Protein AF-0000000079344392 (afdb_homodimer)

Solvent-accessible surface area (backbone atoms only — not comparable to full-atom values): 46913 Å² total; per-residue (Å²): 131,81,75,83,75,80,76,86,77,78,83,78,81,82,78,83,78,79,80,79,72,83,71,87,80,81,81,75,86,80,88,81,86,77,76,72,81,76,76,80,76,77,76,74,78,70,80,73,76,74,74,73,73,76,71,75,73,69,70,82,69,83,73,71,72,69,65,94,43,51,68,56,44,50,48,50,37,51,50,38,54,69,66,48,62,63,42,48,48,87,80,44,79,72,71,72,67,35,36,38,38,30,45,34,65,87,54,42,70,40,32,42,50,24,52,50,30,49,69,64,19,76,74,43,49,34,28,36,40,33,43,39,24,50,49,95,46,50,68,47,48,52,54,58,69,65,58,71,68,29,27,36,34,62,38,51,49,80,72,20,45,76,62,21,66,61,29,78,68,13,51,38,72,68,42,58,91,46,75,77,50,59,83,83,46,93,30,59,46,75,70,21,34,16,90,81,62,42,59,74,43,42,75,53,37,45,54,29,48,44,51,54,41,51,53,38,37,52,68,72,58,36,73,91,35,69,85,59,68,56,46,37,35,38,41,49,32,36,31,39,46,41,56,40,37,67,60,50,51,53,51,49,52,54,50,28,63,74,73,33,76,49,51,56,37,36,21,29,11,60,98,67,76,81,46,40,87,82,21,41,38,30,25,36,43,28,60,62,62,50,75,34,37,25,28,38,29,48,72,50,46,60,60,52,57,73,40,40,64,52,38,36,60,36,41,28,30,48,52,53,56,18,48,38,53,33,63,70,65,54,85,59,82,72,64,62,27,17,40,25,29,46,25,54,29,34,41,72,34,52,68,36,55,95,80,46,86,50,82,69,28,67,52,57,59,61,53,49,52,49,63,74,33,55,84,44,53,70,55,93,59,77,44,78,46,81,46,92,52,84,66,78,88,76,71,84,19,49,34,35,34,60,41,59,28,26,24,44,48,18,38,58,79,108,132,79,73,81,76,80,77,87,75,77,81,78,81,81,78,82,80,80,81,79,76,82,74,79,72,85,80,76,86,72,87,75,85,71,83,71,81,76,75,81,73,79,72,76,76,71,81,72,78,72,74,71,74,76,69,76,72,69,70,81,70,84,71,70,72,71,65,93,43,51,67,56,43,50,49,52,38,50,50,38,55,69,66,50,63,62,42,47,49,88,79,45,78,71,73,72,68,35,37,38,39,31,44,35,66,87,54,42,70,40,32,44,50,23,50,50,29,49,68,64,18,77,74,43,50,32,27,37,40,34,42,39,24,50,47,92,45,49,68,47,48,52,55,58,68,64,58,71,68,30,28,36,34,60,39,51,50,78,73,20,44,74,61,22,65,60,29,78,70,12,51,37,73,68,42,60,91,46,77,76,51,57,83,83,47,93,30,60,45,75,72,22,34,16,89,82,62,43,58,75,46,43,76,55,38,46,53,30,49,42,52,53,39,51,53,40,37,50,69,72,59,35,74,92,36,70,86,56,66,55,46,36,33,37,42,47,31,35,31,39,48,40,55,40,38,67,59,50,51,53,51,49,53,54,50,27,64,74,74,33,76,50,50,54,37,36,21,29,11,60,100,64,76,82,46,40,86,81,22,41,39,29,25,34,42,29,62,61,63,48,77,34,39,24,28,40,28,48,72,50,46,59,59,52,58,73,40,39,64,52,39,35,59,36,42,28,32,48,51,54,57,18,49,38,53,33,62,70,65,54,84,58,82,73,66,60,25,18,41,26,29,48,25,54,27,34,42,73,33,52,68,35,54,96,81,46,87,50,84,69,28,69,56,57,60,62,52,49,52,50,64,72,34,56,85,43,53,70,55,93,58,76,43,78,45,79,46,92,50,83,67,78,88,74,71,83,17,48,34,36,34,60,42,59,28,27,25,42,49,18,40,59,78,105

Structure (mmCIF, N/CA/C/O backbone):
data_AF-0000000079344392-model_v1
#
loop_
_entity.id
_entity.type
_entity.pdbx_description
1 polymer 'Alpha-1,6-mannosyl-glycoprotein 2-beta-N-acetylglucosaminyltransferase'
#
loop_
_atom_site.group_PDB
_atom_site.id
_atom_site.type_symbol
_atom_site.label_atom_id
_atom_site.label_alt_id
_atom_site.label_comp_id
_atom_site.label_asym_id
_atom_site.label_entity_id
_atom_site.label_seq_id
_atom_site.pdbx_PDB_ins_code
_atom_site.Cartn_x
_atom_site.Cartn_y
_atom_site.Cartn_z
_atom_site.occupancy
_atom_site.B_iso_or_equiv
_atom_site.auth_seq_id
_atom_site.auth_comp_id
_atom_site.auth_asym_id
_atom_site.auth_atom_id
_atom_site.pdbx_PDB_model_num
ATOM 1 N N . MET A 1 1 ? -4.973 26.328 -4.492 1 20.55 1 MET A N 1
ATOM 2 C CA . MET A 1 1 ? -6.055 26.219 -5.465 1 20.55 1 MET A CA 1
ATOM 3 C C . MET A 1 1 ? -7.41 26.156 -4.77 1 20.55 1 MET A C 1
ATOM 5 O O . MET A 1 1 ? -7.676 25.25 -3.986 1 20.55 1 MET A O 1
ATOM 9 N N . LEU A 1 2 ? -7.906 27.391 -4.473 1 22.88 2 LEU A N 1
ATOM 10 C CA . LEU A 1 2 ? -9.102 27.766 -3.732 1 22.88 2 LEU A CA 1
ATOM 11 C C . LEU A 1 2 ? -10.336 27.078 -4.305 1 22.88 2 LEU A C 1
ATOM 13 O O . LEU A 1 2 ? -10.711 27.328 -5.453 1 22.88 2 LEU A O 1
ATOM 17 N N . CYS A 1 3 ? -10.328 25.672 -4.059 1 27.47 3 CYS A N 1
ATOM 18 C CA . CYS A 1 3 ? -11.672 25.172 -4.344 1 27.47 3 CYS A CA 1
ATOM 19 C C . CYS A 1 3 ? -12.727 26.094 -3.76 1 27.47 3 CYS A C 1
ATOM 21 O O . CYS A 1 3 ? -12.672 26.438 -2.576 1 27.47 3 CYS A O 1
ATOM 23 N N . SER A 1 4 ? -13.406 27 -4.516 1 21.83 4 SER A N 1
ATOM 24 C CA . SER A 1 4 ? -14.367 28.047 -4.16 1 21.83 4 SER A CA 1
ATOM 25 C C . SER A 1 4 ? -15.414 27.516 -3.18 1 21.83 4 SER A C 1
ATOM 27 O O . SER A 1 4 ? -16.078 26.516 -3.445 1 21.83 4 SER A O 1
ATOM 29 N N . LYS A 1 5 ? -15.312 27.844 -1.809 1 26.02 5 LYS A N 1
ATOM 30 C CA . LYS A 1 5 ? -16.109 27.672 -0.596 1 26.02 5 LYS A CA 1
ATOM 31 C C . LYS A 1 5 ? -17.516 28.203 -0.781 1 26.02 5 LYS A C 1
ATOM 33 O O . LYS A 1 5 ? -17.703 29.375 -1.095 1 26.02 5 LYS A O 1
ATOM 38 N N . TYR A 1 6 ? -18.484 27.453 -1.282 1 21.44 6 TYR A N 1
ATOM 39 C CA . TYR A 1 6 ? -19.859 27.891 -1.093 1 21.44 6 TYR A CA 1
ATOM 40 C C . TYR A 1 6 ? -20.109 28.297 0.355 1 21.44 6 TYR A C 1
ATOM 42 O O . TYR A 1 6 ? -19.562 27.688 1.278 1 21.44 6 TYR A O 1
ATOM 50 N N . LYS A 1 7 ? -20.625 29.547 0.744 1 22.86 7 LYS A N 1
ATOM 51 C CA . LYS A 1 7 ? -20.844 30.5 1.836 1 22.86 7 LYS A CA 1
ATOM 52 C C . LYS A 1 7 ? -21.828 29.938 2.861 1 22.86 7 LYS A C 1
ATOM 54 O O . LYS A 1 7 ? -22.453 30.688 3.611 1 22.86 7 LYS A O 1
ATOM 59 N N . ILE A 1 8 ? -22.172 28.625 3.119 1 21.25 8 ILE A N 1
ATOM 60 C CA . ILE A 1 8 ? -23.344 28.547 3.979 1 21.25 8 ILE A CA 1
ATOM 61 C C . ILE A 1 8 ? -23 29.062 5.375 1 21.25 8 ILE A C 1
ATOM 63 O O . ILE A 1 8 ? -22.031 28.609 5.98 1 21.25 8 ILE A O 1
ATOM 67 N N . PHE A 1 9 ? -23.438 30.297 5.867 1 21.14 9 PHE A N 1
ATOM 68 C CA . PHE A 1 9 ? -23.438 31.125 7.07 1 21.14 9 PHE A CA 1
ATOM 69 C C . PHE A 1 9 ? -24.094 30.391 8.234 1 21.14 9 PHE A C 1
ATOM 71 O O . PHE A 1 9 ? -25.328 30.359 8.328 1 21.14 9 PHE A O 1
ATOM 78 N N . ALA A 1 10 ? -23.844 29.141 8.625 1 20.73 10 ALA A N 1
ATOM 79 C CA . ALA A 1 10 ? -24.594 28.672 9.781 1 20.73 10 ALA A CA 1
ATOM 80 C C . ALA A 1 10 ? -24.266 29.516 11.023 1 20.73 10 ALA A C 1
ATOM 82 O O . ALA A 1 10 ? -23.094 29.797 11.289 1 20.73 10 ALA A O 1
ATOM 83 N N . ALA A 1 11 ? -25.219 30.359 11.617 1 21.14 11 ALA A N 1
ATOM 84 C CA . ALA A 1 11 ? -25.422 31.234 12.773 1 21.14 11 ALA A CA 1
ATOM 85 C C . ALA A 1 11 ? -25.156 30.484 14.078 1 21.14 11 ALA A C 1
ATOM 87 O O . ALA A 1 11 ? -25.938 29.625 14.477 1 21.14 11 ALA A O 1
ATOM 88 N N . LEU A 1 12 ? -23.984 30.016 14.367 1 20.7 12 LEU A N 1
ATOM 89 C CA . LEU A 1 12 ? -23.672 29.359 15.633 1 20.7 12 LEU A CA 1
ATOM 90 C C . LEU A 1 12 ? -23.938 30.297 16.812 1 20.7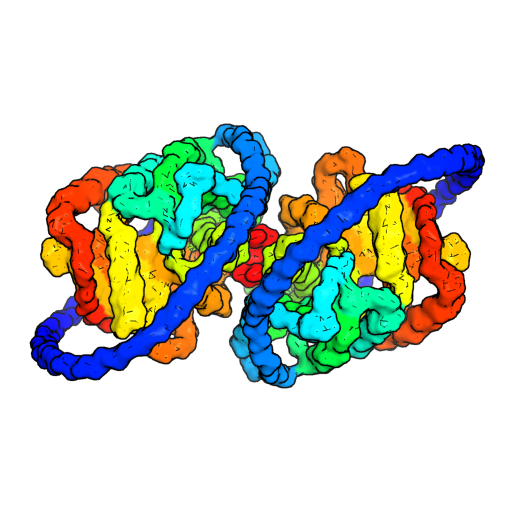 12 LEU A C 1
ATOM 92 O O . LEU A 1 12 ? -23.438 31.422 16.828 1 20.7 12 LEU A O 1
ATOM 96 N N . SER A 1 13 ? -25.094 30.094 17.609 1 19.72 13 SER A N 1
ATOM 97 C CA . SER A 1 13 ? -25.516 30.703 18.859 1 19.72 13 SER A CA 1
ATOM 98 C C . SER A 1 13 ? -24.438 30.594 19.922 1 19.72 13 SER A C 1
ATOM 100 O O . SER A 1 13 ? -23.734 29.594 20 1 19.72 13 SER A O 1
ATOM 102 N N . LEU A 1 14 ? -24 31.672 20.562 1 19.78 14 LEU A N 1
ATOM 103 C CA . LEU A 1 14 ? -23.031 32.156 21.531 1 19.78 14 LEU A CA 1
ATOM 104 C C . LEU A 1 14 ? -23.297 31.578 22.906 1 19.78 14 LEU A C 1
ATOM 106 O O . LEU A 1 14 ? -24.234 32 23.594 1 19.78 14 LEU A O 1
ATOM 110 N N . TYR A 1 15 ? -23.562 30.234 23.109 1 19.88 15 TYR A N 1
ATOM 111 C CA . TYR A 1 15 ? -23.859 29.953 24.516 1 19.88 15 TYR A CA 1
ATOM 112 C C . TYR A 1 15 ? -22.672 30.297 25.391 1 19.88 15 TYR A C 1
ATOM 114 O O . TYR A 1 15 ? -21.516 30.047 25.031 1 19.88 15 TYR A O 1
ATOM 122 N N . ILE A 1 16 ? -22.797 31.219 26.406 1 19.77 16 ILE A N 1
ATOM 123 C CA . ILE A 1 16 ? -22.047 31.906 27.453 1 19.77 16 ILE A CA 1
ATOM 124 C C . ILE A 1 16 ? -21.5 30.891 28.453 1 19.77 16 ILE A C 1
ATOM 126 O O . ILE A 1 16 ? -22.266 30.188 29.125 1 19.77 16 ILE A O 1
ATOM 130 N N . CYS A 1 17 ? -20.359 30.172 28.109 1 19 17 CYS A N 1
ATOM 131 C CA . CYS A 1 17 ? -19.641 29.234 28.953 1 19 17 CYS A CA 1
ATOM 132 C C . CYS A 1 17 ? -19.203 29.906 30.25 1 19 17 CYS A C 1
ATOM 134 O O . CYS A 1 17 ? -18.438 30.875 30.234 1 19 17 CYS A O 1
ATOM 136 N N . ALA A 1 18 ? -20 29.922 31.328 1 19.95 18 ALA A N 1
ATOM 137 C CA . ALA A 1 18 ? -19.719 30.359 32.688 1 19.95 18 ALA A CA 1
ATOM 138 C C . ALA A 1 18 ? -18.516 29.609 33.281 1 19.95 18 ALA A C 1
ATOM 140 O O . ALA A 1 18 ? -18.484 28.375 33.25 1 19.95 18 ALA A O 1
ATOM 141 N N . VAL A 1 19 ? -17.297 30.109 33.312 1 19.14 19 VAL A N 1
ATOM 142 C CA . VAL A 1 19 ? -15.938 29.812 33.719 1 19.14 19 VAL A CA 1
ATOM 143 C C . VAL A 1 19 ? -15.906 29.5 35.219 1 19.14 19 VAL A C 1
ATOM 145 O O . VAL A 1 19 ? -15.977 30.422 36.031 1 19.14 19 VAL A O 1
ATOM 148 N N . THR A 1 20 ? -16.719 28.547 35.844 1 18.36 20 THR A N 1
ATOM 149 C CA . THR A 1 20 ? -16.547 28.469 37.281 1 18.36 20 THR A CA 1
ATOM 150 C C . THR A 1 20 ? -15.164 27.938 37.625 1 18.36 20 THR A C 1
ATOM 152 O O . THR A 1 20 ? -14.734 26.906 37.125 1 18.36 20 THR A O 1
ATOM 155 N N . VAL A 1 21 ? -14.156 28.703 38.094 1 18.62 21 VAL A N 1
ATOM 156 C CA . VAL A 1 21 ? -12.766 28.719 38.531 1 18.62 21 VAL A CA 1
ATOM 157 C C . VAL A 1 21 ? -12.625 27.844 39.781 1 18.62 21 VAL A C 1
ATOM 159 O O . VAL A 1 21 ? -11.539 27.75 40.344 1 18.62 21 VAL A O 1
ATOM 162 N N . LEU A 1 22 ? -13.195 26.594 39.906 1 18.45 22 LEU A N 1
ATOM 163 C CA . LEU A 1 22 ? -13.039 26.078 41.281 1 18.45 22 LEU A CA 1
ATOM 164 C C . LEU A 1 22 ? -11.578 25.781 41.562 1 18.45 22 LEU A C 1
ATOM 166 O O . LEU A 1 22 ? -10.906 25.094 40.812 1 18.45 22 LEU A O 1
ATOM 170 N N . LEU A 1 23 ? -10.836 26.406 42.531 1 18.36 23 LEU A N 1
ATOM 171 C CA . LEU A 1 23 ? -9.555 26.641 43.188 1 18.36 23 LEU A CA 1
ATOM 172 C C . LEU A 1 23 ? -9.086 25.391 43.906 1 18.36 23 LEU A C 1
ATOM 174 O O . LEU A 1 23 ? -8.094 25.438 44.625 1 18.36 23 LEU A O 1
ATOM 178 N N . LEU A 1 24 ? -9.391 24.156 43.438 1 18.67 24 LEU A N 1
ATOM 179 C CA . LEU A 1 24 ? -9.094 23.234 44.531 1 18.67 24 LEU A CA 1
ATOM 180 C C . LEU A 1 24 ? -7.602 23.219 44.844 1 18.67 24 LEU A C 1
ATOM 182 O O . LEU A 1 24 ? -6.773 23.25 43.938 1 18.67 24 LEU A O 1
ATOM 186 N N . LYS A 1 25 ? -7.109 23.406 46.125 1 18.17 25 LYS A N 1
ATOM 187 C CA . LYS A 1 25 ? -5.977 23.562 47.031 1 18.17 25 LYS A CA 1
ATOM 188 C C . LYS A 1 25 ? -5.133 22.297 47.094 1 18.17 25 LYS A C 1
ATOM 190 O O . LYS A 1 25 ? -5.668 21.188 47.219 1 18.17 25 LYS A O 1
ATOM 195 N N . PHE A 1 26 ? -3.836 22.297 46.656 1 18.72 26 PHE A N 1
ATOM 196 C CA . PHE A 1 26 ? -2.664 21.469 46.406 1 18.72 26 PHE A CA 1
ATOM 197 C C . PHE A 1 26 ? -2.115 20.922 47.719 1 18.72 26 PHE A C 1
ATOM 199 O O . PHE A 1 26 ? -1.241 21.547 48.344 1 18.72 26 PHE A O 1
ATOM 206 N N . SER A 1 27 ? -2.881 20.328 48.656 1 17.14 27 SER A N 1
ATOM 207 C CA . SER A 1 27 ? -2.094 20.094 49.844 1 17.14 27 SER A CA 1
ATOM 208 C C . SER A 1 27 ? -0.915 19.172 49.562 1 17.14 27 SER A C 1
ATOM 210 O O . SER A 1 27 ? -1.03 18.234 48.75 1 17.14 27 SER A O 1
ATOM 212 N N . ARG A 1 28 ? 0.387 19.391 50.062 1 18.2 28 ARG A N 1
ATOM 213 C CA . ARG A 1 28 ? 1.833 19.188 50.031 1 18.2 28 ARG A CA 1
ATOM 214 C C . ARG A 1 28 ? 2.219 17.844 50.625 1 18.2 28 ARG A C 1
ATOM 216 O O . ARG A 1 28 ? 3.402 17.5 50.688 1 18.2 28 ARG A O 1
ATOM 223 N N . MET A 1 29 ? 1.342 16.828 50.938 1 17.22 29 MET A N 1
ATOM 224 C CA . MET A 1 29 ? 1.975 16.125 52.062 1 17.22 29 MET A CA 1
ATOM 225 C C . MET A 1 29 ? 3.268 15.445 51.594 1 17.22 29 MET A C 1
ATOM 227 O O . MET A 1 29 ? 3.438 15.156 50.406 1 17.22 29 MET A O 1
ATOM 231 N N . GLU A 1 30 ? 4.211 14.883 52.594 1 16.89 30 GLU A N 1
ATOM 232 C CA . GLU A 1 30 ? 5.562 14.789 53.125 1 16.89 30 GLU A CA 1
ATOM 233 C C . GLU A 1 30 ? 6.281 13.547 52.625 1 16.89 30 GLU A C 1
ATOM 235 O O . GLU A 1 30 ? 7.473 13.594 52.281 1 16.89 30 GLU A O 1
ATOM 240 N N . ASN A 1 31 ? 5.664 12.289 52.5 1 17.27 31 ASN A N 1
ATOM 241 C CA . ASN A 1 31 ? 6.375 11.305 53.312 1 17.27 31 ASN A CA 1
ATOM 242 C C . ASN A 1 31 ? 7.668 10.852 52.625 1 17.27 31 ASN A C 1
ATOM 244 O O . ASN A 1 31 ? 7.836 11.023 51.438 1 17.27 31 ASN A O 1
ATOM 248 N N . THR A 1 32 ? 8.391 9.727 53.25 1 17.28 32 THR A N 1
ATOM 249 C CA . THR A 1 32 ? 9.648 9.344 53.875 1 17.28 32 THR A CA 1
ATOM 250 C C . THR A 1 32 ? 10.539 8.594 52.875 1 17.28 32 THR A C 1
ATOM 252 O O . THR A 1 32 ? 11.727 8.898 52.75 1 17.28 32 THR A O 1
ATOM 255 N N . THR A 1 33 ? 10.289 7.223 52.625 1 19.17 33 THR A N 1
ATOM 256 C CA . THR A 1 33 ? 11.289 6.25 53.031 1 19.17 33 THR A CA 1
ATOM 257 C C . THR A 1 33 ? 12.266 5.949 51.906 1 19.17 33 THR A C 1
ATOM 259 O O . THR A 1 33 ? 11.844 5.648 50.781 1 19.17 33 THR A O 1
ATOM 262 N N . ARG A 1 34 ? 13.453 6.387 52 1 18.75 34 ARG A N 1
ATOM 263 C CA . ARG A 1 34 ? 14.648 6.422 51.156 1 18.75 34 ARG A CA 1
ATOM 264 C C . ARG A 1 34 ? 15.18 5.016 50.906 1 18.75 34 ARG A C 1
ATOM 266 O O . ARG A 1 34 ? 15.859 4.438 51.75 1 18.75 34 ARG A O 1
ATOM 273 N N . ASN A 1 35 ? 14.312 4.023 50.406 1 18.47 35 ASN A N 1
ATOM 274 C CA . ASN A 1 35 ? 14.992 2.732 50.438 1 18.47 35 ASN A CA 1
ATOM 275 C C . ASN A 1 35 ? 16.203 2.721 49.531 1 18.47 35 ASN A C 1
ATOM 277 O O . ASN A 1 35 ? 16.203 3.361 48.469 1 18.47 35 ASN A O 1
ATOM 281 N N . GLU A 1 36 ? 17.344 2.25 50.031 1 19.39 36 GLU A N 1
ATOM 282 C CA . GLU A 1 36 ? 18.781 2.17 49.75 1 19.39 36 GLU A CA 1
ATOM 283 C C . GLU A 1 36 ? 19.062 1.263 48.562 1 19.39 36 GLU A C 1
ATOM 285 O O . GLU A 1 36 ? 20.234 1.09 48.188 1 19.39 36 GLU A O 1
ATOM 290 N N . VAL A 1 37 ? 18.203 1.133 47.594 1 19.25 37 VAL A N 1
ATOM 291 C CA . VAL A 1 37 ? 18.562 -0.073 46.844 1 19.25 37 VAL A CA 1
ATOM 292 C C . VAL A 1 37 ? 19.875 0.14 46.094 1 19.25 37 VAL A C 1
ATOM 294 O O . VAL A 1 37 ? 20.047 1.146 45.406 1 19.25 37 VAL A O 1
ATOM 297 N N . THR A 1 38 ? 20.922 -0.526 46.5 1 18.81 38 THR A N 1
ATOM 298 C CA . THR A 1 38 ? 22.344 -0.574 46.156 1 18.81 38 THR A CA 1
ATOM 299 C C . THR A 1 38 ? 22.547 -1.173 44.781 1 18.81 38 THR A C 1
ATOM 301 O O . THR A 1 38 ? 22.578 -2.395 44.625 1 18.81 38 THR A O 1
ATOM 304 N N . THR A 1 39 ? 21.828 -0.782 43.75 1 18.84 39 THR A N 1
ATOM 305 C CA . THR A 1 39 ? 22 -1.639 42.562 1 18.84 39 THR A CA 1
ATOM 306 C C . THR A 1 39 ? 23.406 -1.495 42 1 18.84 39 THR A C 1
ATOM 308 O O . THR A 1 39 ? 23.906 -0.38 41.844 1 18.84 39 THR A O 1
ATOM 311 N N . VAL A 1 40 ? 24.203 -2.568 42.094 1 19.5 40 VAL A N 1
ATOM 312 C CA . VAL A 1 40 ? 25.578 -2.812 41.688 1 19.5 40 VAL A CA 1
ATOM 313 C C . VAL A 1 40 ? 25.688 -2.637 40.188 1 19.5 40 VAL A C 1
ATOM 315 O O . VAL A 1 40 ? 24.922 -3.225 39.406 1 19.5 40 VAL A O 1
ATOM 318 N N . GLN A 1 41 ? 26.234 -1.556 39.656 1 18.42 41 GLN A N 1
ATOM 319 C CA . GLN A 1 41 ? 26.438 -1.038 38.312 1 18.42 41 GLN A CA 1
ATOM 320 C C . GLN A 1 41 ? 27.484 -1.861 37.562 1 18.42 41 GLN A C 1
ATOM 322 O O . GLN A 1 41 ? 28.672 -1.778 37.875 1 18.42 41 GLN A O 1
ATOM 327 N N . GLY A 1 42 ? 27.391 -3.223 37.562 1 19.34 42 GLY A N 1
ATOM 328 C CA . GLY A 1 42 ? 28.531 -3.791 36.844 1 19.34 42 GLY A CA 1
ATOM 329 C C . GLY A 1 42 ? 28.672 -3.258 35.438 1 19.34 42 GLY A C 1
ATOM 330 O O . GLY A 1 42 ? 27.688 -3.166 34.688 1 19.34 42 GLY A O 1
ATOM 331 N N . GLN A 1 43 ? 29.562 -2.381 35.25 1 18.67 43 GLN A N 1
ATOM 332 C CA . GLN A 1 43 ? 29.984 -1.624 34.062 1 18.67 43 GLN A CA 1
ATOM 333 C C . GLN A 1 43 ? 30.516 -2.551 32.969 1 18.67 43 GLN A C 1
ATOM 335 O O . GLN A 1 43 ? 31.562 -3.168 33.125 1 18.67 43 GLN A O 1
ATOM 340 N N . VAL A 1 44 ? 29.797 -3.582 32.594 1 20.36 44 VAL A N 1
ATOM 341 C CA . VAL A 1 44 ? 30.484 -4.352 31.547 1 20.36 44 VAL A CA 1
ATOM 342 C C . VAL A 1 44 ? 30.734 -3.465 30.328 1 20.36 44 VAL A C 1
ATOM 344 O O . VAL A 1 44 ? 29.828 -2.828 29.812 1 20.36 44 VAL A O 1
ATOM 347 N N . TYR A 1 45 ? 31.891 -3.002 30.219 1 18.64 45 TYR A N 1
ATOM 348 C CA . TYR A 1 45 ? 32.406 -2.215 29.109 1 18.64 45 TYR A CA 1
ATOM 349 C C . TYR A 1 45 ? 32.375 -3.006 27.797 1 18.64 45 TYR A C 1
ATOM 351 O O . TYR A 1 45 ? 33.031 -4.043 27.672 1 18.64 45 TYR A O 1
ATOM 359 N N . VAL A 1 46 ? 31.219 -3.41 27.391 1 20.44 46 VAL A N 1
ATOM 360 C CA . VAL A 1 46 ? 31.234 -4.105 26.109 1 20.44 46 VAL A CA 1
ATOM 361 C C . VAL A 1 46 ? 31.828 -3.195 25.031 1 20.44 46 VAL A C 1
ATOM 363 O O . VAL A 1 46 ? 31.406 -2.045 24.891 1 20.44 46 VAL A O 1
ATOM 366 N N . GLN A 1 47 ? 33 -3.443 24.688 1 19.44 47 GLN A N 1
ATOM 367 C CA . GLN A 1 47 ? 33.688 -2.803 23.562 1 19.44 47 GLN A CA 1
ATOM 368 C C . GLN A 1 47 ? 32.906 -2.961 22.266 1 19.44 47 GLN A C 1
ATOM 370 O O . GLN A 1 47 ? 32.625 -4.082 21.844 1 19.44 47 GLN A O 1
ATOM 375 N N . ASN A 1 48 ? 31.906 -2.131 22.078 1 21.22 48 ASN A N 1
ATOM 376 C CA . ASN A 1 48 ? 31.062 -1.954 20.906 1 21.22 48 ASN A CA 1
ATOM 377 C C . ASN A 1 48 ? 31.906 -1.813 19.641 1 21.22 48 ASN A C 1
ATOM 379 O O . ASN A 1 48 ? 32.656 -0.836 19.484 1 21.22 48 ASN A O 1
ATOM 383 N N . THR A 1 49 ? 32.594 -2.865 19.25 1 23.64 49 THR A N 1
ATOM 384 C CA . THR A 1 49 ? 33.219 -2.699 17.953 1 23.64 49 THR A CA 1
ATOM 385 C C . THR A 1 49 ? 32.219 -2.252 16.906 1 23.64 49 THR A C 1
ATOM 387 O O . THR A 1 49 ? 31.219 -2.934 16.672 1 23.64 49 THR A O 1
ATOM 390 N N . THR A 1 50 ? 32.031 -0.985 16.719 1 24.7 50 THR A N 1
ATOM 391 C CA . THR A 1 50 ? 31.266 -0.211 15.742 1 24.7 50 THR A CA 1
ATOM 392 C C . THR A 1 50 ? 31.562 -0.693 14.328 1 24.7 50 THR A C 1
ATOM 394 O O . THR A 1 50 ? 32.625 -0.415 13.781 1 24.7 50 THR A O 1
ATOM 397 N N . GLU A 1 51 ? 31.453 -1.96 14.047 1 26.69 51 GLU A N 1
ATOM 398 C CA . GLU A 1 51 ? 31.562 -2.168 12.602 1 26.69 51 GLU A CA 1
ATOM 399 C C . GLU A 1 51 ? 30.656 -1.193 11.836 1 26.69 51 GLU A C 1
ATOM 401 O O . GLU A 1 51 ? 29.453 -1.134 12.078 1 26.69 51 GLU A O 1
ATOM 406 N N . GLN A 1 52 ? 31.203 -0.136 11.367 1 25.78 52 GLN A N 1
ATOM 407 C CA . GLN A 1 52 ? 30.672 0.904 10.484 1 25.78 52 GLN A CA 1
ATOM 408 C C . GLN A 1 52 ? 29.938 0.298 9.305 1 25.78 52 GLN A C 1
ATOM 410 O O . GLN A 1 52 ? 30.531 -0.405 8.484 1 25.78 52 GLN A O 1
ATOM 415 N N . GLU A 1 53 ? 28.75 -0.201 9.453 1 30 53 GLU A N 1
ATOM 416 C CA . GLU A 1 53 ? 27.891 -0.488 8.305 1 30 53 GLU A CA 1
ATOM 417 C C . GLU A 1 53 ? 28.078 0.563 7.215 1 30 53 GLU A C 1
ATOM 419 O O . GLU A 1 53 ? 27.906 1.758 7.461 1 30 53 GLU A O 1
ATOM 424 N N . GLN A 1 54 ? 29 0.328 6.301 1 28.17 54 GLN A N 1
ATOM 425 C CA . GLN A 1 54 ? 29.188 1.146 5.105 1 28.17 54 GLN A CA 1
ATOM 426 C C . GLN A 1 54 ? 27.844 1.49 4.465 1 28.17 54 GLN A C 1
ATOM 428 O O . GLN A 1 54 ? 27.156 0.61 3.945 1 28.17 54 GLN A O 1
ATOM 433 N N . HIS A 1 55 ? 27.078 2.332 5.066 1 32.16 55 HIS A N 1
ATOM 434 C CA . HIS A 1 55 ? 26 2.967 4.324 1 32.16 55 HIS A CA 1
ATOM 435 C C . HIS A 1 55 ? 26.469 3.428 2.947 1 32.16 55 HIS A C 1
ATOM 437 O O . HIS A 1 55 ? 27.406 4.227 2.844 1 32.16 55 HIS A O 1
ATOM 443 N N . THR A 1 56 ? 26.562 2.561 1.948 1 31.55 56 THR A N 1
ATOM 444 C CA . THR A 1 56 ? 26.859 3 0.587 1 31.55 56 THR A CA 1
ATOM 445 C C . THR A 1 56 ? 26.203 4.344 0.302 1 31.55 56 THR A C 1
ATOM 447 O O . THR A 1 56 ? 24.984 4.492 0.456 1 31.55 56 THR A O 1
ATOM 450 N N . GLU A 1 57 ? 26.906 5.367 0.418 1 34.66 57 GLU A N 1
ATOM 451 C CA . GLU A 1 57 ? 26.547 6.691 -0.087 1 34.66 57 GLU A CA 1
ATOM 452 C C . GLU A 1 57 ? 26 6.605 -1.51 1 34.66 57 GLU A C 1
ATOM 454 O O . GLU A 1 57 ? 26.688 6.152 -2.422 1 34.66 57 GLU A O 1
ATOM 459 N N . TYR A 1 58 ? 24.828 6.293 -1.725 1 35.75 58 TYR A N 1
ATOM 460 C CA . TYR A 1 58 ? 24.312 6.426 -3.082 1 35.75 58 TYR A CA 1
ATOM 461 C C . TYR A 1 58 ? 24.734 7.746 -3.705 1 35.75 58 TYR A C 1
ATOM 463 O O . TYR A 1 58 ? 24.703 8.789 -3.047 1 35.75 58 TYR A O 1
ATOM 471 N N . PRO A 1 59 ? 25.5 7.715 -4.684 1 40.25 59 PRO A N 1
ATOM 472 C CA . PRO A 1 59 ? 25.922 8.969 -5.316 1 40.25 59 PRO A CA 1
ATOM 473 C C . PRO A 1 59 ? 24.781 9.953 -5.5 1 40.25 59 PRO A C 1
ATOM 475 O O . PRO A 1 59 ? 23.625 9.547 -5.633 1 40.25 59 PRO A O 1
ATOM 478 N N . ALA A 1 60 ? 24.969 11.148 -5.066 1 42.88 60 ALA A N 1
ATOM 479 C CA . ALA A 1 60 ? 24.078 12.258 -5.375 1 42.88 60 ALA A CA 1
ATOM 480 C C . ALA A 1 60 ? 23.547 12.148 -6.801 1 42.88 60 ALA A C 1
ATOM 482 O O . ALA A 1 60 ? 24.312 12.258 -7.766 1 42.88 60 ALA A O 1
ATOM 483 N N . ILE A 1 61 ? 22.578 11.352 -7.098 1 48.06 61 ILE A N 1
ATOM 484 C CA . ILE A 1 61 ? 21.969 11.344 -8.422 1 48.06 61 ILE A CA 1
ATOM 485 C C . ILE A 1 61 ? 21.75 12.781 -8.891 1 48.06 61 ILE A C 1
ATOM 487 O O . ILE A 1 61 ? 21.094 13.578 -8.203 1 48.06 61 ILE A O 1
ATOM 491 N N . SER A 1 62 ? 22.547 13.297 -9.742 1 61.25 62 SER A N 1
ATOM 492 C CA . SER A 1 62 ? 22.266 14.578 -10.375 1 61.25 62 SER A CA 1
ATOM 493 C C . SER A 1 62 ? 20.828 14.633 -10.898 1 61.25 62 SER A C 1
ATOM 495 O O . SER A 1 62 ? 20.453 13.867 -11.789 1 61.25 62 SER A O 1
ATOM 497 N N . VAL A 1 63 ? 19.922 15.164 -10.117 1 73.81 63 VAL A N 1
ATOM 498 C CA . VAL A 1 63 ? 18.516 15.281 -10.492 1 73.81 63 VAL A CA 1
ATOM 499 C C . VAL A 1 63 ? 18.344 16.391 -11.531 1 73.81 63 VAL A C 1
ATOM 501 O O . VAL A 1 63 ? 18.797 17.516 -11.32 1 73.81 63 VAL A O 1
ATOM 504 N N . PRO A 1 64 ? 17.891 16.016 -12.641 1 79.25 64 PRO A N 1
ATOM 505 C CA . PRO A 1 64 ? 17.641 17.047 -13.656 1 79.25 64 PRO A CA 1
ATOM 506 C C . PRO A 1 64 ? 16.609 18.078 -13.203 1 79.25 64 PRO A C 1
ATOM 508 O O . PRO A 1 64 ? 15.883 17.859 -12.234 1 79.25 64 PRO A O 1
ATOM 511 N N . ASP A 1 65 ? 16.625 19.188 -13.953 1 79.69 65 ASP A N 1
ATOM 512 C CA . ASP A 1 65 ? 15.672 20.25 -13.656 1 79.69 65 ASP A CA 1
ATOM 513 C C . ASP A 1 65 ? 14.266 19.859 -14.102 1 79.69 65 ASP A C 1
ATOM 515 O O . ASP A 1 65 ? 13.273 20.328 -13.539 1 79.69 65 ASP A O 1
ATOM 519 N N . PHE A 1 66 ? 14.281 19.094 -15.172 1 82.25 66 PHE A N 1
ATOM 520 C CA . PHE A 1 66 ? 12.992 18.641 -15.664 1 82.25 66 PHE A CA 1
ATOM 521 C C . PHE A 1 66 ? 13.141 17.297 -16.359 1 82.25 66 PHE A C 1
ATOM 523 O O . PHE A 1 66 ? 14.242 16.906 -16.766 1 82.25 66 PHE A O 1
ATOM 530 N N . PHE A 1 67 ? 11.953 16.656 -16.391 1 89.88 67 PHE A N 1
ATOM 531 C CA . PHE A 1 67 ? 11.914 15.398 -17.141 1 89.88 67 PHE A CA 1
ATOM 532 C C . PHE A 1 67 ? 11.148 15.57 -18.438 1 89.88 67 PHE A C 1
ATOM 534 O O . PHE A 1 67 ? 10.125 16.25 -18.484 1 89.88 67 PHE A O 1
ATOM 541 N N . GLU A 1 68 ? 11.609 14.984 -19.453 1 87.81 68 GLU A N 1
ATOM 542 C CA . GLU A 1 68 ? 11.016 15.148 -20.781 1 87.81 68 GLU A CA 1
ATOM 543 C C . GLU A 1 68 ? 9.727 14.328 -20.906 1 87.81 68 GLU A C 1
ATOM 545 O O . GLU A 1 68 ? 8.812 14.719 -21.625 1 87.81 68 GLU A O 1
ATOM 550 N N . THR A 1 69 ? 9.719 13.219 -20.234 1 90.81 69 THR A N 1
ATOM 551 C CA . THR A 1 69 ? 8.547 12.359 -20.344 1 90.81 69 THR A CA 1
ATOM 552 C C . THR A 1 69 ? 8.016 11.984 -18.953 1 90.81 69 THR A C 1
ATOM 554 O O . THR A 1 69 ? 8.766 12.016 -17.984 1 90.81 69 THR A O 1
ATOM 557 N N . VAL A 1 70 ? 6.781 11.633 -18.953 1 91.56 70 VAL A N 1
ATOM 558 C CA . VAL A 1 70 ? 6.137 11.188 -17.734 1 91.56 70 VAL A CA 1
ATOM 559 C C . VAL A 1 70 ? 6.793 9.891 -17.25 1 91.56 70 VAL A C 1
ATOM 561 O O . VAL A 1 70 ? 6.934 9.68 -16.031 1 91.56 70 VAL A O 1
ATOM 564 N N . GLU A 1 71 ? 7.184 9.062 -18.219 1 87.25 71 GLU A N 1
ATOM 565 C CA . GLU A 1 71 ? 7.809 7.789 -17.875 1 87.25 71 GLU A CA 1
ATOM 566 C C . GLU A 1 71 ? 9.117 7.996 -17.125 1 87.25 71 GLU A C 1
ATOM 568 O O . GLU A 1 71 ? 9.383 7.32 -16.125 1 87.25 71 GLU A O 1
ATOM 573 N N . GLU A 1 72 ? 9.859 8.93 -17.594 1 89.75 72 GLU A N 1
ATOM 574 C CA . GLU A 1 72 ? 11.125 9.242 -16.922 1 89.75 72 GLU A CA 1
ATOM 575 C C . GLU A 1 72 ? 10.883 9.789 -15.523 1 89.75 72 GLU A C 1
ATOM 577 O O . GLU A 1 72 ? 11.594 9.422 -14.578 1 89.75 72 GLU A O 1
ATOM 582 N N . LEU A 1 73 ? 9.945 10.672 -15.422 1 93.69 73 LEU A N 1
ATOM 583 C CA . LEU A 1 73 ? 9.594 11.227 -14.117 1 93.69 73 LEU A CA 1
ATOM 584 C C . LEU A 1 73 ? 9.125 10.133 -13.164 1 93.69 73 LEU A C 1
ATOM 586 O O . LEU A 1 73 ? 9.555 10.094 -12.008 1 93.69 73 LEU A O 1
ATOM 590 N N . SER A 1 74 ? 8.281 9.25 -13.688 1 91.81 74 SER A N 1
ATOM 591 C CA . SER A 1 74 ? 7.75 8.156 -12.875 1 91.81 74 SER A CA 1
ATOM 592 C C . SER A 1 74 ? 8.859 7.23 -12.398 1 91.81 74 SER A C 1
ATOM 594 O O . SER A 1 74 ? 8.828 6.738 -11.273 1 91.81 74 SER A O 1
ATOM 596 N N . GLU A 1 75 ? 9.844 7.008 -13.25 1 87.69 75 GLU A N 1
ATOM 597 C CA . GLU A 1 75 ? 10.992 6.188 -12.875 1 87.69 75 GLU A CA 1
ATOM 598 C C . GLU A 1 75 ? 11.805 6.859 -11.773 1 87.69 75 GLU A C 1
ATOM 600 O O . GLU A 1 75 ? 12.234 6.199 -10.82 1 87.69 75 GLU A O 1
ATOM 605 N N . PHE A 1 76 ? 12.023 8.125 -11.938 1 92.81 76 PHE A N 1
ATOM 606 C CA . PHE A 1 76 ? 12.75 8.875 -10.922 1 92.81 76 PHE A CA 1
ATOM 607 C C . PHE A 1 76 ? 12.039 8.789 -9.57 1 92.81 76 PHE A C 1
ATOM 609 O O . PHE A 1 76 ? 12.672 8.555 -8.547 1 92.81 76 PHE A O 1
ATOM 616 N N . ILE A 1 77 ? 10.727 8.969 -9.594 1 94.06 77 ILE A N 1
ATOM 617 C CA . ILE A 1 77 ? 9.914 8.938 -8.383 1 94.06 77 ILE A CA 1
ATOM 618 C C . ILE A 1 77 ? 10.008 7.559 -7.73 1 94.06 77 ILE A C 1
ATOM 620 O O . ILE A 1 77 ? 10.234 7.449 -6.523 1 94.06 77 ILE A O 1
ATOM 624 N N . TYR A 1 78 ? 9.906 6.574 -8.562 1 89.44 78 TYR A N 1
ATOM 625 C CA . TYR A 1 78 ? 9.992 5.211 -8.047 1 89.44 78 TYR A CA 1
ATOM 626 C C . TYR A 1 78 ? 11.336 4.961 -7.379 1 89.44 78 TYR A C 1
ATOM 628 O O . TYR A 1 78 ? 11.391 4.465 -6.254 1 89.44 78 TYR A O 1
ATOM 636 N N . LEU A 1 79 ? 12.359 5.273 -8.031 1 88.88 79 LEU A N 1
ATOM 637 C CA . LEU A 1 79 ? 13.703 5.027 -7.52 1 88.88 79 LEU A CA 1
ATOM 638 C C . LEU A 1 79 ? 13.961 5.828 -6.25 1 88.88 79 LEU A C 1
ATOM 640 O O . LEU A 1 79 ? 14.516 5.305 -5.281 1 88.88 79 LEU A O 1
ATOM 644 N N . THR A 1 80 ? 13.531 7.051 -6.262 1 93.62 80 THR A N 1
ATOM 645 C CA . THR A 1 80 ? 13.734 7.91 -5.105 1 93.62 80 THR A CA 1
ATOM 646 C C . THR A 1 80 ? 12.969 7.383 -3.895 1 93.62 80 THR A C 1
ATOM 648 O O . THR A 1 80 ? 13.516 7.312 -2.791 1 93.62 80 THR A O 1
ATOM 651 N N . ASN A 1 81 ? 11.742 6.996 -4.105 1 93.06 81 ASN A N 1
ATOM 652 C CA . ASN A 1 81 ? 10.914 6.477 -3.021 1 93.06 81 ASN A CA 1
ATOM 653 C C . ASN A 1 81 ? 11.43 5.137 -2.512 1 93.06 81 ASN A C 1
ATOM 655 O O . ASN A 1 81 ? 11.266 4.809 -1.335 1 93.06 81 ASN A O 1
ATOM 659 N N . THR A 1 82 ? 12.023 4.391 -3.385 1 87.25 82 THR A N 1
ATOM 660 C CA . THR A 1 82 ? 12.547 3.084 -3.004 1 87.25 82 THR A CA 1
ATOM 661 C C . THR A 1 82 ? 13.867 3.229 -2.256 1 87.25 82 THR A C 1
ATOM 663 O O . THR A 1 82 ? 14.07 2.594 -1.22 1 87.25 82 THR A O 1
ATOM 666 N N . GLN A 1 83 ? 14.727 4.047 -2.758 1 88.81 83 GLN A N 1
ATOM 667 C CA . GLN A 1 83 ? 16.062 4.195 -2.186 1 88.81 83 GLN A CA 1
ATOM 668 C C . GLN A 1 83 ? 16.031 5.066 -0.932 1 88.81 83 GLN A C 1
ATOM 670 O O . GLN A 1 83 ? 16.797 4.836 0.01 1 88.81 83 GLN A O 1
ATOM 675 N N . GLN A 1 84 ? 15.227 6.059 -0.931 1 93.81 84 GLN A N 1
ATOM 676 C CA . GLN A 1 84 ? 15.023 6.977 0.185 1 93.81 84 GLN A CA 1
ATOM 677 C C . GLN A 1 84 ? 16.344 7.566 0.66 1 93.81 84 GLN A C 1
ATOM 679 O O . GLN A 1 84 ? 16.688 7.484 1.844 1 93.81 84 GLN A O 1
ATOM 684 N N . PRO A 1 85 ? 17.062 8.227 -0.245 1 94.81 85 PRO A N 1
ATOM 685 C CA . PRO A 1 85 ? 18.328 8.82 0.176 1 94.81 85 PRO A CA 1
ATOM 686 C C . PRO A 1 85 ? 18.156 9.852 1.287 1 94.81 85 PRO A C 1
ATOM 688 O O . PRO A 1 85 ? 17.219 10.648 1.257 1 94.81 85 PRO A O 1
ATOM 691 N N . VAL A 1 86 ? 19.078 9.828 2.26 1 95.56 86 VAL A N 1
ATOM 692 C CA . VAL A 1 86 ? 19.047 10.758 3.387 1 95.56 86 VAL A CA 1
ATOM 693 C C . VAL A 1 86 ? 20.156 11.797 3.229 1 95.56 86 VAL A C 1
ATOM 695 O O . VAL A 1 86 ? 21.344 11.469 3.234 1 95.56 86 VAL A O 1
ATOM 698 N N . LEU A 1 87 ? 19.703 13.016 3.096 1 95.31 87 LEU A N 1
ATOM 699 C CA . LEU A 1 87 ? 20.672 14.117 3.01 1 95.31 87 LEU A CA 1
ATOM 700 C C . LEU A 1 87 ? 21.188 14.484 4.391 1 95.31 87 LEU A C 1
ATOM 702 O O . LEU A 1 87 ? 20.453 14.406 5.383 1 95.31 87 LEU A O 1
ATOM 706 N N . ASN A 1 88 ? 22.469 14.852 4.52 1 94.69 88 ASN A N 1
ATOM 707 C CA . ASN A 1 88 ? 23.125 15.375 5.715 1 94.69 88 ASN A CA 1
ATOM 708 C C . ASN A 1 88 ? 23.281 14.289 6.777 1 94.69 88 ASN A C 1
ATOM 710 O O . ASN A 1 88 ? 23.406 14.594 7.965 1 94.69 88 ASN A O 1
ATOM 714 N N . GLN A 1 89 ? 23.234 13.078 6.383 1 90.5 89 GLN A N 1
ATOM 715 C CA . GLN A 1 89 ? 23.328 11.961 7.324 1 90.5 89 GLN A CA 1
ATOM 716 C C . GLN A 1 89 ? 24.688 11.938 8.008 1 90.5 89 GLN A C 1
ATOM 718 O O . GLN A 1 89 ? 24.781 11.586 9.188 1 90.5 89 GLN A O 1
ATOM 723 N N . LYS A 1 90 ? 25.688 12.312 7.367 1 89.62 90 LYS A N 1
ATOM 724 C CA . LYS A 1 90 ? 27.047 12.328 7.926 1 89.62 90 LYS A CA 1
ATOM 725 C C . LYS A 1 90 ? 27.219 13.484 8.906 1 89.62 90 LYS A C 1
ATOM 727 O O . LYS A 1 90 ? 28 13.383 9.859 1 89.62 90 LYS A O 1
ATOM 732 N N . LEU A 1 91 ? 26.5 14.5 8.695 1 90.75 91 LEU A N 1
ATOM 733 C CA . LEU A 1 91 ? 26.625 15.703 9.5 1 90.75 91 LEU A CA 1
ATOM 734 C C . LEU A 1 91 ? 25.844 15.57 10.805 1 90.75 91 LEU A C 1
ATOM 736 O O . LEU A 1 91 ? 26.234 16.156 11.82 1 90.75 91 LEU A O 1
ATOM 740 N N . HIS A 1 92 ? 24.781 14.82 10.695 1 91 92 HIS A N 1
ATOM 741 C CA . HIS A 1 92 ? 23.906 14.695 11.852 1 91 92 HIS A CA 1
ATOM 742 C C . HIS A 1 92 ? 23.703 13.234 12.234 1 91 92 HIS A C 1
ATOM 744 O O . HIS A 1 92 ? 22.953 12.516 11.57 1 91 92 HIS A O 1
ATOM 750 N N . LYS A 1 93 ? 24.25 12.68 13.32 1 85.94 93 LYS A N 1
ATOM 751 C CA . LYS A 1 93 ? 24.25 11.266 13.664 1 85.94 93 LYS A CA 1
ATOM 752 C C . LYS A 1 93 ? 23.438 11 14.922 1 85.94 93 LYS A C 1
ATOM 754 O O . LYS A 1 93 ? 23.219 9.844 15.305 1 85.94 93 LYS A O 1
ATOM 759 N N . GLY A 1 94 ? 22.922 11.922 15.5 1 87.56 94 GLY A N 1
ATOM 760 C CA . GLY A 1 94 ? 22.219 11.719 16.766 1 87.56 94 GLY A CA 1
ATOM 761 C C . GLY A 1 94 ? 20.844 11.102 16.594 1 87.56 94 GLY A C 1
ATOM 762 O O . GLY A 1 94 ? 20.391 10.883 15.469 1 87.56 94 GLY A O 1
ATOM 763 N N . ALA A 1 95 ? 20.25 10.633 17.703 1 92.44 95 ALA A N 1
ATOM 764 C CA . ALA A 1 95 ? 18.906 10.039 17.703 1 92.44 95 ALA A CA 1
ATOM 765 C C . ALA A 1 95 ? 17.875 11.031 17.188 1 92.44 95 ALA A C 1
ATOM 767 O O . ALA A 1 95 ? 18.016 12.242 17.375 1 92.44 95 ALA A O 1
ATOM 768 N N . ILE A 1 96 ? 16.922 10.555 16.531 1 95.75 96 ILE A N 1
ATOM 769 C CA . ILE A 1 96 ? 15.812 11.375 16.031 1 95.75 96 ILE A CA 1
ATOM 770 C C . ILE A 1 96 ? 14.789 11.578 17.141 1 95.75 96 ILE A C 1
ATOM 772 O O . ILE A 1 96 ? 14.219 10.609 17.656 1 95.75 96 ILE A O 1
ATOM 776 N N . GLU A 1 97 ? 14.57 12.789 17.484 1 96.38 97 GLU A N 1
ATOM 777 C CA . GLU A 1 97 ? 13.625 13.094 18.547 1 96.38 97 GLU A CA 1
ATOM 778 C C . GLU A 1 97 ? 12.234 13.391 17.984 1 96.38 97 GLU A C 1
ATOM 780 O O . GLU A 1 97 ? 11.234 13.211 18.672 1 96.38 97 GLU A O 1
ATOM 785 N N . LEU A 1 98 ? 12.258 13.875 16.844 1 98.38 98 LEU A N 1
ATOM 786 C CA . LEU A 1 98 ? 11.008 14.211 16.172 1 98.38 98 LEU A CA 1
ATOM 787 C C . LEU A 1 98 ? 11.141 14.047 14.656 1 98.38 98 LEU A C 1
ATOM 789 O O . LEU A 1 98 ? 12.172 14.406 14.078 1 98.38 98 LEU A O 1
ATOM 793 N N . VAL A 1 99 ? 10.148 13.469 14.07 1 98.75 99 VAL A N 1
ATOM 794 C CA . VAL A 1 99 ? 10.047 13.438 12.617 1 98.75 99 VAL A CA 1
ATOM 795 C C . VAL A 1 99 ? 9.062 14.508 12.141 1 98.75 99 VAL A C 1
ATOM 797 O O . VAL A 1 99 ? 7.965 14.625 12.68 1 98.75 99 VAL A O 1
ATOM 800 N N . ILE A 1 100 ? 9.477 15.336 11.234 1 98.88 100 ILE A N 1
ATOM 801 C CA . ILE A 1 100 ? 8.633 16.359 10.656 1 98.88 100 ILE A CA 1
ATOM 802 C C . ILE A 1 100 ? 8.359 16.047 9.188 1 98.88 100 ILE A C 1
ATOM 804 O O . ILE A 1 100 ? 9.289 15.875 8.398 1 98.88 100 ILE A O 1
ATOM 808 N N . VAL A 1 101 ? 7.113 15.93 8.836 1 98.88 101 VAL A N 1
ATOM 809 C CA . VAL A 1 101 ? 6.707 15.656 7.461 1 98.88 101 VAL A CA 1
ATOM 810 C C . VAL A 1 101 ? 6.008 16.875 6.871 1 98.88 101 VAL A C 1
ATOM 812 O O . VAL A 1 101 ? 4.988 17.328 7.395 1 98.88 101 VAL A O 1
ATOM 815 N N . VAL A 1 102 ? 6.539 17.375 5.789 1 98.75 102 VAL A N 1
ATOM 816 C CA . VAL A 1 102 ? 5.984 18.562 5.156 1 98.75 102 VAL A CA 1
ATOM 817 C C . VAL A 1 102 ? 5.332 18.188 3.828 1 98.75 102 VAL A C 1
ATOM 819 O O . VAL A 1 102 ? 5.977 17.609 2.959 1 98.75 102 VAL A O 1
ATOM 822 N N . GLN A 1 103 ? 4.09 18.438 3.701 1 98.44 103 GLN A N 1
ATOM 823 C CA . GLN A 1 103 ? 3.426 18.281 2.41 1 98.44 103 GLN A CA 1
ATOM 824 C C . GLN A 1 103 ? 3.744 19.453 1.485 1 98.44 103 GLN A C 1
ATOM 826 O O . GLN A 1 103 ? 3.457 20.609 1.814 1 98.44 103 GLN A O 1
ATOM 831 N N . VAL A 1 104 ? 4.301 19.125 0.318 1 97.88 104 VAL A N 1
ATOM 832 C CA . VAL A 1 104 ? 4.801 20.156 -0.577 1 97.88 104 VAL A CA 1
ATOM 833 C C . VAL A 1 104 ? 4.035 20.125 -1.897 1 97.88 104 VAL A C 1
ATOM 835 O O . VAL A 1 104 ? 3.904 19.062 -2.514 1 97.88 104 VAL A O 1
ATOM 838 N N . HIS A 1 105 ? 3.551 21.234 -2.275 1 94.88 105 HIS A N 1
ATOM 839 C CA . HIS A 1 105 ? 2.891 21.406 -3.564 1 94.88 105 HIS A CA 1
ATOM 840 C C . HIS A 1 105 ? 3.738 22.25 -4.508 1 94.88 105 HIS A C 1
ATOM 842 O O . HIS A 1 105 ? 4.848 21.859 -4.875 1 94.88 105 HIS A O 1
ATOM 848 N N . ASN A 1 106 ? 3.365 23.438 -4.848 1 91.62 106 ASN A N 1
ATOM 849 C CA . ASN A 1 106 ? 4.121 24.219 -5.82 1 91.62 106 ASN A CA 1
ATOM 850 C C . ASN A 1 106 ? 4.391 25.641 -5.309 1 91.62 106 ASN A C 1
ATOM 852 O O . ASN A 1 106 ? 4.57 26.562 -6.102 1 91.62 106 ASN A O 1
ATOM 856 N N . ARG A 1 107 ? 4.449 25.828 -4.031 1 91.19 107 ARG A N 1
ATOM 857 C CA . ARG A 1 107 ? 4.652 27.172 -3.492 1 91.19 107 ARG A CA 1
ATOM 858 C C . ARG A 1 107 ? 6.027 27.297 -2.842 1 91.19 107 ARG A C 1
ATOM 860 O O . ARG A 1 107 ? 6.137 27.328 -1.614 1 91.19 107 ARG A O 1
ATOM 867 N N . SER A 1 108 ? 6.988 27.5 -3.645 1 93.44 108 SER A N 1
ATOM 868 C CA . SER A 1 108 ? 8.383 27.422 -3.223 1 93.44 108 SER A CA 1
ATOM 869 C C . SER A 1 108 ? 8.734 28.562 -2.27 1 93.44 108 SER A C 1
ATOM 871 O O . SER A 1 108 ? 9.547 28.391 -1.358 1 93.44 108 SER A O 1
ATOM 873 N N . LEU A 1 109 ? 8.125 29.75 -2.424 1 91.12 109 LEU A N 1
ATOM 874 C CA . LEU A 1 109 ? 8.422 30.891 -1.56 1 91.12 109 LEU A CA 1
ATOM 875 C C . LEU A 1 109 ? 7.945 30.625 -0.135 1 91.12 109 LEU A C 1
ATOM 877 O O . LEU A 1 109 ? 8.648 30.938 0.828 1 91.12 109 LEU A O 1
ATOM 881 N N . TYR A 1 110 ? 6.746 30.078 -0.05 1 91.81 110 TYR A N 1
ATOM 882 C CA . TYR A 1 110 ? 6.23 29.719 1.268 1 91.81 110 TYR A CA 1
ATOM 883 C C . TYR A 1 110 ? 7.062 28.609 1.898 1 91.81 110 TYR A C 1
ATOM 885 O O . TYR A 1 110 ? 7.336 28.641 3.102 1 91.81 110 TYR A O 1
ATOM 893 N N . LEU A 1 111 ? 7.449 27.688 1.08 1 95.75 111 LEU A N 1
ATOM 894 C CA . LEU A 1 111 ? 8.289 26.594 1.569 1 95.75 111 LEU A CA 1
ATOM 895 C C . LEU A 1 111 ? 9.594 27.141 2.143 1 95.75 111 LEU A C 1
ATOM 897 O O . LEU A 1 111 ? 10.062 26.672 3.182 1 95.75 111 LEU A O 1
ATOM 901 N N . GLN A 1 112 ? 10.133 28.109 1.477 1 95.62 112 GLN A N 1
ATOM 902 C CA . GLN A 1 112 ? 11.367 28.734 1.956 1 95.62 112 GLN A CA 1
ATOM 903 C C . GLN A 1 112 ? 11.164 29.375 3.326 1 95.62 112 GLN A C 1
ATOM 905 O O . GLN A 1 112 ? 12.031 29.266 4.199 1 95.62 112 GLN A O 1
ATOM 910 N N . GLU A 1 113 ? 10.055 30.031 3.482 1 93.38 113 GLU A N 1
ATOM 911 C CA . GLU A 1 113 ? 9.766 30.656 4.77 1 93.38 113 GLU A CA 1
ATOM 912 C C . GLU A 1 113 ? 9.609 29.609 5.871 1 93.38 113 GLU A C 1
ATOM 914 O O . GLU A 1 113 ? 10.039 29.828 7.004 1 93.38 113 GLU A O 1
ATOM 919 N N . LEU A 1 114 ? 8.945 28.531 5.531 1 96.25 114 LEU A N 1
ATOM 920 C CA . LEU A 1 114 ? 8.844 27.453 6.5 1 96.25 114 LEU A CA 1
ATOM 921 C C . LEU A 1 114 ? 10.227 26.922 6.871 1 96.25 114 LEU A C 1
ATOM 923 O O . LEU A 1 114 ? 10.539 26.766 8.055 1 96.25 114 LEU A O 1
ATOM 927 N N . VAL A 1 115 ? 11.062 26.688 5.895 1 97.75 115 VAL A N 1
ATOM 928 C CA . VAL A 1 115 ? 12.406 26.172 6.113 1 97.75 115 VAL A CA 1
ATOM 929 C C . VAL A 1 115 ? 13.195 27.141 6.988 1 97.75 115 VAL A C 1
ATOM 931 O O . VAL A 1 115 ? 13.898 26.734 7.91 1 97.75 115 VAL A O 1
ATOM 934 N N . ASN A 1 116 ? 13.016 28.438 6.734 1 95.38 116 ASN A N 1
ATOM 935 C CA . ASN A 1 116 ? 13.68 29.453 7.555 1 95.38 116 ASN A CA 1
ATOM 936 C C . ASN A 1 116 ? 13.219 29.375 9.008 1 95.38 116 ASN A C 1
ATOM 938 O O . ASN A 1 116 ? 14.031 29.484 9.93 1 95.38 116 ASN A O 1
ATOM 942 N N . SER A 1 117 ? 11.945 29.281 9.188 1 95.5 117 SER A N 1
ATOM 943 C CA . SER A 1 117 ? 11.414 29.219 10.547 1 95.5 117 SER A CA 1
ATOM 944 C C . SER A 1 117 ? 11.891 27.969 11.273 1 95.5 117 SER A C 1
ATOM 946 O O . SER A 1 117 ? 12.172 28.016 12.477 1 95.5 117 SER A O 1
ATOM 948 N N . LEU A 1 118 ? 12 26.844 10.57 1 98.06 118 LEU A N 1
ATOM 949 C CA . LEU A 1 118 ? 12.523 25.625 11.164 1 98.06 118 LEU A CA 1
ATOM 950 C C . LEU A 1 118 ? 13.992 25.797 11.555 1 98.06 118 LEU A C 1
ATOM 952 O O . LEU A 1 118 ? 14.398 25.391 12.641 1 98.06 118 LEU A O 1
ATOM 956 N N . ALA A 1 119 ? 14.727 26.391 10.703 1 97.56 119 ALA A N 1
ATOM 957 C CA . ALA A 1 119 ? 16.156 26.594 10.93 1 97.56 119 ALA A CA 1
ATOM 958 C C . ALA A 1 119 ? 16.406 27.422 12.188 1 97.56 119 ALA A C 1
ATOM 960 O O . ALA A 1 119 ? 17.438 27.25 12.852 1 97.56 119 ALA A O 1
ATOM 961 N N . ALA A 1 120 ? 15.5 28.234 12.508 1 94.12 120 ALA A N 1
ATOM 962 C CA . ALA A 1 120 ? 15.648 29.141 13.648 1 94.12 120 ALA A CA 1
ATOM 963 C C . ALA A 1 120 ? 15.258 28.438 14.945 1 94.12 120 ALA A C 1
ATOM 965 O O . ALA A 1 120 ? 15.398 29 16.031 1 94.12 120 ALA A O 1
ATOM 966 N N . THR A 1 121 ? 14.844 27.234 14.891 1 96.19 121 THR A N 1
ATOM 967 C CA . THR A 1 121 ? 14.359 26.5 16.047 1 96.19 121 THR A CA 1
ATOM 968 C C . THR A 1 121 ? 15.516 25.828 16.781 1 96.19 121 THR A C 1
ATOM 970 O O . THR A 1 121 ? 16.266 25.047 16.188 1 96.19 121 THR A O 1
ATOM 973 N N . PRO A 1 122 ? 15.633 26.109 18.094 1 96.31 122 PRO A N 1
ATOM 974 C CA . PRO A 1 122 ? 16.656 25.391 18.859 1 96.31 122 PRO A CA 1
ATOM 975 C C . PRO A 1 122 ? 16.5 23.875 18.812 1 96.31 122 PRO A C 1
ATOM 977 O O . PRO A 1 122 ? 15.367 23.375 18.859 1 96.31 122 PRO A O 1
ATOM 980 N N . SER A 1 123 ? 17.609 23.078 18.609 1 95.88 123 SER A N 1
ATOM 981 C CA . SER A 1 123 ? 17.672 21.625 18.641 1 95.88 123 SER A CA 1
ATOM 982 C C . SER A 1 123 ? 17.016 21.016 17.391 1 95.88 123 SER A C 1
ATOM 984 O O . SER A 1 123 ? 16.609 19.859 17.406 1 95.88 123 SER A O 1
ATOM 986 N N . ILE A 1 124 ? 16.875 21.859 16.359 1 97.69 124 ILE A N 1
ATOM 987 C CA . ILE A 1 124 ? 16.25 21.391 15.133 1 97.69 124 ILE A CA 1
ATOM 988 C C . ILE A 1 124 ? 17.078 20.266 14.523 1 97.69 124 ILE A C 1
ATOM 990 O O . ILE A 1 124 ? 16.562 19.438 13.758 1 97.69 124 ILE A O 1
ATOM 994 N N . ASN A 1 125 ? 18.344 20.156 14.898 1 96.62 125 ASN A N 1
ATOM 995 C CA . ASN A 1 125 ? 19.25 19.156 14.344 1 96.62 125 ASN A CA 1
ATOM 996 C C . ASN A 1 125 ? 18.922 17.766 14.852 1 96.62 125 ASN A C 1
ATOM 998 O O . ASN A 1 125 ? 19.438 16.766 14.32 1 96.62 125 ASN A O 1
ATOM 1002 N N . THR A 1 126 ? 18.031 17.672 15.789 1 96.62 126 THR A N 1
ATOM 1003 C CA . THR A 1 126 ? 17.641 16.359 16.328 1 96.62 126 THR A CA 1
ATOM 1004 C C . THR A 1 126 ? 16.422 15.82 15.594 1 96.62 126 THR A C 1
ATOM 1006 O O . THR A 1 126 ? 15.859 14.797 15.984 1 96.62 126 THR A O 1
ATOM 1009 N N . THR A 1 127 ? 16.031 16.469 14.57 1 98 127 THR A N 1
ATOM 1010 C CA . THR A 1 127 ? 14.836 16.062 13.844 1 98 127 THR A CA 1
ATOM 1011 C C . THR A 1 127 ? 15.211 15.414 12.508 1 98 127 THR A C 1
ATOM 1013 O O . THR A 1 127 ? 16.359 15.484 12.086 1 98 127 THR A O 1
ATOM 1016 N N . LEU A 1 128 ? 14.281 14.68 11.961 1 98.38 128 LEU A N 1
ATOM 1017 C CA . LEU A 1 128 ? 14.289 14.258 10.562 1 98.38 128 LEU A CA 1
ATOM 1018 C C . LEU A 1 128 ? 13.219 14.992 9.766 1 98.38 128 LEU A C 1
ATOM 1020 O O . LEU A 1 128 ? 12.039 14.969 10.133 1 98.38 128 LEU A O 1
ATOM 1024 N N . LEU A 1 129 ? 13.695 15.672 8.797 1 98.56 129 LEU A N 1
ATOM 1025 C CA . LEU A 1 129 ? 12.773 16.438 7.961 1 98.56 129 LEU A CA 1
ATOM 1026 C C . LEU A 1 129 ? 12.469 15.672 6.672 1 98.56 129 LEU A C 1
ATOM 1028 O O . LEU A 1 129 ? 13.375 15.359 5.902 1 98.56 129 LEU A O 1
ATOM 1032 N N . ILE A 1 130 ? 11.188 15.344 6.469 1 98.75 130 ILE A N 1
ATOM 1033 C CA . ILE A 1 130 ? 10.734 14.656 5.262 1 98.75 130 ILE A CA 1
ATOM 1034 C C . ILE A 1 130 ? 9.875 15.602 4.426 1 98.75 130 ILE A C 1
ATOM 1036 O O . ILE A 1 130 ? 8.836 16.078 4.891 1 98.75 130 ILE A O 1
ATOM 1040 N N . PHE A 1 131 ? 10.32 15.867 3.23 1 98.75 131 PHE A N 1
ATOM 1041 C CA . PHE A 1 131 ? 9.508 16.625 2.287 1 98.75 131 PHE A CA 1
ATOM 1042 C C . PHE A 1 131 ? 8.766 15.703 1.338 1 98.75 131 PHE A C 1
ATOM 1044 O O . PHE A 1 131 ? 9.383 14.953 0.579 1 98.75 131 PHE A O 1
ATOM 1051 N N . SER A 1 132 ? 7.453 15.68 1.399 1 98.5 132 SER A N 1
ATOM 1052 C CA . SER A 1 132 ? 6.613 14.883 0.511 1 98.5 132 SER A CA 1
ATOM 1053 C C . SER A 1 132 ? 6.02 15.742 -0.603 1 98.5 132 SER A C 1
ATOM 1055 O O . SER A 1 132 ? 5.191 16.609 -0.345 1 98.5 132 SER A O 1
ATOM 1057 N N . HIS A 1 133 ? 6.418 15.453 -1.826 1 98.06 133 HIS A N 1
ATOM 1058 C CA . HIS A 1 133 ? 6.043 16.281 -2.969 1 98.06 133 HIS A CA 1
ATOM 1059 C C . HIS A 1 133 ? 4.953 15.609 -3.799 1 98.06 133 HIS A C 1
ATOM 1061 O O . HIS A 1 133 ? 4.98 14.398 -4 1 98.06 133 HIS A O 1
ATOM 1067 N N . ASP A 1 134 ? 4.004 16.438 -4.246 1 97.56 134 ASP A N 1
ATOM 1068 C CA . ASP A 1 134 ? 3.08 15.906 -5.246 1 97.56 134 ASP A CA 1
ATOM 1069 C C . ASP A 1 134 ? 3.309 16.562 -6.605 1 97.56 134 ASP A C 1
ATOM 1071 O O . ASP A 1 134 ? 2.477 16.438 -7.508 1 97.56 134 ASP A O 1
ATOM 1075 N N . LEU A 1 135 ? 4.355 17.328 -6.703 1 96.12 135 LEU A N 1
ATOM 1076 C CA . LEU A 1 135 ? 4.844 17.953 -7.93 1 96.12 135 LEU A CA 1
ATOM 1077 C C . LEU A 1 135 ? 6.367 18.047 -7.93 1 96.12 135 LEU A C 1
ATOM 1079 O O . LEU A 1 135 ? 6.965 18.531 -6.973 1 96.12 135 LEU A O 1
ATOM 1083 N N . PHE A 1 136 ? 6.934 17.5 -8.945 1 95.62 136 PHE A N 1
ATOM 1084 C CA . PHE A 1 136 ? 8.367 17.719 -9.125 1 95.62 136 PHE A CA 1
ATOM 1085 C C . PHE A 1 136 ? 8.641 19.062 -9.789 1 95.62 136 PHE A C 1
ATOM 1087 O O . PHE A 1 136 ? 8.211 19.297 -10.922 1 95.62 136 PHE A O 1
ATOM 1094 N N . GLU A 1 137 ? 9.273 19.844 -9.062 1 93.5 137 GLU A N 1
ATOM 1095 C CA . GLU A 1 137 ? 9.609 21.172 -9.555 1 93.5 137 GLU A CA 1
ATOM 1096 C C . GLU A 1 137 ? 11 21.594 -9.086 1 93.5 137 GLU A C 1
ATOM 1098 O O . GLU A 1 137 ? 11.352 21.406 -7.922 1 93.5 137 GLU A O 1
ATOM 1103 N N . ALA A 1 138 ? 11.719 22.219 -9.992 1 92.06 138 ALA A N 1
ATOM 1104 C CA . ALA A 1 138 ? 13.102 22.609 -9.719 1 92.06 138 ALA A CA 1
ATOM 1105 C C . ALA A 1 138 ? 13.172 23.609 -8.578 1 92.06 138 ALA A C 1
ATOM 1107 O O . ALA A 1 138 ? 14.07 23.547 -7.734 1 92.06 138 ALA A O 1
ATOM 1108 N N . THR A 1 139 ? 12.289 24.531 -8.508 1 92.94 139 THR A N 1
ATOM 1109 C CA . THR A 1 139 ? 12.328 25.594 -7.523 1 92.94 139 THR A CA 1
ATOM 1110 C C . THR A 1 139 ? 12.156 25.047 -6.109 1 92.94 139 THR A C 1
ATOM 1112 O O . THR A 1 139 ? 12.859 25.453 -5.184 1 92.94 139 THR A O 1
ATOM 1115 N N . THR A 1 140 ? 11.234 24.109 -5.949 1 94.75 140 THR A N 1
ATOM 1116 C CA . THR A 1 140 ? 11.039 23.5 -4.637 1 94.75 140 THR A CA 1
ATOM 1117 C C . THR A 1 140 ? 12.219 22.594 -4.273 1 94.75 140 THR A C 1
ATOM 1119 O O . THR A 1 140 ? 12.633 22.547 -3.113 1 94.75 140 THR A O 1
ATOM 1122 N N . ASN A 1 141 ? 12.75 21.984 -5.273 1 93.56 141 ASN A N 1
ATOM 1123 C CA . ASN A 1 141 ? 13.883 21.109 -5.039 1 93.56 141 ASN A CA 1
ATOM 1124 C C . ASN A 1 141 ? 15.094 21.875 -4.523 1 93.56 141 ASN A C 1
ATOM 1126 O O . ASN A 1 141 ? 15.836 21.391 -3.668 1 93.56 141 ASN A O 1
ATOM 1130 N N . VAL A 1 142 ? 15.281 23.031 -5.074 1 93.69 142 VAL A N 1
ATOM 1131 C CA . VAL A 1 142 ? 16.406 23.859 -4.66 1 93.69 142 VAL A CA 1
ATOM 1132 C C . VAL A 1 142 ? 16.266 24.234 -3.189 1 93.69 142 VAL A C 1
ATOM 1134 O O . VAL A 1 142 ? 17.234 24.203 -2.434 1 93.69 142 VAL A O 1
ATOM 1137 N N . VAL A 1 143 ? 15.039 24.578 -2.771 1 96.5 143 VAL A N 1
ATOM 1138 C CA . VAL A 1 143 ? 14.789 24.938 -1.379 1 96.5 143 VAL A CA 1
ATOM 1139 C C . VAL A 1 143 ? 15.156 23.766 -0.474 1 96.5 143 VAL A C 1
ATOM 1141 O O . VAL A 1 143 ? 15.836 23.938 0.541 1 96.5 143 VAL A O 1
ATOM 1144 N N . VAL A 1 144 ? 14.781 22.562 -0.848 1 96.25 144 VAL A N 1
ATOM 1145 C CA . VAL A 1 144 ? 14.984 21.359 -0.045 1 96.25 144 VAL A CA 1
ATOM 1146 C C . VAL A 1 144 ? 16.469 21.031 0.001 1 96.25 144 VAL A C 1
ATOM 1148 O O . VAL A 1 144 ? 17.016 20.703 1.063 1 96.25 144 VAL A O 1
ATOM 1151 N N . ARG A 1 145 ? 17.156 21.156 -1.071 1 92.44 145 ARG A N 1
ATOM 1152 C CA . ARG A 1 145 ? 18.547 20.766 -1.166 1 92.44 145 ARG A CA 1
ATOM 1153 C C . ARG A 1 145 ? 19.438 21.719 -0.375 1 92.44 145 ARG A C 1
ATOM 1155 O O . ARG A 1 145 ? 20.562 21.375 0.003 1 92.44 145 ARG A O 1
ATOM 1162 N N . ASN A 1 146 ? 18.938 22.828 -0.112 1 94.88 146 ASN A N 1
ATOM 1163 C CA . ASN A 1 146 ? 19.719 23.828 0.614 1 94.88 146 ASN A CA 1
ATOM 1164 C C . ASN A 1 146 ? 19.578 23.656 2.123 1 94.88 146 ASN A C 1
ATOM 1166 O O . ASN A 1 146 ? 20.234 24.359 2.895 1 94.88 146 ASN A O 1
ATOM 1170 N N . VAL A 1 147 ? 18.719 22.828 2.502 1 97.56 147 VAL A N 1
ATOM 1171 C CA . VAL A 1 147 ? 18.578 22.562 3.93 1 97.56 147 VAL A CA 1
ATOM 1172 C C . VAL A 1 147 ? 19.797 21.797 4.438 1 97.56 147 VAL A C 1
ATOM 1174 O O . VAL A 1 147 ? 20.125 20.719 3.92 1 97.56 147 VAL A O 1
ATOM 1177 N N . SER A 1 148 ? 20.5 22.297 5.512 1 96.56 148 SER A N 1
ATOM 1178 C CA . SER A 1 148 ? 21.688 21.641 6.035 1 96.56 148 SER A CA 1
ATOM 1179 C C . SER A 1 148 ? 21.609 21.484 7.551 1 96.56 148 SER A C 1
ATOM 1181 O O . SER A 1 148 ? 22.484 20.859 8.156 1 96.56 148 SER A O 1
ATOM 1183 N N . PHE A 1 149 ? 20.609 22 8.148 1 97.62 149 PHE A N 1
ATOM 1184 C CA . PHE A 1 149 ? 20.578 22.109 9.602 1 97.62 149 PHE A CA 1
ATOM 1185 C C . PHE A 1 149 ? 20.094 20.812 10.227 1 97.62 149 PHE A C 1
ATOM 1187 O O . PHE A 1 149 ? 20.109 20.656 11.445 1 97.62 149 PHE A O 1
ATOM 1194 N N . THR A 1 150 ? 19.625 19.859 9.43 1 98 150 THR A N 1
ATOM 1195 C CA . THR A 1 150 ? 19.188 18.547 9.906 1 98 150 THR A CA 1
ATOM 1196 C C . THR A 1 150 ? 19.172 17.531 8.773 1 98 150 THR A C 1
ATOM 1198 O O . THR A 1 150 ? 19.516 17.859 7.633 1 98 150 THR A O 1
ATOM 1201 N N . ARG A 1 151 ? 18.844 16.266 9.094 1 97.75 151 ARG A N 1
ATOM 1202 C CA . ARG A 1 151 ? 18.672 15.242 8.07 1 97.75 151 ARG A CA 1
ATOM 1203 C C . ARG A 1 151 ? 17.406 15.477 7.262 1 97.75 151 ARG A C 1
ATOM 1205 O O . ARG A 1 151 ? 16.375 15.859 7.812 1 97.75 151 ARG A O 1
ATOM 1212 N N . VAL A 1 152 ? 17.578 15.188 5.957 1 98.12 152 VAL A N 1
ATOM 1213 C CA . VAL A 1 152 ? 16.469 15.477 5.047 1 98.12 152 VAL A CA 1
ATOM 1214 C C . VAL A 1 152 ? 16.219 14.281 4.141 1 98.12 152 VAL A C 1
ATOM 1216 O O . VAL A 1 152 ? 17.156 13.641 3.668 1 98.12 152 VAL A O 1
ATOM 1219 N N . VAL A 1 153 ? 14.938 13.945 3.963 1 98 153 VAL A N 1
ATOM 1220 C CA . VAL A 1 153 ? 14.516 12.961 2.973 1 98 153 VAL A CA 1
ATOM 1221 C C . VAL A 1 153 ? 13.422 13.555 2.086 1 98 153 VAL A C 1
ATOM 1223 O O . VAL A 1 153 ? 12.531 14.258 2.57 1 98 153 VAL A O 1
ATOM 1226 N N . GLN A 1 154 ? 13.523 13.312 0.8 1 97.44 154 GLN A N 1
ATOM 1227 C CA . GLN A 1 154 ? 12.469 13.68 -0.135 1 97.44 154 GLN A CA 1
ATOM 1228 C C . GLN A 1 154 ? 11.719 12.445 -0.637 1 97.44 154 GLN A C 1
ATOM 1230 O O . GLN A 1 154 ? 12.336 11.438 -0.981 1 97.44 154 GLN A O 1
ATOM 1235 N N . ILE A 1 155 ? 10.469 12.516 -0.553 1 97.12 155 ILE A N 1
ATOM 1236 C CA . ILE A 1 155 ? 9.609 11.508 -1.165 1 97.12 155 ILE A CA 1
ATOM 1237 C C . ILE A 1 155 ? 8.617 12.172 -2.111 1 97.12 155 ILE A C 1
ATOM 1239 O O . ILE A 1 155 ? 8.328 13.367 -1.982 1 97.12 155 ILE A O 1
ATOM 1243 N N . PHE A 1 156 ? 8.164 11.391 -3.123 1 96.94 156 PHE A N 1
ATOM 1244 C CA . PHE A 1 156 ? 7.309 11.938 -4.168 1 96.94 156 PHE A CA 1
ATOM 1245 C C . PHE A 1 156 ? 6.047 11.102 -4.332 1 96.94 156 PHE A C 1
ATOM 1247 O O . PHE A 1 156 ? 6.121 9.875 -4.484 1 96.94 156 PHE A O 1
ATOM 1254 N N . TYR A 1 157 ? 4.875 11.758 -4.191 1 96.94 157 TYR A N 1
ATOM 1255 C CA . TYR A 1 157 ? 3.598 11.094 -4.426 1 96.94 157 TYR A CA 1
ATOM 1256 C C . TYR A 1 157 ? 3.502 10.578 -5.859 1 96.94 157 TYR A C 1
ATOM 1258 O O . TYR A 1 157 ? 3.553 11.367 -6.809 1 96.94 157 TYR A O 1
ATOM 1266 N N . PRO A 1 158 ? 3.297 9.305 -6.082 1 94.62 158 PRO A N 1
ATOM 1267 C CA . PRO A 1 158 ? 3.467 8.734 -7.414 1 94.62 158 PRO A CA 1
ATOM 1268 C C . PRO A 1 158 ? 2.219 8.875 -8.281 1 94.62 158 PRO A C 1
ATOM 1270 O O . PRO A 1 158 ? 2.268 8.617 -9.492 1 94.62 158 PRO A O 1
ATOM 1273 N N . PHE A 1 159 ? 1.08 9.25 -7.703 1 95.12 159 PHE A N 1
ATOM 1274 C CA . PHE A 1 159 ? -0.172 9.305 -8.445 1 95.12 159 PHE A CA 1
ATOM 1275 C C . PHE A 1 159 ? -0.645 10.742 -8.609 1 95.12 159 PHE A C 1
ATOM 1277 O O . PHE A 1 159 ? -1.833 11.031 -8.453 1 95.12 159 PHE A O 1
ATOM 1284 N N . SER A 1 160 ? 0.32 11.594 -8.883 1 96.06 160 SER A N 1
ATOM 1285 C CA . SER A 1 160 ? 0.011 13.016 -9.008 1 96.06 160 SER A CA 1
ATOM 1286 C C . SER A 1 160 ? -0.537 13.344 -10.391 1 96.06 160 SER A C 1
ATOM 1288 O O . SER A 1 160 ? -0.462 12.516 -11.305 1 96.06 160 SER A O 1
ATOM 1290 N N . ILE A 1 161 ? -1.088 14.477 -10.5 1 96.69 161 ILE A N 1
ATOM 1291 C CA . ILE A 1 161 ? -1.548 14.992 -11.781 1 96.69 161 ILE A CA 1
ATOM 1292 C C . ILE A 1 161 ? -0.375 15.07 -12.758 1 96.69 161 ILE A C 1
ATOM 1294 O O . ILE A 1 161 ? -0.538 14.82 -13.953 1 96.69 161 ILE A O 1
ATOM 1298 N N . GLN A 1 162 ? 0.8 15.414 -12.258 1 95.75 162 GLN A N 1
ATOM 1299 C CA . GLN A 1 162 ? 1.987 15.516 -13.102 1 95.75 162 GLN A CA 1
ATOM 1300 C C . GLN A 1 162 ? 2.334 14.172 -13.727 1 95.75 162 GLN A C 1
ATOM 1302 O O . GLN A 1 162 ? 2.775 14.109 -14.875 1 95.75 162 GLN A O 1
ATOM 1307 N N . THR A 1 163 ? 2.139 13.07 -13.023 1 95 163 THR A N 1
ATOM 1308 C CA . THR A 1 163 ? 2.461 11.742 -13.523 1 95 163 THR A CA 1
ATOM 1309 C C . THR A 1 163 ? 1.29 11.164 -14.312 1 95 163 THR A C 1
ATOM 1311 O O . THR A 1 163 ? 1.452 10.188 -15.047 1 95 163 THR A O 1
ATOM 1314 N N . HIS A 1 164 ? 0.083 11.711 -14.148 1 95.81 164 HIS A N 1
ATOM 1315 C CA . HIS A 1 164 ? -1.125 11.289 -14.844 1 95.81 164 HIS A CA 1
ATOM 1316 C C . HIS A 1 164 ? -1.887 12.484 -15.406 1 95.81 164 HIS A C 1
ATOM 1318 O O . HIS A 1 164 ? -3.039 12.719 -15.031 1 95.81 164 HIS A O 1
ATOM 1324 N N . PRO A 1 165 ? -1.337 13.148 -16.375 1 94.5 165 PRO A N 1
ATOM 1325 C CA . PRO A 1 165 ? -1.906 14.43 -16.797 1 94.5 165 PRO A CA 1
ATOM 1326 C C . PRO A 1 165 ? -3.207 14.266 -17.594 1 94.5 165 PRO A C 1
ATOM 1328 O O . PRO A 1 165 ? -3.996 15.211 -17.688 1 94.5 165 PRO A O 1
ATOM 1331 N N . ARG A 1 166 ? -3.479 13.062 -18.125 1 93.62 166 ARG A N 1
ATOM 1332 C CA . ARG A 1 166 ? -4.629 12.938 -19.016 1 93.62 166 ARG A CA 1
ATOM 1333 C C . ARG A 1 166 ? -5.453 11.703 -18.656 1 93.62 166 ARG A C 1
ATOM 1335 O O . ARG A 1 166 ? -6.223 11.211 -19.484 1 93.62 166 ARG A O 1
ATOM 1342 N N . GLU A 1 167 ? -5.223 11.195 -17.516 1 93.56 167 GLU A N 1
ATOM 1343 C CA . GLU A 1 167 ? -5.941 10.008 -17.062 1 93.56 167 GLU A CA 1
ATOM 1344 C C . GLU A 1 167 ? -6.074 9.984 -15.539 1 93.56 167 GLU A C 1
ATOM 1346 O O . GLU A 1 167 ? -5.383 10.734 -14.844 1 93.56 167 GLU A O 1
ATOM 1351 N N . PHE A 1 168 ? -7.023 9.188 -15.07 1 92.69 168 PHE A N 1
ATOM 1352 C CA . PHE A 1 168 ? -7.137 9 -13.625 1 92.69 168 PHE A CA 1
ATOM 1353 C C . PHE A 1 168 ? -5.836 8.453 -13.047 1 92.69 168 PHE A C 1
ATOM 1355 O O . PHE A 1 168 ? -5.23 7.539 -13.617 1 92.69 168 PHE A O 1
ATOM 1362 N N . PRO A 1 169 ? -5.344 9.062 -12.016 1 95 169 PRO A N 1
ATOM 1363 C CA . PRO A 1 169 ? -6.055 9.898 -11.039 1 95 169 PRO A CA 1
ATOM 1364 C C . PRO A 1 169 ? -5.996 11.383 -11.383 1 95 169 PRO A C 1
ATOM 1366 O O . PRO A 1 169 ? -6.551 12.211 -10.656 1 95 169 PRO A O 1
ATOM 1369 N N . GLY A 1 170 ? -5.254 11.773 -12.422 1 95.38 170 GLY A N 1
ATOM 1370 C CA . GLY A 1 170 ? -5.355 13.133 -12.922 1 95.38 170 GLY A CA 1
ATOM 1371 C C . GLY A 1 170 ? -6.637 13.391 -13.688 1 95.38 170 GLY A C 1
ATOM 1372 O O . GLY A 1 170 ? -7.594 12.617 -13.594 1 95.38 170 GLY A O 1
ATOM 1373 N N . PRO A 1 171 ? -6.695 14.562 -14.281 1 93 171 PRO A N 1
ATOM 1374 C CA . PRO A 1 171 ? -7.848 14.781 -15.164 1 93 171 PRO A CA 1
ATOM 1375 C C . PRO A 1 171 ? -7.957 13.734 -16.266 1 93 171 PRO A C 1
ATOM 1377 O O . PRO A 1 171 ? -7 13.523 -17.016 1 93 171 PRO A O 1
ATOM 1380 N N . ASP A 1 172 ? -9.141 13.047 -16.281 1 90.62 172 ASP A N 1
ATOM 1381 C CA . ASP A 1 172 ? -9.359 11.977 -17.25 1 90.62 172 ASP A CA 1
ATOM 1382 C C . ASP A 1 172 ? -10.047 12.5 -18.5 1 90.62 172 ASP A C 1
ATOM 1384 O O . ASP A 1 172 ? -11.109 13.117 -18.422 1 90.62 172 ASP A O 1
ATOM 1388 N N . LEU A 1 173 ? -9.508 12.172 -19.625 1 87.5 173 LEU A N 1
ATOM 1389 C CA . LEU A 1 173 ? -10.039 12.641 -20.891 1 87.5 173 LEU A CA 1
ATOM 1390 C C . LEU A 1 173 ? -11.422 12.047 -21.172 1 87.5 173 LEU A C 1
ATOM 1392 O O . LEU A 1 173 ? -12.219 12.633 -21.906 1 87.5 173 LEU A O 1
ATOM 1396 N N . ASN A 1 174 ? -11.719 10.945 -20.562 1 83.69 174 ASN A N 1
ATOM 1397 C CA . ASN A 1 174 ? -13.008 10.305 -20.766 1 83.69 174 ASN A CA 1
ATOM 1398 C C . ASN A 1 174 ? -14.094 10.914 -19.891 1 83.69 174 ASN A C 1
ATOM 1400 O O . ASN A 1 174 ? -15.281 10.664 -20.094 1 83.69 174 ASN A O 1
ATOM 1404 N N . ASP A 1 175 ? -13.711 11.711 -18.953 1 87.06 175 ASP A N 1
ATOM 1405 C CA . ASP A 1 175 ? -14.656 12.344 -18.031 1 87.06 175 ASP A CA 1
ATOM 1406 C C . ASP A 1 175 ? -15.227 13.625 -18.625 1 87.06 175 ASP A C 1
ATOM 1408 O O . ASP A 1 175 ? -14.562 14.297 -19.422 1 87.06 175 ASP A O 1
ATOM 1412 N N . CYS A 1 176 ? -16.438 13.852 -18.234 1 84.38 176 CYS A N 1
ATOM 1413 C CA . CYS A 1 176 ? -17 15.164 -18.531 1 84.38 176 CYS A CA 1
ATOM 1414 C C . CYS A 1 176 ? -16.531 16.203 -17.516 1 84.38 176 CYS A C 1
ATOM 1416 O O . CYS A 1 176 ? -16.391 15.883 -16.328 1 84.38 176 CYS A O 1
ATOM 1418 N N . GLN A 1 177 ? -16.188 17.344 -18.031 1 76.31 177 GLN A N 1
ATOM 1419 C CA . GLN A 1 177 ? -15.734 18.406 -17.156 1 76.31 177 GLN A CA 1
ATOM 1420 C C . GLN A 1 177 ? -16.922 19.172 -16.562 1 76.31 177 GLN A C 1
ATOM 1422 O O . GLN A 1 177 ? -16.828 19.719 -15.453 1 76.31 177 GLN A O 1
ATOM 1427 N N . ASP A 1 178 ? -17.891 19.234 -17.391 1 76.75 178 ASP A N 1
ATOM 1428 C CA . ASP A 1 178 ? -19.109 19.922 -16.984 1 76.75 178 ASP A CA 1
ATOM 1429 C C . ASP A 1 178 ? -20.328 19.031 -17.203 1 76.75 178 ASP A C 1
ATOM 1431 O O . ASP A 1 178 ? -20.344 18.203 -18.125 1 76.75 178 ASP A O 1
ATOM 1435 N N . ARG A 1 179 ? -21.359 19.203 -16.375 1 73.5 179 ARG A N 1
ATOM 1436 C CA . ARG A 1 179 ? -22.578 18.406 -16.453 1 73.5 179 ARG A CA 1
ATOM 1437 C C . ARG A 1 179 ? -23.297 18.641 -17.766 1 73.5 179 ARG A C 1
ATOM 1439 O O . ARG A 1 179 ? -23.984 17.75 -18.266 1 73.5 179 ARG A O 1
ATOM 1446 N N . ASP A 1 180 ? -23.016 19.781 -18.203 1 71.25 180 ASP A N 1
ATOM 1447 C CA . ASP A 1 180 ? -23.75 20.172 -19.406 1 71.25 180 ASP A CA 1
ATOM 1448 C C . ASP A 1 180 ? -23.188 19.469 -20.641 1 71.25 180 ASP A C 1
ATOM 1450 O O . ASP A 1 180 ? -23.797 19.516 -21.703 1 71.25 180 ASP A O 1
ATOM 1454 N N . GLU A 1 181 ? -22.078 18.875 -20.391 1 68.06 181 GLU A N 1
ATOM 1455 C CA . GLU A 1 181 ? -21.516 18.125 -21.5 1 68.06 181 GLU A CA 1
ATOM 1456 C C . GLU A 1 181 ? -22.328 16.875 -21.812 1 68.06 181 GLU A C 1
ATOM 1458 O O . GLU A 1 181 ? -22.203 16.297 -22.891 1 68.06 181 GLU A O 1
ATOM 1463 N N . HIS A 1 182 ? -23.234 16.609 -20.734 1 62.97 182 HIS A N 1
ATOM 1464 C CA . HIS A 1 182 ? -24.156 15.469 -20.844 1 62.97 182 HIS A CA 1
ATOM 1465 C C . HIS A 1 182 ? -25.281 15.773 -21.828 1 62.97 182 HIS A C 1
ATOM 1467 O O . HIS A 1 182 ? -25.734 16.906 -21.938 1 62.97 182 HIS A O 1
ATOM 1473 N N . PRO A 1 183 ? -25.641 14.922 -22.703 1 63.19 183 PRO A N 1
ATOM 1474 C CA . PRO A 1 183 ? -26.266 14.188 -23.797 1 63.19 183 PRO A CA 1
ATOM 1475 C C . PRO A 1 183 ? -25.344 14 -25 1 63.19 183 PRO A C 1
ATOM 1477 O O . PRO A 1 183 ? -25.484 13.016 -25.734 1 63.19 183 PRO A O 1
ATOM 1480 N N . ALA A 1 184 ? -24.438 14.828 -25.125 1 58.88 184 ALA A N 1
ATOM 1481 C CA . ALA A 1 184 ? -23.656 14.688 -26.344 1 58.88 184 ALA A CA 1
ATOM 1482 C C . ALA A 1 184 ? -22.641 13.555 -26.234 1 58.88 184 ALA A C 1
ATOM 1484 O O . ALA A 1 184 ? -22.312 12.914 -27.234 1 58.88 184 ALA A O 1
ATOM 1485 N N . ARG A 1 185 ? -22.094 13.375 -24.906 1 66.75 185 ARG A N 1
ATOM 1486 C CA . ARG A 1 185 ? -21.094 12.328 -24.75 1 66.75 185 ARG A CA 1
ATOM 1487 C C . ARG A 1 185 ? -21.297 11.57 -23.438 1 66.75 185 ARG A C 1
ATOM 1489 O O . ARG A 1 185 ? -21.484 12.188 -22.375 1 66.75 185 ARG A O 1
ATOM 1496 N N . PRO A 1 186 ? -21.453 10.242 -23.516 1 70.69 186 PRO A N 1
ATOM 1497 C CA . PRO A 1 186 ? -21.531 9.492 -22.266 1 70.69 186 PRO A CA 1
ATOM 1498 C C . PRO A 1 186 ? -20.219 9.531 -21.469 1 70.69 186 PRO A C 1
ATOM 1500 O O . PRO A 1 186 ? -19.156 9.25 -22.031 1 70.69 186 PRO A O 1
ATOM 1503 N N . CYS A 1 187 ? -20.281 10.219 -20.281 1 77.75 187 CYS A N 1
ATOM 1504 C CA . CYS A 1 187 ? -19.109 10.289 -19.438 1 77.75 187 CYS A CA 1
ATOM 1505 C C . CYS A 1 187 ? -19.312 9.484 -18.156 1 77.75 187 CYS A C 1
ATOM 1507 O O . CYS A 1 187 ? -20.281 9.695 -17.438 1 77.75 187 CYS A O 1
ATOM 1509 N N . PRO A 1 188 ? -18.438 8.586 -17.875 1 73.38 188 PRO A N 1
ATOM 1510 C CA . PRO A 1 188 ? -18.578 7.707 -16.719 1 73.38 188 PRO A CA 1
ATOM 1511 C C . PRO A 1 188 ? -18.703 8.477 -15.406 1 73.38 188 PRO A C 1
ATOM 1513 O O . PRO A 1 188 ? -19.422 8.055 -14.492 1 73.38 188 PRO A O 1
ATOM 1516 N N . ASN A 1 189 ? -18.172 9.727 -15.359 1 80.5 189 ASN A N 1
ATOM 1517 C CA . ASN A 1 189 ? -18.047 10.43 -14.086 1 80.5 189 ASN A CA 1
ATOM 1518 C C . ASN A 1 189 ? -19.359 11.133 -13.719 1 80.5 189 ASN A C 1
ATOM 1520 O O . ASN A 1 189 ? -19.516 11.617 -12.594 1 80.5 189 ASN A O 1
ATOM 1524 N N . LEU A 1 190 ? -20.234 11.156 -14.656 1 79.62 190 LEU A N 1
ATOM 1525 C CA . LEU A 1 190 ? -21.516 11.789 -14.367 1 79.62 190 LEU A CA 1
ATOM 1526 C C . LEU A 1 190 ? -22.281 11 -13.305 1 79.62 190 LEU A C 1
ATOM 1528 O O . LEU A 1 190 ? -23.141 11.555 -12.625 1 79.62 190 LEU A O 1
ATOM 1532 N N . HIS A 1 191 ? -21.891 9.758 -13.148 1 77.88 191 HIS A N 1
ATOM 1533 C CA . HIS A 1 191 ? -22.562 8.906 -12.164 1 77.88 191 HIS A CA 1
ATOM 1534 C C . HIS A 1 191 ? -21.812 8.93 -10.836 1 77.88 191 HIS A C 1
ATOM 1536 O O . HIS A 1 191 ? -22.266 8.32 -9.859 1 77.88 191 HIS A O 1
ATOM 1542 N N . PHE A 1 192 ? -20.75 9.742 -10.75 1 84 192 PHE A N 1
ATOM 1543 C CA . PHE A 1 192 ? -19.875 9.711 -9.578 1 84 192 PHE A CA 1
ATOM 1544 C C . PHE A 1 192 ? -19.859 11.062 -8.875 1 84 192 PHE A C 1
ATOM 1546 O O . PHE A 1 192 ? -18.812 11.523 -8.43 1 84 192 PHE A O 1
ATOM 1553 N N . THR A 1 193 ? -21 11.672 -8.828 1 86.06 193 THR A N 1
ATOM 1554 C CA . THR A 1 193 ? -21.062 12.984 -8.203 1 86.06 193 THR A CA 1
ATOM 1555 C C . THR A 1 193 ? -20.984 12.859 -6.68 1 86.06 193 THR A C 1
ATOM 1557 O O . THR A 1 193 ? -21.312 11.812 -6.125 1 86.06 193 THR A O 1
ATOM 1560 N N . ASP A 1 194 ? -20.531 13.883 -6.082 1 89.81 194 ASP A N 1
ATOM 1561 C CA . ASP A 1 194 ? -20.5 13.891 -4.621 1 89.81 194 ASP A CA 1
ATOM 1562 C C . ASP A 1 194 ? -21.891 14.172 -4.043 1 89.81 194 ASP A C 1
ATOM 1564 O O . ASP A 1 194 ? -22.891 14.156 -4.77 1 89.81 194 ASP A O 1
ATOM 1568 N N . THR A 1 195 ? -21.953 14.312 -2.746 1 89.12 195 THR A N 1
ATOM 1569 C CA . THR A 1 195 ? -23.203 14.484 -2.027 1 89.12 195 THR A CA 1
ATOM 1570 C C . THR A 1 195 ? -23.938 15.727 -2.512 1 89.12 195 THR A C 1
ATOM 1572 O O . THR A 1 195 ? -25.172 15.789 -2.467 1 89.12 195 THR A O 1
ATOM 1575 N N . PHE A 1 196 ? -23.234 16.688 -3.025 1 88.5 196 PHE A N 1
ATOM 1576 C CA . PHE A 1 196 ? -23.844 17.953 -3.449 1 88.5 196 PHE A CA 1
ATOM 1577 C C . PHE A 1 196 ? -23.969 18 -4.969 1 88.5 196 PHE A C 1
ATOM 1579 O O . PHE A 1 196 ? -24.281 19.047 -5.531 1 88.5 196 PHE A O 1
ATOM 1586 N N . GLY A 1 197 ? -23.578 16.891 -5.621 1 86.56 197 GLY A N 1
ATOM 1587 C CA . GLY A 1 197 ? -23.766 16.797 -7.059 1 86.56 197 GLY A CA 1
ATOM 1588 C C . GLY A 1 197 ? -22.562 17.266 -7.852 1 86.56 197 GLY A C 1
ATOM 1589 O O . GLY A 1 197 ? -22.625 17.344 -9.078 1 86.56 197 GLY A O 1
ATOM 15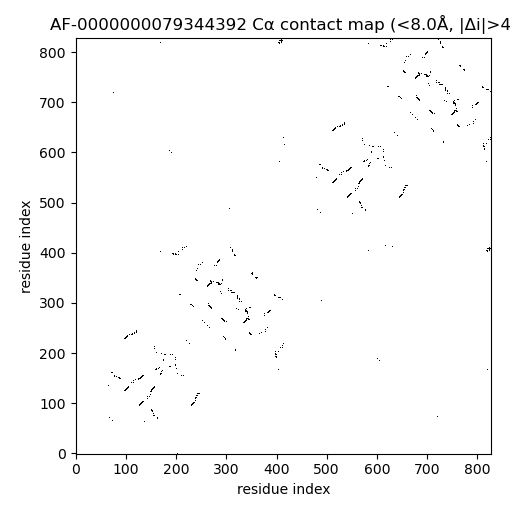90 N N . ASN A 1 198 ? -21.531 17.594 -7.141 1 87.88 198 ASN A N 1
ATOM 1591 C CA . ASN A 1 198 ? -20.328 18.078 -7.828 1 87.88 198 ASN A CA 1
ATOM 1592 C C . ASN A 1 198 ? -19.531 16.922 -8.43 1 87.88 198 ASN A C 1
ATOM 1594 O O . ASN A 1 198 ? -19.469 15.836 -7.852 1 87.88 198 ASN A O 1
ATOM 1598 N N . LEU A 1 199 ? -18.922 17.266 -9.609 1 89.12 199 LEU A N 1
ATOM 1599 C CA . LEU A 1 199 ? -18.031 16.312 -10.242 1 89.12 199 LEU A CA 1
ATOM 1600 C C . LEU A 1 199 ? -16.641 16.359 -9.602 1 89.12 199 LEU A C 1
ATOM 1602 O O . LEU A 1 199 ? -16.297 17.328 -8.922 1 89.12 199 LEU A O 1
ATOM 1606 N N . ARG A 1 200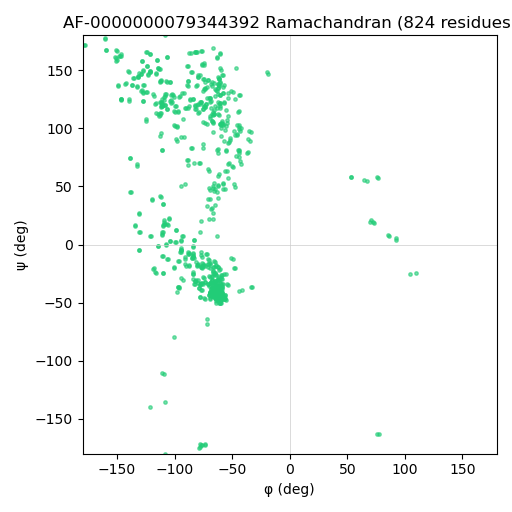 ? -15.93 15.367 -9.906 1 91.5 200 ARG A N 1
ATOM 1607 C CA . ARG A 1 200 ? -14.586 15.219 -9.367 1 91.5 200 ARG A CA 1
ATOM 1608 C C . ARG A 1 200 ? -13.672 16.344 -9.859 1 91.5 200 ARG A C 1
ATOM 1610 O O . ARG A 1 200 ? -13.734 16.734 -11.023 1 91.5 200 ARG A O 1
ATOM 1617 N N . ASN A 1 201 ? -12.922 16.938 -8.922 1 92.31 201 ASN A N 1
ATOM 1618 C CA . ASN A 1 201 ? -11.844 17.859 -9.234 1 92.31 201 ASN A CA 1
ATOM 1619 C C . ASN A 1 201 ? -10.477 17.281 -8.883 1 92.31 201 ASN A C 1
ATOM 1621 O O . ASN A 1 201 ? -10.133 17.156 -7.703 1 92.31 201 ASN A O 1
ATOM 1625 N N . ALA A 1 202 ? -9.664 17.016 -9.906 1 94.06 202 ALA A N 1
ATOM 1626 C CA . ALA A 1 202 ? -8.414 16.281 -9.734 1 94.06 202 ALA A CA 1
ATOM 1627 C C . ALA A 1 202 ? -7.465 17.031 -8.805 1 94.06 202 ALA A C 1
ATOM 1629 O O . ALA A 1 202 ? -6.762 16.406 -8 1 94.06 202 ALA A O 1
ATOM 1630 N N . SER A 1 203 ? -7.418 18.328 -8.836 1 92.75 203 SER A N 1
ATOM 1631 C CA . SER A 1 203 ? -6.512 19.125 -8.008 1 92.75 203 SER A CA 1
ATOM 1632 C C . SER A 1 203 ? -6.887 19.031 -6.535 1 92.75 203 SER A C 1
ATOM 1634 O O . SER A 1 203 ? -6.012 18.984 -5.668 1 92.75 203 SER A O 1
ATOM 1636 N N . CYS A 1 204 ? -8.148 19 -6.266 1 92.75 204 CYS A N 1
ATOM 1637 C CA . CYS A 1 204 ? -8.625 18.938 -4.891 1 92.75 204 CYS A CA 1
ATOM 1638 C C . CYS A 1 204 ? -8.414 17.547 -4.301 1 92.75 204 CYS A C 1
ATOM 1640 O O . CYS A 1 204 ? -7.898 17.406 -3.189 1 92.75 204 CYS A O 1
ATOM 1642 N N . VAL A 1 205 ? -8.781 16.516 -5.082 1 95.81 205 VAL A N 1
ATOM 1643 C CA . VAL A 1 205 ? -8.727 15.164 -4.551 1 95.81 205 VAL A CA 1
ATOM 1644 C C . VAL A 1 205 ? -7.27 14.734 -4.371 1 95.81 205 VAL A C 1
ATOM 1646 O O . VAL A 1 205 ? -6.957 13.945 -3.482 1 95.81 205 VAL A O 1
ATOM 1649 N N . GLN A 1 206 ? -6.367 15.297 -5.172 1 97.31 206 GLN A N 1
ATOM 1650 C CA . GLN A 1 206 ? -4.953 14.953 -5.062 1 97.31 206 GLN A CA 1
ATOM 1651 C C . GLN A 1 206 ? -4.406 15.305 -3.68 1 97.31 206 GLN A C 1
ATOM 1653 O O . GLN A 1 206 ? -3.547 14.594 -3.15 1 97.31 206 GLN A O 1
ATOM 1658 N N . ILE A 1 207 ? -4.895 16.344 -3.066 1 96.5 207 ILE A N 1
ATOM 1659 C CA . ILE A 1 207 ? -4.406 16.781 -1.766 1 96.5 207 ILE A CA 1
ATOM 1660 C C . ILE A 1 207 ? -4.691 15.711 -0.714 1 96.5 207 ILE A C 1
ATOM 1662 O O . ILE A 1 207 ? -3.807 15.344 0.061 1 96.5 207 ILE A O 1
ATOM 1666 N N . LYS A 1 208 ? -5.895 15.25 -0.696 1 96.81 208 LYS A N 1
ATOM 1667 C CA . LYS A 1 208 ? -6.289 14.211 0.245 1 96.81 208 LYS A CA 1
ATOM 1668 C C . LYS A 1 208 ? -5.559 12.898 -0.05 1 96.81 208 LYS A C 1
ATOM 1670 O O . LYS A 1 208 ? -5.078 12.234 0.867 1 96.81 208 LYS A O 1
ATOM 1675 N N . HIS A 1 209 ? -5.477 12.508 -1.338 1 97.38 209 HIS A N 1
ATOM 1676 C CA . HIS A 1 209 ? -4.707 11.328 -1.722 1 97.38 209 HIS A CA 1
ATOM 1677 C C . HIS A 1 209 ? -3.264 11.438 -1.238 1 97.38 209 HIS A C 1
ATOM 1679 O O . HIS A 1 209 ? -2.729 10.484 -0.662 1 97.38 209 HIS A O 1
ATOM 1685 N N . HIS A 1 210 ? -2.711 12.562 -1.489 1 97.56 210 HIS A N 1
ATOM 1686 C CA . HIS A 1 210 ? -1.319 12.797 -1.119 1 97.56 210 HIS A CA 1
ATOM 1687 C C . HIS A 1 210 ? -1.124 12.672 0.389 1 97.56 210 HIS A C 1
ATOM 1689 O O . HIS A 1 210 ? -0.175 12.031 0.848 1 97.56 210 HIS A O 1
ATOM 1695 N N . TRP A 1 211 ? -1.967 13.281 1.111 1 97.88 211 TRP A N 1
ATOM 1696 C CA . TRP A 1 211 ? -1.84 13.227 2.564 1 97.88 211 TRP A CA 1
ATOM 1697 C C . TRP A 1 211 ? -1.909 11.789 3.066 1 97.88 211 TRP A C 1
ATOM 1699 O O . TRP A 1 211 ? -1.084 11.375 3.881 1 97.88 211 TRP A O 1
ATOM 1709 N N . TRP A 1 212 ? -2.877 11.055 2.604 1 97.19 212 TRP A N 1
ATOM 1710 C CA . TRP A 1 212 ? -3.074 9.68 3.041 1 97.19 212 TRP A CA 1
ATOM 1711 C C . TRP A 1 212 ? -1.89 8.805 2.639 1 97.19 212 TRP A C 1
ATOM 1713 O O . TRP A 1 212 ? -1.395 8.016 3.443 1 97.19 212 TRP A O 1
ATOM 1723 N N . TRP A 1 213 ? -1.449 8.992 1.423 1 96.5 213 TRP A N 1
ATOM 1724 C CA . TRP A 1 213 ? -0.301 8.234 0.937 1 96.5 213 TRP A CA 1
ATOM 1725 C C . TRP A 1 213 ? 0.936 8.516 1.783 1 96.5 213 TRP A C 1
ATOM 1727 O O . TRP A 1 213 ? 1.63 7.594 2.209 1 96.5 213 TRP A O 1
ATOM 1737 N N . LYS A 1 214 ? 1.246 9.781 2.004 1 97.31 214 LYS A N 1
ATOM 1738 C CA . LYS A 1 214 ? 2.469 10.133 2.719 1 97.31 214 LYS A CA 1
ATOM 1739 C C . LYS A 1 214 ? 2.439 9.609 4.152 1 97.31 214 LYS A C 1
ATOM 1741 O O . LYS A 1 214 ? 3.465 9.172 4.68 1 97.31 214 LYS A O 1
ATOM 1746 N N . ALA A 1 215 ? 1.248 9.68 4.789 1 96.81 215 ALA A N 1
ATOM 1747 C CA . ALA A 1 215 ? 1.159 9.141 6.145 1 96.81 215 ALA A CA 1
ATOM 1748 C C . ALA A 1 215 ? 1.447 7.641 6.152 1 96.81 215 ALA A C 1
ATOM 1750 O O . ALA A 1 215 ? 2.242 7.16 6.965 1 96.81 215 ALA A O 1
ATOM 1751 N N . ASN A 1 216 ? 0.836 6.934 5.223 1 93.81 216 ASN A N 1
ATOM 1752 C CA . ASN A 1 216 ? 1.096 5.504 5.117 1 93.81 216 ASN A CA 1
ATOM 1753 C C . ASN A 1 216 ? 2.562 5.223 4.809 1 93.81 216 ASN A C 1
ATOM 1755 O O . ASN A 1 216 ? 3.162 4.316 5.391 1 93.81 216 ASN A O 1
ATOM 1759 N N . PHE A 1 217 ? 3.127 5.965 3.914 1 94.88 217 PHE A N 1
ATOM 1760 C CA . PHE A 1 217 ? 4.516 5.766 3.51 1 94.88 217 PHE A CA 1
ATOM 1761 C C . PHE A 1 217 ? 5.457 5.969 4.688 1 94.88 217 PHE A C 1
ATOM 1763 O O . PHE A 1 217 ? 6.344 5.148 4.934 1 94.88 217 PHE A O 1
ATOM 1770 N N . VAL A 1 218 ? 5.227 6.996 5.445 1 96.25 218 VAL A N 1
ATOM 1771 C CA . VAL A 1 218 ? 6.117 7.379 6.535 1 96.25 218 VAL A CA 1
ATOM 1772 C C . VAL A 1 218 ? 6.039 6.344 7.656 1 96.25 218 VAL A C 1
ATOM 1774 O O . VAL A 1 218 ? 7.066 5.914 8.188 1 96.25 218 VAL A O 1
ATOM 1777 N N . PHE A 1 219 ? 4.914 5.887 7.961 1 93.75 219 PHE A N 1
ATOM 1778 C CA . PHE A 1 219 ? 4.762 5 9.109 1 93.75 219 PHE A CA 1
ATOM 1779 C C . PHE A 1 219 ? 5.074 3.559 8.727 1 93.75 219 PHE A C 1
ATOM 1781 O O . PHE A 1 219 ? 5.551 2.779 9.547 1 93.75 219 PHE A O 1
ATOM 1788 N N . GLU A 1 220 ? 4.902 3.248 7.445 1 87.56 220 GLU A N 1
ATOM 1789 C CA . GLU A 1 220 ? 4.938 1.823 7.129 1 87.56 220 GLU A CA 1
ATOM 1790 C C . GLU A 1 220 ? 6.113 1.488 6.215 1 87.56 220 GLU A C 1
ATOM 1792 O O . GLU A 1 220 ? 6.594 0.353 6.199 1 87.56 220 GLU A O 1
ATOM 1797 N N . LYS A 1 221 ? 6.566 2.459 5.477 1 87.88 221 LYS A N 1
ATOM 1798 C CA . LYS A 1 221 ? 7.477 2.078 4.402 1 87.88 221 LYS A CA 1
ATOM 1799 C C . LYS A 1 221 ? 8.852 2.709 4.594 1 87.88 221 LYS A C 1
ATOM 1801 O O . LYS A 1 221 ? 9.836 2.271 3.99 1 87.88 221 LYS A O 1
ATOM 1806 N N . MET A 1 222 ? 8.906 3.705 5.328 1 92.44 222 MET A N 1
ATOM 1807 C CA . MET A 1 222 ? 10.188 4.395 5.449 1 92.44 222 MET A CA 1
ATOM 1808 C C . MET A 1 222 ? 11.195 3.541 6.215 1 92.44 222 MET A C 1
ATOM 1810 O O . MET A 1 222 ? 10.945 3.158 7.359 1 92.44 222 MET A O 1
ATOM 1814 N N . LYS A 1 223 ? 12.281 3.342 5.652 1 87.69 223 LYS A N 1
ATOM 1815 C CA . LYS A 1 223 ? 13.312 2.465 6.199 1 87.69 223 LYS A CA 1
ATOM 1816 C C . LYS A 1 223 ? 13.922 3.051 7.473 1 87.69 223 LYS A C 1
ATOM 1818 O O . LYS A 1 223 ? 14.086 2.348 8.469 1 87.69 223 LYS A O 1
ATOM 1823 N N . MET A 1 224 ? 14.133 4.301 7.445 1 92.06 224 MET A N 1
ATOM 1824 C CA . MET A 1 224 ? 14.797 4.961 8.562 1 92.06 224 MET A CA 1
ATOM 1825 C C . MET A 1 224 ? 13.891 5.012 9.789 1 92.06 224 MET A C 1
ATOM 1827 O O . MET A 1 224 ? 14.359 5.246 10.906 1 92.06 224 MET A O 1
ATOM 1831 N N . LEU A 1 225 ? 12.625 4.797 9.523 1 94.38 225 LEU A N 1
ATOM 1832 C CA . LEU A 1 225 ? 11.672 4.965 10.617 1 94.38 225 LEU A CA 1
ATOM 1833 C C . LEU A 1 225 ? 11.102 3.621 11.055 1 94.38 225 LEU A C 1
ATOM 1835 O O . LEU A 1 225 ? 10.094 3.568 11.766 1 94.38 225 LEU A O 1
ATOM 1839 N N . ARG A 1 226 ? 11.688 2.58 10.711 1 86.38 226 ARG A N 1
ATOM 1840 C CA . ARG A 1 226 ? 11.188 1.235 10.992 1 86.38 226 ARG A CA 1
ATOM 1841 C C . ARG A 1 226 ? 11.039 1.009 12.492 1 86.38 226 ARG A C 1
ATOM 1843 O O . ARG A 1 226 ? 10.078 0.376 12.938 1 86.38 226 ARG A O 1
ATOM 1850 N N . GLU A 1 227 ? 11.938 1.523 13.258 1 89.25 227 GLU A N 1
ATOM 1851 C CA . GLU A 1 227 ? 11.906 1.302 14.703 1 89.25 227 GLU A CA 1
ATOM 1852 C C . GLU A 1 227 ? 11.555 2.586 15.445 1 89.25 227 GLU A C 1
ATOM 1854 O O . GLU A 1 227 ? 11.75 2.674 16.656 1 89.25 227 GLU A O 1
ATOM 1859 N N . TYR A 1 228 ? 11.141 3.57 14.711 1 95.5 228 TYR A N 1
ATOM 1860 C CA . TYR A 1 228 ? 10.812 4.852 15.32 1 95.5 228 TYR A CA 1
ATOM 1861 C C . TYR A 1 228 ? 9.391 4.844 15.867 1 95.5 228 TYR A C 1
ATOM 1863 O O . TYR A 1 228 ? 8.43 4.598 15.125 1 95.5 228 TYR A O 1
ATOM 1871 N N . ASN A 1 229 ? 9.25 5.16 17.125 1 95.12 229 ASN A N 1
ATOM 1872 C CA . ASN A 1 229 ? 7.926 5.16 17.734 1 95.12 229 ASN A CA 1
ATOM 1873 C C . ASN A 1 229 ? 7.57 6.531 18.297 1 95.12 229 ASN A C 1
ATOM 1875 O O . ASN A 1 229 ? 6.555 6.684 18.984 1 95.12 229 ASN A O 1
ATOM 1879 N N . GLY A 1 230 ? 8.398 7.535 18.031 1 97.12 230 GLY A N 1
ATOM 1880 C CA . GLY A 1 230 ? 8.133 8.891 18.484 1 97.12 230 GLY A CA 1
ATOM 1881 C C . GLY A 1 230 ? 7.074 9.602 17.656 1 97.12 230 GLY A C 1
ATOM 1882 O O . GLY A 1 230 ? 6.434 8.984 16.797 1 97.12 230 GLY A O 1
ATOM 1883 N N . LEU A 1 231 ? 6.926 10.898 17.953 1 98.31 231 LEU A N 1
ATOM 1884 C CA . LEU A 1 231 ? 5.91 11.695 17.281 1 98.31 231 LEU A CA 1
ATOM 1885 C C . LEU A 1 231 ? 6.34 12.023 15.859 1 98.31 231 LEU A C 1
ATOM 1887 O O . LEU A 1 231 ? 7.523 12.242 15.594 1 98.31 231 LEU A O 1
ATOM 1891 N N . VAL A 1 232 ? 5.391 12.008 15.023 1 98.75 232 VAL A N 1
ATOM 1892 C CA . VAL A 1 232 ? 5.512 12.547 13.672 1 98.75 232 VAL A CA 1
ATOM 1893 C C . VAL A 1 232 ? 4.645 13.797 13.531 1 98.75 232 VAL A C 1
ATOM 1895 O O . VAL A 1 232 ? 3.438 13.75 13.781 1 98.75 232 VAL A O 1
ATOM 1898 N N . LEU A 1 233 ? 5.281 14.875 13.25 1 98.88 233 LEU A N 1
ATOM 1899 C CA . LEU A 1 233 ? 4.605 16.156 13.07 1 98.88 233 LEU A CA 1
ATOM 1900 C C . LEU A 1 233 ? 4.328 16.422 11.594 1 98.88 233 LEU A C 1
ATOM 1902 O O . LEU A 1 233 ? 5.238 16.375 10.766 1 98.88 233 LEU A O 1
ATOM 1906 N N . PHE A 1 234 ? 3.092 16.734 11.25 1 98.75 234 PHE A N 1
ATOM 1907 C CA . PHE A 1 234 ? 2.689 17 9.883 1 98.75 234 PH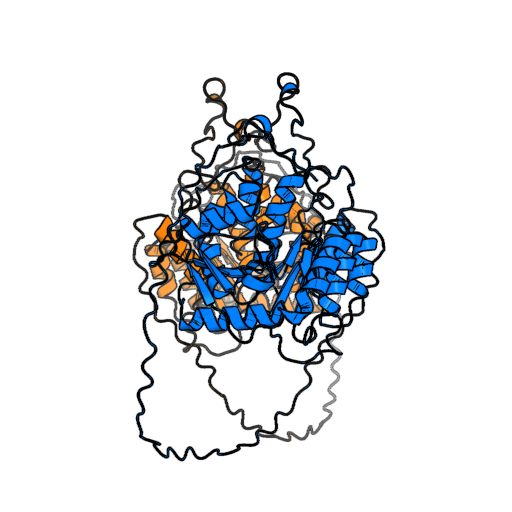E A CA 1
ATOM 1908 C C . PHE A 1 234 ? 2.518 18.5 9.656 1 98.75 234 PHE A C 1
ATOM 1910 O O . PHE A 1 234 ? 1.72 19.156 10.336 1 98.75 234 PHE A O 1
ATOM 1917 N N . LEU A 1 235 ? 3.262 19 8.703 1 98.31 235 LEU A N 1
ATOM 1918 C CA . LEU A 1 235 ? 3.184 20.406 8.312 1 98.31 235 LEU A CA 1
ATOM 1919 C C . LEU A 1 235 ? 2.873 20.547 6.828 1 98.31 235 LEU A C 1
ATOM 1921 O O . LEU A 1 235 ? 2.902 19.562 6.09 1 98.31 235 LEU A O 1
ATOM 1925 N N . GLU A 1 236 ? 2.488 21.766 6.418 1 96.69 236 GLU A N 1
ATOM 1926 C CA . GLU A 1 236 ? 2.291 22.125 5.02 1 96.69 236 GLU A CA 1
ATOM 1927 C C . GLU A 1 236 ? 3.297 23.188 4.578 1 96.69 236 GLU A C 1
ATOM 1929 O O . GLU A 1 236 ? 3.885 23.875 5.414 1 96.69 236 GLU A O 1
ATOM 1934 N N . GLU A 1 237 ? 3.482 23.25 3.334 1 96.12 237 GLU A N 1
ATOM 1935 C CA . GLU A 1 237 ? 4.523 24.125 2.787 1 96.12 237 GLU A CA 1
ATOM 1936 C C . GLU A 1 237 ? 4.27 25.578 3.15 1 96.12 237 GLU A C 1
ATOM 1938 O O . GLU A 1 237 ? 5.199 26.391 3.166 1 96.12 237 GLU A O 1
ATOM 1943 N N . ASP A 1 238 ? 2.998 25.922 3.492 1 92.62 238 ASP A N 1
ATOM 1944 C CA . ASP A 1 238 ? 2.703 27.312 3.785 1 92.62 238 ASP A CA 1
ATOM 1945 C C . ASP A 1 238 ? 2.537 27.547 5.289 1 92.62 238 ASP A C 1
ATOM 1947 O O . ASP A 1 238 ? 1.875 28.484 5.711 1 92.62 238 ASP A O 1
ATOM 1951 N N . HIS A 1 239 ? 3.078 26.688 6.035 1 93.19 239 HIS A N 1
ATOM 1952 C CA . HIS A 1 239 ? 3.121 26.891 7.48 1 93.19 239 HIS A CA 1
ATOM 1953 C C . HIS A 1 239 ? 4.359 27.672 7.891 1 93.19 239 HIS A C 1
ATOM 1955 O O . HIS A 1 239 ? 5.355 27.703 7.164 1 93.19 239 HIS A O 1
ATOM 1961 N N . TYR A 1 240 ? 4.277 28.344 8.961 1 92.75 240 TYR A N 1
ATOM 1962 C CA . TYR A 1 240 ? 5.359 29 9.695 1 92.75 240 TYR A CA 1
ATOM 1963 C C . TYR A 1 240 ? 5.344 28.594 11.164 1 92.75 240 TYR A C 1
ATOM 1965 O O . TYR A 1 240 ? 4.297 28.641 11.812 1 92.75 240 TYR A O 1
ATOM 1973 N N . VAL A 1 241 ? 6.484 28.25 11.695 1 94.88 241 VAL A N 1
ATOM 1974 C CA . VAL A 1 241 ? 6.469 27.703 13.047 1 94.88 241 VAL A CA 1
ATOM 1975 C C . VAL A 1 241 ? 7.191 28.656 14 1 94.88 241 VAL A C 1
ATOM 1977 O O . VAL A 1 241 ? 8.086 29.391 13.586 1 94.88 241 VAL A O 1
ATOM 1980 N N . ALA A 1 242 ? 6.777 28.625 15.266 1 93.44 242 ALA A N 1
ATOM 1981 C CA . ALA A 1 242 ? 7.43 29.391 16.328 1 93.44 242 ALA A CA 1
ATOM 1982 C C . ALA A 1 242 ? 8.734 28.734 16.75 1 93.44 242 ALA A C 1
ATOM 1984 O O . ALA A 1 242 ? 8.891 27.516 16.625 1 93.44 242 ALA A O 1
ATOM 1985 N N . PRO A 1 243 ? 9.664 29.484 17.297 1 94.56 243 PRO A N 1
ATOM 1986 C CA . PRO A 1 243 ? 10.961 28.922 17.688 1 94.56 243 PRO A CA 1
ATOM 1987 C C . PRO A 1 243 ? 10.844 27.875 18.797 1 94.56 243 PRO A C 1
ATOM 1989 O O . PRO A 1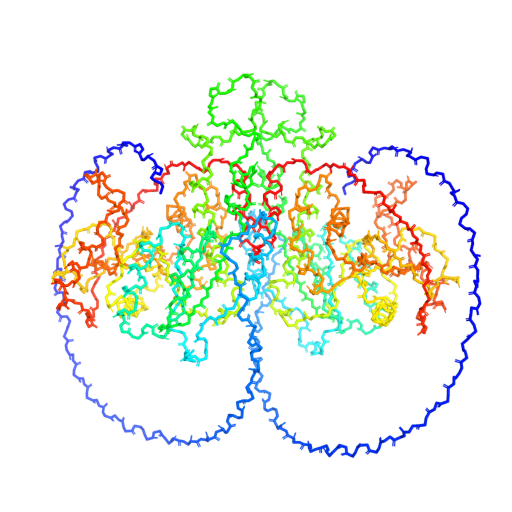 243 ? 11.766 27.094 19 1 94.56 243 PRO A O 1
ATOM 1992 N N . ASP A 1 244 ? 9.727 27.891 19.5 1 96.19 244 ASP A N 1
ATOM 1993 C CA . ASP A 1 244 ? 9.648 26.953 20.625 1 96.19 244 ASP A CA 1
ATOM 1994 C C . ASP A 1 244 ? 8.672 25.812 20.312 1 96.19 244 ASP A C 1
ATOM 1996 O O . ASP A 1 244 ? 8.148 25.188 21.234 1 96.19 244 ASP A O 1
ATOM 2000 N N . PHE A 1 245 ? 8.328 25.594 19.031 1 97.19 245 PHE A N 1
ATOM 2001 C CA . PHE A 1 245 ? 7.336 24.578 18.734 1 97.19 245 PHE A CA 1
ATOM 2002 C C . PHE A 1 245 ? 7.809 23.203 19.203 1 97.19 245 PHE A C 1
ATOM 2004 O O . PHE A 1 245 ? 7.012 22.391 19.688 1 97.19 245 PHE A O 1
ATOM 2011 N N . LEU A 1 246 ? 9.133 22.922 19.062 1 97.94 246 LEU A N 1
ATOM 2012 C CA . LEU A 1 246 ? 9.672 21.641 19.531 1 97.94 246 LEU A CA 1
ATOM 2013 C C . LEU A 1 246 ? 9.523 21.5 21.031 1 97.94 246 LEU A C 1
ATOM 2015 O O . LEU A 1 246 ? 9.117 20.438 21.531 1 97.94 246 LEU A O 1
ATOM 2019 N N . HIS A 1 247 ? 9.898 22.531 21.703 1 97.44 247 HIS A N 1
ATOM 2020 C CA . HIS A 1 247 ? 9.758 22.578 23.156 1 97.44 247 HIS A CA 1
ATOM 2021 C C . HIS A 1 247 ? 8.312 22.359 23.594 1 97.44 247 HIS A C 1
ATOM 2023 O O . HIS A 1 247 ? 8.039 21.562 24.484 1 97.44 247 HIS A O 1
ATOM 2029 N N . SER A 1 248 ? 7.445 23.062 22.938 1 97.06 248 SER A N 1
ATOM 2030 C CA . SER A 1 248 ? 6.023 22.984 23.266 1 97.06 248 SER A CA 1
ATOM 2031 C C . SER A 1 248 ? 5.48 21.578 23.016 1 97.06 248 SER A C 1
ATOM 2033 O O . SER A 1 248 ? 4.707 21.062 23.828 1 97.06 248 SER A O 1
ATOM 2035 N N . LEU A 1 249 ? 5.867 20.984 21.938 1 98.12 249 LEU A N 1
ATOM 2036 C CA . LEU A 1 249 ? 5.406 19.641 21.609 1 98.12 249 LEU A CA 1
ATOM 2037 C C . LEU A 1 249 ? 5.883 18.625 22.656 1 98.12 249 LEU A C 1
ATOM 2039 O O . LEU A 1 249 ? 5.133 17.734 23.047 1 98.12 249 LEU A O 1
ATOM 2043 N N . LYS A 1 250 ? 7.098 18.781 23.094 1 97.19 250 LYS A N 1
ATOM 2044 C CA . LYS A 1 250 ? 7.629 17.906 24.141 1 97.19 250 LYS A CA 1
ATOM 2045 C C . LYS A 1 250 ? 6.844 18.062 25.438 1 97.19 250 LYS A C 1
ATOM 2047 O O . LYS A 1 250 ? 6.535 17.078 26.109 1 97.19 250 LYS A O 1
ATOM 2052 N N . LEU A 1 251 ? 6.574 19.297 25.766 1 97.62 251 LEU A N 1
ATOM 2053 C CA . LEU A 1 251 ? 5.793 19.562 26.969 1 97.62 251 LEU A CA 1
ATOM 2054 C C . LEU A 1 251 ? 4.395 18.953 26.859 1 97.62 251 LEU A C 1
ATOM 2056 O O . LEU A 1 251 ? 3.873 18.406 27.828 1 97.62 251 LEU A O 1
ATOM 2060 N N . MET A 1 252 ? 3.779 19.109 25.672 1 98.12 252 MET A N 1
ATOM 2061 C CA . MET A 1 252 ? 2.449 18.547 25.453 1 98.12 252 MET A CA 1
ATOM 2062 C C . MET A 1 252 ? 2.461 17.031 25.641 1 98.12 252 MET A C 1
ATOM 2064 O O . MET A 1 252 ? 1.571 16.469 26.281 1 98.12 252 MET A O 1
ATOM 2068 N N . GLN A 1 253 ? 3.393 16.391 25.078 1 97.06 253 GLN A N 1
ATOM 2069 C CA . GLN A 1 253 ? 3.498 14.945 25.172 1 97.06 253 GLN A CA 1
ATOM 2070 C C . GLN A 1 253 ? 3.615 14.5 26.625 1 97.06 253 GLN A C 1
ATOM 2072 O O . GLN A 1 253 ? 2.961 13.547 27.047 1 97.06 253 GLN A O 1
ATOM 2077 N N . ARG A 1 254 ? 4.449 15.188 27.375 1 96.06 254 ARG A N 1
ATOM 2078 C CA . ARG A 1 254 ? 4.625 14.867 28.797 1 96.06 254 ARG A CA 1
ATOM 2079 C C . ARG A 1 254 ? 3.338 15.117 29.578 1 96.06 254 ARG A C 1
ATOM 2081 O O . ARG A 1 254 ? 2.943 14.305 30.406 1 96.06 254 ARG A O 1
ATOM 2088 N N . PHE A 1 255 ? 2.791 16.25 29.281 1 96.94 255 PHE A N 1
ATOM 2089 C CA . PHE A 1 255 ? 1.554 16.625 29.953 1 96.94 255 PHE A CA 1
ATOM 2090 C C . PHE A 1 255 ? 0.458 15.609 29.688 1 96.94 255 PHE A C 1
ATOM 2092 O O . PHE A 1 255 ? -0.275 15.219 30.594 1 96.94 255 PHE A O 1
ATOM 2099 N N . ALA A 1 256 ? 0.347 15.156 28.469 1 96.69 256 ALA A N 1
ATOM 2100 C CA . ALA A 1 256 ? -0.669 14.18 28.062 1 96.69 256 ALA A CA 1
ATOM 2101 C C . ALA A 1 256 ? -0.421 12.828 28.734 1 96.69 256 ALA A C 1
ATOM 2103 O O . ALA A 1 256 ? -1.363 12.156 29.156 1 96.69 256 ALA A O 1
ATOM 2104 N N . LYS A 1 257 ? 0.765 12.398 28.75 1 93.94 257 LYS A N 1
ATOM 2105 C CA . LYS A 1 257 ? 1.125 11.109 29.328 1 93.94 257 LYS A CA 1
ATOM 2106 C C . LYS A 1 257 ? 0.636 10.984 30.766 1 93.94 257 LYS A C 1
ATOM 2108 O O . LYS A 1 257 ? 0.151 9.93 31.172 1 93.94 257 LYS A O 1
ATOM 2113 N N . TYR A 1 258 ? 0.634 12.031 31.453 1 92.19 258 TYR A N 1
ATOM 2114 C CA . TYR A 1 258 ? 0.33 12.008 32.875 1 92.19 258 TYR A CA 1
ATOM 2115 C C . TYR A 1 258 ? -1.136 12.344 33.125 1 92.19 258 TYR A C 1
ATOM 2117 O O . TYR A 1 258 ? -1.776 11.734 34 1 92.19 258 TYR A O 1
ATOM 2125 N N . SER A 1 259 ? -1.635 13.219 32.375 1 92.75 259 SER A N 1
ATOM 2126 C CA . SER A 1 259 ? -2.936 13.781 32.719 1 92.75 259 SER A CA 1
ATOM 2127 C C . SER A 1 259 ? -4.016 13.312 31.734 1 92.75 259 SER A C 1
ATOM 2129 O O . SER A 1 259 ? -5.203 13.32 32.062 1 92.75 259 SER A O 1
ATOM 2131 N N . TYR A 1 260 ? -3.582 12.961 30.547 1 93.94 260 TYR A N 1
ATOM 2132 C CA . TYR A 1 260 ? -4.555 12.602 29.516 1 93.94 260 TYR A CA 1
ATOM 2133 C C . TYR A 1 260 ? -4.09 11.391 28.719 1 93.94 260 TYR A C 1
ATOM 2135 O O . TYR A 1 260 ? -3.828 11.484 27.516 1 93.94 260 TYR A O 1
ATOM 2143 N N . PRO A 1 261 ? -4.168 10.234 29.281 1 91.5 261 PRO A N 1
ATOM 2144 C CA . PRO A 1 261 ? -3.654 9.031 28.625 1 91.5 261 PRO A CA 1
ATOM 2145 C C . PRO A 1 261 ? -4.426 8.68 27.344 1 91.5 261 PRO A C 1
ATOM 2147 O O . PRO A 1 261 ? -3.939 7.902 26.531 1 91.5 261 PRO A O 1
ATOM 2150 N N . HIS A 1 262 ? -5.586 9.273 27.156 1 92.81 262 HIS A N 1
ATOM 2151 C CA . HIS A 1 262 ? -6.375 8.984 25.969 1 92.81 262 HIS A CA 1
ATOM 2152 C C . HIS A 1 262 ? -6.176 10.062 24.906 1 92.81 262 HIS A C 1
ATOM 2154 O O . HIS A 1 262 ? -6.957 10.148 23.953 1 92.81 262 HIS A O 1
ATOM 2160 N N . CYS A 1 263 ? -5.16 10.891 25.125 1 95.88 263 CYS A N 1
ATOM 2161 C CA . CYS A 1 263 ? -4.805 11.875 24.109 1 95.88 263 CYS A CA 1
ATOM 2162 C C . CYS A 1 263 ? -4.07 11.219 22.953 1 95.88 263 CYS A C 1
ATOM 2164 O O . CYS A 1 263 ? -2.967 10.703 23.125 1 95.88 263 CYS A O 1
ATOM 2166 N N . TRP A 1 264 ? -4.719 11.289 21.734 1 96.38 264 TRP A N 1
ATOM 2167 C CA . TRP A 1 264 ? -4.152 10.648 20.547 1 96.38 264 TRP A CA 1
ATOM 2168 C C . TRP A 1 264 ? -3.373 11.641 19.703 1 96.38 264 TRP A C 1
ATOM 2170 O O . TRP A 1 264 ? -2.326 11.312 19.141 1 96.38 264 TRP A O 1
ATOM 2180 N N . LEU A 1 265 ? -3.928 12.844 19.688 1 97.75 265 LEU A N 1
ATOM 2181 C CA . LEU A 1 265 ? -3.434 13.797 18.703 1 97.75 265 LEU A CA 1
ATOM 2182 C C . LEU A 1 265 ? -2.945 15.078 19.375 1 97.75 265 LEU A C 1
ATOM 2184 O O . LEU A 1 265 ? -3.502 15.5 20.391 1 97.75 265 LEU A O 1
ATOM 2188 N N . PHE A 1 266 ? -1.929 15.664 18.797 1 98.19 266 PHE A N 1
ATOM 2189 C CA . PHE A 1 266 ? -1.434 16.969 19.203 1 98.19 266 PHE A CA 1
ATOM 2190 C C . PHE A 1 266 ? -1.489 17.953 18.031 1 98.19 266 PHE A C 1
ATOM 2192 O O . PHE A 1 266 ? -1.369 17.547 16.875 1 98.19 266 PHE A O 1
ATOM 2199 N N . ALA A 1 267 ? -1.689 19.188 18.312 1 97.31 267 ALA A N 1
ATOM 2200 C CA . ALA A 1 267 ? -1.617 20.25 17.312 1 97.31 267 ALA A CA 1
ATOM 2201 C C . ALA A 1 267 ? -0.933 21.5 17.859 1 97.31 267 ALA A C 1
ATOM 2203 O O . ALA A 1 267 ? -1.069 21.812 19.047 1 97.31 267 ALA A O 1
ATOM 2204 N N . LEU A 1 268 ? -0.289 22.188 17.031 1 96.5 268 LEU A N 1
ATOM 2205 C CA . LEU A 1 268 ? 0.5 23.344 17.438 1 96.5 268 LEU A CA 1
ATOM 2206 C C . LEU A 1 268 ? -0.353 24.609 17.453 1 96.5 268 LEU A C 1
ATOM 2208 O O . LEU A 1 268 ? 0.112 25.672 17.875 1 96.5 268 LEU A O 1
ATOM 2212 N N . GLY A 1 269 ? -1.534 24.484 16.969 1 92 269 GLY A N 1
ATOM 2213 C CA . GLY A 1 269 ? -2.357 25.672 16.984 1 92 269 GLY A CA 1
ATOM 2214 C C . GLY A 1 269 ? -3.754 25.453 16.453 1 92 269 GLY A C 1
ATOM 2215 O O . GLY A 1 269 ? -4.059 24.375 15.922 1 92 269 GLY A O 1
ATOM 2216 N N . ILE A 1 270 ? -4.543 26.484 16.625 1 84.31 270 ILE A N 1
ATOM 2217 C CA . ILE A 1 270 ? -5.887 26.578 16.062 1 84.31 270 ILE A CA 1
ATOM 2218 C C . ILE A 1 270 ? -6.07 27.922 15.375 1 84.31 270 ILE A C 1
ATOM 2220 O O . ILE A 1 270 ? -5.395 28.891 15.711 1 84.31 270 ILE A O 1
ATOM 2224 N N . HIS A 1 271 ? -6.832 28.109 14.219 1 73.12 271 HIS A N 1
ATOM 2225 C CA . HIS A 1 271 ? -6.957 29.266 13.352 1 73.12 271 HIS A CA 1
ATOM 2226 C C . HIS A 1 271 ? -7.562 30.453 14.102 1 73.12 271 HIS A C 1
ATOM 2228 O O . HIS A 1 271 ? -7.32 31.609 13.75 1 73.12 271 HIS A O 1
ATOM 2234 N N . ASN A 1 272 ? -7.789 30.469 15.43 1 58.66 272 ASN A N 1
ATOM 2235 C CA . ASN A 1 272 ? -8.531 31.578 15.992 1 58.66 272 ASN A CA 1
ATOM 2236 C C . ASN A 1 272 ? -7.617 32.5 16.797 1 58.66 272 ASN A C 1
ATOM 2238 O O . ASN A 1 272 ? -6.395 32.438 16.672 1 58.66 272 ASN A O 1
ATOM 2242 N N . ARG A 1 273 ? -8.008 33 18.062 1 56.22 273 ARG A N 1
ATOM 2243 C CA . ARG A 1 273 ? -7.711 34.156 18.906 1 56.22 273 ARG A CA 1
ATOM 2244 C C . ARG A 1 273 ? -6.293 34.094 19.453 1 56.22 273 ARG A C 1
ATOM 2246 O O . ARG A 1 273 ? -5.898 33.062 20.047 1 56.22 273 ARG A O 1
ATOM 2253 N N . ILE A 1 274 ? -5.352 34.969 18.969 1 64.75 274 ILE A N 1
ATOM 2254 C CA . ILE A 1 274 ? -3.912 35.094 19.156 1 64.75 274 ILE A CA 1
ATOM 2255 C C . ILE A 1 274 ? -3.623 35.969 20.375 1 64.75 274 ILE A C 1
ATOM 2257 O O . ILE A 1 274 ? -3.611 37.188 20.281 1 64.75 274 ILE A O 1
ATOM 2261 N N . ASN A 1 275 ? -3.936 35.469 21.562 1 74 275 ASN A N 1
ATOM 2262 C CA . ASN A 1 275 ? -3.387 36.219 22.688 1 74 275 ASN A CA 1
ATOM 2263 C C . ASN A 1 275 ? -2.314 35.406 23.422 1 74 275 ASN A C 1
ATOM 2265 O O . ASN A 1 275 ? -2.615 34.719 24.391 1 74 275 ASN A O 1
ATOM 2269 N N . TYR A 1 276 ? -1.017 35.625 23.078 1 80.44 276 TYR A N 1
ATOM 2270 C CA . TYR A 1 276 ? 0.107 34.875 23.625 1 80.44 276 TYR A CA 1
ATOM 2271 C C . TYR A 1 276 ? 0.304 35.219 25.109 1 80.44 276 TYR A C 1
ATOM 2273 O O . TYR A 1 276 ? 0.605 34.312 25.906 1 80.44 276 TYR A O 1
ATOM 2281 N N . HIS A 1 277 ? 0.018 36.406 25.438 1 81.69 277 HIS A N 1
ATOM 2282 C CA . HIS A 1 277 ? 0.267 36.844 26.812 1 81.69 277 HIS A CA 1
ATOM 2283 C C . HIS A 1 277 ? -0.618 36.062 27.781 1 81.69 277 HIS A C 1
ATOM 2285 O O . HIS A 1 277 ? -0.183 35.75 28.891 1 81.69 277 HIS A O 1
ATOM 2291 N N . MET A 1 278 ? -1.694 35.75 27.375 1 85.25 278 MET A N 1
ATOM 2292 C CA . MET A 1 278 ? -2.648 35.125 28.281 1 85.25 278 MET A CA 1
ATOM 2293 C C . MET A 1 278 ? -2.678 33.625 28.078 1 85.25 278 MET A C 1
ATOM 2295 O O . MET A 1 278 ? -2.979 32.875 29 1 85.25 278 MET A O 1
ATOM 2299 N N . LEU A 1 279 ? -2.199 33.125 26.906 1 90.06 279 LEU A N 1
ATOM 2300 C CA . LEU A 1 279 ? -2.555 31.75 26.578 1 90.06 279 LEU A CA 1
ATOM 2301 C C . LEU A 1 279 ? -1.321 30.953 26.172 1 90.06 279 LEU A C 1
ATOM 2303 O O . LEU A 1 279 ? -1.431 29.781 25.797 1 90.06 279 LEU A O 1
ATOM 2307 N N . ALA A 1 280 ? -0.114 31.453 26.359 1 90.62 280 ALA A N 1
ATOM 2308 C CA . ALA A 1 280 ? 1.102 30.828 25.844 1 90.62 280 ALA A CA 1
ATOM 2309 C C . ALA A 1 280 ? 1.368 29.5 26.547 1 90.62 280 ALA A C 1
ATOM 2311 O O . ALA A 1 280 ? 1.999 28.609 25.969 1 90.62 280 ALA A O 1
ATOM 2312 N N . ASP A 1 281 ? 0.902 29.359 27.797 1 94 281 ASP A N 1
ATOM 2313 C CA . ASP A 1 281 ? 1.163 28.141 28.531 1 94 281 ASP A CA 1
ATOM 2314 C C . ASP A 1 281 ? -0.106 27.312 28.688 1 94 281 ASP A C 1
ATOM 2316 O O . ASP A 1 281 ? -0.201 26.469 29.578 1 94 281 ASP A O 1
ATOM 2320 N N . TYR A 1 282 ? -1.048 27.594 27.812 1 93.81 282 TYR A N 1
ATOM 2321 C CA . TYR A 1 282 ? -2.301 26.844 27.906 1 93.81 282 TYR A CA 1
ATOM 2322 C C . TYR A 1 282 ? -2.488 25.969 26.672 1 93.81 282 TYR A C 1
ATOM 2324 O O . TYR A 1 282 ? -1.984 26.266 25.594 1 93.81 282 TYR A O 1
ATOM 2332 N N . VAL A 1 283 ? -3.223 24.844 26.891 1 95.06 283 VAL A N 1
ATOM 2333 C CA . VAL A 1 283 ? -3.633 23.953 25.812 1 95.06 283 VAL A CA 1
ATOM 2334 C C . VAL A 1 283 ? -5.133 23.688 25.906 1 95.06 283 VAL A C 1
ATOM 2336 O O . VAL A 1 283 ? -5.707 23.688 27 1 95.06 283 VAL A O 1
ATOM 2339 N N . TYR A 1 284 ? -5.703 23.531 24.766 1 93.19 284 TYR A N 1
ATOM 2340 C CA . TYR A 1 284 ? -7.059 22.984 24.719 1 93.19 284 TYR A CA 1
ATOM 2341 C C . TYR A 1 284 ? -7.039 21.469 24.641 1 93.19 284 TYR A C 1
ATOM 2343 O O . TYR A 1 284 ? -6.195 20.875 23.969 1 93.19 284 TYR A O 1
ATOM 2351 N N . VAL A 1 285 ? -7.871 20.828 25.375 1 93.56 285 VAL A N 1
ATOM 2352 C CA . VAL A 1 285 ? -8.102 19.406 25.25 1 93.56 285 VAL A CA 1
ATOM 2353 C C . VAL A 1 285 ? -9.523 19.141 24.734 1 93.56 285 VAL A C 1
ATOM 2355 O O . VAL A 1 285 ? -10.5 19.438 25.438 1 93.56 285 VAL A O 1
ATOM 2358 N N . GLN A 1 286 ? -9.562 18.656 23.516 1 90.12 286 GLN A N 1
ATOM 2359 C CA . GLN A 1 286 ? -10.883 18.531 22.906 1 90.12 286 GLN A CA 1
ATOM 2360 C C . GLN A 1 286 ? -10.922 17.391 21.906 1 90.12 286 GLN A C 1
ATOM 2362 O O . GLN A 1 286 ? -9.883 16.828 21.547 1 90.12 286 GLN A O 1
ATOM 2367 N N . ASN A 1 287 ? -12.164 17.047 21.516 1 86.5 287 ASN A N 1
ATOM 2368 C CA . ASN A 1 287 ? -12.391 16.016 20.5 1 86.5 287 ASN A CA 1
ATOM 2369 C C . ASN A 1 287 ? -12.406 16.609 19.094 1 86.5 287 ASN A C 1
ATOM 2371 O O . ASN A 1 287 ? -13.469 16.75 18.484 1 86.5 287 ASN A O 1
ATOM 2375 N N . SER A 1 288 ? -11.219 16.984 18.625 1 86.25 288 SER A N 1
ATOM 2376 C CA . SER A 1 288 ? -11.102 17.578 17.297 1 86.25 288 SER A CA 1
ATOM 2377 C C . SER A 1 288 ? -9.789 17.203 16.641 1 86.25 288 SER A C 1
ATOM 2379 O O . SER A 1 288 ? -8.914 16.609 17.266 1 86.25 288 SER A O 1
ATOM 2381 N N . VAL A 1 289 ? -9.805 17.422 15.359 1 88.31 289 VAL A N 1
ATOM 2382 C CA . VAL A 1 289 ? -8.57 17.297 14.586 1 88.31 289 VAL A CA 1
ATOM 2383 C C . VAL A 1 289 ? -8.203 18.641 13.977 1 88.31 289 VAL A C 1
ATOM 2385 O O . VAL A 1 289 ? -9 19.25 13.25 1 88.31 289 VAL A O 1
ATOM 2388 N N . GLU A 1 290 ? -7.008 19.094 14.352 1 90.25 290 GLU A N 1
ATOM 2389 C CA . GLU A 1 290 ? -6.52 20.359 13.812 1 90.25 290 GLU A CA 1
ATOM 2390 C C . GLU A 1 290 ? -5.336 20.141 12.875 1 90.25 290 GLU A C 1
ATOM 2392 O O . GLU A 1 290 ? -4.469 19.312 13.141 1 90.25 290 GLU A O 1
ATOM 2397 N N . ASN A 1 291 ? -5.312 20.922 11.805 1 92 291 ASN A N 1
ATOM 2398 C CA . ASN A 1 291 ? -4.324 20.656 10.758 1 92 291 ASN A CA 1
ATOM 2399 C C . ASN A 1 291 ? -3.129 21.594 10.875 1 92 291 ASN A C 1
ATOM 2401 O O . ASN A 1 291 ? -2.24 21.594 10.023 1 92 291 ASN A O 1
ATOM 2405 N N . LEU A 1 292 ? -3.086 22.5 11.898 1 93.38 292 LEU A N 1
ATOM 2406 C CA . LEU A 1 292 ? -1.926 23.359 12.125 1 93.38 292 LEU A CA 1
ATOM 2407 C C . LEU A 1 292 ? -0.878 22.641 12.969 1 93.38 292 LEU A C 1
ATOM 2409 O O . LEU A 1 292 ? -0.787 22.859 14.18 1 93.38 292 LEU A O 1
ATOM 2413 N N . GLY A 1 293 ? -0.115 21.875 12.297 1 97.06 293 GLY A N 1
ATOM 2414 C CA . GLY A 1 293 ? 0.896 21.109 13.016 1 97.06 293 GLY A CA 1
ATOM 2415 C C . GLY A 1 293 ? 0.332 19.922 13.75 1 97.06 293 GLY A C 1
ATOM 2416 O O . GLY A 1 293 ? 0.499 19.797 14.969 1 97.06 293 GLY A O 1
ATOM 2417 N N . LEU A 1 294 ? -0.313 19.031 13 1 98.12 294 LEU A N 1
ATOM 2418 C CA . LEU A 1 294 ? -0.85 17.797 13.562 1 98.12 294 LEU A CA 1
ATOM 2419 C C . LEU A 1 294 ? 0.269 16.797 13.859 1 98.12 294 LEU A C 1
ATOM 2421 O O . LEU A 1 294 ? 1.173 16.609 13.047 1 98.12 294 LEU A O 1
ATOM 2425 N N . ALA A 1 295 ? 0.21 16.188 15.086 1 98.69 295 ALA A N 1
ATOM 2426 C CA . ALA A 1 295 ? 1.253 15.234 15.445 1 98.69 295 ALA A CA 1
ATOM 2427 C C . ALA A 1 295 ? 0.661 14.008 16.125 1 98.69 295 ALA A C 1
ATOM 2429 O O . ALA A 1 295 ? -0.256 14.125 16.938 1 98.69 295 ALA A O 1
ATOM 2430 N N . PHE A 1 296 ? 1.102 12.867 15.805 1 98.31 296 PHE A N 1
ATOM 2431 C CA . PHE A 1 296 ? 0.782 11.602 16.453 1 98.31 296 PHE A CA 1
ATOM 2432 C C . PHE A 1 296 ? 1.832 10.547 16.141 1 98.31 296 PHE A C 1
ATOM 2434 O O . PHE A 1 296 ? 2.703 10.766 15.297 1 98.31 296 PHE A O 1
ATOM 2441 N N . ASN A 1 297 ? 1.81 9.461 16.844 1 97.69 297 ASN A N 1
ATOM 2442 C CA . ASN A 1 297 ? 2.855 8.461 16.672 1 97.69 297 ASN A CA 1
ATOM 2443 C C . ASN A 1 297 ? 2.326 7.215 15.969 1 97.69 297 ASN A C 1
ATOM 2445 O O . ASN A 1 297 ? 1.163 7.176 15.562 1 97.69 297 ASN A O 1
ATOM 2449 N N . ARG A 1 298 ? 3.168 6.285 15.773 1 95.69 298 ARG A N 1
ATOM 2450 C CA . ARG A 1 298 ? 2.895 5.059 15.031 1 95.69 298 ARG A CA 1
ATOM 2451 C C . ARG A 1 298 ? 1.756 4.273 15.672 1 95.69 298 ARG A C 1
ATOM 2453 O O . ARG A 1 298 ? 0.932 3.682 14.969 1 95.69 298 ARG A O 1
ATOM 2460 N N . THR A 1 299 ? 1.744 4.207 16.953 1 94 299 THR A N 1
ATOM 2461 C CA . THR A 1 299 ? 0.699 3.482 17.656 1 94 299 THR A CA 1
ATOM 2462 C C . THR A 1 299 ? -0.681 4.023 17.297 1 94 299 THR A C 1
ATOM 2464 O O . THR A 1 299 ? -1.601 3.252 17.016 1 94 299 THR A O 1
ATOM 2467 N N . ILE A 1 300 ? -0.742 5.293 17.281 1 95.62 300 ILE A N 1
ATOM 2468 C CA . ILE A 1 300 ? -2.012 5.93 16.953 1 95.62 300 ILE A CA 1
ATOM 2469 C C . ILE A 1 300 ? -2.336 5.691 15.484 1 95.62 300 ILE A C 1
ATOM 2471 O O . ILE A 1 300 ? -3.482 5.402 15.133 1 95.62 300 ILE A O 1
ATOM 2475 N N . TRP A 1 301 ? -1.357 5.797 14.602 1 95.31 301 TRP A N 1
ATOM 2476 C CA . TRP A 1 301 ? -1.594 5.57 13.18 1 95.31 301 TRP A CA 1
ATOM 2477 C C . TRP A 1 301 ? -2.143 4.168 12.93 1 95.31 301 TRP A C 1
ATOM 2479 O O . TRP A 1 301 ? -3.059 3.984 12.125 1 95.31 301 TRP A O 1
ATOM 2489 N N . GLN A 1 302 ? -1.617 3.207 13.586 1 90.06 302 GLN A N 1
ATOM 2490 C CA . GLN A 1 302 ? -2.064 1.827 13.422 1 90.06 302 GLN A CA 1
ATOM 2491 C C . GLN A 1 302 ? -3.527 1.673 13.836 1 90.06 302 GLN A C 1
ATOM 2493 O O . GLN A 1 302 ? -4.258 0.874 13.242 1 90.06 302 GLN A O 1
ATOM 2498 N N . ARG A 1 303 ? -3.904 2.482 14.75 1 90 303 ARG A N 1
ATOM 2499 C CA . ARG A 1 303 ? -5.301 2.453 15.172 1 90 303 ARG A CA 1
ATOM 2500 C C . ARG A 1 303 ? -6.195 3.162 14.156 1 90 303 ARG A C 1
ATOM 2502 O O . ARG A 1 303 ? -7.297 2.695 13.859 1 90 303 ARG A O 1
ATOM 2509 N N . VAL A 1 304 ? -5.66 4.23 13.656 1 91.81 304 VAL A N 1
ATOM 2510 C CA . VAL A 1 304 ? -6.402 5.031 12.688 1 91.81 304 VAL A CA 1
ATOM 2511 C C . VAL A 1 304 ? -6.52 4.273 11.375 1 91.81 304 VAL A C 1
ATOM 2513 O O . VAL A 1 304 ? -7.594 4.23 10.766 1 91.81 304 VAL A O 1
ATOM 2516 N N . SER A 1 305 ? -5.461 3.664 10.953 1 89.56 305 SER A N 1
ATOM 2517 C CA . SER A 1 305 ? -5.391 3.02 9.641 1 89.56 305 SER A CA 1
ATOM 2518 C C . SER A 1 305 ? -6.281 1.784 9.586 1 89.56 305 SER A C 1
ATOM 2520 O O . SER A 1 305 ? -6.637 1.319 8.5 1 89.56 305 SER A O 1
ATOM 2522 N N . ARG A 1 306 ? -6.711 1.277 10.758 1 85.81 306 ARG A N 1
ATOM 2523 C CA . ARG A 1 306 ? -7.68 0.189 10.812 1 85.81 306 ARG A CA 1
ATOM 2524 C C . ARG A 1 306 ? -9.023 0.621 10.242 1 85.81 306 ARG A C 1
ATOM 2526 O O . ARG A 1 306 ? -9.789 -0.207 9.734 1 85.81 306 ARG A O 1
ATOM 2533 N N . PHE A 1 307 ? -9.227 1.857 10.289 1 90.12 307 PHE A N 1
ATOM 2534 C CA . PHE A 1 307 ? -10.5 2.41 9.844 1 90.12 307 PHE A CA 1
ATOM 2535 C C . PHE A 1 307 ? -10.328 3.191 8.547 1 90.12 307 PHE A C 1
ATOM 2537 O O . PHE A 1 307 ? -11.016 4.188 8.312 1 90.12 307 PHE A O 1
ATOM 2544 N N . SER A 1 308 ? -9.398 2.693 7.691 1 91.69 308 SER A N 1
ATOM 2545 C CA . SER A 1 308 ? -9.062 3.375 6.449 1 91.69 308 SER A CA 1
ATOM 2546 C C . SER A 1 308 ? -10.281 3.535 5.551 1 91.69 308 SER A C 1
ATOM 2548 O O . SER A 1 308 ? -10.391 4.512 4.809 1 91.69 308 SER A O 1
ATOM 2550 N N . GLU A 1 309 ? -11.242 2.623 5.617 1 91.62 309 GLU A N 1
ATOM 2551 C CA . GLU A 1 309 ? -12.43 2.709 4.773 1 91.62 309 GLU A CA 1
ATOM 2552 C C . GLU A 1 309 ? -13.25 3.953 5.105 1 91.62 309 GLU A C 1
ATOM 2554 O O . GLU A 1 309 ? -13.82 4.582 4.211 1 91.62 309 GLU A O 1
ATOM 2559 N N . HIS A 1 310 ? -13.32 4.238 6.391 1 92.5 310 HIS A N 1
ATOM 2560 C CA . HIS A 1 310 ? -14.047 5.434 6.805 1 92.5 310 HIS A CA 1
ATOM 2561 C C . HIS A 1 310 ? -13.367 6.699 6.281 1 92.5 310 HIS A C 1
ATOM 2563 O O . HIS A 1 310 ? -14.047 7.672 5.945 1 92.5 310 HIS A O 1
ATOM 2569 N N . PHE A 1 311 ? -12.086 6.711 6.262 1 95.88 311 PHE A N 1
ATOM 2570 C CA . PHE A 1 311 ? -11.352 7.844 5.703 1 95.88 311 PHE A CA 1
ATOM 2571 C C . PHE A 1 311 ? -11.555 7.93 4.195 1 95.88 311 PHE A C 1
ATOM 2573 O O . PHE A 1 311 ? -11.852 9.008 3.666 1 95.88 311 PHE A O 1
ATOM 2580 N N . CYS A 1 312 ? -11.477 6.777 3.465 1 96.25 312 CYS A N 1
ATOM 2581 C CA . CYS A 1 312 ? -11.414 6.73 2.008 1 96.25 312 CYS A CA 1
ATOM 2582 C C . CYS A 1 312 ? -12.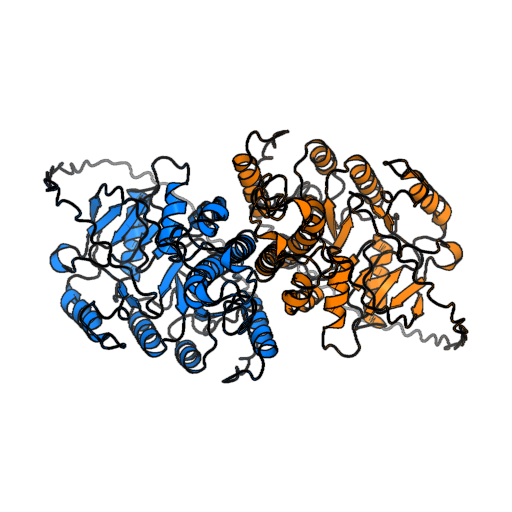797 6.906 1.396 1 96.25 312 CYS A C 1
ATOM 2584 O O . CYS A 1 312 ? -12.922 7.301 0.236 1 96.25 312 CYS A O 1
ATOM 2586 N N . LYS A 1 313 ? -13.82 6.734 2.146 1 94.38 313 LYS A N 1
ATOM 2587 C CA . LYS A 1 313 ? -15.164 6.801 1.565 1 94.38 313 LYS A CA 1
ATOM 2588 C C . LYS A 1 313 ? -15.914 8.039 2.053 1 94.38 313 LYS A C 1
ATOM 2590 O O . LYS A 1 313 ? -16.969 8.383 1.515 1 94.38 313 LYS A O 1
ATOM 2595 N N . PHE A 1 314 ? -15.344 8.75 3.064 1 95.31 314 PHE A N 1
ATOM 2596 C CA . PHE A 1 314 ? -16 9.938 3.58 1 95.31 314 PHE A CA 1
ATOM 2597 C C . PHE A 1 314 ? -15.977 11.062 2.549 1 95.31 314 PHE A C 1
ATOM 2599 O O . PHE A 1 314 ? -14.906 11.484 2.109 1 95.31 314 PHE A O 1
ATOM 2606 N N . ASP A 1 315 ? -17.156 11.516 2.223 1 94.69 315 ASP A N 1
ATOM 2607 C CA . ASP A 1 315 ? -17.281 12.445 1.104 1 94.69 315 ASP A CA 1
ATOM 2608 C C . ASP A 1 315 ? -16.859 13.852 1.52 1 94.69 315 ASP A C 1
ATOM 2610 O O . ASP A 1 315 ? -17.688 14.766 1.561 1 94.69 315 ASP A O 1
ATOM 2614 N N . ASP A 1 316 ? -15.602 14.008 1.733 1 94.69 316 ASP A N 1
ATOM 2615 C CA . ASP A 1 316 ? -14.945 15.281 1.986 1 94.69 316 ASP A CA 1
ATOM 2616 C C . ASP A 1 316 ? -13.523 15.297 1.412 1 94.69 316 ASP A C 1
ATOM 2618 O O . ASP A 1 316 ? -12.719 14.422 1.731 1 94.69 316 ASP A O 1
ATOM 2622 N N . TYR A 1 317 ? -13.258 16.266 0.597 1 92.5 317 TYR A N 1
ATOM 2623 C CA . TYR A 1 317 ? -11.945 16.312 -0.037 1 92.5 317 TYR A CA 1
ATOM 2624 C C . TYR A 1 317 ? -10.883 16.781 0.944 1 92.5 317 TYR A C 1
ATOM 2626 O O . TYR A 1 317 ? -9.68 16.641 0.688 1 92.5 317 TYR A O 1
ATOM 2634 N N . ASN A 1 318 ? -11.266 17.391 2.074 1 92.94 318 ASN A N 1
ATOM 2635 C CA . ASN A 1 318 ? -10.328 17.781 3.119 1 92.94 318 ASN A CA 1
ATOM 2636 C C . ASN A 1 318 ? -9.906 16.594 3.969 1 92.94 318 ASN A C 1
ATOM 2638 O O . ASN A 1 318 ? -10.742 15.961 4.621 1 92.94 318 ASN A O 1
ATOM 2642 N N . TRP A 1 319 ? -8.648 16.359 3.988 1 95.75 319 TRP A N 1
ATOM 2643 C CA . TRP A 1 319 ? -8.148 15.188 4.703 1 95.75 319 TRP A CA 1
ATOM 2644 C C . TRP A 1 319 ? -8.414 15.312 6.199 1 95.75 319 TRP A C 1
ATOM 2646 O O . TRP A 1 319 ? -8.625 14.312 6.883 1 95.75 319 TRP A O 1
ATOM 2656 N N . ASP A 1 320 ? -8.367 16.547 6.801 1 93.12 320 ASP A N 1
ATOM 2657 C CA . ASP A 1 320 ? -8.516 16.734 8.242 1 93.12 320 ASP A CA 1
ATOM 2658 C C . ASP A 1 320 ? -9.945 16.438 8.695 1 93.12 320 ASP A C 1
ATOM 2660 O O . ASP A 1 320 ? -10.148 15.828 9.75 1 93.12 320 ASP A O 1
ATOM 2664 N N . TRP A 1 321 ? -10.922 16.781 7.832 1 92.69 321 TRP A N 1
ATOM 2665 C CA . TRP A 1 321 ? -12.305 16.422 8.141 1 92.69 321 TRP A CA 1
ATOM 2666 C C . TRP A 1 321 ? -12.5 14.906 8.062 1 92.69 321 TRP A C 1
ATOM 2668 O O . TRP A 1 321 ? -13.227 14.328 8.875 1 92.69 321 TRP A O 1
ATOM 2678 N N . SER A 1 322 ? -11.875 14.305 7.121 1 94.81 322 SER A N 1
ATOM 2679 C CA . SER A 1 322 ? -11.953 12.852 7 1 94.81 322 SER A CA 1
ATOM 2680 C C . SER A 1 322 ? -11.281 12.164 8.188 1 94.81 322 SER A C 1
ATOM 2682 O O . SER A 1 322 ? -11.805 11.172 8.711 1 94.81 322 SER A O 1
ATOM 2684 N N . LEU A 1 323 ? -10.156 12.688 8.586 1 94.88 323 LEU A N 1
ATOM 2685 C CA . LEU A 1 323 ? -9.477 12.117 9.742 1 94.88 323 LEU A CA 1
ATOM 2686 C C . LEU A 1 323 ? -10.32 12.281 11.008 1 94.88 323 LEU A C 1
ATOM 2688 O O . LEU A 1 323 ? -10.391 11.359 11.828 1 94.88 323 LEU A O 1
ATOM 2692 N N . ARG A 1 324 ? -10.938 13.422 11.164 1 92.31 324 ARG A N 1
ATOM 2693 C CA . ARG A 1 324 ? -11.852 13.641 12.281 1 92.31 324 ARG A CA 1
ATOM 2694 C C . ARG A 1 324 ? -12.969 12.602 12.289 1 92.31 324 ARG A C 1
ATOM 2696 O O . ARG A 1 324 ? -13.312 12.062 13.344 1 92.31 324 ARG A O 1
ATOM 2703 N N . HIS A 1 325 ? -13.523 12.391 11.117 1 92.44 325 HIS A N 1
ATOM 2704 C CA . HIS A 1 325 ? -14.562 11.383 10.977 1 92.44 325 HIS A CA 1
ATOM 2705 C C . HIS A 1 325 ? -14.07 10.016 11.445 1 92.44 325 HIS A C 1
ATOM 2707 O O . HIS A 1 325 ? -14.789 9.305 12.148 1 92.44 325 HIS A O 1
ATOM 2713 N N . VAL A 1 326 ? -12.875 9.641 11.094 1 93.06 326 VAL A N 1
ATOM 2714 C CA . VAL A 1 326 ? -12.297 8.359 11.484 1 93.06 326 VAL A CA 1
ATOM 2715 C C . VAL A 1 326 ? -12.188 8.281 13 1 93.06 326 VAL A C 1
ATOM 2717 O O . VAL A 1 326 ? -12.594 7.285 13.609 1 93.06 326 VAL A O 1
ATOM 2720 N N . ILE A 1 327 ? -11.688 9.312 13.602 1 91.69 327 ILE A N 1
ATOM 2721 C CA . ILE A 1 327 ? -11.461 9.336 15.047 1 91.69 327 ILE A CA 1
ATOM 2722 C C . ILE A 1 327 ? -12.797 9.203 15.773 1 91.69 327 ILE A C 1
ATOM 2724 O O . ILE A 1 327 ? -12.875 8.562 16.828 1 91.69 327 ILE A O 1
ATOM 2728 N N . MET A 1 328 ? -13.805 9.656 15.219 1 87.94 328 MET A N 1
ATOM 2729 C CA . MET A 1 328 ? -15.133 9.594 15.82 1 87.94 328 MET A CA 1
ATOM 2730 C C . MET A 1 328 ? -15.703 8.18 15.719 1 87.94 328 MET A C 1
ATOM 2732 O O . MET A 1 328 ? -16.672 7.852 16.406 1 87.94 328 MET A O 1
ATOM 2736 N N . GLN A 1 329 ? -15.141 7.363 14.82 1 86.69 329 GLN A N 1
ATOM 2737 C CA . GLN A 1 329 ? -15.664 6.02 14.609 1 86.69 329 GLN A CA 1
ATOM 2738 C C . GLN A 1 329 ? -14.984 5.008 15.531 1 86.69 329 GLN A C 1
ATOM 2740 O O . GLN A 1 329 ? -15.477 3.893 15.703 1 86.69 329 GLN A O 1
ATOM 2745 N N . VAL A 1 330 ? -13.844 5.387 16.062 1 87.38 330 VAL A N 1
ATOM 2746 C CA . VAL A 1 330 ? -13.086 4.422 16.859 1 87.38 330 VAL A CA 1
ATOM 2747 C C . VAL A 1 330 ? -13.859 4.062 18.125 1 87.38 330 VAL A C 1
ATOM 2749 O O . VAL A 1 330 ? -14.445 4.934 18.766 1 87.38 330 VAL A O 1
ATOM 2752 N N . PRO A 1 331 ? -13.875 2.771 18.531 1 85.44 331 PRO A N 1
ATOM 2753 C CA . PRO A 1 331 ? -14.695 2.324 19.656 1 85.44 331 PRO A CA 1
ATOM 2754 C C . PRO A 1 331 ? -14.023 2.572 21.016 1 85.44 331 PRO A C 1
ATOM 2756 O O . PRO A 1 331 ? -14.609 2.279 22.062 1 85.44 331 PRO A O 1
ATOM 2759 N N . ASP A 1 332 ? -12.938 3.16 21.047 1 84.62 332 ASP A N 1
ATOM 2760 C CA . ASP A 1 332 ? -12.18 3.359 22.281 1 84.62 332 ASP A CA 1
ATOM 2761 C C . ASP A 1 332 ? -12.961 4.207 23.281 1 84.62 332 ASP A C 1
ATOM 2763 O O . ASP A 1 332 ? -13.633 5.168 22.891 1 84.62 332 ASP A O 1
ATOM 2767 N N . GLU A 1 333 ? -12.969 3.754 24.578 1 86.56 333 GLU A N 1
ATOM 2768 C CA . GLU A 1 333 ? -13.523 4.5 25.703 1 86.56 333 GLU A CA 1
ATOM 2769 C C . GLU A 1 333 ? -12.484 4.691 26.812 1 86.56 333 GLU A C 1
ATOM 2771 O O . GLU A 1 333 ? -11.812 3.736 27.203 1 86.56 333 GLU A O 1
ATOM 2776 N N . PRO A 1 334 ? -12.297 5.98 27.359 1 88.5 334 PRO A N 1
ATOM 2777 C CA . PRO A 1 334 ? -12.914 7.219 26.875 1 88.5 334 PRO A CA 1
ATOM 2778 C C . PRO A 1 334 ? -12.492 7.578 25.453 1 88.5 334 PRO A C 1
ATOM 2780 O O . PRO A 1 334 ? -11.445 7.113 24.984 1 88.5 334 PRO A O 1
ATOM 2783 N N . ARG A 1 335 ? -13.258 8.422 24.812 1 88.5 335 ARG A N 1
ATOM 2784 C CA . ARG A 1 335 ? -12.984 8.844 23.438 1 88.5 335 ARG A CA 1
ATOM 2785 C C . ARG A 1 335 ? -11.641 9.562 23.359 1 88.5 335 ARG A C 1
ATOM 2787 O O . ARG A 1 335 ? -11.297 10.359 24.234 1 88.5 335 ARG A O 1
ATOM 2794 N N . PRO A 1 336 ? -11 9.266 22.266 1 93 336 PRO A N 1
ATOM 2795 C CA . PRO A 1 336 ? -9.719 9.961 22.094 1 93 336 PRO A CA 1
ATOM 2796 C C . PRO A 1 336 ? -9.867 11.477 22.016 1 93 336 PRO A C 1
ATOM 2798 O O . PRO A 1 336 ? -10.852 11.969 21.469 1 93 336 PRO A O 1
ATOM 2801 N N . VAL A 1 337 ? -8.875 12.18 22.609 1 92.56 337 VAL A N 1
ATOM 2802 C CA . VAL A 1 337 ? -8.883 13.641 22.562 1 92.56 337 VAL A CA 1
ATOM 2803 C C . VAL A 1 337 ? -7.613 14.148 21.891 1 92.56 337 VAL A C 1
ATOM 2805 O O . VAL A 1 337 ? -6.66 13.391 21.703 1 92.56 337 VAL A O 1
ATOM 2808 N N . SER A 1 338 ? -7.699 15.422 21.516 1 94.69 338 SER A N 1
ATOM 2809 C CA . SER A 1 338 ? -6.547 16.156 21 1 94.69 338 SER A CA 1
ATOM 2810 C C . SER A 1 338 ? -6.098 17.25 21.969 1 94.69 338 SER A C 1
ATOM 2812 O O . SER A 1 338 ? -6.926 17.859 22.641 1 94.69 338 SER A O 1
ATOM 2814 N N . MET A 1 339 ? -4.875 17.391 22.078 1 96.31 339 MET A N 1
ATOM 2815 C CA . MET A 1 339 ? -4.293 18.516 22.797 1 96.31 339 MET A CA 1
ATOM 2816 C C . MET A 1 339 ? -3.748 19.562 21.844 1 96.31 339 MET A C 1
ATOM 2818 O O . MET A 1 339 ? -2.916 19.25 20.984 1 96.31 339 MET A O 1
ATOM 2822 N N . ILE A 1 340 ? -4.227 20.812 21.984 1 95.31 340 ILE A N 1
ATOM 2823 C CA . ILE A 1 340 ? -3.92 21.859 21.016 1 95.31 340 ILE A CA 1
ATOM 2824 C C . ILE A 1 340 ? -3.363 23.078 21.75 1 95.31 340 ILE A C 1
ATOM 2826 O O . ILE A 1 340 ? -3.967 23.562 22.719 1 95.31 340 ILE A O 1
ATOM 2830 N N . MET A 1 341 ? -2.266 23.578 21.266 1 95.06 341 MET A N 1
ATOM 2831 C CA . MET A 1 341 ? -1.769 24.812 21.859 1 95.06 341 MET A CA 1
ATOM 2832 C C . MET A 1 341 ? -2.789 25.938 21.703 1 95.06 341 MET A C 1
ATOM 2834 O O . MET A 1 341 ? -3.277 26.188 20.594 1 95.06 341 MET A O 1
ATOM 2838 N N . ALA A 1 342 ? -3.066 26.562 22.812 1 92.12 342 ALA A N 1
ATOM 2839 C CA . ALA A 1 342 ? -4.035 27.656 22.766 1 92.12 342 ALA A CA 1
ATOM 2840 C C . ALA A 1 342 ? -3.475 28.859 22.016 1 92.12 342 ALA A C 1
ATOM 2842 O O . ALA A 1 342 ? -4.195 29.516 21.25 1 92.12 342 ALA A O 1
ATOM 2843 N N . ALA A 1 343 ? -2.254 29.172 22.375 1 91.12 343 ALA A N 1
ATOM 2844 C CA . ALA A 1 343 ? -1.517 30.125 21.562 1 91.12 343 ALA A CA 1
ATOM 2845 C C . ALA A 1 343 ? -0.709 29.422 20.484 1 91.12 343 ALA A C 1
ATOM 2847 O O . ALA A 1 343 ? 0.236 28.688 20.781 1 91.12 343 ALA A O 1
ATOM 2848 N N . PRO A 1 344 ? -0.996 29.672 19.234 1 91.38 344 PRO A N 1
ATOM 2849 C CA . PRO A 1 344 ? -0.44 28.859 18.141 1 91.38 344 PRO A CA 1
ATOM 2850 C C . PRO A 1 344 ? 1.083 28.938 18.062 1 91.38 344 PRO A C 1
ATOM 2852 O O . PRO A 1 344 ? 1.664 30 18.312 1 91.38 344 PRO A O 1
ATOM 2855 N N . ARG A 1 345 ? 1.648 27.797 17.828 1 93.94 345 ARG A N 1
ATOM 2856 C CA . ARG A 1 345 ? 3.076 27.703 17.547 1 93.94 345 ARG A CA 1
ATOM 2857 C C . ARG A 1 345 ? 3.32 27.391 16.062 1 93.94 345 ARG A C 1
ATOM 2859 O O . ARG A 1 345 ? 4.465 27.219 15.648 1 93.94 345 ARG A O 1
ATOM 2866 N N . ALA A 1 346 ? 2.256 27.25 15.281 1 92.19 346 ALA A N 1
ATOM 2867 C CA . ALA A 1 346 ? 2.279 27.172 13.828 1 92.19 346 ALA A CA 1
ATOM 2868 C C . ALA A 1 346 ? 1.193 28.047 13.203 1 92.19 346 ALA A C 1
ATOM 2870 O O . ALA A 1 346 ? 0.092 28.156 13.75 1 92.19 346 ALA A O 1
ATOM 2871 N N . PHE A 1 347 ? 1.557 28.672 12.023 1 87.19 347 PHE A N 1
ATOM 2872 C CA . PHE A 1 347 ? 0.621 29.562 11.336 1 87.19 347 PHE A CA 1
ATOM 2873 C C . PHE A 1 347 ? 0.552 29.219 9.852 1 87.19 347 PHE A C 1
ATOM 2875 O O . PHE A 1 347 ? 1.556 28.828 9.25 1 87.19 347 PHE A O 1
ATOM 2882 N N . HIS A 1 348 ? -0.665 29.375 9.359 1 86.75 348 HIS A N 1
ATOM 2883 C CA . HIS A 1 348 ? -0.812 29.391 7.906 1 86.75 348 HIS A CA 1
ATOM 2884 C C . HIS A 1 348 ? -0.46 30.75 7.332 1 86.75 348 HIS A C 1
ATOM 2886 O O . HIS A 1 348 ? -1.09 31.75 7.672 1 86.75 348 HIS A O 1
ATOM 2892 N N . ILE A 1 349 ? 0.45 30.797 6.527 1 81.69 349 ILE A N 1
ATOM 2893 C CA . ILE A 1 349 ? 0.837 32.094 5.984 1 81.69 349 ILE A CA 1
ATOM 2894 C C . ILE A 1 349 ? 0.357 32.219 4.543 1 81.69 349 ILE A C 1
ATOM 2896 O O . ILE A 1 349 ? 0.472 33.281 3.93 1 81.69 349 ILE A O 1
ATOM 2900 N N . GLY A 1 350 ? -0.078 31.078 3.975 1 69 350 GLY A N 1
ATOM 2901 C CA . GLY A 1 350 ? -0.562 31.078 2.604 1 69 350 GLY A CA 1
ATOM 2902 C C . GLY A 1 350 ? -1.984 31.594 2.475 1 69 350 GLY A C 1
ATOM 2903 O O . GLY A 1 350 ? -2.441 31.906 1.373 1 69 350 GLY A O 1
ATOM 2904 N N . SER A 1 351 ? -2.9 31.375 3.486 1 60.03 351 SER A N 1
ATOM 2905 C CA . SER A 1 351 ? -4.297 31.781 3.385 1 60.03 351 SER A CA 1
ATOM 2906 C C . SER A 1 351 ? -4.445 33.281 3.578 1 60.03 351 SER A C 1
ATOM 2908 O O . SER A 1 351 ? -4.074 33.812 4.625 1 60.03 351 SER A O 1
ATOM 2910 N N . CYS A 1 352 ? -4.246 34.031 2.574 1 49.44 352 CYS A N 1
ATOM 2911 C CA . CYS A 1 352 ? -4.492 35.469 2.736 1 49.44 352 CYS A CA 1
ATOM 2912 C C . CYS A 1 352 ? -5.934 35.719 3.148 1 49.44 352 CYS A C 1
ATOM 2914 O O . CYS A 1 352 ? -6.848 35.031 2.695 1 49.44 352 CYS A O 1
ATOM 2916 N N . GLY A 1 353 ? -6.141 36.062 4.395 1 41 353 GLY A N 1
ATOM 2917 C CA . GLY A 1 353 ? -7.445 36.469 4.891 1 41 353 GLY A CA 1
ATOM 2918 C C . GLY A 1 353 ? -8.398 36.906 3.787 1 41 353 GLY A C 1
ATOM 2919 O O . GLY A 1 353 ? -7.969 37.188 2.668 1 41 353 GLY A O 1
ATOM 2920 N N . ALA A 1 354 ? -9.766 36.656 4.008 1 38.59 354 ALA A N 1
ATOM 2921 C CA . ALA A 1 354 ? -10.867 37.031 3.121 1 38.59 354 ALA A CA 1
ATOM 2922 C C . ALA A 1 354 ? -10.57 38.344 2.406 1 38.59 354 ALA A C 1
ATOM 2924 O O . ALA A 1 354 ? -11.164 38.625 1.367 1 38.59 354 ALA A O 1
ATOM 2925 N N . HIS A 1 355 ? -9.969 39.188 3.066 1 37 355 HIS A N 1
ATOM 2926 C CA . HIS A 1 355 ? -9.883 40.531 2.537 1 37 355 HIS A CA 1
ATOM 2927 C C . HIS A 1 355 ? -8.625 40.719 1.688 1 37 355 HIS A C 1
ATOM 2929 O O . HIS A 1 355 ? -8.391 41.812 1.145 1 37 355 HIS A O 1
ATOM 2935 N N . SER A 1 356 ? -7.719 39.812 1.753 1 38.72 356 SER A N 1
ATOM 2936 C CA . SER A 1 356 ? -6.559 40.156 0.941 1 38.72 356 SER A CA 1
ATOM 2937 C C . SER A 1 356 ? -6.59 39.438 -0.407 1 38.72 356 SER A C 1
ATOM 2939 O O . SER A 1 356 ? -6.816 38.25 -0.472 1 38.72 356 SER A O 1
ATOM 2941 N N . THR A 1 357 ? -6.934 40.062 -1.388 1 41.41 357 THR A N 1
ATOM 2942 C CA . THR A 1 357 ? -6.883 39.75 -2.812 1 41.41 357 THR A CA 1
ATOM 2943 C C . THR A 1 357 ? -5.516 39.219 -3.199 1 41.41 357 THR A C 1
ATOM 2945 O O . THR A 1 357 ? -5.305 38.812 -4.34 1 41.41 357 THR A O 1
ATOM 2948 N N . ASP A 1 358 ? -4.453 39.406 -2.494 1 43.03 358 ASP A N 1
ATOM 2949 C CA . ASP A 1 358 ? -3.104 39.125 -2.965 1 43.03 358 ASP A CA 1
ATOM 2950 C C . ASP A 1 358 ? -2.719 37.688 -2.67 1 43.03 358 ASP A C 1
ATOM 2952 O O . ASP A 1 358 ? -3.049 37.156 -1.607 1 43.03 358 ASP A O 1
ATOM 2956 N N . ASP A 1 359 ? -2.459 36.875 -3.668 1 47.03 359 ASP A N 1
ATOM 2957 C CA . ASP A 1 359 ? -2.045 35.5 -3.75 1 47.03 359 ASP A CA 1
ATOM 2958 C C . ASP A 1 359 ? -0.975 35.156 -2.709 1 47.03 359 ASP A C 1
ATOM 2960 O O . ASP A 1 359 ? -0.739 34 -2.389 1 47.03 359 ASP A O 1
ATOM 2964 N N . TYR A 1 360 ? -0.064 36.125 -2.512 1 50.78 360 TYR A N 1
ATOM 2965 C CA . TYR A 1 360 ? 1.018 35.906 -1.551 1 50.78 360 TYR A CA 1
ATOM 2966 C C . TYR A 1 360 ? 0.683 36.562 -0.216 1 50.78 360 TYR A C 1
ATOM 2968 O O . TYR A 1 360 ? 0.49 37.781 -0.146 1 50.78 360 TYR A O 1
ATOM 2976 N N . CYS A 1 361 ? 0.067 35.938 0.724 1 57.69 361 CYS A N 1
ATOM 2977 C CA . CYS A 1 361 ? -0.084 36.5 2.061 1 57.69 361 CYS A CA 1
ATOM 2978 C C . CYS A 1 361 ? 1.271 36.688 2.734 1 57.69 361 CYS A C 1
ATOM 2980 O O . CYS A 1 361 ? 2.158 35.844 2.588 1 57.69 361 CYS A O 1
ATOM 2982 N N . ASP A 1 362 ? 1.63 37.938 3.043 1 60.81 362 ASP A N 1
ATOM 2983 C CA . ASP A 1 362 ? 2.91 38.344 3.609 1 60.81 362 ASP A CA 1
ATOM 2984 C C . ASP A 1 362 ? 3.225 37.562 4.883 1 60.81 362 ASP A C 1
ATOM 2986 O O . ASP A 1 362 ? 2.514 37.688 5.883 1 60.81 362 ASP A O 1
ATOM 2990 N N . PRO A 1 363 ? 4.176 36.625 4.801 1 68.81 363 PRO A N 1
ATOM 2991 C CA . PRO A 1 363 ? 4.641 35.906 5.984 1 68.81 363 PRO A CA 1
ATOM 2992 C C . PRO A 1 363 ? 5.039 36.812 7.129 1 68.81 363 PRO A C 1
ATOM 2994 O O . PRO A 1 363 ? 5.125 36.406 8.281 1 68.81 363 PRO A O 1
ATOM 2997 N N . ASN A 1 364 ? 5.141 38.062 6.824 1 71.06 364 ASN A N 1
ATOM 2998 C CA . ASN A 1 364 ? 5.664 39.031 7.805 1 71.06 364 ASN A CA 1
ATOM 2999 C C . ASN A 1 364 ? 4.734 39.156 9.008 1 71.06 364 ASN A C 1
ATOM 3001 O O . ASN A 1 364 ? 5.191 39.375 10.125 1 71.06 364 ASN A O 1
ATOM 3005 N N . GLU A 1 365 ? 3.484 38.969 8.711 1 72 365 GLU A N 1
ATOM 3006 C CA . GLU A 1 365 ? 2.561 39.094 9.836 1 72 365 GLU A CA 1
ATOM 3007 C C . GLU A 1 365 ? 2.82 38 10.867 1 72 365 GLU A C 1
ATOM 3009 O O . GLU A 1 365 ? 2.818 38.25 12.07 1 72 365 GLU A O 1
ATOM 3014 N N . ALA A 1 366 ? 3.07 36.844 10.406 1 71.56 366 ALA A N 1
ATOM 3015 C CA . ALA A 1 366 ? 3.367 35.719 11.312 1 71.56 366 ALA A CA 1
ATOM 3016 C C . ALA A 1 366 ? 4.68 35.969 12.047 1 71.56 366 ALA A C 1
ATOM 3018 O O . ALA A 1 366 ? 4.777 35.719 13.25 1 71.56 366 ALA A O 1
ATOM 3019 N N . ILE A 1 367 ? 5.609 36.5 11.391 1 74.81 367 ILE A N 1
ATOM 3020 C CA . ILE A 1 367 ? 6.918 36.781 11.969 1 74.81 367 ILE A CA 1
ATOM 3021 C C . ILE A 1 367 ? 6.789 37.844 13.062 1 74.81 367 ILE A C 1
ATOM 3023 O O . ILE A 1 367 ? 7.355 37.688 14.148 1 74.81 367 ILE A O 1
ATOM 3027 N N . LEU A 1 368 ? 6.004 38.781 12.703 1 75 368 LEU A N 1
ATOM 3028 C CA . LEU A 1 368 ? 5.812 39.875 13.656 1 75 368 LEU A CA 1
ATOM 3029 C C . LEU A 1 368 ? 5.074 39.375 14.898 1 75 368 LEU A C 1
ATOM 3031 O O . LEU A 1 368 ? 5.383 39.812 16.016 1 75 368 LEU A O 1
ATOM 3035 N N . LYS A 1 369 ? 4.219 38.531 14.688 1 74.38 369 LYS A N 1
ATOM 3036 C CA . LYS A 1 369 ? 3.473 37.969 15.812 1 74.38 369 LYS A CA 1
ATOM 3037 C C . LYS A 1 369 ? 4.395 37.219 16.766 1 74.38 369 LYS A C 1
ATOM 3039 O O . LYS A 1 369 ? 4.297 37.375 17.984 1 74.38 369 LYS A O 1
ATOM 3044 N N . PHE A 1 370 ? 5.316 36.5 16.312 1 78.06 370 PHE A N 1
ATOM 3045 C CA . PHE A 1 370 ? 6.223 35.75 17.156 1 78.06 370 PHE A CA 1
ATOM 3046 C C . PHE A 1 370 ? 7.262 36.656 17.797 1 78.06 370 PHE A C 1
ATOM 3048 O O . PHE A 1 370 ? 7.656 36.469 18.953 1 78.06 370 PHE A O 1
ATOM 3055 N N . LYS A 1 371 ? 7.617 37.656 17.031 1 76.69 371 LYS A N 1
ATOM 3056 C CA . LYS A 1 371 ? 8.578 38.594 17.594 1 76.69 371 LYS A CA 1
ATOM 3057 C C . LYS A 1 371 ? 7.98 39.344 18.781 1 76.69 371 LYS A C 1
ATOM 3059 O O . LYS A 1 371 ? 8.664 39.562 19.781 1 76.69 371 LYS A O 1
ATOM 3064 N N . ASN A 1 372 ? 6.754 39.594 18.688 1 79.81 372 ASN A N 1
ATOM 3065 C CA . ASN A 1 372 ? 6.074 40.312 19.75 1 79.81 372 ASN A CA 1
ATOM 3066 C C . ASN A 1 372 ? 5.785 39.438 20.953 1 79.81 372 ASN A C 1
ATOM 3068 O O . ASN A 1 372 ? 5.594 39.906 22.062 1 79.81 372 ASN A O 1
ATOM 3072 N N . ALA A 1 373 ? 5.828 38.156 20.688 1 80.81 373 ALA A N 1
ATOM 3073 C CA . ALA A 1 373 ? 5.477 37.219 21.75 1 80.81 373 ALA A CA 1
ATOM 3074 C C . ALA A 1 373 ? 6.719 36.5 22.297 1 80.81 373 ALA A C 1
ATOM 3076 O O . ALA A 1 373 ? 6.609 35.5 22.984 1 80.81 373 ALA A O 1
ATOM 3077 N N . GLN A 1 374 ? 7.797 37 22.047 1 83.19 374 GLN A N 1
ATOM 3078 C CA . GLN A 1 374 ? 9.055 36.344 22.344 1 83.19 374 GLN A CA 1
ATOM 3079 C C . GLN A 1 374 ? 9.188 36.031 23.844 1 83.19 374 GLN A C 1
ATOM 3081 O O . GLN A 1 374 ? 9.695 35 24.234 1 83.19 374 GLN A O 1
ATOM 3086 N N . MET A 1 375 ? 8.641 36.906 24.625 1 85.19 375 MET A N 1
ATOM 3087 C CA . MET A 1 375 ? 8.797 36.75 26.062 1 85.19 375 MET A CA 1
ATOM 3088 C C . MET A 1 375 ? 7.812 35.719 26.609 1 85.19 375 MET A C 1
ATOM 3090 O O . MET A 1 375 ? 8 35.188 27.703 1 85.19 375 MET A O 1
ATOM 3094 N N . ASP A 1 376 ? 6.84 35.438 25.875 1 90.44 376 ASP A N 1
ATOM 3095 C CA . ASP A 1 376 ? 5.789 34.531 26.312 1 90.44 376 ASP A CA 1
ATOM 3096 C C . ASP A 1 376 ? 6.062 33.094 25.844 1 90.44 376 ASP A C 1
ATOM 3098 O O . ASP A 1 376 ? 5.398 32.156 26.281 1 90.44 376 ASP A O 1
ATOM 3102 N N . LEU A 1 377 ? 7.074 32.875 25.078 1 92.75 377 LEU A N 1
ATOM 3103 C CA . LEU A 1 377 ? 7.367 31.562 24.5 1 92.75 377 LEU A CA 1
ATOM 3104 C C . LEU A 1 377 ? 8.18 30.719 25.469 1 92.75 377 LEU A C 1
ATOM 3106 O O . LEU A 1 377 ? 8.578 31.188 26.531 1 92.75 377 LEU A O 1
ATOM 3110 N N . PHE A 1 378 ? 8.266 29.484 25.25 1 95.69 378 PHE A N 1
ATOM 3111 C CA . PHE A 1 378 ? 9.008 28.516 26.031 1 95.69 378 PHE A CA 1
ATOM 3112 C C . PHE A 1 378 ? 8.422 28.391 27.438 1 95.69 378 PHE A C 1
ATOM 3114 O O . PHE A 1 378 ? 9.133 28.516 28.438 1 95.69 378 PHE A O 1
ATOM 3121 N N . PRO A 1 379 ? 7.199 28.109 27.516 1 95.44 379 PRO A N 1
ATOM 3122 C CA . PRO A 1 379 ? 6.617 27.906 28.844 1 95.44 379 PRO A CA 1
ATOM 3123 C C . PRO A 1 379 ? 7.277 26.766 29.609 1 95.44 379 PRO A C 1
ATOM 3125 O O . PRO A 1 379 ? 7.746 25.797 29 1 95.44 379 PRO A O 1
ATOM 3128 N N . LYS A 1 380 ? 7.289 26.875 30.906 1 95.38 380 LYS A N 1
ATOM 3129 C CA . LYS A 1 380 ? 7.875 25.844 31.75 1 95.38 380 LYS A CA 1
ATOM 3130 C C . LYS A 1 380 ? 6.902 24.688 31.969 1 95.38 380 LYS A C 1
ATOM 3132 O O . LYS A 1 380 ? 7.32 23.531 32.156 1 95.38 380 LYS A O 1
ATOM 3137 N N . SER A 1 381 ? 5.652 25.062 31.953 1 95.12 381 SER A N 1
ATOM 3138 C CA . SER A 1 381 ? 4.59 24.078 32.156 1 95.12 381 SER A CA 1
ATOM 3139 C C . SER A 1 381 ? 3.342 24.453 31.359 1 95.12 381 SER A C 1
ATOM 3141 O O . SER A 1 381 ? 3.229 25.578 30.859 1 95.12 381 SER A O 1
ATOM 3143 N N . LEU A 1 382 ? 2.518 23.438 31.203 1 96.38 382 LEU A N 1
ATOM 3144 C CA . LEU A 1 382 ? 1.285 23.672 30.453 1 96.38 382 LEU A CA 1
ATOM 3145 C C . LEU A 1 382 ? 0.065 23.469 31.344 1 96.38 382 LEU A C 1
ATOM 3147 O O . LEU A 1 382 ? 0.107 22.672 32.281 1 96.38 382 LEU A O 1
ATOM 3151 N N . TYR A 1 383 ? -0.986 24.219 31.078 1 95.06 383 TYR A N 1
ATOM 3152 C CA . TYR A 1 383 ? -2.281 24.094 31.734 1 95.06 383 TYR A CA 1
ATOM 3153 C C . TYR A 1 383 ? -3.385 23.812 30.734 1 95.06 383 TYR A C 1
ATOM 3155 O O . TYR A 1 383 ? -3.336 24.297 29.594 1 95.06 383 TYR A O 1
ATOM 3163 N N . ALA A 1 384 ? -4.375 23.109 31.156 1 94.44 384 ALA A N 1
ATOM 3164 C CA . ALA A 1 384 ? -5.406 22.672 30.219 1 94.44 384 ALA A CA 1
ATOM 3165 C C . ALA A 1 384 ? -6.672 23.516 30.359 1 94.44 384 ALA A C 1
ATOM 3167 O O . ALA A 1 384 ? -7.086 23.828 31.469 1 94.44 384 ALA A O 1
ATOM 3168 N N . LEU A 1 385 ? -7.09 23.984 29.25 1 88.62 385 LEU A N 1
ATOM 3169 C CA . LEU A 1 385 ? -8.445 24.5 29.125 1 88.62 385 LEU A CA 1
ATOM 3170 C C . LEU A 1 385 ? -9.383 23.453 28.516 1 88.62 385 LEU A C 1
ATOM 3172 O O . LEU A 1 385 ? -9.172 23.016 27.391 1 88.62 385 LEU A O 1
ATOM 3176 N N . GLU A 1 386 ? -10.18 22.812 29.312 1 77.25 386 GLU A N 1
ATOM 3177 C CA . GLU A 1 386 ? -11.062 21.766 28.812 1 77.25 386 GLU A CA 1
ATOM 3178 C C . GLU A 1 386 ? -12.305 22.359 28.156 1 77.25 386 GLU A C 1
ATOM 3180 O O . GLU A 1 386 ? -12.969 23.219 28.734 1 77.25 386 GLU A O 1
ATOM 3185 N N . GLN A 1 387 ? -12.383 22.172 26.953 1 69.94 387 GLN A N 1
ATOM 3186 C CA . GLN A 1 387 ? -13.562 22.625 26.219 1 69.94 387 GLN A CA 1
ATOM 3187 C C . GLN A 1 387 ? -14.344 21.438 25.656 1 69.94 387 GLN A C 1
ATOM 3189 O O . GLN A 1 387 ? -13.758 20.547 25.016 1 69.94 387 GLN A O 1
ATOM 3194 N N . ASP A 1 388 ? -15.633 21.094 26.125 1 59.44 388 ASP A N 1
ATOM 3195 C CA . ASP A 1 388 ? -16.484 20.047 25.562 1 59.44 388 ASP A CA 1
ATOM 3196 C C . ASP A 1 388 ? -17.016 20.422 24.188 1 59.44 388 ASP A C 1
ATOM 3198 O O . ASP A 1 388 ? -17.953 21.219 24.078 1 59.44 388 ASP A O 1
ATOM 3202 N N . THR A 1 389 ? -16.266 20.609 23.203 1 55.81 389 THR A N 1
ATOM 3203 C CA . THR A 1 389 ? -16.875 20.984 21.938 1 55.81 389 THR A CA 1
ATOM 3204 C C . THR A 1 389 ? -17.188 19.75 21.094 1 55.81 389 THR A C 1
ATOM 3206 O O . THR A 1 389 ? -16.297 18.938 20.812 1 55.81 389 THR A O 1
ATOM 3209 N N . LEU A 1 390 ? -18.469 19.25 21.266 1 53.53 390 LEU A N 1
ATOM 3210 C CA . LEU A 1 390 ? -18.875 18.25 20.281 1 53.53 390 LEU A CA 1
ATOM 3211 C C . LEU A 1 390 ? -18.891 18.844 18.875 1 53.53 390 LEU A C 1
ATOM 3213 O O . LEU A 1 390 ? -19.719 19.703 18.578 1 53.53 390 LEU A O 1
ATOM 3217 N N . LEU A 1 391 ? -17.828 18.938 18.219 1 57.09 391 LEU A N 1
ATOM 3218 C CA . LEU A 1 391 ? -17.938 19.531 16.891 1 57.09 391 LEU A CA 1
ATOM 3219 C C . LEU A 1 391 ? -18.578 18.562 15.906 1 57.09 391 LEU A C 1
ATOM 3221 O O . LEU A 1 391 ? -18.297 17.359 15.93 1 57.09 391 LEU A O 1
ATOM 3225 N N . ALA A 1 392 ? -19.766 19.047 15.375 1 57 392 ALA A N 1
ATOM 3226 C CA . ALA A 1 392 ? -20.516 18.359 14.32 1 57 392 ALA A CA 1
ATOM 3227 C C . ALA A 1 392 ? -19.609 18.016 13.148 1 57 392 ALA A C 1
ATOM 3229 O O . ALA A 1 392 ? -18.641 18.734 12.859 1 57 392 ALA A O 1
ATOM 3230 N N . THR A 1 393 ? -19.766 16.703 12.734 1 64.44 393 THR A N 1
ATOM 3231 C CA . THR A 1 393 ? -19.062 16.312 11.516 1 64.44 393 THR A CA 1
ATOM 3232 C C . THR A 1 393 ? -19.75 16.922 10.289 1 64.44 393 THR A C 1
ATOM 3234 O O . THR A 1 393 ? -20.969 16.812 10.133 1 64.44 393 THR A O 1
ATOM 3237 N N . SER A 1 394 ? -19.141 17.984 9.703 1 69.69 394 SER A N 1
ATOM 3238 C CA . SER A 1 394 ? -19.578 18.516 8.422 1 69.69 394 SER A CA 1
ATOM 3239 C C . SER A 1 394 ? -18.875 17.812 7.262 1 69.69 394 SER A C 1
ATOM 3241 O O . SER A 1 394 ? -17.844 17.156 7.457 1 69.69 394 SER A O 1
ATOM 3243 N N . TYR A 1 395 ? -19.641 17.547 6.176 1 80.81 395 TYR A N 1
ATOM 3244 C CA . TYR A 1 395 ? -19.047 17.062 4.938 1 80.81 395 TYR A CA 1
ATOM 3245 C C . TYR A 1 395 ? -19.078 18.125 3.854 1 80.81 395 TYR A C 1
ATOM 3247 O O . TYR A 1 395 ? -20.109 18.781 3.652 1 80.81 395 TYR A O 1
ATOM 3255 N N . ASN A 1 396 ? -17.969 18.453 3.236 1 85 396 ASN A N 1
ATOM 3256 C CA . ASN A 1 396 ? -17.844 19.484 2.211 1 85 396 ASN A CA 1
ATOM 3257 C C . ASN A 1 396 ? -17.969 18.891 0.808 1 85 396 ASN A C 1
ATOM 3259 O O . ASN A 1 396 ? -18.062 19.641 -0.172 1 85 396 ASN A O 1
ATOM 3263 N N . GLY A 1 397 ? -18.031 17.562 0.718 1 91.12 397 GLY A N 1
ATOM 3264 C CA . GLY A 1 397 ? -18.125 16.938 -0.591 1 91.12 397 GLY A CA 1
ATOM 3265 C C . GLY A 1 397 ? -16.797 16.906 -1.329 1 91.12 397 GLY A C 1
ATOM 3266 O O . GLY A 1 397 ? -15.734 16.984 -0.708 1 91.12 397 GLY A O 1
ATOM 3267 N N . GLY A 1 398 ? -16.844 16.672 -2.674 1 91.62 398 GLY A N 1
ATOM 3268 C CA . GLY A 1 398 ? -15.672 16.688 -3.545 1 91.62 398 GLY A CA 1
ATOM 3269 C C . GLY A 1 398 ? -14.961 15.344 -3.584 1 91.62 398 GLY A C 1
ATOM 3270 O O . GLY A 1 398 ? -13.898 15.227 -4.203 1 91.62 398 GLY A O 1
ATOM 3271 N N . TRP A 1 399 ? -15.602 14.398 -2.971 1 95.5 399 TRP A N 1
ATOM 3272 C CA . TRP A 1 399 ? -14.969 13.086 -2.834 1 95.5 399 TRP A CA 1
ATOM 3273 C C . TRP A 1 399 ? -15.969 11.969 -3.092 1 95.5 399 TRP A C 1
ATOM 3275 O O . TRP A 1 399 ? -16.016 10.984 -2.35 1 95.5 399 TRP A O 1
ATOM 3285 N N . GLY A 1 400 ? -16.703 12.156 -4.133 1 92.25 400 GLY A N 1
ATOM 3286 C CA . GLY A 1 400 ? -17.766 11.195 -4.43 1 92.25 400 GLY A CA 1
ATOM 3287 C C . GLY A 1 400 ? -17.344 10.148 -5.445 1 92.25 400 GLY A C 1
ATOM 3288 O O . GLY A 1 400 ? -18 9.117 -5.594 1 92.25 400 GLY A O 1
ATOM 3289 N N . ASP A 1 401 ? -16.234 10.297 -6.184 1 92.88 401 ASP A N 1
ATOM 3290 C CA . ASP A 1 401 ? -15.797 9.398 -7.25 1 92.88 401 ASP A CA 1
ATOM 3291 C C . ASP A 1 401 ? -15.273 8.078 -6.684 1 92.88 401 ASP A C 1
ATOM 3293 O O . ASP A 1 401 ? -14.305 8.07 -5.922 1 92.88 401 ASP A O 1
ATOM 3297 N N . PRO A 1 402 ? -15.883 6.918 -7.078 1 92.31 402 PRO A N 1
ATOM 3298 C CA . PRO A 1 402 ? -15.469 5.629 -6.512 1 92.31 402 PRO A CA 1
ATOM 3299 C C . PRO A 1 402 ? -14.047 5.242 -6.906 1 92.31 402 PRO A C 1
ATOM 3301 O O . PRO A 1 402 ? -13.406 4.441 -6.219 1 92.31 402 PRO A O 1
ATOM 3304 N N . ARG A 1 403 ? -13.516 5.742 -8.039 1 94 403 ARG A N 1
ATOM 3305 C CA . ARG A 1 403 ? -12.125 5.488 -8.391 1 94 403 ARG A CA 1
ATOM 3306 C C . ARG A 1 403 ? -11.18 6.07 -7.352 1 94 403 ARG A C 1
ATOM 3308 O O . ARG A 1 403 ? -10.164 5.453 -7.012 1 94 403 ARG A O 1
ATOM 3315 N N . ASP A 1 404 ? -11.523 7.262 -6.82 1 96.31 404 ASP A N 1
ATOM 3316 C CA . ASP A 1 404 ? -10.727 7.879 -5.766 1 96.31 404 ASP A CA 1
ATOM 3317 C C . ASP A 1 404 ? -10.781 7.051 -4.48 1 96.31 404 ASP A C 1
ATOM 3319 O O . ASP A 1 404 ? -9.766 6.891 -3.797 1 96.31 404 ASP A O 1
ATOM 3323 N N . HIS A 1 405 ? -11.984 6.555 -4.176 1 95.94 405 HIS A N 1
ATOM 3324 C CA . HIS A 1 405 ? -12.117 5.688 -3.01 1 95.94 405 HIS A CA 1
ATOM 3325 C C . HIS A 1 405 ? -11.234 4.453 -3.139 1 95.94 405 HIS A C 1
ATOM 3327 O O . HIS A 1 405 ? -10.539 4.082 -2.189 1 95.94 405 HIS A O 1
ATOM 3333 N N . ALA A 1 406 ? -11.227 3.832 -4.309 1 94.25 406 ALA A N 1
ATOM 3334 C CA . ALA A 1 406 ? -10.469 2.609 -4.562 1 94.25 406 ALA A CA 1
ATOM 3335 C C . ALA A 1 406 ? -8.969 2.863 -4.449 1 94.25 406 ALA A C 1
ATOM 3337 O O . ALA A 1 406 ? -8.242 2.074 -3.84 1 94.25 406 ALA A O 1
ATOM 3338 N N . LEU A 1 407 ? -8.5 3.957 -5.07 1 95.81 407 LEU A N 1
ATOM 3339 C CA . LEU A 1 407 ? -7.086 4.309 -4.996 1 95.81 407 LEU A CA 1
ATOM 3340 C C . LEU A 1 407 ? -6.66 4.539 -3.551 1 95.81 407 LEU A C 1
ATOM 3342 O O . LEU A 1 407 ? -5.617 4.039 -3.119 1 95.81 407 LEU A O 1
ATOM 3346 N N . CYS A 1 408 ? -7.477 5.309 -2.826 1 96.25 408 CYS A N 1
ATOM 3347 C CA . CYS A 1 408 ? -7.23 5.582 -1.415 1 96.25 408 CYS A CA 1
ATOM 3348 C C . CYS A 1 408 ? -7.129 4.289 -0.616 1 96.25 408 CYS A C 1
ATOM 3350 O O . CYS A 1 408 ? -6.199 4.109 0.171 1 96.25 408 CYS A O 1
ATOM 3352 N N . MET A 1 409 ? -8.055 3.377 -0.853 1 93.62 409 MET A N 1
ATOM 3353 C CA . MET A 1 409 ? -8.055 2.088 -0.166 1 93.62 409 MET A CA 1
ATOM 3354 C C . MET A 1 409 ? -6.809 1.283 -0.516 1 93.62 409 MET A C 1
ATOM 3356 O O . MET A 1 409 ? -6.191 0.678 0.361 1 93.62 409 MET A O 1
ATOM 3360 N N . GLY A 1 410 ? -6.48 1.293 -1.731 1 91.44 410 GLY A N 1
ATOM 3361 C CA . GLY A 1 410 ? -5.297 0.574 -2.166 1 91.44 410 GLY A CA 1
ATOM 3362 C C . GLY A 1 410 ? -4.023 1.062 -1.496 1 91.44 410 GLY A C 1
ATOM 3363 O O . GLY A 1 410 ? -3.135 0.266 -1.185 1 91.44 410 GLY A O 1
ATOM 3364 N N . MET A 1 411 ? -3.936 2.352 -1.226 1 91.38 411 MET A N 1
ATOM 3365 C CA . MET A 1 411 ? -2.75 2.951 -0.622 1 91.38 411 MET A CA 1
ATOM 3366 C C . MET A 1 411 ? -2.686 2.646 0.871 1 91.38 411 MET A C 1
ATOM 3368 O O . MET A 1 411 ? -1.665 2.896 1.516 1 91.38 411 MET A O 1
ATOM 3372 N N . SER A 1 412 ? -3.791 2.277 1.511 1 81.69 412 SER A N 1
ATO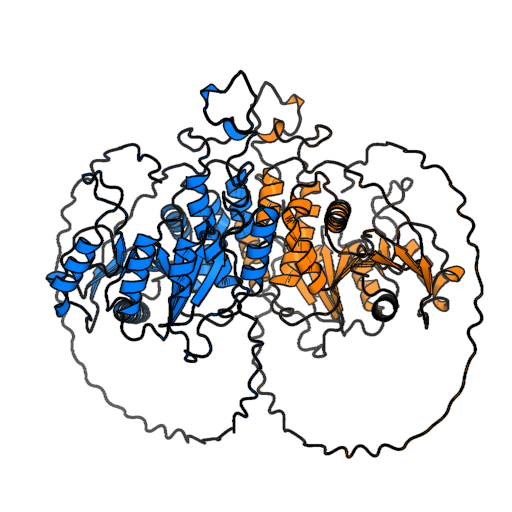M 3373 C CA . SER A 1 412 ? -3.877 2.109 2.957 1 81.69 412 SER A CA 1
ATOM 3374 C C . SER A 1 412 ? -3.129 0.861 3.414 1 81.69 412 SER A C 1
ATOM 3376 O O . SER A 1 412 ? -2.504 0.86 4.477 1 81.69 412 SER A O 1
ATOM 3378 N N . ARG A 1 413 ? -3.729 -0.347 3 1 61.38 413 ARG A N 1
ATOM 3379 C CA . ARG A 1 413 ? -3.422 -1.614 3.656 1 61.38 413 ARG A CA 1
ATOM 3380 C C . ARG A 1 413 ? -2.262 -2.322 2.967 1 61.38 413 ARG A C 1
ATOM 3382 O O . ARG A 1 413 ? -2.469 -3.248 2.182 1 61.38 413 ARG A O 1
ATOM 3389 N N . LEU A 1 414 ? -1.229 -1.461 2.871 1 50.16 414 LEU A N 1
ATOM 3390 C CA . LEU A 1 414 ? -0.086 -2.297 2.523 1 50.16 414 LEU A CA 1
ATOM 3391 C C . LEU A 1 414 ? 0.521 -2.934 3.77 1 50.16 414 LEU A C 1
ATOM 3393 O O . LEU A 1 414 ? 0.492 -2.34 4.852 1 50.16 414 LEU A O 1
ATOM 3397 N N . MET B 1 1 ? -13.172 -21.453 -9.617 1 20.7 1 MET B N 1
ATOM 3398 C CA . MET B 1 1 ? -14.359 -20.797 -10.156 1 20.7 1 MET B CA 1
ATOM 3399 C C . MET B 1 1 ? -14.156 -20.422 -11.625 1 20.7 1 MET B C 1
ATOM 3401 O O . MET B 1 1 ? -13.258 -19.641 -11.953 1 20.7 1 MET B O 1
ATOM 3405 N N . LEU B 1 2 ? -14.414 -21.422 -12.477 1 23.39 2 LEU B N 1
ATOM 3406 C CA . LEU B 1 2 ? -14.25 -21.5 -13.922 1 23.39 2 LEU B CA 1
ATOM 3407 C C . LEU B 1 2 ? -14.938 -20.328 -14.617 1 23.39 2 LEU B C 1
ATOM 3409 O O . LEU B 1 2 ? -16.156 -20.188 -14.539 1 23.39 2 LEU B O 1
ATOM 3413 N N . CYS B 1 3 ? -14.258 -19.078 -14.367 1 27.45 3 CYS B N 1
ATOM 3414 C CA . CYS B 1 3 ? -14.766 -18.109 -15.336 1 27.45 3 CYS B CA 1
ATOM 3415 C C . CYS B 1 3 ? -14.875 -18.719 -16.719 1 27.45 3 CYS B C 1
ATOM 3417 O O . CYS B 1 3 ? -13.906 -19.297 -17.234 1 27.45 3 CYS B O 1
ATOM 3419 N N . SER B 1 4 ? -16.031 -19.203 -17.203 1 21.55 4 SER B N 1
ATOM 3420 C CA . SER B 1 4 ? -16.344 -19.906 -18.438 1 21.55 4 SER B CA 1
ATOM 3421 C C . SER B 1 4 ? -15.656 -19.25 -19.641 1 21.55 4 SER B C 1
ATOM 3423 O O . SER B 1 4 ? -15.828 -18.062 -19.891 1 21.55 4 SER B O 1
ATOM 3425 N N . LYS B 1 5 ? -14.445 -19.828 -20.141 1 26.44 5 LYS B N 1
ATOM 3426 C CA . LYS B 1 5 ? -13.625 -19.609 -21.328 1 26.44 5 LYS B CA 1
ATOM 3427 C C . LYS B 1 5 ? -14.469 -19.672 -22.594 1 26.44 5 LYS B C 1
ATOM 3429 O O . LYS B 1 5 ? -15.156 -20.656 -22.844 1 26.44 5 LYS B O 1
ATOM 3434 N N . TYR B 1 6 ? -14.984 -18.578 -23.078 1 20.83 6 TYR B N 1
ATOM 3435 C CA . TYR B 1 6 ? -15.43 -18.609 -24.469 1 20.83 6 TYR B CA 1
ATOM 3436 C C . TYR B 1 6 ? -14.383 -19.234 -25.375 1 20.83 6 TYR B C 1
ATOM 3438 O O . TYR B 1 6 ? -13.195 -19.266 -25.031 1 20.83 6 TYR B O 1
ATOM 3446 N N . LYS B 1 7 ? -14.719 -19.953 -26.641 1 22.56 7 LYS B N 1
ATOM 3447 C CA . LYS B 1 7 ? -14.352 -21 -27.578 1 22.56 7 LYS B CA 1
ATOM 3448 C C . LYS B 1 7 ? -13.195 -20.547 -28.469 1 22.56 7 LYS B C 1
ATOM 3450 O O . LYS B 1 7 ? -12.68 -21.344 -29.266 1 22.56 7 LYS B O 1
ATOM 3455 N N . ILE B 1 8 ? -12.547 -19.297 -28.594 1 21.19 8 ILE B N 1
ATOM 3456 C CA . ILE B 1 8 ? -12.07 -19.141 -29.969 1 21.19 8 ILE B CA 1
ATOM 3457 C C . ILE B 1 8 ? -10.836 -20.016 -30.172 1 21.19 8 ILE B C 1
ATOM 3459 O O . ILE B 1 8 ? -9.867 -19.938 -29.422 1 21.19 8 ILE B O 1
ATOM 3463 N N . PHE B 1 9 ? -10.891 -21.203 -30.906 1 20.92 9 PHE B N 1
ATOM 3464 C CA . PHE B 1 9 ? -10 -22.219 -31.438 1 20.92 9 PHE B CA 1
ATOM 3465 C C . PHE B 1 9 ? -8.945 -21.609 -32.344 1 20.92 9 PHE B C 1
ATOM 3467 O O . PHE B 1 9 ? -9.227 -21.312 -33.5 1 20.92 9 PHE B O 1
ATOM 3474 N N . ALA B 1 10 ? -8.188 -20.531 -32.062 1 20.92 10 ALA B N 1
ATOM 3475 C CA . ALA B 1 10 ? -7.262 -20.188 -33.125 1 20.92 10 ALA B CA 1
ATOM 3476 C C . ALA B 1 10 ? -6.281 -21.328 -33.375 1 20.92 10 ALA B C 1
ATOM 3478 O O . ALA B 1 10 ? -5.711 -21.891 -32.469 1 20.92 10 ALA B O 1
ATOM 3479 N N . ALA B 1 11 ? -6.32 -22.062 -34.562 1 21.5 11 ALA B N 1
ATOM 3480 C CA . ALA B 1 11 ? -5.59 -23.078 -35.312 1 21.5 11 ALA B CA 1
ATOM 3481 C C . ALA B 1 11 ? -4.133 -22.672 -35.5 1 21.5 11 ALA B C 1
ATOM 3483 O O . ALA B 1 11 ? -3.826 -21.797 -36.312 1 21.5 11 ALA B O 1
ATOM 3484 N N . LEU B 1 12 ? -3.35 -22.406 -34.5 1 19.92 12 LEU B N 1
ATOM 3485 C CA . LEU B 1 12 ? -1.943 -22.094 -34.719 1 19.92 12 LEU B CA 1
ATOM 3486 C C . LEU B 1 12 ? -1.264 -23.219 -35.5 1 19.92 12 LEU B C 1
ATOM 3488 O O . LEU B 1 12 ? -1.44 -24.391 -35.219 1 19.92 12 LEU B O 1
ATOM 3492 N N . SER B 1 13 ? -0.751 -22.906 -36.812 1 19.09 13 SER B N 1
ATOM 3493 C CA . SER B 1 13 ? 0.041 -23.609 -37.812 1 19.09 13 SER B CA 1
ATOM 3494 C C . SER B 1 13 ? 1.343 -24.141 -37.219 1 19.09 13 SER B C 1
ATOM 3496 O O . SER B 1 13 ? 1.934 -23.516 -36.344 1 19.09 13 SER B O 1
ATOM 3498 N N . LEU B 1 14 ? 1.712 -25.422 -37.406 1 19.3 14 LEU B N 1
ATOM 3499 C CA . LEU B 1 14 ? 2.66 -26.484 -37.094 1 19.3 14 LEU B CA 1
ATOM 3500 C C . LEU B 1 14 ? 4.047 -26.156 -37.625 1 19.3 14 LEU B C 1
ATOM 3502 O O . LEU B 1 14 ? 4.316 -26.328 -38.812 1 19.3 14 LEU B O 1
ATOM 3506 N N . TYR B 1 15 ? 4.582 -24.875 -37.688 1 19.48 15 TYR B N 1
ATOM 3507 C CA . TYR B 1 15 ? 5.832 -24.906 -38.438 1 19.48 15 TYR B CA 1
ATOM 3508 C C . TYR B 1 15 ? 6.863 -25.781 -37.719 1 19.48 15 TYR B C 1
ATOM 3510 O O . TYR B 1 15 ? 6.98 -25.75 -36.5 1 19.48 15 TYR B O 1
ATOM 3518 N N . ILE B 1 16 ? 7.434 -26.844 -38.344 1 19.38 16 ILE B N 1
ATOM 3519 C CA . ILE B 1 16 ? 8.336 -27.969 -38.219 1 19.38 16 ILE B CA 1
ATOM 3520 C C . ILE B 1 16 ? 9.758 -27.469 -37.969 1 19.38 16 ILE B C 1
ATOM 3522 O O . ILE B 1 16 ? 10.422 -26.984 -38.906 1 19.38 16 ILE B O 1
ATOM 3526 N N . CYS B 1 17 ? 10.008 -26.484 -37 1 18.23 17 CYS B N 1
ATOM 3527 C CA . CYS B 1 17 ? 11.406 -26.062 -37 1 18.23 17 CYS B CA 1
ATOM 3528 C C . CYS B 1 17 ? 12.336 -27.234 -36.688 1 18.23 17 CYS B C 1
ATOM 3530 O O . CYS B 1 17 ? 12.086 -28 -35.75 1 18.23 17 CYS B O 1
ATOM 3532 N N . ALA B 1 18 ? 13.281 -27.641 -37.594 1 20 18 ALA B N 1
ATOM 3533 C CA . ALA B 1 18 ? 14.367 -28.594 -37.781 1 20 18 ALA B CA 1
ATOM 3534 C C . ALA B 1 18 ? 15.453 -28.422 -36.75 1 20 18 ALA B C 1
ATOM 3536 O O . ALA B 1 18 ? 15.984 -27.312 -36.562 1 20 18 ALA B O 1
ATOM 3537 N N . VAL B 1 19 ? 15.461 -29.125 -35.625 1 19.11 19 VAL B N 1
ATOM 3538 C CA . VAL B 1 19 ? 16.312 -29.266 -34.438 1 19.11 19 VAL B CA 1
ATOM 3539 C C . VAL B 1 19 ? 17.734 -29.641 -34.875 1 19.11 19 VAL B C 1
ATOM 3541 O O . VAL B 1 19 ? 17.969 -30.75 -35.344 1 19.11 19 VAL B O 1
ATOM 3544 N N . THR B 1 20 ? 18.531 -28.797 -35.656 1 18.27 20 THR B N 1
ATOM 3545 C CA . THR B 1 20 ? 19.875 -29.281 -35.969 1 18.27 20 THR B CA 1
ATOM 3546 C C . THR B 1 20 ? 20.734 -29.375 -34.719 1 18.27 20 THR B C 1
ATOM 3548 O O . THR B 1 20 ? 20.844 -28.406 -33.969 1 18.27 20 THR B O 1
ATOM 3551 N N . VAL B 1 21 ? 20.906 -30.5 -34.031 1 18.31 21 VAL B N 1
ATOM 3552 C CA . VAL B 1 21 ? 21.625 -31.031 -32.875 1 18.31 21 VAL B CA 1
ATOM 3553 C C . VAL B 1 21 ? 23.125 -30.828 -33.062 1 18.31 21 VAL B C 1
ATOM 3555 O O . VAL B 1 21 ? 23.906 -31.781 -32.969 1 18.31 21 VAL B O 1
ATOM 3558 N N . LEU B 1 22 ? 23.688 -29.594 -33.375 1 18.16 22 LEU B N 1
ATOM 3559 C CA . LEU B 1 22 ? 25.125 -29.672 -33.625 1 18.16 22 LEU B CA 1
ATOM 3560 C C . LEU B 1 22 ? 25.859 -30.031 -32.344 1 18.16 22 LEU B C 1
ATOM 3562 O O . LEU B 1 22 ? 25.641 -29.406 -31.281 1 18.16 22 LEU B O 1
ATOM 3566 N N . LEU B 1 23 ? 26.469 -31.203 -32.156 1 18.14 23 LEU B N 1
ATOM 3567 C CA . LEU B 1 23 ? 27.234 -32.031 -31.234 1 18.14 23 LEU B CA 1
ATOM 3568 C C . LEU B 1 23 ? 28.562 -31.391 -30.875 1 18.14 23 LEU B C 1
ATOM 3570 O O . LEU B 1 23 ? 29.609 -31.766 -31.406 1 18.14 23 LEU B O 1
ATOM 3574 N N . LEU B 1 24 ? 28.641 -30.016 -30.656 1 17.92 24 LEU B N 1
ATOM 3575 C CA . LEU B 1 24 ? 30.062 -29.688 -30.578 1 17.92 24 LEU B CA 1
ATOM 3576 C C . LEU B 1 24 ? 30.703 -30.344 -29.359 1 17.92 24 LEU B C 1
ATOM 3578 O O . LEU B 1 24 ? 30.141 -30.297 -28.266 1 17.92 24 LEU B O 1
ATOM 3582 N N . LYS B 1 25 ? 31.688 -31.219 -29.406 1 18.53 25 LYS B N 1
ATOM 3583 C CA . LYS B 1 25 ? 32.594 -32.125 -28.703 1 18.53 25 LYS B CA 1
ATOM 3584 C C . LYS B 1 25 ? 33.594 -31.375 -27.875 1 18.53 25 LYS B C 1
ATOM 3586 O O . LYS B 1 25 ? 34.625 -31.938 -27.438 1 18.53 25 LYS B O 1
ATOM 3591 N N . PHE B 1 26 ? 33.281 -30.25 -27.156 1 18.55 26 PHE B N 1
ATOM 3592 C CA . PHE B 1 26 ? 34.469 -29.641 -26.578 1 18.55 26 PHE B CA 1
ATOM 3593 C C . PHE B 1 26 ? 35.156 -30.578 -25.594 1 18.55 26 PHE B C 1
ATOM 3595 O O . PHE B 1 26 ? 34.469 -31.344 -24.906 1 18.55 26 PHE B O 1
ATOM 3602 N N . SER B 1 27 ? 36.469 -30.781 -25.734 1 17.38 27 SER B N 1
ATOM 3603 C CA . SER B 1 27 ? 37.625 -31.547 -25.203 1 17.38 27 SER B CA 1
ATOM 3604 C C . SER B 1 27 ? 37.875 -31.219 -23.734 1 17.38 27 SER B C 1
ATOM 3606 O O . SER B 1 27 ? 37.656 -30.078 -23.312 1 17.38 27 SER B O 1
ATOM 3608 N N . ARG B 1 28 ? 38.156 -32.219 -22.812 1 18.02 28 ARG B N 1
ATOM 3609 C CA . ARG B 1 28 ? 38.312 -32.688 -21.438 1 18.02 28 ARG B CA 1
ATOM 3610 C C . ARG B 1 28 ? 39.562 -32.094 -20.781 1 18.02 28 ARG B C 1
ATOM 3612 O O . ARG B 1 28 ? 39.906 -32.469 -19.656 1 18.02 28 ARG B O 1
ATOM 3619 N N . MET B 1 29 ? 40.188 -30.953 -21.172 1 17.88 29 MET B N 1
ATOM 3620 C CA . MET B 1 29 ? 41.562 -31.062 -20.672 1 17.88 29 MET B CA 1
ATOM 3621 C C . MET B 1 29 ? 41.562 -30.984 -19.141 1 17.88 29 MET B C 1
ATOM 3623 O O . MET B 1 29 ? 40.781 -30.25 -18.547 1 17.88 29 MET B O 1
ATOM 3627 N N . GLU B 1 30 ? 42.406 -31.859 -18.375 1 16.97 30 GLU B N 1
ATOM 3628 C CA . GLU B 1 30 ? 42.656 -32.562 -17.125 1 16.97 30 GLU B CA 1
ATOM 3629 C C . GLU B 1 30 ? 43.281 -31.641 -16.094 1 16.97 30 GLU B C 1
ATOM 3631 O O . GLU B 1 30 ? 43.25 -31.922 -14.891 1 16.97 30 GLU B O 1
ATOM 3636 N N . ASN B 1 31 ? 43.844 -30.422 -16.312 1 18.36 31 ASN B N 1
ATOM 3637 C CA . ASN B 1 31 ? 45.094 -30.328 -15.562 1 18.36 31 ASN B CA 1
ATOM 3638 C C . ASN B 1 31 ? 44.844 -30.156 -14.07 1 18.36 31 ASN B C 1
ATOM 3640 O O . ASN B 1 31 ? 43.875 -29.5 -13.672 1 18.36 31 ASN B O 1
ATOM 3644 N N . THR B 1 32 ? 45.656 -30.828 -13.117 1 17.28 32 THR B N 1
ATOM 3645 C CA . THR B 1 32 ? 45.781 -31.438 -11.797 1 17.28 32 THR B CA 1
ATOM 3646 C C . THR B 1 32 ? 46.094 -30.375 -10.742 1 17.28 32 THR B C 1
ATOM 3648 O O . THR B 1 32 ? 45.781 -30.562 -9.562 1 17.28 32 THR B O 1
ATOM 3651 N N . THR B 1 33 ? 46.688 -29.156 -11 1 19.45 33 THR B N 1
ATOM 3652 C CA . THR B 1 33 ? 47.75 -28.922 -10.016 1 19.45 33 THR B CA 1
ATOM 3653 C C . THR B 1 33 ? 47.125 -28.531 -8.664 1 19.45 33 THR B C 1
ATOM 3655 O O . THR B 1 33 ? 46.188 -27.75 -8.602 1 19.45 33 THR B O 1
ATOM 3658 N N . ARG B 1 34 ? 47.594 -29.188 -7.574 1 18.36 34 ARG B N 1
ATOM 3659 C CA . ARG B 1 34 ? 47.312 -29.469 -6.168 1 18.36 34 ARG B CA 1
ATOM 3660 C C . ARG B 1 34 ? 47.656 -28.281 -5.289 1 18.36 34 ARG B C 1
ATOM 3662 O O . ARG B 1 34 ? 47.5 -28.344 -4.066 1 18.36 34 ARG B O 1
ATOM 3669 N N . ASN B 1 35 ? 47.781 -27 -5.738 1 18.64 35 ASN B N 1
ATOM 3670 C CA . ASN B 1 35 ? 48.625 -26.312 -4.77 1 18.64 35 ASN B CA 1
ATOM 3671 C C . ASN B 1 35 ? 47.906 -26.156 -3.422 1 18.64 35 ASN B C 1
ATOM 3673 O O . ASN B 1 35 ? 46.688 -26.016 -3.367 1 18.64 35 ASN B O 1
ATOM 3677 N N . GLU B 1 36 ? 48.625 -26.406 -2.309 1 19.44 36 GLU B N 1
ATOM 3678 C CA . GLU B 1 36 ? 48.594 -26.672 -0.874 1 19.44 36 GLU B CA 1
ATOM 3679 C C . GLU B 1 36 ? 48.219 -25.406 -0.09 1 19.44 36 GLU B C 1
ATOM 3681 O O . GLU B 1 36 ? 48.125 -25.453 1.137 1 19.44 36 GLU B O 1
ATOM 3686 N N . VAL B 1 37 ? 47.406 -24.531 -0.6 1 19 37 VAL B N 1
ATOM 3687 C CA . VAL B 1 37 ? 47.531 -23.297 0.185 1 19 37 VAL B CA 1
ATOM 3688 C C . VAL B 1 37 ? 47 -23.531 1.592 1 19 37 VAL B C 1
ATOM 3690 O O . VAL B 1 37 ? 45.906 -24.078 1.758 1 19 37 VAL B O 1
ATOM 3693 N N . THR B 1 38 ? 47.844 -23.484 2.588 1 18.8 38 THR B N 1
ATOM 3694 C CA . THR B 1 38 ? 47.875 -23.703 4.031 1 18.8 38 THR B CA 1
ATOM 3695 C C . THR B 1 38 ? 47.031 -22.641 4.754 1 18.8 38 THR B C 1
ATOM 3697 O O . THR B 1 38 ? 47.469 -21.484 4.84 1 18.8 38 THR B O 1
ATOM 3700 N N . THR B 1 39 ? 45.812 -22.391 4.367 1 18.69 39 THR B N 1
ATOM 3701 C CA . THR B 1 39 ? 45.188 -21.219 4.996 1 18.69 39 THR B CA 1
ATOM 3702 C C . THR B 1 39 ? 44.969 -21.469 6.488 1 18.69 39 THR B C 1
ATOM 3704 O O . THR B 1 39 ? 44.438 -22.516 6.879 1 18.69 39 THR B O 1
ATOM 3707 N N . VAL B 1 40 ? 45.844 -20.828 7.301 1 19.03 40 VAL B N 1
ATOM 3708 C CA . VAL B 1 40 ? 45.875 -20.797 8.758 1 19.03 40 VAL B CA 1
ATOM 3709 C C . VAL B 1 40 ? 44.5 -20.344 9.297 1 19.03 40 VAL B C 1
ATOM 3711 O O . VAL B 1 40 ? 43.969 -19.344 8.852 1 19.03 40 VAL B O 1
ATOM 3714 N N . GLN B 1 41 ? 43.719 -21.203 9.945 1 18.17 41 GLN B N 1
ATOM 3715 C CA . GLN B 1 41 ? 42.375 -21.266 10.523 1 18.17 41 GLN B CA 1
ATOM 3716 C C . GLN B 1 41 ? 42.281 -20.406 11.781 1 18.17 41 GLN B C 1
ATOM 3718 O O . GLN B 1 41 ? 42.531 -20.875 12.891 1 18.17 41 GLN B O 1
ATOM 3723 N N . GLY B 1 42 ? 42.906 -19.188 11.852 1 19.11 42 GLY B N 1
ATOM 3724 C CA . GLY B 1 42 ? 42.781 -18.703 13.219 1 19.11 42 GLY B CA 1
ATOM 3725 C C . GLY B 1 42 ? 41.344 -18.578 13.68 1 19.11 42 GLY B C 1
ATOM 3726 O O . GLY B 1 42 ? 40.5 -18.062 12.953 1 19.11 42 GLY B O 1
ATOM 3727 N N . GLN B 1 43 ? 40.875 -19.5 14.461 1 18.31 43 GLN B N 1
ATOM 3728 C CA . GLN B 1 43 ? 39.594 -19.781 15.094 1 18.31 43 GLN B CA 1
ATOM 3729 C C . GLN B 1 43 ? 39.219 -18.672 16.062 1 18.31 43 GLN B C 1
ATOM 3731 O O . GLN B 1 43 ? 39.844 -18.516 17.109 1 18.31 43 GLN B O 1
ATOM 3736 N N . VAL B 1 44 ? 39.25 -17.406 15.688 1 20.02 44 VAL B N 1
ATOM 3737 C CA . VAL B 1 44 ? 38.875 -16.516 16.781 1 20.02 44 VAL B CA 1
ATOM 3738 C C . VAL B 1 44 ? 37.438 -16.859 17.234 1 20.02 44 VAL B C 1
ATOM 3740 O O . VAL B 1 44 ? 36.531 -16.922 16.406 1 20.02 44 VAL B O 1
ATOM 3743 N N . TYR B 1 45 ? 37.281 -17.516 18.297 1 18.11 45 TYR B N 1
ATOM 3744 C CA . TYR B 1 45 ? 36.094 -17.906 19 1 18.11 45 TYR B CA 1
ATOM 3745 C C . TYR B 1 45 ? 35.312 -16.688 19.469 1 18.11 45 TYR B C 1
ATOM 3747 O O . TYR B 1 45 ? 35.781 -15.906 20.281 1 18.11 45 TYR B O 1
ATOM 3755 N N . VAL B 1 46 ? 34.906 -15.844 18.578 1 20.25 46 VAL B N 1
ATOM 3756 C CA . VAL B 1 46 ? 34.125 -14.742 19.125 1 20.25 46 VAL B CA 1
ATOM 3757 C C . VAL B 1 46 ? 32.875 -15.289 19.828 1 20.25 46 VAL B C 1
ATOM 3759 O O . VAL B 1 46 ? 32.156 -16.109 19.281 1 20.25 46 VAL B O 1
ATOM 3762 N N . GLN B 1 47 ? 32.906 -15.289 21.094 1 19.36 47 GLN B N 1
ATOM 3763 C CA . GLN B 1 47 ? 31.812 -15.633 21.984 1 19.36 47 GLN B CA 1
ATOM 3764 C C . GLN B 1 47 ? 30.578 -14.773 21.672 1 19.36 47 GLN B C 1
ATOM 3766 O O . GLN B 1 47 ? 30.641 -13.547 21.75 1 19.36 47 GLN B O 1
ATOM 3771 N N . ASN B 1 48 ? 29.828 -15.148 20.672 1 21.19 48 ASN B N 1
ATOM 3772 C CA . ASN B 1 48 ? 28.547 -14.641 20.234 1 21.19 48 ASN B CA 1
ATOM 3773 C C . ASN B 1 48 ? 27.562 -14.555 21.406 1 21.19 48 ASN B C 1
ATOM 3775 O O . ASN B 1 48 ? 27.172 -15.578 21.969 1 21.19 48 ASN B O 1
ATOM 3779 N N . THR B 1 49 ? 27.812 -13.672 22.344 1 23.36 49 THR B N 1
ATOM 3780 C CA . THR B 1 49 ? 26.75 -13.547 23.328 1 23.36 49 THR B CA 1
ATOM 3781 C C . THR B 1 49 ? 25.406 -13.289 22.656 1 23.36 49 THR B C 1
ATOM 3783 O O . THR B 1 49 ? 25.25 -12.305 21.922 1 23.36 49 THR B O 1
ATOM 3786 N N . THR B 1 50 ? 24.672 -14.281 22.281 1 24.48 50 THR B N 1
ATOM 3787 C CA . THR B 1 50 ? 23.328 -14.43 21.766 1 24.48 50 THR B CA 1
ATOM 3788 C C . THR B 1 50 ? 22.328 -13.633 22.609 1 24.48 50 THR B C 1
ATOM 3790 O O . THR B 1 50 ? 22 -14.039 23.734 1 24.48 50 THR B O 1
ATOM 3793 N N . GLU B 1 51 ? 22.594 -12.383 22.875 1 26.41 51 GLU B N 1
ATOM 3794 C CA . GLU B 1 51 ? 21.422 -11.773 23.5 1 26.41 51 GLU B CA 1
ATOM 3795 C C . GLU B 1 51 ? 20.141 -12.141 22.75 1 26.41 51 GLU B C 1
ATOM 3797 O O . GLU B 1 51 ? 20.031 -11.883 21.547 1 26.41 51 GLU B O 1
ATOM 3802 N N . GLN B 1 52 ? 19.469 -13.141 23.172 1 25.39 52 GLN B N 1
ATOM 3803 C CA . GLN B 1 52 ? 18.172 -13.656 22.781 1 25.39 52 GLN B CA 1
ATOM 3804 C C . GLN B 1 52 ? 17.156 -12.531 22.625 1 25.39 52 GLN B C 1
ATOM 3806 O O . GLN B 1 52 ? 16.828 -11.844 23.594 1 25.39 52 GLN B O 1
ATOM 3811 N N . GLU B 1 53 ? 17.188 -11.758 21.594 1 29.42 53 GLU B N 1
ATOM 3812 C CA . GLU B 1 53 ? 16.047 -10.914 21.25 1 29.42 53 GLU B CA 1
ATOM 3813 C C . GLU B 1 53 ? 14.727 -11.609 21.594 1 29.42 53 GLU B C 1
ATOM 3815 O O . GLU B 1 53 ? 14.469 -12.719 21.125 1 29.42 53 GLU B O 1
ATOM 3820 N N . GLN B 1 54 ? 14.258 -11.422 22.812 1 27.64 54 GLN B N 1
ATOM 3821 C CA . GLN B 1 54 ? 12.938 -11.891 23.234 1 27.64 54 GLN B CA 1
ATOM 3822 C C . GLN B 1 54 ? 11.891 -11.625 22.172 1 27.64 54 GLN B C 1
ATOM 3824 O O . GLN B 1 54 ? 11.539 -10.477 21.906 1 27.64 54 GLN B O 1
ATOM 3829 N N . HIS B 1 55 ? 11.953 -12.305 21.078 1 31.91 55 HIS B N 1
ATOM 3830 C CA . HIS B 1 55 ? 10.766 -12.359 20.219 1 31.91 55 HIS B CA 1
ATOM 3831 C C . HIS B 1 55 ? 9.508 -12.602 21.047 1 31.91 55 HIS B C 1
ATOM 3833 O O . HIS B 1 55 ? 9.406 -13.609 21.75 1 31.91 55 HIS B O 1
ATOM 3839 N N . THR B 1 56 ? 8.953 -11.594 21.719 1 31.5 56 THR B N 1
ATOM 3840 C CA . THR B 1 56 ? 7.664 -11.766 22.375 1 31.5 56 THR B CA 1
ATOM 3841 C C . THR B 1 56 ? 6.77 -12.711 21.578 1 31.5 56 THR B C 1
ATOM 3843 O O . THR B 1 56 ? 6.52 -12.484 20.406 1 31.5 56 THR B O 1
ATOM 3846 N N . GLU B 1 57 ? 6.75 -13.898 21.953 1 34.5 57 GLU B N 1
ATOM 3847 C CA . GLU B 1 57 ? 5.75 -14.867 21.516 1 34.5 57 GLU B CA 1
ATOM 3848 C C . GLU B 1 57 ? 4.348 -14.273 21.547 1 34.5 57 GLU B C 1
ATOM 3850 O O . GLU B 1 57 ? 3.869 -13.859 22.609 1 34.5 57 GLU B O 1
ATOM 3855 N N . TYR B 1 58 ? 3.953 -13.562 20.625 1 35.72 58 TYR B N 1
ATOM 3856 C CA . TYR B 1 58 ? 2.543 -13.195 20.625 1 35.72 58 TYR B CA 1
ATOM 3857 C C . TYR B 1 58 ? 1.662 -14.398 20.938 1 35.72 58 TYR B C 1
ATOM 3859 O O . TYR B 1 58 ? 1.905 -15.5 20.438 1 35.72 58 TYR B O 1
ATOM 3867 N N . PRO B 1 59 ? 1.021 -14.391 21.984 1 39.47 59 PRO B N 1
ATOM 3868 C CA . PRO B 1 59 ? 0.144 -15.516 22.312 1 39.47 59 PRO B CA 1
ATOM 3869 C C . PRO B 1 59 ? -0.667 -15.992 21.109 1 39.47 59 PRO B C 1
ATOM 3871 O O . PRO B 1 59 ? -0.963 -15.203 20.203 1 39.47 59 PRO B O 1
ATOM 3874 N N . ALA B 1 60 ? -0.627 -17.266 20.828 1 43.34 60 ALA B N 1
ATOM 3875 C CA . ALA B 1 60 ? -1.531 -17.891 19.875 1 43.34 60 ALA B CA 1
ATOM 3876 C C . ALA B 1 60 ? -2.93 -17.297 19.953 1 43.34 60 ALA B C 1
ATOM 3878 O O . ALA B 1 60 ? -3.602 -17.406 20.984 1 43.34 60 ALA B O 1
ATOM 3879 N N . ILE B 1 61 ? -3.186 -16.172 19.391 1 47.94 61 ILE B N 1
ATOM 3880 C CA . ILE B 1 61 ? -4.543 -15.641 19.328 1 47.94 61 ILE B CA 1
ATOM 3881 C C . ILE B 1 61 ? -5.52 -16.766 18.969 1 47.94 61 ILE B C 1
ATOM 3883 O O . ILE B 1 61 ? -5.352 -17.438 17.953 1 47.94 61 ILE B O 1
ATOM 3887 N N . SER B 1 62 ? -6.211 -17.312 19.891 1 61.5 62 SER B N 1
ATOM 3888 C CA . SER B 1 62 ? -7.301 -18.234 19.578 1 61.5 62 SER B CA 1
ATOM 3889 C C . SER B 1 62 ? -8.188 -17.672 18.469 1 61.5 62 SER B C 1
ATOM 3891 O O . SER B 1 62 ? -8.844 -16.641 18.656 1 61.5 62 SER B O 1
ATOM 3893 N N . VAL B 1 63 ? -7.934 -18.031 17.234 1 73.69 63 VAL B N 1
ATOM 3894 C CA . VAL B 1 63 ? -8.711 -17.578 16.094 1 73.69 63 VAL B CA 1
ATOM 3895 C C . VAL B 1 63 ? -10.062 -18.281 16.062 1 73.69 63 VAL B C 1
ATOM 3897 O O . VAL B 1 63 ? -10.125 -19.516 16.125 1 73.69 63 VAL B O 1
ATOM 3900 N N . PRO B 1 64 ? -11.07 -17.531 16.156 1 79.19 64 PRO B N 1
ATOM 3901 C CA . PRO B 1 64 ? -12.391 -18.156 16.062 1 79.19 64 PRO B CA 1
ATOM 3902 C C . PRO B 1 64 ? -12.625 -18.859 14.727 1 79.19 64 PRO B C 1
ATOM 3904 O O . PRO B 1 64 ? -11.883 -18.625 13.766 1 79.19 64 PRO B O 1
ATOM 3907 N N . ASP B 1 65 ? -13.672 -19.703 14.75 1 79.69 65 ASP B N 1
ATOM 3908 C CA . ASP B 1 65 ? -14.031 -20.422 13.531 1 79.69 65 ASP B CA 1
ATOM 3909 C C . ASP B 1 65 ? -14.695 -19.484 12.523 1 79.69 65 ASP B C 1
ATOM 3911 O O . ASP B 1 65 ? -14.625 -19.703 11.32 1 79.69 65 ASP B O 1
ATOM 3915 N N . PHE B 1 66 ? -15.391 -18.547 13.102 1 82.12 66 PHE B N 1
ATOM 3916 C CA . PHE B 1 66 ? -16.047 -17.562 12.242 1 82.12 66 PHE B CA 1
ATOM 3917 C C . PHE B 1 66 ? -16.172 -16.219 12.945 1 82.12 66 PHE B C 1
ATOM 3919 O O . PHE B 1 66 ? -16.094 -16.141 14.172 1 82.12 66 PHE B O 1
ATOM 3926 N N . PHE B 1 67 ? -16.328 -15.227 12.047 1 89.88 67 PHE B N 1
ATOM 3927 C CA . PHE B 1 67 ? -16.578 -13.891 12.578 1 89.88 67 PHE B CA 1
ATOM 3928 C C . PHE B 1 67 ? -18.031 -13.492 12.352 1 89.88 67 PHE B C 1
ATOM 3930 O O . PHE B 1 67 ? -18.594 -13.75 11.289 1 89.88 67 PHE B O 1
ATOM 3937 N N . GLU B 1 68 ? -18.609 -12.875 13.266 1 87.88 68 GLU B N 1
ATOM 3938 C CA . GLU B 1 68 ? -20.016 -12.5 13.195 1 87.88 68 GLU B CA 1
ATOM 3939 C C . GLU B 1 68 ? -20.219 -11.297 12.273 1 87.88 68 GLU B C 1
ATOM 3941 O O . GLU B 1 68 ? -21.266 -11.172 11.633 1 87.88 68 GLU B O 1
ATOM 3946 N N . THR B 1 69 ? -19.25 -10.445 12.273 1 90.81 69 THR B N 1
ATOM 3947 C CA . THR B 1 69 ? -19.391 -9.242 11.461 1 90.81 69 THR B CA 1
ATOM 3948 C C . THR B 1 69 ? -18.172 -9.047 10.562 1 90.81 69 THR B C 1
ATOM 3950 O O . THR B 1 69 ? -17.094 -9.555 10.859 1 90.81 69 THR B O 1
ATOM 3953 N N . VAL B 1 70 ? -18.406 -8.312 9.531 1 91.62 70 VAL B N 1
ATOM 3954 C CA . VAL B 1 70 ? -17.328 -7.973 8.602 1 91.62 70 VAL B CA 1
ATOM 3955 C C . VAL B 1 70 ? -16.281 -7.129 9.312 1 91.62 70 VAL B C 1
ATOM 3957 O O . VAL B 1 70 ? -15.078 -7.262 9.039 1 91.62 70 VAL B O 1
ATOM 3960 N N . GLU B 1 71 ? -16.766 -6.27 10.219 1 87.25 71 GLU B N 1
ATOM 3961 C CA . GLU B 1 71 ? -15.859 -5.398 10.961 1 87.25 71 GLU B CA 1
ATOM 3962 C C . GLU B 1 71 ? -14.875 -6.207 11.805 1 87.25 71 GLU B C 1
ATOM 3964 O O . GLU B 1 71 ? -13.68 -5.914 11.828 1 87.25 71 GLU B O 1
ATOM 3969 N N . GLU B 1 72 ? -15.398 -7.199 12.422 1 89.81 72 GLU B N 1
ATOM 3970 C CA . GLU B 1 72 ? -14.547 -8.062 13.234 1 89.81 72 GLU B CA 1
ATOM 3971 C C . GLU B 1 72 ? -13.539 -8.82 12.375 1 89.81 72 GLU B C 1
ATOM 3973 O O . GLU B 1 72 ? -12.367 -8.945 12.742 1 89.81 72 GLU B O 1
ATOM 3978 N N . LEU B 1 73 ? -14.008 -9.328 11.289 1 93.69 73 LEU B N 1
ATOM 3979 C CA . LEU B 1 73 ? -13.133 -10.023 10.352 1 93.69 73 LEU B CA 1
ATOM 3980 C C . LEU B 1 73 ? -12.039 -9.102 9.836 1 93.69 73 LEU B C 1
ATOM 3982 O O . LEU B 1 73 ? -10.859 -9.477 9.805 1 93.69 73 LEU B O 1
ATOM 3986 N N . SER B 1 74 ? -12.438 -7.875 9.477 1 91.81 74 SER B N 1
ATOM 3987 C CA . SER B 1 74 ? -11.492 -6.895 8.953 1 91.81 74 SER B CA 1
ATOM 3988 C C . SER B 1 74 ? -10.438 -6.535 10 1 91.81 74 SER B C 1
ATOM 3990 O O . SER B 1 74 ? -9.266 -6.344 9.664 1 91.81 74 SER B O 1
ATOM 3992 N N . GLU B 1 75 ? -10.852 -6.453 11.25 1 87.62 75 GLU B N 1
ATOM 3993 C CA . GLU B 1 75 ? -9.906 -6.184 12.336 1 87.62 75 GLU B CA 1
ATOM 3994 C C . GLU B 1 75 ? -8.914 -7.328 12.5 1 87.62 75 GLU B C 1
ATOM 3996 O O . GLU B 1 75 ? -7.719 -7.094 12.688 1 87.62 75 GLU B O 1
ATOM 4001 N N . PHE B 1 76 ? -9.438 -8.516 12.477 1 92.88 76 PHE B N 1
ATOM 4002 C CA . PHE B 1 76 ? -8.57 -9.688 12.57 1 92.88 76 PHE B CA 1
ATOM 4003 C C . PHE B 1 76 ? -7.535 -9.688 11.461 1 92.88 76 PHE B C 1
ATOM 4005 O O . PHE B 1 76 ? -6.352 -9.93 11.703 1 92.88 76 PHE B O 1
ATOM 4012 N N . ILE B 1 77 ? -7.969 -9.422 10.227 1 94.19 77 ILE B N 1
ATOM 4013 C CA . ILE B 1 77 ? -7.105 -9.398 9.055 1 94.19 77 ILE B CA 1
ATOM 4014 C C . ILE B 1 77 ? -6.031 -8.328 9.227 1 94.19 77 ILE B C 1
ATOM 4016 O O . ILE B 1 77 ? -4.844 -8.594 9.008 1 94.19 77 ILE B O 1
ATOM 4020 N N . TYR B 1 78 ? -6.473 -7.195 9.664 1 89.44 78 TYR B N 1
ATOM 4021 C CA . TYR B 1 78 ? -5.531 -6.102 9.875 1 89.44 78 TYR B CA 1
ATOM 4022 C C . TYR B 1 78 ? -4.465 -6.484 10.891 1 89.44 78 TYR B C 1
ATOM 4024 O O . TYR B 1 78 ? -3.27 -6.312 10.641 1 89.44 78 TYR B O 1
ATOM 4032 N N . LEU B 1 79 ? -4.863 -6.961 11.977 1 88.88 79 LEU B N 1
ATOM 4033 C CA . LEU B 1 79 ? -3.943 -7.309 13.055 1 88.88 79 LEU B CA 1
ATOM 4034 C C . LEU B 1 79 ? -3 -8.43 12.625 1 88.88 79 LEU B C 1
ATOM 4036 O O . LEU B 1 79 ? -1.795 -8.359 12.883 1 88.88 79 LEU B O 1
ATOM 4040 N N . THR B 1 80 ? -3.545 -9.391 11.969 1 93.69 80 THR B N 1
ATOM 4041 C CA . THR B 1 80 ? -2.736 -10.516 11.516 1 93.69 80 THR B CA 1
ATOM 4042 C C . THR B 1 80 ? -1.69 -10.062 10.508 1 93.69 80 THR B C 1
ATOM 4044 O O . THR B 1 80 ? -0.521 -10.438 10.602 1 93.69 80 THR B O 1
ATOM 4047 N N . ASN B 1 81 ? -2.098 -9.25 9.562 1 93.06 81 ASN B N 1
ATOM 4048 C CA . ASN B 1 81 ? -1.184 -8.758 8.539 1 93.06 81 ASN B CA 1
ATOM 4049 C C . ASN B 1 81 ? -0.128 -7.828 9.133 1 93.06 81 ASN B C 1
ATOM 4051 O O . ASN B 1 81 ? 0.992 -7.75 8.625 1 93.06 81 ASN B O 1
ATOM 4055 N N . THR B 1 82 ? -0.493 -7.145 10.164 1 87.19 82 THR B N 1
ATOM 4056 C CA . THR B 1 82 ? 0.438 -6.219 10.805 1 87.19 82 THR B CA 1
ATOM 4057 C C . THR B 1 82 ? 1.435 -6.973 11.68 1 87.19 82 THR B C 1
ATOM 4059 O O . THR B 1 82 ? 2.639 -6.707 11.625 1 87.19 82 THR B O 1
ATOM 4062 N N . GLN B 1 83 ? 0.955 -7.895 12.438 1 88.75 83 GLN B N 1
ATOM 4063 C CA . GLN B 1 83 ? 1.797 -8.617 13.391 1 88.75 83 GLN B CA 1
ATOM 4064 C C . GLN B 1 83 ? 2.619 -9.695 12.688 1 88.75 83 GLN B C 1
ATOM 4066 O O . GLN B 1 83 ? 3.758 -9.961 13.078 1 88.75 83 GLN B O 1
ATOM 4071 N N . GLN B 1 84 ? 2.055 -10.32 11.734 1 93.81 84 GLN B N 1
ATOM 4072 C CA . GLN B 1 84 ? 2.689 -11.352 10.922 1 93.81 84 GLN B CA 1
ATOM 4073 C C . GLN B 1 84 ? 3.291 -12.445 11.797 1 93.81 84 GLN B C 1
ATOM 4075 O O . GLN B 1 84 ? 4.477 -12.766 11.672 1 93.81 84 GLN B O 1
ATOM 4080 N N . PRO B 1 85 ? 2.461 -13.062 12.609 1 94.81 85 PRO B N 1
ATOM 4081 C CA . PRO B 1 85 ? 2.998 -14.133 13.461 1 94.81 85 PRO B CA 1
ATOM 4082 C C . PRO B 1 85 ? 3.6 -15.281 12.648 1 94.81 85 PRO B C 1
ATOM 4084 O O . PRO B 1 85 ? 3.037 -15.68 11.625 1 94.81 85 PRO B O 1
ATOM 4087 N N . VAL B 1 86 ? 4.734 -15.797 13.125 1 95.62 86 VAL B N 1
ATOM 4088 C CA . VAL B 1 86 ? 5.422 -16.906 12.461 1 95.62 86 VAL B CA 1
ATOM 4089 C C . VAL B 1 86 ? 5.242 -18.188 13.266 1 95.62 86 VAL B C 1
ATOM 4091 O O . VAL B 1 86 ? 5.699 -18.281 14.406 1 95.62 86 VAL B O 1
ATOM 4094 N N . LEU B 1 87 ? 4.594 -19.109 12.633 1 95.31 87 LEU B N 1
ATOM 4095 C CA . LEU B 1 87 ? 4.418 -20.406 13.266 1 95.31 87 LEU B CA 1
ATOM 4096 C C . LEU B 1 87 ? 5.68 -21.25 13.133 1 95.31 87 LEU B C 1
ATOM 4098 O O . LEU B 1 87 ? 6.387 -21.172 12.125 1 95.31 87 LEU B O 1
ATOM 4102 N N . ASN B 1 88 ? 6.027 -22.062 14.148 1 94.62 88 ASN B N 1
ATOM 4103 C CA . ASN B 1 88 ? 7.109 -23.031 14.172 1 94.62 88 ASN B CA 1
ATOM 4104 C C . ASN B 1 88 ? 8.477 -22.359 14.18 1 94.62 88 ASN B C 1
ATOM 4106 O O . ASN B 1 88 ? 9.477 -22.953 13.773 1 94.62 88 ASN B O 1
ATOM 4110 N N . GLN B 1 89 ? 8.508 -21.125 14.555 1 90.56 89 GLN B N 1
ATOM 4111 C CA . GLN B 1 89 ? 9.75 -20.375 14.555 1 90.56 89 GLN B CA 1
ATOM 4112 C C . GLN B 1 89 ? 10.758 -20.969 15.531 1 90.56 89 GLN B C 1
ATOM 4114 O O . GLN B 1 89 ? 11.969 -20.953 15.273 1 90.56 89 GLN B O 1
ATOM 4119 N N . LYS B 1 90 ? 10.344 -21.5 16.594 1 89.69 90 LYS B N 1
ATOM 4120 C CA . LYS B 1 90 ? 11.219 -22.094 17.594 1 89.69 90 LYS B CA 1
ATOM 4121 C C . LYS B 1 90 ? 11.758 -23.453 17.125 1 89.69 90 LYS B C 1
ATOM 4123 O O . LYS B 1 90 ? 12.859 -23.844 17.5 1 89.69 90 LYS B O 1
ATOM 4128 N N . LEU B 1 91 ? 11.016 -24.078 16.312 1 90.88 91 LEU B N 1
ATOM 4129 C CA . LEU B 1 91 ? 11.367 -25.406 15.844 1 90.88 91 LEU B CA 1
ATOM 4130 C C . LEU B 1 91 ? 12.367 -25.328 14.695 1 90.88 91 LEU B C 1
ATOM 4132 O O . LEU B 1 91 ? 13.188 -26.234 14.523 1 90.88 91 LEU B O 1
ATOM 4136 N N . HIS B 1 92 ? 12.234 -24.266 13.953 1 91.06 92 HIS B N 1
ATOM 4137 C CA . HIS B 1 92 ? 13.07 -24.125 12.766 1 91.06 92 HIS B CA 1
ATOM 4138 C C . HIS B 1 92 ? 13.852 -22.812 12.781 1 91.06 92 HIS B C 1
ATOM 4140 O O . HIS B 1 92 ? 13.289 -21.75 12.508 1 91.06 92 HIS B O 1
ATOM 4146 N N . LYS B 1 93 ? 15.172 -22.734 13.016 1 86 93 LYS B N 1
ATOM 4147 C CA . LYS B 1 93 ? 15.953 -21.531 13.227 1 86 93 LYS B CA 1
ATOM 4148 C C . LYS B 1 93 ? 16.953 -21.312 12.094 1 86 93 LYS B C 1
ATOM 4150 O O . LYS B 1 93 ? 17.594 -20.266 12.016 1 86 93 LYS B O 1
ATOM 4155 N N . GLY B 1 94 ? 17.016 -22.141 11.188 1 87.81 94 GLY B N 1
ATOM 4156 C CA . GLY B 1 94 ? 18.016 -22.016 10.141 1 87.81 94 GLY B CA 1
ATOM 4157 C C . GLY B 1 94 ? 17.688 -20.953 9.117 1 87.81 94 GLY B C 1
ATOM 4158 O O . GLY B 1 94 ? 16.609 -20.344 9.172 1 87.81 94 GLY B O 1
ATOM 4159 N N . ALA B 1 95 ? 18.672 -20.578 8.281 1 92.56 95 ALA B N 1
ATOM 4160 C CA . ALA B 1 95 ? 18.5 -19.594 7.219 1 92.56 95 ALA B CA 1
ATOM 4161 C C . ALA B 1 95 ? 17.391 -20.031 6.25 1 92.56 95 ALA B C 1
ATOM 4163 O O . ALA B 1 95 ? 17.188 -21.219 6.023 1 92.56 95 ALA B O 1
ATOM 4164 N N . ILE B 1 96 ? 16.688 -19.109 5.734 1 95.81 96 ILE B N 1
ATOM 4165 C CA . ILE B 1 96 ? 15.664 -19.359 4.73 1 95.81 96 ILE B CA 1
ATOM 4166 C C . ILE B 1 96 ? 16.297 -19.469 3.35 1 95.81 96 ILE B C 1
ATOM 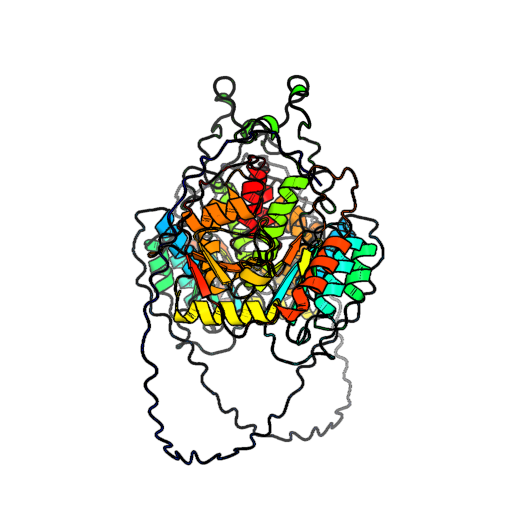4168 O O . ILE B 1 96 ? 16.938 -18.516 2.875 1 95.81 96 ILE B O 1
ATOM 4172 N N . GLU B 1 97 ? 16.141 -20.578 2.742 1 96.44 97 GLU B N 1
ATOM 4173 C CA . GLU B 1 97 ? 16.719 -20.797 1.423 1 96.44 97 GLU B CA 1
ATOM 4174 C C . GLU B 1 97 ? 15.727 -20.453 0.317 1 96.44 97 GLU B C 1
ATOM 4176 O O . GLU B 1 97 ? 16.125 -20.125 -0.802 1 96.44 97 GLU B O 1
ATOM 4181 N N . LEU B 1 98 ? 14.547 -20.641 0.651 1 98.38 98 LEU B N 1
ATOM 4182 C CA . LEU B 1 98 ? 13.477 -20.359 -0.302 1 98.38 98 LEU B CA 1
ATOM 4183 C C . LEU B 1 98 ? 12.211 -19.906 0.417 1 98.38 98 LEU B C 1
ATOM 4185 O O . LEU B 1 98 ? 11.859 -20.438 1.471 1 98.38 98 LEU B O 1
ATOM 4189 N N . VAL B 1 99 ? 11.602 -18.906 -0.13 1 98.81 99 VAL B N 1
ATOM 4190 C CA . VAL B 1 99 ? 10.273 -18.516 0.328 1 98.81 99 VAL B CA 1
ATOM 4191 C C . VAL B 1 99 ? 9.211 -19.031 -0.632 1 98.81 99 VAL B C 1
ATOM 4193 O O . VAL B 1 99 ? 9.344 -18.906 -1.851 1 98.81 99 VAL B O 1
ATOM 4196 N N . ILE B 1 100 ? 8.234 -19.703 -0.11 1 98.88 100 ILE B N 1
ATOM 4197 C CA . ILE B 1 100 ? 7.125 -20.234 -0.898 1 98.88 100 ILE B CA 1
ATOM 4198 C C . ILE B 1 100 ? 5.84 -19.5 -0.525 1 98.88 100 ILE B C 1
ATOM 4200 O O . ILE B 1 100 ? 5.453 -19.469 0.645 1 98.88 100 ILE B O 1
ATOM 4204 N N . VAL B 1 101 ? 5.215 -18.906 -1.496 1 98.88 101 VAL B N 1
ATOM 4205 C CA . VAL B 1 101 ? 3.961 -18.188 -1.287 1 98.88 101 VAL B CA 1
ATOM 4206 C C . VAL B 1 101 ? 2.822 -18.938 -1.987 1 98.88 101 VAL B C 1
ATOM 4208 O O . VAL B 1 101 ? 2.855 -19.125 -3.205 1 98.88 101 VAL B O 1
ATOM 4211 N N . VAL B 1 102 ? 1.821 -19.312 -1.214 1 98.75 102 VAL B N 1
ATOM 4212 C CA . VAL B 1 102 ? 0.694 -20.062 -1.76 1 98.75 102 VAL B CA 1
ATOM 4213 C C . VAL B 1 102 ? -0.556 -19.188 -1.765 1 98.75 102 VAL B C 1
ATOM 4215 O O . VAL B 1 102 ? -0.957 -18.656 -0.724 1 98.75 102 VAL B O 1
ATOM 4218 N N . GLN B 1 103 ? -1.098 -18.969 -2.9 1 98.44 103 GLN B N 1
ATOM 4219 C CA . GLN B 1 103 ? -2.393 -18.297 -2.982 1 98.44 103 GLN B CA 1
ATOM 4220 C C . GLN B 1 103 ? -3.527 -19.25 -2.627 1 98.44 103 GLN B C 1
ATOM 4222 O O . GLN B 1 103 ? -3.703 -20.281 -3.279 1 98.44 103 GLN B O 1
ATOM 4227 N N . VAL B 1 104 ? -4.309 -18.844 -1.614 1 97.88 104 VAL B N 1
ATOM 4228 C CA . VAL B 1 104 ? -5.32 -19.75 -1.076 1 97.88 104 VAL B CA 1
ATOM 4229 C C . VAL B 1 104 ? -6.707 -19.141 -1.268 1 97.88 104 VAL B C 1
ATOM 4231 O O . VAL B 1 104 ? -6.938 -17.984 -0.915 1 97.88 104 VAL B O 1
ATOM 4234 N N . HIS B 1 105 ? -7.559 -19.922 -1.811 1 94.81 105 HIS B N 1
ATOM 4235 C CA . HIS B 1 105 ? -8.961 -19.547 -1.968 1 94.81 105 HIS B CA 1
ATOM 4236 C C . HIS B 1 105 ? -9.859 -20.375 -1.055 1 94.81 105 HIS B C 1
ATOM 4238 O O . HIS B 1 105 ? -9.75 -20.297 0.171 1 94.81 105 HIS B O 1
ATOM 4244 N N . ASN B 1 106 ? -10.664 -21.25 -1.545 1 91.44 106 ASN B N 1
ATOM 4245 C CA . ASN B 1 106 ? -11.586 -21.984 -0.69 1 91.44 106 ASN B CA 1
ATOM 4246 C C . ASN B 1 106 ? -11.523 -23.484 -0.969 1 91.44 106 ASN B C 1
ATOM 4248 O O . ASN B 1 106 ? -12.5 -24.203 -0.734 1 91.44 106 ASN B O 1
ATOM 4252 N N . ARG B 1 107 ? -10.438 -23.984 -1.44 1 91.12 107 ARG B N 1
ATOM 4253 C CA . ARG B 1 107 ? -10.344 -25.406 -1.772 1 91.12 107 ARG B CA 1
ATOM 4254 C C . ARG B 1 107 ? -9.414 -26.141 -0.811 1 91.12 107 ARG B C 1
ATOM 4256 O O . ARG B 1 107 ? -8.297 -26.5 -1.177 1 91.12 107 ARG B O 1
ATOM 4263 N N . SER B 1 108 ? -9.922 -26.469 0.296 1 93.44 108 SER B N 1
ATOM 4264 C CA . SER B 1 108 ? -9.125 -26.969 1.41 1 93.44 108 SER B CA 1
ATOM 4265 C C . SER B 1 108 ? -8.555 -28.344 1.104 1 93.44 108 SER B C 1
ATOM 4267 O O . SER B 1 108 ? -7.445 -28.672 1.535 1 93.44 108 SER B O 1
ATOM 4269 N N . LEU B 1 109 ? -9.266 -29.188 0.341 1 91.06 109 LEU B N 1
ATOM 4270 C CA . LEU B 1 109 ? -8.789 -30.531 0.027 1 91.06 109 LEU B CA 1
ATOM 4271 C C . LEU B 1 109 ? -7.555 -30.469 -0.871 1 91.06 109 LEU B C 1
ATOM 4273 O O . LEU B 1 109 ? -6.59 -31.203 -0.661 1 91.06 109 LEU B O 1
ATOM 4277 N N . TYR B 1 110 ? -7.629 -29.578 -1.847 1 91.69 110 TYR B N 1
ATOM 4278 C CA . TYR B 1 110 ? -6.473 -29.406 -2.715 1 91.69 110 TYR B CA 1
ATOM 4279 C C . TYR B 1 110 ? -5.297 -28.812 -1.941 1 91.69 110 TYR B C 1
ATOM 4281 O O . TYR B 1 110 ? -4.148 -29.219 -2.146 1 91.69 110 TYR B O 1
ATOM 4289 N N . LEU B 1 111 ? -5.605 -27.906 -1.079 1 95.62 111 LEU B N 1
ATOM 4290 C CA . LEU B 1 111 ? -4.562 -27.312 -0.249 1 95.62 111 LEU B CA 1
ATOM 4291 C C . LEU B 1 111 ? -3.863 -28.375 0.584 1 95.62 111 LEU B C 1
ATOM 4293 O O . LEU B 1 111 ? -2.639 -28.359 0.728 1 95.62 111 LEU B O 1
ATOM 4297 N N . GLN B 1 112 ? -4.641 -29.281 1.093 1 95.5 112 GLN B N 1
ATOM 4298 C CA . GLN B 1 112 ? -4.07 -30.375 1.877 1 95.5 112 GLN B CA 1
ATOM 4299 C C . GLN B 1 112 ? -3.111 -31.219 1.037 1 95.5 112 GLN B C 1
ATOM 4301 O O . GLN B 1 112 ? -2.043 -31.609 1.51 1 95.5 112 GLN B O 1
ATOM 4306 N N . GLU B 1 113 ? -3.516 -31.484 -0.17 1 93.25 113 GLU B N 1
ATOM 4307 C CA . GLU B 1 113 ? -2.654 -32.25 -1.053 1 93.25 113 GLU B CA 1
ATOM 4308 C C . GLU B 1 113 ? -1.357 -31.516 -1.356 1 93.25 113 GLU B C 1
ATOM 4310 O O . GLU B 1 113 ? -0.29 -32.125 -1.441 1 93.25 113 GLU B O 1
ATOM 4315 N N . LEU B 1 114 ? -1.484 -30.234 -1.573 1 96.19 114 LEU B N 1
ATOM 4316 C CA . LEU B 1 114 ? -0.277 -29.438 -1.765 1 96.19 114 LEU B CA 1
ATOM 4317 C C . LEU B 1 114 ? 0.625 -29.516 -0.537 1 96.19 114 LEU B C 1
ATOM 4319 O O . LEU B 1 114 ? 1.829 -29.75 -0.661 1 96.19 114 LEU B O 1
ATOM 4323 N N . VAL B 1 115 ? 0.059 -29.344 0.618 1 97.75 115 VAL B N 1
ATOM 4324 C CA . VAL B 1 115 ? 0.811 -29.391 1.868 1 97.75 115 VAL B CA 1
ATOM 4325 C C . VAL B 1 115 ? 1.49 -30.75 2.021 1 97.75 115 VAL B C 1
ATOM 4327 O O . VAL B 1 115 ? 2.658 -30.828 2.408 1 97.75 115 VAL B O 1
ATOM 4330 N N . ASN B 1 116 ? 0.775 -31.797 1.654 1 95.31 116 ASN B N 1
ATOM 4331 C CA . ASN B 1 116 ? 1.36 -33.125 1.706 1 95.31 116 ASN B CA 1
ATOM 4332 C C . ASN B 1 116 ? 2.559 -33.25 0.77 1 95.31 116 ASN B C 1
ATOM 4334 O O . ASN B 1 116 ? 3.58 -33.844 1.136 1 95.31 116 ASN B O 1
ATOM 4338 N N . SER B 1 117 ? 2.4 -32.781 -0.412 1 95.38 117 SER B N 1
ATOM 4339 C CA . SER B 1 117 ? 3.486 -32.875 -1.382 1 95.38 117 SER B CA 1
ATOM 4340 C C . SER B 1 117 ? 4.699 -32.062 -0.931 1 95.38 117 SER B C 1
ATOM 4342 O O . SER B 1 117 ? 5.84 -32.5 -1.135 1 95.38 117 SER B O 1
ATOM 4344 N N . LEU B 1 118 ? 4.465 -30.906 -0.309 1 98.06 118 LEU B N 1
ATOM 4345 C CA . LEU B 1 118 ? 5.559 -30.109 0.237 1 98.06 118 LEU B CA 1
ATOM 4346 C C . LEU B 1 118 ? 6.266 -30.859 1.367 1 98.06 118 LEU B C 1
ATOM 4348 O O . LEU B 1 118 ? 7.496 -30.891 1.42 1 98.06 118 LEU B O 1
ATOM 4352 N N . ALA B 1 119 ? 5.508 -31.453 2.193 1 97.5 119 ALA B N 1
ATOM 4353 C CA . ALA B 1 119 ? 6.047 -32.156 3.348 1 97.5 119 ALA B CA 1
ATOM 4354 C C . ALA B 1 119 ? 6.973 -33.312 2.908 1 97.5 119 ALA B C 1
ATOM 4356 O O . ALA B 1 119 ? 7.914 -33.656 3.623 1 97.5 119 ALA B O 1
ATOM 4357 N N . ALA B 1 120 ? 6.715 -33.812 1.79 1 94.12 120 ALA B N 1
ATOM 4358 C CA . ALA B 1 120 ? 7.477 -34.969 1.282 1 94.12 120 ALA B CA 1
ATOM 4359 C C . ALA B 1 120 ? 8.773 -34.5 0.614 1 94.12 120 ALA B C 1
ATOM 4361 O O . ALA B 1 120 ? 9.586 -35.312 0.199 1 94.12 120 ALA B O 1
ATOM 4362 N N . THR B 1 121 ? 9.008 -33.25 0.547 1 96.19 121 THR B N 1
ATOM 4363 C CA . THR B 1 121 ? 10.164 -32.688 -0.147 1 96.19 121 THR B CA 1
ATOM 4364 C C . THR B 1 121 ? 11.375 -32.625 0.781 1 96.19 121 THR B C 1
ATOM 4366 O O . THR B 1 121 ? 11.312 -32.031 1.854 1 96.19 121 THR B O 1
ATOM 4369 N N . PRO B 1 122 ? 12.492 -33.25 0.341 1 96.31 122 PRO B N 1
ATOM 4370 C CA . PRO B 1 122 ? 13.711 -33.125 1.148 1 96.31 122 PRO B CA 1
ATOM 4371 C C . PRO B 1 122 ? 14.125 -31.656 1.372 1 96.31 122 PRO B C 1
ATOM 4373 O O . PRO B 1 122 ? 14.023 -30.844 0.457 1 96.31 122 PRO B O 1
ATOM 4376 N N . SER B 1 123 ? 14.547 -31.25 2.625 1 95.88 123 SER B N 1
ATOM 4377 C CA . SER B 1 123 ? 15.078 -29.953 3.023 1 95.88 123 SER B CA 1
ATOM 4378 C C . SER B 1 123 ? 13.977 -28.891 3.041 1 95.88 123 SER B C 1
ATOM 4380 O O . SER B 1 123 ? 14.266 -27.703 2.939 1 95.88 123 SER B O 1
ATOM 4382 N N . ILE B 1 124 ? 12.727 -29.375 3.1 1 97.69 124 ILE B N 1
ATOM 4383 C CA . ILE B 1 124 ? 11.602 -28.438 3.102 1 97.69 124 ILE B CA 1
ATOM 4384 C C . ILE B 1 124 ? 11.664 -27.547 4.34 1 97.69 124 ILE B C 1
ATOM 4386 O O . ILE B 1 124 ? 11.109 -26.453 4.348 1 97.69 124 ILE B O 1
ATOM 4390 N N . ASN B 1 125 ? 12.391 -27.969 5.352 1 96.62 125 ASN B N 1
ATOM 4391 C CA . ASN B 1 125 ? 12.492 -27.234 6.609 1 96.62 125 ASN B CA 1
ATOM 4392 C C . ASN B 1 125 ? 13.328 -25.969 6.453 1 96.62 125 ASN B C 1
ATOM 4394 O O . ASN B 1 125 ? 13.336 -25.109 7.34 1 96.62 125 ASN B O 1
ATOM 4398 N N . THR B 1 126 ? 13.953 -25.797 5.328 1 96.62 126 THR B N 1
ATOM 4399 C CA . THR B 1 126 ? 14.758 -24.609 5.078 1 96.62 126 THR B CA 1
ATOM 4400 C C . THR B 1 126 ? 13.938 -23.531 4.383 1 96.62 126 THR B C 1
ATOM 4402 O O . THR B 1 126 ? 14.469 -22.484 3.984 1 96.62 126 THR B O 1
ATOM 4405 N N . THR B 1 127 ? 12.695 -23.75 4.262 1 98 127 THR B N 1
ATOM 4406 C CA . THR B 1 127 ? 11.844 -22.797 3.557 1 98 127 THR B CA 1
ATOM 4407 C C . THR B 1 127 ? 10.969 -22.016 4.539 1 98 127 THR B C 1
ATOM 4409 O O . THR B 1 127 ? 10.898 -22.359 5.719 1 98 127 THR B O 1
ATOM 4412 N N . LEU B 1 128 ? 10.469 -20.906 4.09 1 98.38 128 LEU B N 1
ATOM 4413 C CA . LEU B 1 128 ? 9.359 -20.188 4.715 1 98.38 128 LEU B CA 1
ATOM 4414 C C . LEU B 1 128 ? 8.094 -20.312 3.871 1 98.38 128 LEU B C 1
ATOM 4416 O O . LEU B 1 128 ? 8.094 -19.984 2.684 1 98.38 128 LEU B O 1
ATOM 4420 N N . LEU B 1 129 ? 7.117 -20.875 4.5 1 98.56 129 LEU B N 1
ATOM 4421 C CA . LEU B 1 129 ? 5.848 -21.047 3.803 1 98.56 129 LEU B CA 1
ATOM 4422 C C . LEU B 1 129 ? 4.859 -19.953 4.18 1 98.56 129 LEU B C 1
ATOM 4424 O O . LEU B 1 129 ? 4.523 -19.797 5.355 1 98.56 129 LEU B O 1
ATOM 4428 N N . ILE B 1 130 ? 4.434 -19.172 3.189 1 98.75 130 ILE B N 1
ATOM 4429 C CA . ILE B 1 130 ? 3.455 -18.109 3.391 1 98.75 130 ILE B CA 1
ATOM 4430 C C . ILE B 1 130 ? 2.141 -18.484 2.705 1 98.75 130 ILE B C 1
ATOM 4432 O O . ILE B 1 130 ? 2.104 -18.688 1.49 1 98.75 130 ILE B O 1
ATOM 4436 N N . PHE B 1 131 ? 1.099 -18.594 3.48 1 98.75 131 PHE B N 1
ATOM 4437 C CA . PHE B 1 131 ? -0.234 -18.797 2.922 1 98.75 131 PHE B CA 1
ATOM 4438 C C . PHE B 1 131 ? -0.984 -17.484 2.822 1 98.75 131 PHE B C 1
ATOM 4440 O O . PHE B 1 131 ? -1.238 -16.828 3.838 1 98.75 131 PHE B O 1
ATOM 4447 N N . SER B 1 132 ? -1.281 -17.031 1.631 1 98.5 132 SER B N 1
ATOM 4448 C CA . SER B 1 132 ? -2.049 -15.812 1.391 1 98.5 132 SER B CA 1
ATOM 4449 C C . SER B 1 132 ? -3.506 -16.125 1.069 1 98.5 132 SER B C 1
ATOM 4451 O O . SER B 1 132 ? -3.803 -16.703 0.021 1 98.5 132 SER B O 1
ATOM 4453 N N . HIS B 1 133 ? -4.395 -15.719 1.945 1 98.06 133 HIS B N 1
ATOM 4454 C CA . HIS B 1 133 ? -5.805 -16.078 1.84 1 98.06 133 HIS B CA 1
ATOM 4455 C C . HIS B 1 133 ? -6.633 -14.898 1.323 1 98.06 133 HIS B C 1
ATOM 4457 O O . HIS B 1 133 ? -6.398 -13.75 1.706 1 98.06 133 HIS B O 1
ATOM 4463 N N . ASP B 1 134 ? -7.578 -15.234 0.447 1 97.56 134 ASP B N 1
ATOM 4464 C CA . ASP B 1 134 ? -8.555 -14.203 0.109 1 97.56 134 ASP B CA 1
ATOM 4465 C C . ASP B 1 134 ? -9.938 -14.555 0.663 1 97.56 134 ASP B C 1
ATOM 4467 O O . ASP B 1 134 ? -10.938 -13.961 0.27 1 97.56 134 ASP B O 1
ATOM 4471 N N . LEU B 1 135 ? -9.992 -15.578 1.468 1 96 135 LEU B N 1
ATOM 4472 C CA . LEU B 1 135 ? -11.164 -16.016 2.209 1 96 135 LEU B CA 1
ATOM 4473 C C . LEU B 1 135 ? -10.766 -16.609 3.557 1 96 135 LEU B C 1
ATOM 4475 O O . LEU B 1 135 ? -9.906 -17.484 3.623 1 96 135 LEU B O 1
ATOM 4479 N N . PHE B 1 136 ? -11.336 -16.078 4.566 1 95.5 136 PHE B N 1
ATOM 4480 C CA . PHE B 1 136 ? -11.172 -16.719 5.871 1 95.5 136 PHE B CA 1
ATOM 4481 C C . PHE B 1 136 ? -12.141 -17.875 6.039 1 95.5 136 PHE B C 1
ATOM 4483 O O . PHE B 1 136 ? -13.359 -17.688 6.012 1 95.5 136 PHE B O 1
ATOM 4490 N N . GLU B 1 137 ? -11.586 -18.969 6.164 1 93.38 137 GLU B N 1
ATOM 4491 C CA . GLU B 1 137 ? -12.375 -20.188 6.34 1 93.38 137 GLU B CA 1
ATOM 4492 C C . GLU B 1 137 ? -11.703 -21.156 7.312 1 93.38 137 GLU B C 1
ATOM 4494 O O . GLU B 1 137 ? -10.5 -21.375 7.234 1 93.38 137 GLU B O 1
ATOM 4499 N N . ALA B 1 138 ? -12.523 -21.734 8.148 1 92 138 ALA B N 1
ATOM 4500 C CA . ALA B 1 138 ? -12.008 -22.625 9.195 1 92 138 ALA B CA 1
ATOM 4501 C C . ALA B 1 138 ? -11.305 -23.844 8.594 1 92 138 ALA B C 1
ATOM 4503 O O . ALA B 1 138 ? -10.273 -24.281 9.102 1 92 138 ALA B O 1
ATOM 4504 N N . THR B 1 139 ? -11.805 -24.375 7.566 1 92.81 139 THR B N 1
ATOM 4505 C CA . THR B 1 139 ? -11.273 -25.609 6.98 1 92.81 139 THR B CA 1
ATOM 4506 C C . THR B 1 139 ? -9.867 -25.375 6.426 1 92.81 139 THR B C 1
ATOM 4508 O O . THR B 1 139 ? -8.977 -26.203 6.625 1 92.81 139 THR B O 1
ATOM 4511 N N . THR B 1 140 ? -9.672 -24.25 5.766 1 94.62 140 THR B N 1
ATOM 4512 C CA . THR B 1 140 ? -8.344 -23.953 5.246 1 94.62 140 THR B CA 1
ATOM 4513 C C . THR B 1 140 ? -7.379 -23.609 6.383 1 94.62 140 THR B C 1
ATOM 4515 O O . THR B 1 140 ? -6.203 -23.969 6.332 1 94.62 140 THR B O 1
ATOM 4518 N N . ASN B 1 141 ? -7.922 -22.984 7.363 1 93.44 141 ASN B N 1
ATOM 4519 C CA . ASN B 1 141 ? -7.09 -22.625 8.508 1 93.44 141 ASN B CA 1
ATOM 4520 C C . ASN B 1 141 ? -6.543 -23.859 9.219 1 93.44 141 ASN B C 1
ATOM 4522 O O . ASN B 1 141 ? -5.398 -23.859 9.672 1 93.44 141 ASN B O 1
ATOM 4526 N N . VAL B 1 142 ? -7.371 -24.828 9.328 1 93.62 142 VAL B N 1
ATOM 4527 C CA . VAL B 1 142 ? -6.957 -26.062 9.992 1 93.62 142 VAL B CA 1
ATOM 4528 C C . VAL B 1 142 ? -5.805 -26.703 9.227 1 93.62 142 VAL B C 1
ATOM 4530 O O . VAL B 1 142 ? -4.84 -27.188 9.828 1 93.62 142 VAL B O 1
ATOM 4533 N N . VAL B 1 143 ? -5.891 -26.719 7.898 1 96.44 143 VAL B N 1
ATOM 4534 C CA . VAL B 1 143 ? -4.832 -27.281 7.07 1 96.44 143 VAL B CA 1
ATOM 4535 C C . VAL B 1 143 ? -3.52 -26.547 7.344 1 96.44 143 VAL B C 1
ATOM 4537 O O . VAL B 1 143 ? -2.477 -27.188 7.535 1 96.44 143 VAL B O 1
ATOM 4540 N N . VAL B 1 144 ? -3.561 -25.234 7.422 1 96.19 144 VAL B N 1
ATOM 4541 C CA . VAL B 1 144 ? -2.377 -24.406 7.59 1 96.19 144 VAL B CA 1
ATOM 4542 C C . VAL B 1 144 ? -1.8 -24.609 8.992 1 96.19 144 VAL B C 1
ATOM 4544 O O . VAL B 1 144 ? -0.585 -24.734 9.156 1 96.19 144 VAL B O 1
ATOM 4547 N N . ARG B 1 145 ? -2.617 -24.688 9.961 1 92.38 145 ARG B N 1
ATOM 4548 C CA . ARG B 1 145 ? -2.176 -24.797 11.352 1 92.38 145 ARG B CA 1
ATOM 4549 C C . ARG B 1 145 ? -1.537 -26.141 11.625 1 92.38 145 ARG B C 1
ATOM 4551 O O . ARG B 1 145 ? -0.764 -26.297 12.578 1 92.38 145 ARG B O 1
ATOM 4558 N N . ASN B 1 146 ? -1.822 -27.047 10.82 1 94.88 146 ASN B N 1
ATOM 4559 C CA . ASN B 1 146 ? -1.285 -28.391 11.016 1 94.88 146 ASN B CA 1
ATOM 4560 C C . ASN B 1 146 ? 0.087 -28.547 10.367 1 94.88 146 ASN B C 1
ATOM 4562 O O . ASN B 1 146 ? 0.733 -29.594 10.508 1 94.88 146 ASN B O 1
ATOM 4566 N N . VAL B 1 147 ? 0.469 -27.578 9.664 1 97.56 147 VAL B N 1
ATOM 4567 C CA . VAL B 1 147 ? 1.799 -27.641 9.062 1 97.56 147 VAL B CA 1
ATOM 4568 C C . VAL B 1 147 ? 2.859 -27.469 10.148 1 97.56 147 VAL B C 1
ATOM 4570 O O . VAL B 1 147 ? 2.85 -26.484 10.891 1 97.56 147 VAL B O 1
ATOM 4573 N N . SER B 1 148 ? 3.848 -28.422 10.266 1 96.56 148 SER B N 1
ATOM 4574 C CA . SER B 1 148 ? 4.875 -28.344 11.297 1 96.56 148 SER B CA 1
ATOM 4575 C C . SER B 1 148 ? 6.27 -28.531 10.711 1 96.56 148 SER B C 1
ATOM 4577 O O . SER B 1 148 ? 7.27 -28.406 11.422 1 96.56 148 SER B O 1
ATOM 4579 N N . PHE B 1 149 ? 6.34 -28.812 9.461 1 97.62 149 PHE B N 1
ATOM 4580 C CA . PHE B 1 149 ? 7.605 -29.25 8.875 1 97.62 149 PHE B CA 1
ATOM 4581 C C . PHE B 1 149 ? 8.469 -28.047 8.508 1 97.62 149 PHE B C 1
ATOM 4583 O O . PHE B 1 149 ? 9.625 -28.203 8.109 1 97.62 149 PHE B O 1
ATOM 4590 N N . THR B 1 150 ? 7.945 -26.828 8.602 1 98 150 THR B N 1
ATOM 4591 C CA . THR B 1 150 ? 8.695 -25.609 8.344 1 98 150 THR B CA 1
ATOM 4592 C C . THR B 1 150 ? 8.016 -24.406 8.984 1 98 150 THR B C 1
ATOM 4594 O O . THR B 1 150 ? 6.977 -24.547 9.641 1 98 150 THR B O 1
ATOM 4597 N N . ARG B 1 151 ? 8.633 -23.219 8.867 1 97.75 151 ARG B N 1
ATOM 4598 C CA . ARG B 1 151 ? 8.016 -21.984 9.336 1 97.75 151 ARG B CA 1
ATOM 4599 C C . ARG B 1 151 ? 6.848 -21.578 8.445 1 97.75 151 ARG B C 1
ATOM 4601 O O . ARG B 1 151 ? 6.922 -21.719 7.219 1 97.75 151 ARG B O 1
ATOM 4608 N N . VAL B 1 152 ? 5.824 -21.062 9.141 1 98.12 152 VAL B N 1
ATOM 4609 C CA . VAL B 1 152 ? 4.598 -20.734 8.422 1 98.12 152 VAL B CA 1
ATOM 4610 C C . VAL B 1 152 ? 4.113 -19.344 8.805 1 98.12 152 VAL B C 1
ATOM 4612 O O . VAL B 1 152 ? 4.168 -18.969 9.984 1 98.12 152 VAL B O 1
ATOM 4615 N N . VAL B 1 153 ? 3.711 -18.562 7.805 1 98 153 VAL B N 1
ATOM 4616 C CA . VAL B 1 153 ? 3.033 -17.297 8.023 1 98 153 VAL B CA 1
ATOM 4617 C C . VAL B 1 153 ? 1.727 -17.266 7.23 1 98 153 VAL B C 1
ATOM 4619 O O . VAL B 1 153 ? 1.677 -17.719 6.086 1 98 153 VAL B O 1
ATOM 4622 N N . GLN B 1 154 ? 0.682 -16.766 7.855 1 97.44 154 GLN B N 1
ATOM 4623 C CA . GLN B 1 154 ? -0.58 -16.516 7.164 1 97.44 154 GLN B CA 1
ATOM 4624 C C . GLN B 1 154 ? -0.822 -15.023 6.969 1 97.44 154 GLN B C 1
ATOM 4626 O O . GLN B 1 154 ? -0.615 -14.227 7.887 1 97.44 154 GLN B O 1
ATOM 4631 N N . ILE B 1 155 ? -1.115 -14.695 5.797 1 97.12 155 ILE B N 1
ATOM 4632 C CA . ILE B 1 155 ? -1.565 -13.344 5.496 1 97.12 155 ILE B CA 1
ATOM 4633 C C . ILE B 1 155 ? -2.922 -13.391 4.797 1 97.12 155 ILE B C 1
ATOM 4635 O O . ILE B 1 155 ? -3.289 -14.414 4.215 1 97.12 155 ILE B O 1
ATOM 4639 N N . PHE B 1 156 ? -3.701 -12.281 4.945 1 96.94 156 PHE B N 1
ATOM 4640 C CA . PHE B 1 156 ? -5.066 -12.25 4.438 1 96.94 156 PHE B CA 1
ATOM 4641 C C . PHE B 1 156 ? -5.285 -11.023 3.559 1 96.94 156 PHE B C 1
ATOM 4643 O O . PHE B 1 156 ? -4.992 -9.898 3.967 1 96.94 156 PHE B O 1
ATOM 4650 N N . TYR B 1 157 ? -5.707 -11.258 2.309 1 96.88 157 TYR B N 1
ATOM 4651 C CA . TYR B 1 157 ? -6.055 -10.172 1.404 1 96.88 157 TYR B CA 1
ATOM 4652 C C . TYR B 1 157 ? -7.199 -9.336 1.97 1 96.88 157 TYR B C 1
ATOM 4654 O O . TYR B 1 157 ? -8.305 -9.844 2.184 1 96.88 157 TYR B O 1
ATOM 4662 N N . PRO B 1 158 ? -7.027 -8.062 2.164 1 94.62 158 PRO B N 1
ATOM 4663 C CA . PRO B 1 158 ? -7.992 -7.285 2.949 1 94.62 158 PRO B CA 1
ATOM 4664 C C . PRO B 1 158 ? -9.172 -6.789 2.117 1 94.62 158 PRO B C 1
ATOM 4666 O O . PRO B 1 158 ? -10.156 -6.293 2.668 1 94.62 158 PRO B O 1
ATOM 4669 N N . PHE B 1 159 ? -9.102 -6.883 0.795 1 95.12 159 PHE B N 1
ATOM 4670 C CA . PHE B 1 159 ? -10.141 -6.332 -0.066 1 95.12 159 PHE B CA 1
ATOM 4671 C C . PHE B 1 159 ? -10.898 -7.449 -0.772 1 95.12 159 PHE B C 1
ATOM 4673 O O . PHE B 1 159 ? -11.188 -7.352 -1.968 1 95.12 159 PHE B O 1
ATOM 4680 N N . SER B 1 160 ? -11.172 -8.477 -0.005 1 96.06 160 SER B N 1
ATOM 4681 C CA . SER B 1 160 ? -11.844 -9.641 -0.57 1 96.06 160 SER B CA 1
ATOM 4682 C C . SER B 1 160 ? -13.359 -9.422 -0.625 1 96.06 160 SER B C 1
ATOM 4684 O O . SER B 1 160 ? -13.875 -8.477 -0.029 1 96.06 160 SER B O 1
ATOM 4686 N N . ILE B 1 161 ? -13.992 -10.25 -1.345 1 96.69 161 ILE B N 1
ATOM 4687 C CA . ILE B 1 161 ? -15.453 -10.266 -1.402 1 96.69 161 ILE B CA 1
ATOM 4688 C C . ILE B 1 161 ? -16.016 -10.5 -0.006 1 96.69 161 ILE B C 1
ATOM 4690 O O . ILE B 1 161 ? -17.062 -9.938 0.353 1 96.69 161 ILE B O 1
ATOM 4694 N N . GLN B 1 162 ? -15.344 -11.328 0.783 1 95.69 162 GLN B N 1
ATOM 4695 C CA . GLN B 1 162 ? -15.797 -11.617 2.139 1 95.69 162 GLN B CA 1
ATOM 4696 C C . GLN B 1 162 ? -15.812 -10.359 3 1 95.69 162 GLN B C 1
ATOM 4698 O O . GLN B 1 162 ? -16.703 -10.18 3.832 1 95.69 162 GLN B O 1
ATOM 4703 N N . THR B 1 163 ? -14.867 -9.461 2.82 1 95.06 163 THR B N 1
ATOM 4704 C CA . THR B 1 163 ? -14.781 -8.242 3.611 1 95.06 163 THR B CA 1
ATOM 4705 C C . THR B 1 163 ? -15.625 -7.133 2.992 1 95.06 163 THR B C 1
ATOM 4707 O O . THR B 1 163 ? -15.914 -6.129 3.645 1 95.06 163 THR B O 1
ATOM 4710 N N . HIS B 1 164 ? -15.992 -7.262 1.712 1 95.81 164 HIS B N 1
ATOM 4711 C CA . HIS B 1 164 ? -16.828 -6.301 0.991 1 95.81 164 HIS B CA 1
ATOM 4712 C C . HIS B 1 164 ? -17.938 -7 0.231 1 95.81 164 HIS B C 1
ATOM 4714 O O . HIS B 1 164 ? -18.016 -6.918 -0.997 1 95.81 164 HIS B O 1
ATOM 4720 N N . PRO B 1 165 ? -18.891 -7.559 0.925 1 94.56 165 PRO B N 1
ATOM 4721 C CA . PRO B 1 165 ? -19.875 -8.43 0.27 1 94.56 165 PRO B CA 1
ATOM 4722 C C . PRO B 1 165 ? -20.891 -7.66 -0.568 1 94.56 165 PRO B C 1
ATOM 4724 O O . PRO B 1 165 ? -21.516 -8.227 -1.458 1 94.56 165 PRO B O 1
ATOM 4727 N N . ARG B 1 166 ? -21.031 -6.34 -0.326 1 93.56 166 ARG B N 1
ATOM 4728 C CA . ARG B 1 166 ? -22.109 -5.625 -1.001 1 93.56 166 ARG B CA 1
ATOM 4729 C C . ARG B 1 166 ? -21.625 -4.305 -1.579 1 93.56 166 ARG B C 1
ATOM 4731 O O . ARG B 1 166 ? -22.406 -3.398 -1.846 1 93.56 166 ARG B O 1
ATOM 4738 N N . GLU B 1 167 ? -20.344 -4.191 -1.689 1 93.56 167 GLU B N 1
ATOM 4739 C CA . GLU B 1 167 ? -19.75 -2.975 -2.223 1 93.56 167 GLU B CA 1
ATOM 4740 C C . GLU B 1 167 ? -18.406 -3.273 -2.9 1 93.56 167 GLU B C 1
ATOM 4742 O O . GLU B 1 167 ? -17.844 -4.348 -2.711 1 93.56 167 GLU B O 1
ATOM 4747 N N . PHE B 1 168 ? -17.984 -2.342 -3.738 1 92.69 168 PHE B N 1
ATOM 4748 C CA . PHE B 1 168 ? -16.656 -2.475 -4.332 1 92.69 168 PHE B CA 1
ATOM 4749 C C . PHE B 1 168 ? -15.586 -2.549 -3.25 1 92.69 168 PHE B C 1
ATOM 4751 O O . PHE B 1 168 ? -15.617 -1.787 -2.281 1 92.69 168 PHE B O 1
ATOM 4758 N N . PRO B 1 169 ? -14.719 -3.516 -3.33 1 95.06 169 PRO B N 1
ATOM 4759 C CA . PRO B 1 169 ? -14.328 -4.266 -4.527 1 95.06 169 PRO B CA 1
ATOM 4760 C C . PRO B 1 169 ? -15.125 -5.559 -4.695 1 95.06 169 PRO B C 1
ATOM 4762 O O . PRO B 1 169 ? -14.906 -6.297 -5.66 1 95.06 169 PRO B O 1
ATOM 4765 N N . GLY B 1 170 ? -15.977 -5.918 -3.744 1 95.38 170 GLY B N 1
ATOM 4766 C CA . GLY B 1 170 ? -16.906 -7.008 -3.971 1 95.38 170 GLY B CA 1
ATOM 4767 C C . GLY B 1 170 ? -18.047 -6.633 -4.898 1 95.38 170 GLY B C 1
ATOM 4768 O O . GLY B 1 170 ? -17.969 -5.633 -5.613 1 95.38 170 GLY B O 1
ATOM 4769 N N . PRO B 1 171 ? -19 -7.535 -5 1 93 171 PRO B N 1
ATOM 4770 C CA . PRO B 1 171 ? -20.188 -7.141 -5.758 1 93 171 PRO B CA 1
ATOM 4771 C C . PRO B 1 171 ? -20.859 -5.883 -5.199 1 93 171 PRO B C 1
ATOM 4773 O O . PRO B 1 171 ? -21.203 -5.836 -4.016 1 93 171 PRO B O 1
ATOM 4776 N N . ASP B 1 172 ? -20.953 -4.855 -6.094 1 90.69 172 ASP B N 1
ATOM 4777 C CA . ASP B 1 172 ? -21.531 -3.576 -5.68 1 90.69 172 ASP B CA 1
ATOM 4778 C C . ASP B 1 172 ? -23.031 -3.525 -5.953 1 90.69 172 ASP B C 1
ATOM 4780 O O . ASP B 1 172 ? -23.469 -3.748 -7.082 1 90.69 172 ASP B O 1
ATOM 4784 N N . LEU B 1 173 ? -23.766 -3.141 -4.98 1 87.56 173 LEU B N 1
ATOM 4785 C CA . LEU B 1 173 ? -25.219 -3.09 -5.09 1 87.56 173 LEU B CA 1
ATOM 4786 C C . LEU B 1 173 ? -25.656 -2.021 -6.09 1 87.56 173 LEU B C 1
ATOM 4788 O O . LEU B 1 173 ? -26.734 -2.113 -6.672 1 87.56 173 LEU B O 1
ATOM 4792 N N . ASN B 1 174 ? -24.812 -1.056 -6.328 1 83.62 174 ASN B N 1
ATOM 4793 C CA . ASN B 1 174 ? -25.156 0.019 -7.254 1 83.62 174 ASN B CA 1
ATOM 4794 C C . ASN B 1 174 ? -24.875 -0.377 -8.703 1 83.62 174 ASN B C 1
ATOM 4796 O O . ASN B 1 174 ? -25.312 0.305 -9.633 1 83.62 174 ASN B O 1
ATOM 4800 N N . ASP B 1 175 ? -24.203 -1.457 -8.898 1 87 175 ASP B N 1
ATOM 4801 C CA . ASP B 1 175 ? -23.859 -1.927 -10.234 1 87 175 ASP B CA 1
ATOM 4802 C C . ASP B 1 175 ? -24.984 -2.768 -10.828 1 87 175 ASP B C 1
ATOM 4804 O O . ASP B 1 175 ? -25.719 -3.428 -10.102 1 87 175 ASP B O 1
ATOM 4808 N N . CYS B 1 176 ? -25.047 -2.648 -12.109 1 84.5 176 CYS B N 1
ATOM 4809 C CA . CYS B 1 176 ? -25.922 -3.584 -12.82 1 84.5 176 CYS B CA 1
ATOM 4810 C C . CYS B 1 176 ? -25.219 -4.918 -13.031 1 84.5 176 CYS B C 1
ATOM 4812 O O . CYS B 1 176 ? -24 -4.961 -13.258 1 84.5 176 CYS B O 1
ATOM 4814 N N . GLN B 1 177 ? -25.953 -5.965 -12.789 1 76.44 177 GLN B N 1
ATOM 4815 C CA . GLN B 1 177 ? -25.391 -7.297 -12.969 1 76.44 177 GLN B CA 1
ATOM 4816 C C . GLN B 1 177 ? -25.453 -7.727 -14.43 1 76.44 177 GLN B C 1
ATOM 4818 O O . GLN B 1 177 ? -24.609 -8.508 -14.883 1 76.44 177 GLN B O 1
ATOM 4823 N N . ASP B 1 178 ? -26.5 -7.27 -15.008 1 76.69 178 ASP B N 1
ATOM 4824 C CA . ASP B 1 178 ? -26.703 -7.57 -16.422 1 76.69 178 ASP B CA 1
ATOM 4825 C C . ASP B 1 178 ? -26.953 -6.293 -17.219 1 76.69 178 ASP B C 1
ATOM 4827 O O . ASP B 1 178 ? -27.5 -5.32 -16.703 1 76.69 178 ASP B O 1
ATOM 4831 N N . ARG B 1 179 ? -26.531 -6.301 -18.484 1 73.56 179 ARG B N 1
ATOM 4832 C CA . ARG B 1 179 ? -26.656 -5.137 -19.359 1 73.56 179 ARG B CA 1
ATOM 4833 C C . ARG B 1 179 ? -28.125 -4.793 -19.594 1 73.56 179 ARG B C 1
ATOM 4835 O O . ARG B 1 179 ? -28.469 -3.631 -19.812 1 73.56 179 ARG B O 1
ATOM 4842 N N . ASP B 1 180 ? -28.844 -5.836 -19.453 1 71.38 180 ASP B N 1
ATOM 4843 C CA . ASP B 1 180 ? -30.25 -5.652 -19.781 1 71.38 180 ASP B CA 1
ATOM 4844 C C . ASP B 1 180 ? -30.969 -4.922 -18.641 1 71.38 180 ASP B C 1
ATOM 4846 O O . ASP B 1 180 ? -32.125 -4.512 -18.797 1 71.38 180 ASP B O 1
ATOM 4850 N N . GLU B 1 181 ? -30.25 -4.797 -17.594 1 67.94 181 GLU B N 1
ATOM 4851 C CA . GLU B 1 181 ? -30.844 -4.047 -16.5 1 67.94 181 GLU B CA 1
ATOM 4852 C C . GLU B 1 181 ? -30.922 -2.559 -16.828 1 67.94 181 GLU B C 1
ATOM 4854 O O . GLU B 1 181 ? -31.641 -1.81 -16.156 1 67.94 181 GLU B O 1
ATOM 4859 N N . HIS B 1 182 ? -30.125 -2.262 -18 1 62.88 182 HIS B N 1
ATOM 4860 C CA . HIS B 1 182 ? -30.109 -0.895 -18.516 1 62.88 182 HIS B CA 1
ATOM 4861 C C . HIS B 1 182 ? -31.438 -0.544 -19.188 1 62.88 182 HIS B C 1
ATOM 4863 O O . HIS B 1 182 ? -32.062 -1.404 -19.812 1 62.88 182 HIS B O 1
ATOM 4869 N N . PRO B 1 183 ? -32 0.564 -18.969 1 63 183 PRO B N 1
ATOM 4870 C CA . PRO B 1 183 ? -32.938 1.704 -18.938 1 63 183 PRO B CA 1
ATOM 4871 C C . PRO B 1 183 ? -33.688 1.83 -17.609 1 63 183 PRO B C 1
ATOM 4873 O O . PRO B 1 183 ? -34.062 2.936 -17.219 1 63 183 PRO B O 1
ATOM 4876 N N . ALA B 1 184 ? -33.812 0.798 -16.969 1 59 184 ALA B N 1
ATOM 4877 C CA . ALA B 1 184 ? -34.656 0.936 -15.781 1 59 184 ALA B CA 1
ATOM 4878 C C . ALA B 1 184 ? -33.875 1.61 -14.648 1 59 184 ALA B C 1
ATOM 4880 O O . ALA B 1 184 ? -34.469 2.312 -13.82 1 59 184 ALA B O 1
ATOM 4881 N N . ARG B 1 185 ? -32.469 1.277 -14.594 1 66.81 185 ARG B N 1
ATOM 4882 C CA . ARG B 1 185 ? -31.703 1.883 -13.516 1 66.81 185 ARG B CA 1
ATOM 4883 C C . ARG B 1 185 ? -30.328 2.324 -14.008 1 66.81 185 ARG B C 1
ATOM 4885 O O . ARG B 1 185 ? -29.641 1.572 -14.711 1 66.81 185 ARG B O 1
ATOM 4892 N N . PRO B 1 186 ? -29.984 3.598 -13.812 1 70.69 186 PRO B N 1
ATOM 4893 C CA . PRO B 1 186 ? -28.625 4.008 -14.164 1 70.69 186 PRO B CA 1
ATOM 4894 C C . PRO B 1 186 ? -27.562 3.344 -13.289 1 70.69 186 PRO B C 1
ATOM 4896 O O . PRO B 1 186 ? -27.672 3.354 -12.062 1 70.69 186 PRO B O 1
ATOM 4899 N N . CYS B 1 187 ? -26.75 2.439 -13.953 1 77.81 187 CYS B N 1
ATOM 4900 C CA . CYS B 1 187 ? -25.672 1.773 -13.227 1 77.81 187 CYS B CA 1
ATOM 4901 C C . CYS B 1 187 ? -24.312 2.281 -13.68 1 77.81 187 CYS B C 1
ATOM 4903 O O . CYS B 1 187 ? -24.016 2.264 -14.875 1 77.81 187 CYS B O 1
ATOM 4905 N N . PRO B 1 188 ? -23.531 2.748 -12.797 1 73.38 188 PRO B N 1
ATOM 4906 C CA . PRO B 1 188 ? -22.219 3.322 -13.133 1 73.38 188 PRO B CA 1
ATOM 4907 C C . PRO B 1 188 ? -21.344 2.355 -13.914 1 73.38 188 PRO B C 1
ATOM 4909 O O . PRO B 1 188 ? -20.578 2.779 -14.797 1 73.38 188 PRO B O 1
ATOM 4912 N N . ASN B 1 189 ? -21.578 1.018 -13.758 1 80.12 189 ASN B N 1
ATOM 4913 C CA . ASN B 1 189 ? -20.641 0.041 -14.305 1 80.12 189 ASN B CA 1
ATOM 4914 C C . ASN B 1 189 ? -20.906 -0.244 -15.773 1 80.12 189 ASN B C 1
ATOM 4916 O O . ASN B 1 189 ? -20.109 -0.894 -16.438 1 80.12 189 ASN B O 1
ATOM 4920 N N . LEU B 1 190 ? -22 0.259 -16.219 1 79.56 190 LEU B N 1
ATOM 4921 C CA . LEU B 1 190 ? -22.312 0.045 -17.625 1 79.56 190 LEU B CA 1
ATOM 4922 C C . LEU B 1 190 ? -21.312 0.77 -18.516 1 79.56 190 LEU B C 1
ATOM 4924 O O . LEU B 1 190 ? -21.125 0.398 -19.688 1 79.56 190 LEU B O 1
ATOM 4928 N N . HIS B 1 191 ? -20.641 1.729 -17.938 1 77.75 191 HIS B N 1
ATOM 4929 C CA . HIS B 1 191 ? -19.656 2.492 -18.703 1 77.75 191 HIS B CA 1
ATOM 4930 C C . HIS B 1 191 ? -18.25 1.906 -18.531 1 77.75 191 HIS B C 1
ATOM 4932 O O . HIS B 1 191 ? -17.297 2.383 -19.156 1 77.75 191 HIS B O 1
ATOM 4938 N N . PHE B 1 192 ? -18.156 0.778 -17.797 1 83.81 192 PHE B N 1
ATOM 4939 C CA . PHE B 1 192 ? -16.844 0.239 -17.453 1 83.81 192 PHE B CA 1
ATOM 4940 C C . PHE B 1 192 ? -16.672 -1.167 -18.016 1 83.81 192 PHE B C 1
ATOM 4942 O O . PHE B 1 192 ? -16.125 -2.045 -17.344 1 83.81 192 PHE B O 1
ATOM 4949 N N . THR B 1 193 ? -17.156 -1.348 -19.188 1 85.94 193 THR B N 1
ATOM 4950 C CA . THR B 1 193 ? -17.047 -2.676 -19.781 1 85.94 193 THR B CA 1
ATOM 4951 C C . THR B 1 193 ? -15.625 -2.945 -20.25 1 85.94 193 THR B C 1
ATOM 4953 O O . THR B 1 193 ? -14.859 -2.01 -20.5 1 85.94 193 THR B O 1
ATOM 4956 N N . ASP B 1 194 ? -15.305 -4.18 -20.328 1 89.81 194 ASP B N 1
ATOM 4957 C CA . ASP B 1 194 ? -13.984 -4.543 -20.828 1 89.81 194 ASP B CA 1
ATOM 4958 C C . ASP B 1 194 ? -13.945 -4.465 -22.359 1 89.81 194 ASP B C 1
ATOM 4960 O O . ASP B 1 194 ? -14.875 -3.939 -22.984 1 89.81 194 ASP B O 1
ATOM 4964 N N . THR B 1 195 ? -12.844 -4.867 -22.938 1 89.12 195 THR B N 1
ATOM 4965 C CA . THR B 1 195 ? -12.609 -4.77 -24.375 1 89.12 195 THR B CA 1
ATOM 4966 C C . THR B 1 195 ? -13.672 -5.539 -25.141 1 89.12 195 THR B C 1
ATOM 4968 O O . THR B 1 195 ? -14 -5.184 -26.281 1 89.12 195 THR B O 1
ATOM 4971 N N . PHE B 1 196 ? -14.258 -6.527 -24.547 1 88.56 196 PHE B N 1
ATOM 4972 C CA . PHE B 1 196 ? -15.234 -7.371 -25.234 1 88.56 196 PHE B CA 1
ATOM 4973 C C . PHE B 1 196 ? -16.656 -7.02 -24.797 1 88.56 196 PHE B C 1
ATOM 4975 O O . PHE B 1 196 ? -17.594 -7.73 -25.125 1 88.56 196 PHE B O 1
ATOM 4982 N N . GLY B 1 197 ? -16.766 -6 -23.938 1 86.69 197 GLY B N 1
ATOM 4983 C CA . GLY B 1 197 ? -18.078 -5.496 -23.547 1 86.69 197 GLY B CA 1
ATOM 4984 C C . GLY B 1 197 ? -18.609 -6.145 -22.297 1 86.69 197 GLY B C 1
ATOM 4985 O O . GLY B 1 197 ? -19.75 -5.906 -21.906 1 86.69 197 GLY B O 1
ATOM 4986 N N . ASN B 1 198 ? -17.781 -6.965 -21.688 1 87.94 198 ASN B N 1
ATOM 4987 C CA . ASN B 1 198 ? -18.234 -7.645 -20.484 1 87.94 198 ASN B CA 1
ATOM 4988 C C . ASN B 1 198 ? -18.156 -6.727 -19.266 1 87.94 198 ASN B C 1
ATOM 4990 O O . ASN B 1 198 ? -17.25 -5.895 -19.156 1 87.94 198 ASN B O 1
ATOM 4994 N N . LEU B 1 199 ? -19.141 -6.941 -18.375 1 89.19 199 LEU B N 1
ATOM 4995 C CA . LEU B 1 199 ? -19.141 -6.227 -17.094 1 89.19 199 LEU B CA 1
ATOM 4996 C C . LEU B 1 199 ? -18.188 -6.895 -16.109 1 89.19 199 LEU B C 1
ATOM 4998 O O . LEU B 1 199 ? -17.828 -8.055 -16.281 1 89.19 199 LEU B O 1
ATOM 5002 N N . ARG B 1 200 ? -17.938 -6.164 -15.117 1 91.5 200 ARG B N 1
ATOM 5003 C CA . ARG B 1 200 ? -17.016 -6.617 -14.07 1 91.5 200 ARG B CA 1
ATOM 5004 C C . ARG B 1 200 ? -17.578 -7.832 -13.336 1 91.5 200 ARG B C 1
ATOM 5006 O O . ARG B 1 200 ? -18.781 -7.883 -13.047 1 91.5 200 ARG B O 1
ATOM 5013 N N . ASN B 1 201 ? -16.734 -8.852 -13.141 1 92.31 201 ASN B N 1
ATOM 5014 C CA . ASN B 1 201 ? -17.031 -9.984 -12.281 1 92.31 201 ASN B CA 1
ATOM 5015 C C . ASN B 1 201 ? -16.125 -10 -11.047 1 92.31 201 ASN B C 1
ATOM 5017 O O . ASN B 1 201 ? -14.938 -10.281 -11.148 1 92.31 201 ASN B O 1
ATOM 5021 N N . ALA B 1 202 ? -16.734 -9.789 -9.875 1 94.06 202 ALA B N 1
ATOM 5022 C CA . ALA B 1 202 ? -15.977 -9.586 -8.641 1 94.06 202 ALA B CA 1
ATOM 5023 C C . ALA B 1 202 ? -15.125 -10.805 -8.312 1 94.06 202 ALA B C 1
ATOM 5025 O O . ALA B 1 202 ? -14 -10.672 -7.836 1 94.06 202 ALA B O 1
ATOM 5026 N N . SER B 1 203 ? -15.586 -12 -8.555 1 92.69 203 SER B N 1
ATOM 5027 C CA . SER B 1 203 ? -14.852 -13.219 -8.234 1 92.69 203 SER B CA 1
ATOM 5028 C C . SER B 1 203 ? -13.602 -13.359 -9.102 1 92.69 203 SER B C 1
ATOM 5030 O O . SER B 1 203 ? -12.562 -13.82 -8.625 1 92.69 203 SER B O 1
ATOM 5032 N N . CYS B 1 204 ? -13.695 -12.977 -10.32 1 92.75 204 CYS B N 1
ATOM 5033 C CA . CYS B 1 204 ? -12.578 -13.086 -11.242 1 92.75 204 CYS B CA 1
ATOM 5034 C C . CYS B 1 204 ? -11.516 -12.031 -10.945 1 92.75 204 CYS B C 1
ATOM 5036 O O . CYS B 1 204 ? -10.328 -12.344 -10.859 1 92.75 204 CYS B O 1
ATOM 5038 N N . VAL B 1 205 ? -11.977 -10.789 -10.758 1 95.88 205 VAL B N 1
ATOM 5039 C CA . VAL B 1 205 ? -11.023 -9.695 -10.578 1 95.88 205 VAL B CA 1
ATOM 5040 C C . VAL B 1 205 ? -10.312 -9.844 -9.242 1 95.88 205 VAL B C 1
ATOM 5042 O O . VAL B 1 205 ? -9.148 -9.438 -9.102 1 95.88 205 VAL B O 1
ATOM 5045 N N . GLN B 1 206 ? -10.969 -10.469 -8.266 1 97.31 206 GLN B N 1
ATOM 5046 C CA . GLN B 1 206 ? -10.352 -10.664 -6.953 1 97.31 206 GLN B CA 1
ATOM 5047 C C . GLN B 1 206 ? -9.078 -11.492 -7.059 1 97.31 206 GLN B C 1
ATOM 5049 O O . GLN B 1 206 ? -8.117 -11.266 -6.32 1 97.31 206 GLN B O 1
ATOM 5054 N N . ILE B 1 207 ? -9.016 -12.414 -7.961 1 96.5 207 ILE B N 1
ATOM 5055 C CA . ILE B 1 207 ? -7.863 -13.289 -8.117 1 96.5 207 ILE B CA 1
ATOM 5056 C C . ILE B 1 207 ? -6.641 -12.469 -8.508 1 96.5 207 ILE B C 1
ATOM 5058 O O . ILE B 1 207 ? -5.566 -12.617 -7.918 1 96.5 207 ILE B O 1
ATOM 5062 N N . LYS B 1 208 ? -6.797 -11.648 -9.5 1 96.81 208 LYS B N 1
ATOM 5063 C CA . LYS B 1 208 ? -5.711 -10.789 -9.953 1 96.81 208 LYS B CA 1
ATOM 5064 C C . LYS B 1 208 ? -5.328 -9.773 -8.883 1 96.81 208 LYS B C 1
ATOM 5066 O O . LYS B 1 208 ? -4.145 -9.539 -8.625 1 96.81 208 LYS B O 1
ATOM 5071 N N . HIS B 1 209 ? -6.332 -9.148 -8.234 1 97.38 209 HIS B N 1
ATOM 5072 C CA . HIS B 1 209 ? -6.059 -8.234 -7.125 1 97.38 209 HIS B CA 1
ATOM 5073 C C . HIS B 1 209 ? -5.254 -8.93 -6.031 1 97.38 209 HIS B C 1
ATOM 5075 O O . HIS B 1 209 ? -4.266 -8.383 -5.539 1 97.38 209 HIS B O 1
ATOM 5081 N N . HIS B 1 210 ? -5.699 -10.078 -5.703 1 97.56 210 HIS B N 1
ATOM 5082 C CA . HIS B 1 210 ? -5.051 -10.844 -4.645 1 97.56 210 HIS B CA 1
ATOM 5083 C C . HIS B 1 210 ? -3.604 -11.164 -5 1 97.56 210 HIS B C 1
ATOM 5085 O O . HIS B 1 210 ? -2.707 -11 -4.168 1 97.56 210 HIS B O 1
ATOM 5091 N N . TRP B 1 211 ? -3.404 -11.602 -6.168 1 97.88 211 TRP B N 1
ATOM 5092 C CA . TRP B 1 211 ? -2.045 -11.945 -6.582 1 97.88 211 TRP B CA 1
ATOM 5093 C C . TRP B 1 211 ? -1.13 -10.727 -6.492 1 97.88 211 TRP B C 1
ATOM 5095 O O . TRP B 1 211 ? -0.022 -10.812 -5.957 1 97.88 211 TRP B O 1
ATOM 5105 N N . TRP B 1 212 ? -1.571 -9.625 -7.02 1 97.19 212 TRP B N 1
ATOM 5106 C CA . TRP B 1 212 ? -0.77 -8.406 -7.035 1 97.19 212 TRP B CA 1
ATOM 5107 C C . TRP B 1 212 ? -0.503 -7.91 -5.617 1 97.19 212 TRP B C 1
ATOM 5109 O O . TRP B 1 212 ? 0.625 -7.543 -5.281 1 97.19 212 TRP B O 1
ATOM 5119 N N . TRP B 1 213 ? -1.526 -7.945 -4.816 1 96.5 213 TRP B N 1
ATOM 5120 C CA . TRP B 1 213 ? -1.383 -7.523 -3.43 1 96.5 213 TRP B CA 1
ATOM 5121 C C . TRP B 1 213 ? -0.371 -8.398 -2.695 1 96.5 213 TRP B C 1
ATOM 5123 O O . TRP B 1 213 ? 0.52 -7.887 -2.012 1 96.5 213 TRP B O 1
ATOM 5133 N N . LYS B 1 214 ? -0.515 -9.695 -2.791 1 97.31 214 LYS B N 1
ATOM 5134 C CA . LYS B 1 214 ? 0.353 -10.602 -2.043 1 97.31 214 LYS B CA 1
ATOM 5135 C C . LYS B 1 214 ? 1.81 -10.445 -2.473 1 97.31 214 LYS B C 1
ATOM 5137 O O . LYS B 1 214 ? 2.719 -10.516 -1.644 1 97.31 214 LYS B O 1
ATOM 5142 N N . ALA B 1 215 ? 2.021 -10.273 -3.801 1 96.88 215 ALA B N 1
ATOM 5143 C CA . ALA B 1 215 ? 3.395 -10.062 -4.254 1 96.88 215 ALA B CA 1
ATOM 5144 C C . ALA B 1 215 ? 3.99 -8.797 -3.646 1 96.88 215 ALA B C 1
ATOM 5146 O O . ALA B 1 215 ? 5.105 -8.82 -3.121 1 96.88 215 ALA B O 1
ATOM 5147 N N . ASN B 1 216 ? 3.217 -7.73 -3.68 1 93.75 216 ASN B N 1
ATOM 5148 C CA . ASN B 1 216 ? 3.678 -6.488 -3.07 1 93.75 216 ASN B CA 1
ATOM 5149 C C . ASN B 1 216 ? 3.908 -6.652 -1.571 1 93.75 216 ASN B C 1
ATOM 5151 O O . ASN B 1 216 ? 4.906 -6.168 -1.037 1 93.75 216 ASN B O 1
ATOM 5155 N N . PHE B 1 217 ? 3.025 -7.309 -0.911 1 94.88 217 PHE B N 1
ATOM 5156 C CA . PHE B 1 217 ? 3.119 -7.5 0.532 1 94.88 217 PHE B CA 1
ATOM 5157 C C . PHE B 1 217 ? 4.375 -8.281 0.894 1 94.88 217 PHE B C 1
ATOM 5159 O O . PHE B 1 217 ? 5.125 -7.887 1.79 1 94.88 217 PHE B O 1
ATOM 5166 N N . VAL B 1 218 ? 4.637 -9.312 0.166 1 96.31 218 VAL B N 1
ATOM 5167 C CA . VAL B 1 218 ? 5.738 -10.219 0.471 1 96.31 218 VAL B CA 1
ATOM 5168 C C . VAL B 1 218 ? 7.07 -9.516 0.225 1 96.31 218 VAL B C 1
ATOM 5170 O O . VAL B 1 218 ? 7.984 -9.602 1.049 1 96.31 218 VAL B O 1
ATOM 5173 N N . PHE B 1 219 ? 7.184 -8.797 -0.793 1 93.81 219 PHE B N 1
ATOM 5174 C CA . PHE B 1 219 ? 8.469 -8.211 -1.15 1 93.81 219 PHE B CA 1
ATOM 5175 C C . PHE B 1 219 ? 8.703 -6.91 -0.391 1 93.81 219 PHE B C 1
ATOM 5177 O O . PHE B 1 219 ? 9.844 -6.551 -0.095 1 93.81 219 PHE B O 1
ATOM 5184 N N . GLU B 1 220 ? 7.605 -6.27 0.016 1 87.56 220 GLU B N 1
ATOM 5185 C CA . GLU B 1 220 ? 7.816 -4.91 0.498 1 87.56 220 GLU B CA 1
ATOM 5186 C C . GLU B 1 220 ? 7.438 -4.781 1.971 1 87.56 220 GLU B C 1
ATOM 5188 O O . GLU B 1 220 ? 7.941 -3.9 2.672 1 87.56 220 GLU B O 1
ATOM 5193 N N . LYS B 1 221 ? 6.59 -5.645 2.42 1 87.88 221 LYS B N 1
ATOM 5194 C CA . LYS B 1 221 ? 6.004 -5.348 3.727 1 87.88 221 LYS B CA 1
ATOM 5195 C C . LYS B 1 221 ? 6.355 -6.434 4.742 1 87.88 221 LYS B C 1
ATOM 5197 O O . LYS B 1 221 ? 6.23 -6.219 5.949 1 87.88 221 LYS B O 1
ATOM 5202 N N . MET B 1 222 ? 6.684 -7.531 4.289 1 92.44 222 MET B N 1
ATOM 5203 C CA . MET B 1 222 ? 6.922 -8.617 5.234 1 92.44 222 MET B CA 1
ATOM 5204 C C . MET B 1 222 ? 8.18 -8.359 6.055 1 92.44 222 MET B C 1
ATOM 5206 O O . MET B 1 222 ? 9.266 -8.195 5.496 1 92.44 222 MET B O 1
ATOM 5210 N N . LYS B 1 223 ? 8.047 -8.406 7.289 1 87.69 223 LYS B N 1
ATOM 5211 C CA . LYS B 1 223 ? 9.125 -8.078 8.219 1 87.69 223 LYS B CA 1
ATOM 5212 C C . LYS B 1 223 ? 10.242 -9.117 8.156 1 87.69 223 LYS B C 1
ATOM 5214 O O . LYS B 1 223 ? 11.422 -8.766 8.094 1 87.69 223 LYS B O 1
ATOM 5219 N N . MET B 1 224 ? 9.859 -10.32 8.062 1 92.12 224 MET B N 1
ATOM 5220 C CA . MET B 1 224 ? 10.828 -11.406 8.094 1 92.12 224 MET B CA 1
ATOM 5221 C C . MET B 1 224 ? 11.648 -11.445 6.809 1 92.12 224 MET B C 1
ATOM 5223 O O . MET B 1 224 ? 12.703 -12.078 6.762 1 92.12 224 MET B O 1
ATOM 5227 N N . LEU B 1 225 ? 11.125 -10.766 5.82 1 94.5 225 LEU B N 1
ATOM 5228 C CA . LEU B 1 225 ? 11.781 -10.859 4.52 1 94.5 225 LEU B CA 1
ATOM 5229 C C . LEU B 1 225 ? 12.469 -9.539 4.16 1 94.5 225 LEU B C 1
ATOM 5231 O O . LEU B 1 225 ? 12.844 -9.328 3.006 1 94.5 225 LEU B O 1
ATOM 5235 N N . ARG B 1 226 ? 12.672 -8.703 5.055 1 86.38 226 ARG B N 1
ATOM 5236 C CA . ARG B 1 226 ? 13.242 -7.383 4.82 1 86.38 226 ARG B CA 1
ATOM 5237 C C . ARG B 1 226 ? 14.617 -7.477 4.184 1 86.38 226 ARG B C 1
ATOM 5239 O O . ARG B 1 226 ? 14.961 -6.684 3.305 1 86.38 226 ARG B O 1
ATOM 5246 N N . GLU B 1 227 ? 15.398 -8.438 4.586 1 89.38 227 GLU B N 1
ATOM 5247 C CA . GLU B 1 227 ? 16.75 -8.562 4.07 1 89.38 227 GLU B CA 1
ATOM 5248 C C . GLU B 1 227 ? 16.906 -9.789 3.178 1 89.38 227 GLU B C 1
ATOM 5250 O O . GLU B 1 227 ? 18.016 -10.219 2.877 1 89.38 227 GLU B O 1
ATOM 5255 N N . TYR B 1 228 ? 15.789 -10.375 2.846 1 95.62 228 TYR B N 1
ATOM 5256 C CA . TYR B 1 228 ? 15.812 -11.578 2.021 1 95.62 228 TYR B CA 1
ATOM 5257 C C . TYR B 1 228 ? 15.898 -11.227 0.542 1 95.62 228 TYR B C 1
ATOM 5259 O O . TYR B 1 228 ? 15.055 -10.5 0.016 1 95.62 228 TYR B O 1
ATOM 5267 N N . ASN B 1 229 ? 16.891 -11.766 -0.116 1 95.19 229 ASN B N 1
ATOM 5268 C CA . ASN B 1 229 ? 17.062 -11.469 -1.532 1 95.19 229 ASN B CA 1
ATOM 5269 C C . ASN B 1 229 ? 17 -12.727 -2.385 1 95.19 229 ASN B C 1
ATOM 5271 O O . ASN B 1 229 ? 17.266 -12.688 -3.588 1 95.19 229 ASN B O 1
ATOM 5275 N N . GLY B 1 230 ? 16.656 -13.852 -1.777 1 97.19 230 GLY B N 1
ATOM 5276 C CA . GLY B 1 230 ? 16.531 -15.109 -2.504 1 97.19 230 GLY B CA 1
ATOM 5277 C C . GLY B 1 230 ? 15.25 -15.195 -3.32 1 97.19 230 GLY B C 1
ATOM 5278 O O . GLY B 1 230 ? 14.5 -14.227 -3.424 1 97.19 230 GLY B O 1
ATOM 5279 N N . LEU B 1 231 ? 15.047 -16.406 -3.871 1 98.31 231 LEU B N 1
ATOM 5280 C CA . LEU B 1 231 ? 13.875 -16.625 -4.719 1 98.31 231 LEU B CA 1
ATOM 5281 C C . LEU B 1 231 ? 12.609 -16.734 -3.879 1 98.31 231 LEU B C 1
ATOM 5283 O O . LEU B 1 231 ? 12.633 -17.266 -2.771 1 98.31 231 LEU B O 1
ATOM 5287 N N . VAL B 1 232 ? 11.602 -16.203 -4.414 1 98.75 232 VAL B N 1
ATOM 5288 C CA . VAL B 1 232 ? 10.242 -16.422 -3.93 1 98.75 232 VAL B CA 1
ATOM 5289 C C . VAL B 1 232 ? 9.453 -17.234 -4.949 1 98.75 232 VAL B C 1
ATOM 5291 O O . VAL B 1 232 ? 9.344 -16.844 -6.117 1 98.75 232 VAL B O 1
ATOM 5294 N N . LEU B 1 233 ? 9.008 -18.359 -4.535 1 98.88 233 LEU B N 1
ATOM 5295 C CA . LEU B 1 233 ? 8.227 -19.266 -5.375 1 98.88 233 LEU B CA 1
ATOM 5296 C C . LEU B 1 233 ? 6.73 -19.062 -5.141 1 98.88 233 LEU B C 1
ATOM 5298 O O . LEU B 1 233 ? 6.262 -19.125 -4.004 1 98.88 233 LEU B O 1
ATOM 5302 N N . PHE B 1 234 ? 5.98 -18.844 -6.195 1 98.75 234 PHE B N 1
ATOM 5303 C CA . PHE B 1 234 ? 4.539 -18.641 -6.113 1 98.75 234 PHE B CA 1
ATOM 5304 C C . PHE B 1 234 ? 3.789 -19.906 -6.535 1 98.75 234 PHE B C 1
ATOM 5306 O O . PHE B 1 234 ? 3.961 -20.391 -7.656 1 98.75 234 PHE B O 1
ATOM 5313 N N . LEU B 1 235 ? 2.975 -20.359 -5.621 1 98.31 235 LEU B N 1
ATOM 5314 C CA . LEU B 1 235 ? 2.133 -21.531 -5.879 1 98.31 235 LEU B CA 1
ATOM 5315 C C . LEU B 1 235 ? 0.663 -21.203 -5.641 1 98.31 235 LEU B C 1
ATOM 5317 O O . LEU B 1 235 ? 0.338 -20.141 -5.109 1 98.31 235 LEU B O 1
ATOM 5321 N N . GLU B 1 236 ? -0.223 -22.094 -6.121 1 96.62 236 GLU B N 1
ATOM 5322 C CA . GLU B 1 236 ? -1.659 -22.031 -5.863 1 96.62 236 GLU B CA 1
ATOM 5323 C C . GLU B 1 236 ? -2.127 -23.234 -5.047 1 96.62 236 GLU B C 1
ATOM 5325 O O . GLU B 1 236 ? -1.444 -24.25 -4.992 1 96.62 236 GLU B O 1
ATOM 5330 N N . GLU B 1 237 ? -3.221 -23.062 -4.441 1 96.06 237 GLU B N 1
ATOM 5331 C CA . GLU B 1 237 ? -3.711 -24.062 -3.508 1 96.06 237 GLU B CA 1
ATOM 5332 C C . GLU B 1 237 ? -3.947 -25.406 -4.211 1 96.06 237 GLU B C 1
ATOM 5334 O O . GLU B 1 237 ? -3.951 -26.453 -3.572 1 96.06 237 GLU B O 1
ATOM 5339 N N . ASP B 1 238 ? -4.121 -25.359 -5.559 1 92.44 238 ASP B N 1
ATOM 5340 C CA . ASP B 1 238 ? -4.41 -26.609 -6.262 1 92.44 238 ASP B CA 1
ATOM 5341 C C . ASP B 1 238 ? -3.184 -27.109 -7.02 1 92.44 238 ASP B C 1
ATOM 5343 O O . ASP B 1 238 ? -3.309 -27.844 -7.996 1 92.44 238 ASP B O 1
ATOM 5347 N N . HIS B 1 239 ? -2.064 -26.703 -6.605 1 92.94 239 HIS B N 1
ATOM 5348 C CA . HIS B 1 239 ? -0.821 -27.234 -7.148 1 92.94 239 HIS B CA 1
ATOM 5349 C C . HIS B 1 239 ? -0.366 -28.469 -6.375 1 92.94 239 HIS B C 1
ATOM 5351 O O . HIS B 1 239 ? -0.752 -28.656 -5.219 1 92.94 239 HIS B O 1
ATOM 5357 N N . TYR B 1 240 ? 0.346 -29.297 -7 1 92.56 240 TYR B N 1
ATOM 5358 C CA . TYR B 1 240 ? 1.09 -30.422 -6.453 1 92.56 240 TYR B CA 1
ATOM 5359 C C . TYR B 1 240 ? 2.541 -30.406 -6.922 1 92.56 240 TYR B C 1
ATOM 5361 O O . TYR B 1 240 ? 2.812 -30.25 -8.109 1 92.56 240 TYR B O 1
ATOM 5369 N N . VAL B 1 241 ? 3.453 -30.578 -6.012 1 94.81 241 VAL B N 1
ATOM 5370 C CA . VAL B 1 241 ? 4.848 -30.406 -6.398 1 94.81 241 VAL B CA 1
ATOM 5371 C C . VAL B 1 241 ? 5.586 -31.734 -6.324 1 94.81 241 VAL B C 1
ATOM 5373 O O . VAL B 1 241 ? 5.215 -32.625 -5.543 1 94.81 241 VAL B O 1
ATOM 5376 N N . ALA B 1 242 ? 6.609 -31.875 -7.156 1 93.19 242 ALA B N 1
ATOM 5377 C CA . ALA B 1 242 ? 7.488 -33.031 -7.145 1 93.19 242 ALA B CA 1
ATOM 5378 C C . ALA B 1 242 ? 8.469 -32.969 -5.98 1 93.19 242 ALA B C 1
ATOM 5380 O O . ALA B 1 242 ? 8.805 -31.891 -5.5 1 93.19 242 ALA B O 1
ATOM 5381 N N . PRO B 1 243 ? 8.961 -34.094 -5.52 1 94.44 243 PRO B N 1
ATOM 5382 C CA . PRO B 1 243 ? 9.867 -34.125 -4.371 1 94.44 243 PRO B CA 1
ATOM 5383 C C . PRO B 1 243 ? 11.188 -33.406 -4.637 1 94.44 243 PRO B C 1
ATOM 5385 O O . PRO B 1 243 ? 11.898 -33.031 -3.697 1 94.44 243 PRO B O 1
ATOM 5388 N N . ASP B 1 244 ? 11.5 -33.188 -5.906 1 96.12 244 ASP B N 1
ATOM 5389 C CA . ASP B 1 244 ? 12.797 -32.562 -6.172 1 96.12 244 ASP B CA 1
ATOM 5390 C C . ASP B 1 244 ? 12.641 -31.141 -6.664 1 96.12 244 ASP B C 1
ATOM 5392 O O . ASP B 1 244 ? 13.531 -30.609 -7.324 1 96.12 244 ASP B O 1
ATOM 5396 N N . PHE B 1 245 ? 11.469 -30.531 -6.449 1 97.19 245 PHE B N 1
ATOM 5397 C CA . PHE B 1 245 ? 11.266 -29.203 -6.996 1 97.19 245 PHE B CA 1
ATOM 5398 C C . PHE B 1 245 ? 12.281 -28.219 -6.422 1 97.19 245 PHE B C 1
ATOM 5400 O O . PHE B 1 245 ? 12.766 -27.328 -7.125 1 97.19 245 PHE B O 1
ATOM 5407 N N . LEU B 1 246 ? 12.617 -28.375 -5.109 1 97.94 246 LEU B N 1
ATOM 5408 C CA . LEU B 1 246 ? 13.617 -27.5 -4.488 1 97.94 246 LEU B CA 1
ATOM 5409 C C . LEU B 1 246 ? 14.977 -27.672 -5.152 1 97.94 246 LEU B C 1
ATOM 5411 O O . LEU B 1 246 ? 15.656 -26.688 -5.453 1 97.94 246 LEU B O 1
ATOM 5415 N N . HIS B 1 247 ? 15.336 -28.891 -5.312 1 97.44 247 HIS B N 1
ATOM 5416 C CA . HIS B 1 247 ? 16.578 -29.234 -5.984 1 97.44 247 HIS B CA 1
ATOM 5417 C C . HIS B 1 247 ? 16.641 -28.656 -7.391 1 97.44 247 HIS B C 1
ATOM 5419 O O . HIS B 1 247 ? 17.641 -28.047 -7.781 1 97.44 247 HIS B O 1
ATOM 5425 N N . SER B 1 248 ? 15.57 -28.844 -8.094 1 96.94 248 SER B N 1
ATOM 5426 C CA . SER B 1 248 ? 15.492 -28.375 -9.477 1 96.94 248 SER B CA 1
ATOM 5427 C C . SER B 1 248 ? 15.594 -26.859 -9.539 1 96.94 248 SER B C 1
ATOM 5429 O O . SER B 1 248 ? 16.281 -26.312 -10.406 1 96.94 248 SER B O 1
ATOM 5431 N N . LEU B 1 249 ? 14.922 -26.188 -8.656 1 98.06 249 LEU B N 1
ATOM 5432 C CA . LEU B 1 249 ? 14.953 -24.719 -8.633 1 98.06 249 LEU B CA 1
ATOM 5433 C C . LEU B 1 249 ? 16.359 -24.219 -8.359 1 98.06 249 LEU B C 1
ATOM 5435 O O . LEU B 1 249 ? 16.812 -23.234 -8.961 1 98.06 249 LEU B O 1
ATOM 5439 N N . LYS B 1 250 ? 17.062 -24.859 -7.465 1 97.12 250 LYS B N 1
ATOM 5440 C CA . LYS B 1 250 ? 18.438 -24.5 -7.172 1 97.12 250 LYS B CA 1
ATOM 5441 C C . LYS B 1 250 ? 19.328 -24.688 -8.398 1 97.12 250 LYS B C 1
ATOM 5443 O O . LYS B 1 250 ? 20.172 -23.828 -8.695 1 97.12 250 LYS B O 1
ATOM 5448 N N . LEU B 1 251 ? 19.141 -25.781 -9.055 1 97.5 251 LEU B N 1
ATOM 5449 C CA . LEU B 1 251 ? 19.906 -26.047 -10.266 1 97.5 251 LEU B CA 1
ATOM 5450 C C . LEU B 1 251 ? 19.609 -25 -11.336 1 97.5 251 LEU B C 1
ATOM 5452 O O . LEU B 1 251 ? 20.531 -24.547 -12.031 1 97.5 251 LEU B O 1
ATOM 5456 N N . MET B 1 252 ? 18.328 -24.641 -11.477 1 98.12 252 MET B N 1
ATOM 5457 C CA . MET B 1 252 ? 17.938 -23.641 -12.461 1 98.12 252 MET B CA 1
ATOM 5458 C C . MET B 1 252 ? 18.609 -22.297 -12.164 1 98.12 252 MET B C 1
ATOM 5460 O O . MET B 1 252 ? 19.141 -21.641 -13.07 1 98.12 252 MET B O 1
ATOM 5464 N N . GLN B 1 253 ? 18.578 -21.906 -10.969 1 97 253 GLN B N 1
ATOM 5465 C CA . GLN B 1 253 ? 19.188 -20.641 -10.57 1 97 253 GLN B CA 1
ATOM 5466 C C . GLN B 1 253 ? 20.672 -20.625 -10.898 1 97 253 GLN B C 1
ATOM 5468 O O . GLN B 1 253 ? 21.188 -19.625 -11.414 1 97 253 GLN B O 1
ATOM 5473 N N . ARG B 1 254 ? 21.359 -21.703 -10.586 1 96 254 ARG B N 1
ATOM 5474 C CA . ARG B 1 254 ? 22.781 -21.812 -10.875 1 96 254 ARG B CA 1
ATOM 5475 C C . ARG B 1 254 ? 23.031 -21.781 -12.375 1 96 254 ARG B C 1
ATOM 5477 O O . ARG B 1 254 ? 23.953 -21.094 -12.844 1 96 254 ARG B O 1
ATOM 5484 N N . PHE B 1 255 ? 22.25 -22.562 -13.031 1 96.88 255 PHE B N 1
ATOM 5485 C CA . PHE B 1 255 ? 22.375 -22.656 -14.484 1 96.88 255 PHE B CA 1
ATOM 5486 C C . PHE B 1 255 ? 22.172 -21.281 -15.125 1 96.88 255 PHE B C 1
ATOM 5488 O O . PHE B 1 255 ? 22.906 -20.906 -16.031 1 96.88 255 PHE B O 1
ATOM 5495 N N . ALA B 1 256 ? 21.188 -20.547 -14.664 1 96.62 256 ALA B N 1
ATOM 5496 C CA . ALA B 1 256 ? 20.875 -19.219 -15.203 1 96.62 256 ALA B CA 1
ATOM 5497 C C . ALA B 1 256 ? 22 -18.234 -14.906 1 96.62 256 ALA B C 1
ATOM 5499 O O . ALA B 1 256 ? 22.344 -17.406 -15.75 1 96.62 256 ALA B O 1
ATOM 5500 N N . LYS B 1 257 ? 22.484 -18.25 -13.75 1 93.88 257 LYS B N 1
ATOM 5501 C CA . LYS B 1 257 ? 23.547 -17.328 -13.336 1 93.88 257 LYS B CA 1
ATOM 5502 C C . LYS B 1 257 ? 24.734 -17.391 -14.281 1 93.88 257 LYS B C 1
ATOM 5504 O O . LYS B 1 257 ? 25.312 -16.375 -14.633 1 93.88 257 LYS B O 1
ATOM 5509 N N . TYR B 1 258 ? 25 -18.516 -14.781 1 91.94 258 TYR B N 1
ATOM 5510 C CA . TYR B 1 258 ? 26.203 -18.719 -15.578 1 91.94 258 TYR B CA 1
ATOM 5511 C C . TYR B 1 258 ? 25.906 -18.594 -17.062 1 91.94 258 TYR B C 1
ATOM 5513 O O . TYR B 1 258 ? 26.703 -18.031 -17.828 1 91.94 258 TYR B O 1
ATOM 5521 N N . SER B 1 259 ? 24.781 -19.047 -17.438 1 92.44 259 SER B N 1
ATOM 5522 C CA . SER B 1 259 ? 24.531 -19.203 -18.875 1 92.44 259 SER B CA 1
ATOM 5523 C C . SER B 1 259 ? 23.516 -18.188 -19.375 1 92.44 259 SER B C 1
ATOM 5525 O O . SER B 1 259 ? 23.484 -17.875 -20.562 1 92.44 259 SER B O 1
ATOM 5527 N N . TYR B 1 260 ? 22.688 -17.719 -18.469 1 93.81 260 TYR B N 1
ATOM 5528 C CA . TYR B 1 260 ? 21.609 -16.828 -18.875 1 93.81 260 TYR B CA 1
ATOM 5529 C C . TYR B 1 260 ? 21.438 -15.688 -17.875 1 93.81 260 TYR B C 1
ATOM 5531 O O . TYR B 1 260 ? 20.391 -15.578 -17.219 1 93.81 260 TYR B O 1
ATOM 5539 N N . PRO B 1 261 ? 22.312 -14.742 -17.875 1 91.44 261 PRO B N 1
ATOM 5540 C CA . PRO B 1 261 ? 22.266 -13.664 -16.875 1 91.44 261 PRO B CA 1
ATOM 5541 C C . PRO B 1 261 ? 21.031 -12.781 -17.016 1 91.44 261 PRO B C 1
ATOM 5543 O O . PRO B 1 261 ? 20.688 -12.039 -16.094 1 91.44 261 PRO B O 1
ATOM 5546 N N . HIS B 1 262 ? 20.328 -12.883 -18.125 1 92.69 262 HIS B N 1
ATOM 5547 C CA . HIS B 1 262 ? 19.125 -12.07 -18.328 1 92.69 262 HIS B CA 1
ATOM 5548 C C . HIS B 1 262 ? 17.859 -12.867 -18.016 1 92.69 262 HIS B C 1
ATOM 5550 O O . HIS B 1 262 ? 16.766 -12.461 -18.375 1 92.69 262 HIS B O 1
ATOM 5556 N N . CYS B 1 263 ? 18.078 -14.023 -17.375 1 95.88 263 CYS B N 1
ATOM 5557 C CA . CYS B 1 263 ? 16.938 -14.805 -16.922 1 95.88 263 CYS B CA 1
ATOM 5558 C C . CYS B 1 263 ? 16.312 -14.172 -15.672 1 95.88 263 CYS B C 1
ATOM 5560 O O . CYS B 1 263 ? 16.953 -14.117 -14.625 1 95.88 263 CYS B O 1
ATOM 5562 N N . TRP B 1 264 ? 15.016 -13.734 -15.82 1 96.38 264 TRP B N 1
ATOM 5563 C CA . TRP B 1 264 ? 14.336 -13.055 -14.719 1 96.38 264 TRP B CA 1
ATOM 5564 C C . TRP B 1 264 ? 13.461 -14.023 -13.938 1 96.38 264 TRP B C 1
ATOM 5566 O O . TRP B 1 264 ? 13.375 -13.945 -12.711 1 96.38 264 TRP B O 1
ATOM 5576 N N . LEU B 1 265 ? 12.875 -14.93 -14.711 1 97.75 265 LEU B N 1
ATOM 5577 C CA . LEU B 1 265 ? 11.805 -15.734 -14.125 1 97.75 265 LEU B CA 1
ATOM 5578 C C . LEU B 1 265 ? 12.125 -17.219 -14.234 1 97.75 265 LEU B C 1
ATOM 5580 O O . LEU B 1 265 ? 12.742 -17.656 -15.211 1 97.75 265 LEU B O 1
ATOM 5584 N N . PHE B 1 266 ? 11.695 -17.953 -13.25 1 98.19 266 PHE B N 1
ATOM 5585 C CA . PHE B 1 266 ? 11.75 -19.406 -13.258 1 98.19 266 PHE B CA 1
ATOM 5586 C C . PHE B 1 266 ? 10.359 -20.016 -13.102 1 98.19 266 PHE B C 1
ATOM 5588 O O . PHE B 1 266 ? 9.492 -19.422 -12.477 1 98.19 266 PHE B O 1
ATOM 5595 N N . ALA B 1 267 ? 10.141 -21.156 -13.68 1 97.19 267 ALA B N 1
ATOM 5596 C CA . ALA B 1 267 ? 8.898 -21.906 -13.492 1 97.19 267 ALA B CA 1
ATOM 5597 C C . ALA B 1 267 ? 9.164 -23.391 -13.375 1 97.19 267 ALA B C 1
ATOM 5599 O O . ALA B 1 267 ? 10.086 -23.922 -14.008 1 97.19 267 ALA B O 1
ATOM 5600 N N . LEU B 1 268 ? 8.367 -24.047 -12.648 1 96.38 268 LEU B N 1
ATOM 5601 C CA . LEU B 1 268 ? 8.578 -25.469 -12.359 1 96.38 268 LEU B CA 1
ATOM 5602 C C . LEU B 1 268 ? 7.926 -26.344 -13.43 1 96.38 268 LEU B C 1
ATOM 5604 O O . LEU B 1 268 ? 8.078 -27.562 -13.422 1 96.38 268 LEU B O 1
ATOM 5608 N N . GLY B 1 269 ? 7.199 -25.703 -14.305 1 91.94 269 GLY B N 1
ATOM 5609 C CA . GLY B 1 269 ? 6.59 -26.531 -15.336 1 91.94 269 GLY B CA 1
ATOM 5610 C C . GLY B 1 269 ? 5.777 -25.719 -16.344 1 91.94 269 GLY B C 1
ATOM 5611 O O . GLY B 1 269 ? 5.586 -24.516 -16.156 1 91.94 269 GLY B O 1
ATOM 5612 N N . ILE B 1 270 ? 5.371 -26.406 -17.359 1 84.12 270 ILE B N 1
ATOM 5613 C CA . ILE B 1 270 ? 4.461 -25.891 -18.391 1 84.12 270 ILE B CA 1
ATOM 5614 C C . ILE B 1 270 ? 3.326 -26.891 -18.609 1 84.12 270 ILE B C 1
ATOM 5616 O O . ILE B 1 270 ? 3.484 -28.094 -18.344 1 84.12 270 ILE B O 1
ATOM 5620 N N . HIS B 1 271 ? 2.031 -26.438 -18.969 1 72.19 271 HIS B N 1
ATOM 5621 C CA . HIS B 1 271 ? 0.827 -27.25 -19.078 1 72.19 271 HIS B CA 1
ATOM 5622 C C . HIS B 1 271 ? 0.932 -28.25 -20.234 1 72.19 271 HIS B C 1
ATOM 5624 O O . HIS B 1 271 ? 0.131 -29.188 -20.328 1 72.19 271 HIS B O 1
ATOM 5630 N N . ASN B 1 272 ? 2.084 -28.734 -20.688 1 58.44 272 ASN B N 1
ATOM 5631 C CA . ASN B 1 272 ? 2.045 -29.625 -21.859 1 58.44 272 ASN B CA 1
ATOM 5632 C C . ASN B 1 272 ? 2.645 -30.984 -21.531 1 58.44 272 ASN B C 1
ATOM 5634 O O . ASN B 1 272 ? 2.885 -31.312 -20.375 1 58.44 272 ASN B O 1
ATOM 5638 N N . ARG B 1 273 ? 3.469 -31.594 -22.516 1 55.97 273 ARG B N 1
ATOM 5639 C CA . ARG B 1 273 ? 3.893 -32.938 -22.828 1 55.97 273 ARG B CA 1
ATOM 5640 C C . ARG B 1 273 ? 4.824 -33.5 -21.75 1 55.97 273 ARG B C 1
ATOM 5642 O O . ARG B 1 273 ? 5.812 -32.844 -21.391 1 55.97 273 ARG B O 1
ATOM 5649 N N . ILE B 1 274 ? 4.344 -34.438 -20.906 1 64.62 274 ILE B N 1
ATOM 5650 C CA . ILE B 1 274 ? 4.879 -35.125 -19.734 1 64.62 274 ILE B CA 1
ATOM 5651 C C . ILE B 1 274 ? 5.742 -36.312 -20.141 1 64.62 274 ILE B C 1
ATOM 5653 O O . ILE B 1 274 ? 5.227 -37.375 -20.406 1 64.62 274 ILE B O 1
ATOM 5657 N N . ASN B 1 275 ? 6.938 -36.031 -20.734 1 73.5 275 ASN B N 1
ATOM 5658 C CA . ASN B 1 275 ? 7.859 -37.156 -20.828 1 73.5 275 ASN B CA 1
ATOM 5659 C C . ASN B 1 275 ? 9.086 -36.969 -19.953 1 73.5 275 ASN B C 1
ATOM 5661 O O . ASN B 1 275 ? 10.102 -36.438 -20.406 1 73.5 275 ASN B O 1
ATOM 5665 N N . TYR B 1 276 ? 9.062 -37.5 -18.703 1 80.25 276 TYR B N 1
ATOM 5666 C CA . TYR B 1 276 ? 10.125 -37.312 -17.719 1 80.25 276 TYR B CA 1
ATOM 5667 C C . TYR B 1 276 ? 11.398 -38.031 -18.156 1 80.25 276 TYR B C 1
ATOM 5669 O O . TYR B 1 276 ? 12.508 -37.531 -17.969 1 80.25 276 TYR B O 1
ATOM 5677 N N . HIS B 1 277 ? 11.211 -39.125 -18.828 1 81.38 277 HIS B N 1
ATOM 5678 C CA . HIS B 1 277 ? 12.375 -39.906 -19.219 1 81.38 277 HIS B CA 1
ATOM 5679 C C . HIS B 1 277 ? 13.266 -39.156 -20.188 1 81.38 277 HIS B C 1
ATOM 5681 O O . HIS B 1 277 ? 14.492 -39.25 -20.125 1 81.38 277 HIS B O 1
ATOM 5687 N N . MET B 1 278 ? 12.703 -38.406 -20.922 1 84.81 278 MET B N 1
ATOM 5688 C CA . MET B 1 278 ? 13.461 -37.719 -21.969 1 84.81 278 MET B CA 1
ATOM 5689 C C . MET B 1 278 ? 13.781 -36.281 -21.562 1 84.81 278 MET B C 1
ATOM 5691 O O . MET B 1 278 ? 14.781 -35.719 -22 1 84.81 278 MET B O 1
ATOM 5695 N N . LEU B 1 279 ? 13.016 -35.719 -20.578 1 89.81 279 LEU B N 1
ATOM 5696 C CA . LEU B 1 279 ? 13.094 -34.281 -20.453 1 89.81 279 LEU B CA 1
ATOM 5697 C C . LEU B 1 279 ? 13.352 -33.875 -19.016 1 89.81 279 LEU B C 1
ATOM 5699 O O . LEU B 1 279 ? 13.375 -32.656 -18.703 1 89.81 279 LEU B O 1
ATOM 5703 N N . ALA B 1 280 ? 13.68 -34.75 -18.125 1 90.31 280 ALA B N 1
ATOM 5704 C CA . ALA B 1 280 ? 13.781 -34.469 -16.688 1 90.31 280 ALA B CA 1
ATOM 5705 C C . ALA B 1 280 ? 14.93 -33.531 -16.406 1 90.31 280 ALA B C 1
ATOM 5707 O O . ALA B 1 280 ? 14.898 -32.781 -15.414 1 90.31 280 ALA B O 1
ATOM 5708 N N . ASP B 1 281 ? 15.953 -33.531 -17.25 1 93.88 281 ASP B N 1
ATOM 5709 C CA . ASP B 1 281 ? 17.109 -32.688 -17 1 93.88 281 ASP B CA 1
ATOM 5710 C C . ASP B 1 281 ? 17.172 -31.531 -18 1 93.88 281 ASP B C 1
ATOM 5712 O O . ASP B 1 281 ? 18.234 -30.953 -18.219 1 93.88 281 ASP B O 1
ATOM 5716 N N . TYR B 1 282 ? 16.031 -31.281 -18.594 1 93.69 282 TYR B N 1
ATOM 5717 C CA . TYR B 1 282 ? 16 -30.203 -19.578 1 93.69 282 TYR B CA 1
ATOM 5718 C C . TYR B 1 282 ? 15.141 -29.031 -19.094 1 93.69 282 TYR B C 1
ATOM 5720 O O . TYR B 1 282 ? 14.203 -29.234 -18.312 1 93.69 282 TYR B O 1
ATOM 5728 N N . VAL B 1 283 ? 15.508 -27.812 -19.562 1 94.94 283 VAL B N 1
ATOM 5729 C CA . VAL B 1 283 ? 14.719 -26.609 -19.328 1 94.94 283 VAL B CA 1
ATOM 5730 C C . VAL B 1 283 ? 14.469 -25.875 -20.641 1 94.94 283 VAL B C 1
ATOM 5732 O O . VAL B 1 283 ? 15.289 -25.953 -21.562 1 94.94 283 VAL B O 1
ATOM 5735 N N . TYR B 1 284 ? 13.344 -25.281 -20.703 1 93.06 284 TYR B N 1
ATOM 5736 C CA . TYR B 1 284 ? 13.094 -24.312 -21.781 1 93.06 284 TYR B CA 1
ATOM 5737 C C . TYR B 1 284 ? 13.547 -22.922 -21.375 1 93.06 284 TYR B C 1
ATOM 5739 O O . TYR B 1 284 ? 13.367 -22.516 -20.219 1 93.06 284 TYR B O 1
ATOM 5747 N N . VAL B 1 285 ? 14.18 -22.234 -22.234 1 93.5 285 VAL B N 1
ATOM 5748 C CA . VAL B 1 285 ? 14.484 -20.812 -22.062 1 93.5 285 VAL B CA 1
ATOM 5749 C C . VAL B 1 285 ? 13.719 -19.984 -23.094 1 93.5 285 VAL B C 1
ATOM 5751 O O . VAL B 1 285 ? 13.969 -20.094 -24.297 1 93.5 285 VAL B O 1
ATOM 5754 N N . GLN B 1 286 ? 12.758 -19.234 -22.562 1 90 286 GLN B N 1
ATOM 5755 C CA . GLN B 1 286 ? 11.883 -18.547 -23.484 1 90 286 GLN B CA 1
ATOM 5756 C C . GLN B 1 286 ? 11.359 -17.234 -22.891 1 90 286 GLN B C 1
ATOM 5758 O O . GLN B 1 286 ? 11.508 -17.016 -21.688 1 90 286 GLN B O 1
ATOM 5763 N N . ASN B 1 287 ? 10.789 -16.422 -23.766 1 86.75 287 ASN B N 1
ATOM 5764 C CA . ASN B 1 287 ? 10.164 -15.164 -23.359 1 86.75 287 ASN B CA 1
ATOM 5765 C C . ASN B 1 287 ? 8.695 -15.367 -22.984 1 86.75 287 ASN B C 1
ATOM 5767 O O . ASN B 1 287 ? 7.801 -14.992 -23.75 1 86.75 287 ASN B O 1
ATOM 5771 N N . SER B 1 288 ? 8.469 -15.992 -21.844 1 86.38 288 SER B N 1
ATOM 5772 C CA . SER B 1 288 ? 7.113 -16.281 -21.391 1 86.38 288 SER B CA 1
ATOM 5773 C C . SER B 1 288 ? 7.016 -16.219 -19.875 1 86.38 288 SER B C 1
ATOM 5775 O O . SER B 1 288 ? 8.031 -16.109 -19.172 1 86.38 288 SER B O 1
ATOM 5777 N N . VAL B 1 289 ? 5.797 -16.109 -19.453 1 88.31 289 VAL B N 1
ATOM 5778 C CA . VAL B 1 289 ? 5.488 -16.219 -18.031 1 88.31 289 VAL B CA 1
ATOM 5779 C C . VAL B 1 289 ? 4.598 -17.438 -17.797 1 88.31 289 VAL B C 1
ATOM 5781 O O . VAL B 1 289 ? 3.521 -17.547 -18.391 1 88.31 289 VAL B O 1
ATOM 5784 N N . GLU B 1 290 ? 5.117 -18.328 -16.953 1 90.31 290 GLU B N 1
ATOM 5785 C CA . GLU B 1 290 ? 4.352 -19.531 -16.625 1 90.31 290 GLU B CA 1
ATOM 5786 C C . GLU B 1 290 ? 3.916 -19.5 -15.156 1 90.31 290 GLU B C 1
ATOM 5788 O O . GLU B 1 290 ? 4.688 -19.109 -14.281 1 90.31 290 GLU B O 1
ATOM 5793 N N . ASN B 1 291 ? 2.688 -19.953 -14.922 1 92 291 ASN B N 1
ATOM 5794 C CA . ASN B 1 291 ? 2.117 -19.812 -13.586 1 92 291 ASN B CA 1
ATOM 5795 C C . ASN B 1 291 ? 2.242 -21.094 -12.781 1 92 291 ASN B C 1
ATOM 5797 O O . ASN B 1 291 ? 1.731 -21.188 -11.664 1 92 291 ASN B O 1
ATOM 5801 N N . LEU B 1 292 ? 2.869 -22.172 -13.328 1 93.31 292 LEU B N 1
ATOM 5802 C CA . LEU B 1 292 ? 3.109 -23.391 -12.578 1 93.31 292 LEU B CA 1
ATOM 5803 C C . LEU B 1 292 ? 4.406 -23.297 -11.781 1 93.31 292 LEU B C 1
ATOM 5805 O O . LEU B 1 292 ? 5.441 -23.812 -12.203 1 93.31 292 LEU B O 1
ATOM 5809 N N . GLY B 1 293 ? 4.273 -22.703 -10.664 1 97 293 GLY B N 1
ATOM 5810 C CA . GLY B 1 293 ? 5.461 -22.531 -9.844 1 97 293 GLY B CA 1
ATOM 5811 C C . GLY B 1 293 ? 6.367 -21.422 -10.336 1 97 293 GLY B C 1
ATOM 5812 O O . GLY B 1 293 ? 7.551 -21.641 -10.609 1 97 293 GLY B O 1
ATOM 5813 N N . LEU B 1 294 ? 5.812 -20.203 -10.438 1 98.12 294 LEU B N 1
ATOM 5814 C CA . LEU B 1 294 ? 6.586 -19.031 -10.836 1 98.12 294 LEU B CA 1
ATOM 5815 C C . LEU B 1 294 ? 7.5 -18.578 -9.711 1 98.12 294 LEU B C 1
ATOM 5817 O O . LEU B 1 294 ? 7.086 -18.516 -8.547 1 98.12 294 LEU B O 1
ATOM 5821 N N . ALA B 1 295 ? 8.789 -18.297 -10.07 1 98.69 295 ALA B N 1
ATOM 5822 C CA . ALA B 1 295 ? 9.727 -17.859 -9.039 1 98.69 295 ALA B CA 1
ATOM 5823 C C . ALA B 1 295 ? 10.586 -16.703 -9.539 1 98.69 295 ALA B C 1
ATOM 5825 O O . ALA B 1 295 ? 11.023 -16.688 -10.695 1 98.69 295 ALA B O 1
ATOM 5826 N N . PHE B 1 296 ? 10.797 -15.727 -8.758 1 98.31 296 PHE B N 1
ATOM 5827 C CA . PHE B 1 296 ? 11.719 -14.625 -8.992 1 98.31 296 PHE B CA 1
ATOM 5828 C C . PHE B 1 296 ? 12.086 -13.938 -7.68 1 98.31 296 PHE B C 1
ATOM 5830 O O . PHE B 1 296 ? 11.5 -14.234 -6.633 1 98.31 296 PHE B O 1
ATOM 5837 N N . ASN B 1 297 ? 13.078 -13.109 -7.711 1 97.69 297 ASN B N 1
ATOM 5838 C CA . ASN B 1 297 ? 13.555 -12.508 -6.473 1 97.69 297 ASN B CA 1
ATOM 5839 C C . ASN B 1 297 ? 13.195 -11.023 -6.391 1 97.69 297 ASN B C 1
ATOM 5841 O O . ASN B 1 297 ? 12.516 -10.5 -7.277 1 97.69 297 ASN B O 1
ATOM 5845 N N . ARG B 1 298 ? 13.57 -10.414 -5.348 1 95.69 298 ARG B N 1
ATOM 5846 C CA . ARG B 1 298 ? 13.242 -9.031 -5.031 1 95.69 298 ARG B CA 1
ATOM 5847 C C . ARG B 1 298 ? 13.766 -8.086 -6.105 1 95.69 298 ARG B C 1
ATOM 5849 O O . ARG B 1 298 ? 13.094 -7.105 -6.449 1 95.69 298 ARG B O 1
ATOM 5856 N N . THR B 1 299 ? 14.922 -8.32 -6.57 1 94 299 THR B N 1
ATOM 5857 C CA . THR B 1 299 ? 15.516 -7.477 -7.602 1 94 299 THR B CA 1
ATOM 5858 C C . THR B 1 299 ? 14.609 -7.422 -8.836 1 94 299 THR B C 1
ATOM 5860 O O . THR B 1 299 ? 14.359 -6.344 -9.375 1 94 299 THR B O 1
ATOM 5863 N N . ILE B 1 300 ? 14.156 -8.555 -9.18 1 95.69 300 ILE B N 1
ATOM 5864 C CA . ILE B 1 300 ? 13.289 -8.625 -10.352 1 95.69 300 ILE B CA 1
ATOM 5865 C C . ILE B 1 300 ? 11.953 -7.957 -10.039 1 95.69 300 ILE B C 1
ATOM 5867 O O . ILE B 1 300 ? 11.406 -7.227 -10.867 1 95.69 300 ILE B O 1
ATOM 5871 N N . TRP B 1 301 ? 11.398 -8.172 -8.859 1 95.31 301 TRP B N 1
ATOM 5872 C CA . TRP B 1 301 ? 10.133 -7.551 -8.492 1 95.31 301 TRP B CA 1
ATOM 5873 C C . TRP B 1 301 ? 10.227 -6.027 -8.562 1 95.31 301 TRP B C 1
ATOM 5875 O O . TRP B 1 301 ? 9.312 -5.363 -9.047 1 95.31 301 TRP B O 1
ATOM 5885 N N . GLN B 1 302 ? 11.281 -5.48 -8.109 1 90 302 GLN B N 1
ATOM 5886 C CA . GLN B 1 302 ? 11.477 -4.035 -8.133 1 90 302 GLN B CA 1
ATOM 5887 C C . GLN B 1 302 ? 11.484 -3.502 -9.562 1 90 302 GLN B C 1
ATOM 5889 O O . GLN B 1 302 ? 11.023 -2.389 -9.812 1 90 302 GLN B O 1
ATOM 5894 N N . ARG B 1 303 ? 11.938 -4.328 -10.43 1 90 303 ARG B N 1
ATOM 5895 C CA . ARG B 1 303 ? 11.922 -3.936 -11.836 1 90 303 ARG B CA 1
ATOM 5896 C C . ARG B 1 303 ? 10.523 -4.039 -12.422 1 90 303 ARG B C 1
ATOM 5898 O O . ARG B 1 303 ? 10.102 -3.172 -13.188 1 90 303 ARG B O 1
ATOM 5905 N N . VAL B 1 304 ? 9.867 -5.074 -12.008 1 91.88 304 VAL B N 1
ATOM 5906 C CA . VAL B 1 304 ? 8.516 -5.324 -12.5 1 91.88 304 VAL B CA 1
ATOM 5907 C C . VAL B 1 304 ? 7.559 -4.277 -11.938 1 91.88 304 VAL B C 1
ATOM 5909 O O . VAL B 1 304 ? 6.727 -3.73 -12.672 1 91.88 304 VAL B O 1
ATOM 5912 N N . SER B 1 305 ? 7.684 -3.973 -10.695 1 89.56 305 SER B N 1
ATOM 5913 C CA . SER B 1 305 ? 6.754 -3.098 -9.992 1 89.56 305 SER B CA 1
ATOM 5914 C C . SER B 1 305 ? 6.867 -1.658 -10.484 1 89.56 305 SER B C 1
ATOM 5916 O O . SER B 1 305 ? 5.949 -0.858 -10.297 1 89.56 305 SER B O 1
ATOM 5918 N N . ARG B 1 306 ? 7.969 -1.335 -11.188 1 85.81 306 ARG B N 1
ATOM 5919 C CA . ARG B 1 306 ? 8.117 -0.031 -11.828 1 85.81 306 ARG B CA 1
ATOM 5920 C C . ARG B 1 306 ? 7.082 0.162 -12.922 1 85.81 306 ARG B C 1
ATOM 5922 O O . ARG B 1 306 ? 6.688 1.292 -13.219 1 85.81 306 ARG B O 1
ATOM 5929 N N . PHE B 1 307 ? 6.645 -0.909 -13.406 1 90.19 307 PHE B N 1
ATOM 5930 C CA . PHE B 1 307 ? 5.699 -0.879 -14.516 1 90.19 307 PHE B CA 1
ATOM 5931 C C . PHE B 1 307 ? 4.32 -1.343 -14.062 1 90.19 307 PHE B C 1
ATOM 5933 O O . PHE B 1 307 ? 3.584 -1.967 -14.828 1 90.19 307 PHE B O 1
ATOM 5940 N N . SER B 1 308 ? 3.977 -0.997 -12.797 1 91.62 308 SER B N 1
ATOM 5941 C CA . SER B 1 308 ? 2.725 -1.438 -12.195 1 91.62 308 SER B CA 1
ATOM 5942 C C . SER B 1 308 ? 1.521 -0.957 -12.992 1 91.62 308 SER B C 1
ATOM 5944 O O . SER B 1 308 ? 0.493 -1.634 -13.047 1 91.62 308 SER B O 1
ATOM 5946 N N . GLU B 1 309 ? 1.625 0.179 -13.656 1 91.5 309 GLU B N 1
ATOM 5947 C CA . GLU B 1 309 ? 0.505 0.701 -14.438 1 91.5 309 GLU B CA 1
ATOM 5948 C C . GLU B 1 309 ? 0.149 -0.236 -15.586 1 91.5 309 GLU B C 1
ATOM 5950 O O . GLU B 1 309 ? -1.027 -0.407 -15.914 1 91.5 309 GLU B O 1
ATOM 5955 N N . HIS B 1 310 ? 1.185 -0.776 -16.188 1 92.44 310 HIS B N 1
ATOM 5956 C CA . HIS B 1 310 ? 0.948 -1.719 -17.281 1 92.44 310 HIS B CA 1
ATOM 5957 C C . HIS B 1 310 ? 0.238 -2.973 -16.781 1 92.44 310 HIS B C 1
ATOM 5959 O O . HIS B 1 310 ? -0.588 -3.549 -17.484 1 92.44 310 HIS B O 1
ATOM 5965 N N . PHE B 1 311 ? 0.579 -3.41 -15.609 1 95.81 311 PHE B N 1
ATOM 5966 C CA . PHE B 1 311 ? -0.098 -4.555 -15.016 1 95.81 311 PHE B CA 1
ATOM 5967 C C . PHE B 1 311 ? -1.539 -4.211 -14.664 1 95.81 311 PHE B C 1
ATOM 5969 O O . PHE B 1 311 ? -2.461 -4.965 -14.984 1 95.81 311 PHE B O 1
ATOM 5976 N N . CYS B 1 312 ? -1.786 -3.021 -14.047 1 96.25 312 CYS B N 1
ATOM 5977 C CA . CYS B 1 312 ? -3.061 -2.654 -13.438 1 96.25 312 CYS B CA 1
ATOM 5978 C C . CYS B 1 312 ? -4.059 -2.199 -14.5 1 96.25 312 CYS B C 1
ATOM 5980 O O . CYS B 1 312 ? -5.27 -2.25 -14.273 1 96.25 312 CYS B O 1
ATOM 5982 N N . LYS B 1 313 ? -3.611 -1.859 -15.656 1 94.31 313 LYS B N 1
ATOM 5983 C CA . LYS B 1 313 ? -4.531 -1.334 -16.656 1 94.31 313 LYS B CA 1
ATOM 5984 C C . LYS B 1 313 ? -4.727 -2.326 -17.797 1 94.31 313 LYS B C 1
ATOM 5986 O O . LYS B 1 313 ? -5.617 -2.154 -18.625 1 94.31 313 LYS B O 1
ATOM 5991 N N . PHE B 1 314 ? -3.9 -3.404 -17.828 1 95.31 314 PHE B N 1
ATOM 5992 C CA . PHE B 1 314 ? -4.027 -4.395 -18.891 1 95.31 314 PHE B CA 1
ATOM 5993 C C . PHE B 1 314 ? -5.328 -5.176 -18.75 1 95.31 314 PHE B C 1
ATOM 5995 O O . PHE B 1 314 ? -5.562 -5.816 -17.719 1 95.31 314 PHE B O 1
ATOM 6002 N N . ASP B 1 315 ? -6.105 -5.125 -19.812 1 94.69 315 ASP B N 1
ATOM 6003 C CA . ASP B 1 315 ? -7.457 -5.668 -19.719 1 94.69 315 ASP B CA 1
ATOM 6004 C C . ASP B 1 315 ? -7.445 -7.191 -19.828 1 94.69 315 ASP B C 1
ATOM 6006 O O . ASP B 1 315 ? -7.953 -7.75 -20.797 1 94.69 315 ASP B O 1
ATOM 6010 N N . ASP B 1 316 ? -6.941 -7.789 -18.812 1 94.69 316 ASP B N 1
ATOM 6011 C CA . ASP B 1 316 ? -6.957 -9.234 -18.609 1 94.69 316 ASP B CA 1
ATOM 6012 C C . ASP B 1 316 ? -7.078 -9.586 -17.125 1 94.69 316 ASP B C 1
ATOM 6014 O O . ASP B 1 316 ? -6.266 -9.141 -16.312 1 94.69 316 ASP B O 1
ATOM 6018 N N . TYR B 1 317 ? -8.062 -10.383 -16.812 1 92.5 317 TYR B N 1
ATOM 6019 C CA . TYR B 1 317 ? -8.273 -10.719 -15.406 1 92.5 317 TYR B CA 1
ATOM 6020 C C . TYR B 1 317 ? -7.254 -11.742 -14.93 1 92.5 317 TYR B C 1
ATOM 6022 O O . TYR B 1 317 ? -7.098 -11.961 -13.727 1 92.5 317 TYR B O 1
ATOM 6030 N N . ASN B 1 318 ? -6.555 -12.43 -15.844 1 92.94 318 ASN B N 1
ATOM 6031 C CA . ASN B 1 318 ? -5.48 -13.352 -15.477 1 92.94 318 ASN B CA 1
ATOM 6032 C C . ASN B 1 318 ? -4.195 -12.602 -15.133 1 92.94 318 ASN B C 1
ATOM 6034 O O . ASN B 1 318 ? -3.635 -11.906 -15.984 1 92.94 318 ASN B O 1
ATOM 6038 N N . TRP B 1 319 ? -3.746 -12.836 -13.961 1 95.75 319 TRP B N 1
ATOM 6039 C CA . TRP B 1 319 ? -2.572 -12.102 -13.508 1 95.75 319 TRP B CA 1
ATOM 6040 C C . TRP B 1 319 ? -1.342 -12.477 -14.32 1 95.75 319 TRP B C 1
ATOM 6042 O O . TRP B 1 319 ? -0.447 -11.656 -14.531 1 95.75 319 TRP B O 1
ATOM 6052 N N . ASP B 1 320 ? -1.21 -13.758 -14.805 1 93.06 320 ASP B N 1
ATOM 6053 C CA . ASP B 1 320 ? -0.02 -14.219 -15.516 1 93.06 320 ASP B CA 1
ATOM 6054 C C . ASP B 1 320 ? 0.086 -13.562 -16.891 1 93.06 320 ASP B C 1
ATOM 6056 O O . ASP B 1 320 ? 1.18 -13.195 -17.328 1 93.06 320 ASP B O 1
ATOM 6060 N N . TRP B 1 321 ? -1.082 -13.344 -17.531 1 92.69 321 TRP B N 1
ATOM 6061 C CA . TRP B 1 321 ? -1.076 -12.625 -18.812 1 92.69 321 TRP B CA 1
ATOM 6062 C C . TRP B 1 321 ? -0.689 -11.164 -18.594 1 92.69 321 TRP B C 1
ATOM 6064 O O . TRP B 1 321 ? 0.031 -10.586 -19.422 1 92.69 321 TRP B O 1
ATOM 6074 N N . SER B 1 322 ? -1.154 -10.609 -17.547 1 94.88 322 SER B N 1
ATOM 6075 C CA . SER B 1 322 ? -0.792 -9.234 -17.219 1 94.88 322 SER B CA 1
ATOM 6076 C C . SER B 1 322 ? 0.694 -9.109 -16.906 1 94.88 322 SER B C 1
ATOM 6078 O O . SER B 1 322 ? 1.351 -8.156 -17.328 1 94.88 322 SER B O 1
ATOM 6080 N N . LEU B 1 323 ? 1.189 -10.062 -16.156 1 94.88 323 LEU B N 1
ATOM 6081 C CA . LEU B 1 323 ? 2.611 -10.047 -15.844 1 94.88 323 LEU B CA 1
ATOM 6082 C C . LEU B 1 323 ? 3.455 -10.211 -17.109 1 94.88 323 LEU B C 1
ATOM 6084 O O . LEU B 1 323 ? 4.48 -9.539 -17.25 1 94.88 323 LEU B O 1
ATOM 6088 N N . ARG B 1 324 ? 3.045 -11.07 -17.984 1 92.31 324 ARG B N 1
ATOM 6089 C CA . ARG B 1 324 ? 3.721 -11.234 -19.266 1 92.31 324 ARG B CA 1
ATOM 6090 C C . ARG B 1 324 ? 3.76 -9.914 -20.031 1 92.31 324 ARG B C 1
ATOM 6092 O O . ARG B 1 324 ? 4.793 -9.547 -20.594 1 92.31 324 ARG B O 1
ATOM 6099 N N . HIS B 1 325 ? 2.623 -9.266 -20.047 1 92.56 325 HIS B N 1
ATOM 6100 C CA . HIS B 1 325 ? 2.541 -7.961 -20.688 1 92.56 325 HIS B CA 1
ATOM 6101 C C . HIS B 1 325 ? 3.561 -6.992 -20.094 1 92.56 325 HIS B C 1
ATOM 6103 O O . HIS B 1 325 ? 4.227 -6.262 -20.844 1 92.56 325 HIS B O 1
ATOM 6109 N N . VAL B 1 326 ? 3.709 -6.973 -18.812 1 93.06 326 VAL B N 1
ATOM 6110 C CA . VAL B 1 326 ? 4.652 -6.086 -18.125 1 93.06 326 VAL B CA 1
ATOM 6111 C C . VAL B 1 326 ? 6.078 -6.414 -18.578 1 93.06 326 VAL B C 1
ATOM 6113 O O . VAL B 1 326 ? 6.844 -5.52 -18.938 1 93.06 326 VAL B O 1
ATOM 6116 N N . ILE B 1 327 ? 6.402 -7.664 -18.594 1 91.62 327 ILE B N 1
ATOM 6117 C CA . ILE B 1 327 ? 7.75 -8.102 -18.938 1 91.62 327 ILE B CA 1
ATOM 6118 C C . ILE B 1 327 ? 8.078 -7.703 -20.375 1 91.62 327 ILE B C 1
ATOM 6120 O O . ILE B 1 327 ? 9.211 -7.344 -20.688 1 91.62 327 ILE B O 1
ATOM 6124 N N . MET B 1 328 ? 7.137 -7.637 -21.172 1 88 328 MET B N 1
ATOM 6125 C CA . MET B 1 328 ? 7.324 -7.273 -22.578 1 88 328 MET B CA 1
ATOM 6126 C C . MET B 1 328 ? 7.547 -5.77 -22.719 1 88 328 MET B C 1
ATOM 6128 O O . MET B 1 328 ? 8 -5.305 -23.766 1 88 328 MET B O 1
ATOM 6132 N N . GLN B 1 329 ? 7.176 -5.008 -21.688 1 86.81 329 GLN B N 1
ATOM 6133 C CA . GLN B 1 329 ? 7.289 -3.557 -21.766 1 86.81 329 GLN B CA 1
ATOM 6134 C C . GLN B 1 329 ? 8.648 -3.086 -21.25 1 86.81 329 GLN B C 1
ATOM 6136 O O . GLN B 1 329 ? 9.047 -1.944 -21.5 1 86.81 329 GLN B O 1
ATOM 6141 N N . VAL B 1 330 ? 9.328 -3.949 -20.531 1 87.38 330 VAL B N 1
ATOM 6142 C CA . VAL B 1 330 ? 10.578 -3.512 -19.906 1 87.38 330 VAL B CA 1
ATOM 6143 C C . VAL B 1 330 ? 11.617 -3.225 -21 1 87.38 330 VAL B C 1
ATOM 6145 O O . VAL B 1 330 ? 11.742 -3.979 -21.969 1 87.38 330 VAL B O 1
ATOM 6148 N N . PRO B 1 331 ? 12.422 -2.135 -20.844 1 85.44 331 PRO B N 1
ATOM 6149 C CA . PRO B 1 331 ? 13.359 -1.721 -21.906 1 85.44 331 PRO B CA 1
ATOM 6150 C C . PRO B 1 331 ? 14.672 -2.494 -21.859 1 85.44 331 PRO B C 1
ATOM 6152 O O . PRO B 1 331 ? 15.547 -2.277 -22.703 1 85.44 331 PRO B O 1
ATOM 6155 N N . ASP B 1 332 ? 14.805 -3.412 -21.031 1 84.56 332 ASP B N 1
ATOM 6156 C CA . ASP B 1 332 ? 16.047 -4.145 -20.859 1 84.56 332 ASP B CA 1
ATOM 6157 C C . ASP B 1 332 ? 16.438 -4.891 -22.125 1 84.56 332 ASP B C 1
ATOM 6159 O O . ASP B 1 332 ? 15.578 -5.449 -22.812 1 84.56 332 ASP B O 1
ATOM 6163 N N . GLU B 1 333 ? 17.797 -4.766 -22.5 1 86.5 333 GLU B N 1
ATOM 6164 C CA . GLU B 1 333 ? 18.391 -5.52 -23.594 1 86.5 333 GLU B CA 1
ATOM 6165 C C . GLU B 1 333 ? 19.609 -6.309 -23.125 1 86.5 333 GLU B C 1
ATOM 6167 O O . GLU B 1 333 ? 20.484 -5.762 -22.438 1 86.5 333 GLU B O 1
ATOM 6172 N N . PRO B 1 334 ? 19.703 -7.684 -23.469 1 88.5 334 PRO B N 1
ATOM 6173 C CA . PRO B 1 334 ? 18.672 -8.492 -24.141 1 88.5 334 PRO B CA 1
ATOM 6174 C C . PRO B 1 334 ? 17.391 -8.625 -23.312 1 88.5 334 PRO B C 1
ATOM 6176 O O . PRO B 1 334 ? 17.422 -8.438 -22.094 1 88.5 334 PRO B O 1
ATOM 6179 N N . ARG B 1 335 ? 16.312 -8.977 -23.969 1 88.44 335 ARG B N 1
ATOM 6180 C CA . ARG B 1 335 ? 15.023 -9.133 -23.297 1 88.44 335 ARG B CA 1
ATOM 6181 C C . ARG B 1 335 ? 15.086 -10.219 -22.234 1 88.44 335 ARG B C 1
ATOM 6183 O O . ARG B 1 335 ? 15.695 -11.266 -22.438 1 88.44 335 ARG B O 1
ATOM 6190 N N . PRO B 1 336 ? 14.383 -9.914 -21.188 1 93 336 PRO B N 1
ATOM 6191 C CA . PRO B 1 336 ? 14.367 -10.93 -20.125 1 93 336 PRO B CA 1
ATOM 6192 C C . PRO B 1 336 ? 13.742 -12.242 -20.594 1 93 336 PRO B C 1
ATOM 6194 O O . PRO B 1 336 ? 12.797 -12.234 -21.375 1 93 336 PRO B O 1
ATOM 6197 N N . VAL B 1 337 ? 14.32 -13.359 -20.078 1 92.56 337 VAL B N 1
ATOM 6198 C CA . VAL B 1 337 ? 13.797 -14.672 -20.406 1 92.56 337 VAL B CA 1
ATOM 6199 C C . VAL B 1 337 ? 13.383 -15.406 -19.141 1 92.56 337 VAL B C 1
ATOM 6201 O O . VAL B 1 337 ? 13.734 -14.984 -18.031 1 92.56 337 VAL B O 1
ATOM 6204 N N . SER B 1 338 ? 12.586 -16.453 -19.375 1 94.69 338 SER B N 1
ATOM 6205 C CA . SER B 1 338 ? 12.195 -17.375 -18.312 1 94.69 338 SER B CA 1
ATOM 6206 C C . SER B 1 338 ? 12.812 -18.75 -18.531 1 94.69 338 SER B C 1
ATOM 6208 O O . SER B 1 338 ? 12.969 -19.203 -19.672 1 94.69 338 SER B O 1
ATOM 6210 N N . MET B 1 339 ? 13.219 -19.312 -17.5 1 96.31 339 MET B N 1
ATOM 6211 C CA . MET B 1 339 ? 13.664 -20.703 -17.516 1 96.31 339 MET B CA 1
ATOM 6212 C C . MET B 1 339 ? 12.594 -21.625 -16.922 1 96.31 339 MET B C 1
ATOM 6214 O O . MET B 1 339 ? 12.164 -21.422 -15.781 1 96.31 339 MET B O 1
ATOM 6218 N N . ILE B 1 340 ? 12.172 -22.641 -17.703 1 95.25 340 ILE B N 1
ATOM 6219 C CA . ILE B 1 340 ? 11.039 -23.469 -17.328 1 95.25 340 ILE B CA 1
ATOM 6220 C C . ILE B 1 340 ? 11.445 -24.953 -17.375 1 95.25 340 ILE B C 1
ATOM 6222 O O . ILE B 1 340 ? 11.977 -25.406 -18.391 1 95.25 340 ILE B O 1
ATOM 6226 N N . MET B 1 341 ? 11.148 -25.656 -16.328 1 94.94 341 MET B N 1
ATOM 6227 C CA . MET B 1 341 ? 11.398 -27.094 -16.391 1 94.94 341 MET B CA 1
ATOM 6228 C C . MET B 1 341 ? 10.594 -27.734 -17.516 1 94.94 341 MET B C 1
ATOM 6230 O O . MET B 1 341 ? 9.383 -27.547 -17.594 1 94.94 341 MET B O 1
ATOM 6234 N N . ALA B 1 342 ? 11.305 -28.484 -18.328 1 92 342 ALA B N 1
ATOM 6235 C CA . ALA B 1 342 ? 10.625 -29.141 -19.438 1 92 342 ALA B CA 1
ATOM 6236 C C . ALA B 1 342 ? 9.703 -30.25 -18.922 1 92 342 ALA B C 1
ATOM 6238 O O . ALA B 1 342 ? 8.594 -30.422 -19.453 1 92 342 ALA B O 1
ATOM 6239 N N . ALA B 1 343 ? 10.273 -31.031 -18.047 1 90.94 343 ALA B N 1
ATOM 6240 C CA . ALA B 1 343 ? 9.43 -31.953 -17.297 1 90.94 343 ALA B CA 1
ATOM 6241 C C . ALA B 1 343 ? 8.922 -31.312 -16 1 90.94 343 ALA B C 1
ATOM 6243 O O . ALA B 1 343 ? 9.711 -31.031 -15.094 1 90.94 343 ALA B O 1
ATOM 6244 N N . PRO B 1 344 ? 7.641 -31.156 -15.859 1 91.25 344 PRO B N 1
ATOM 6245 C CA . PRO B 1 344 ? 7.086 -30.359 -14.766 1 91.25 344 PRO B CA 1
ATOM 6246 C C . PRO B 1 344 ? 7.426 -30.922 -13.391 1 91.25 344 PRO B C 1
ATOM 6248 O O . PRO B 1 344 ? 7.453 -32.156 -13.203 1 91.25 344 PRO B O 1
ATOM 6251 N N . ARG B 1 345 ? 7.762 -30 -12.516 1 93.81 345 ARG B N 1
ATOM 6252 C CA . ARG B 1 345 ? 7.938 -30.328 -11.109 1 93.81 345 ARG B CA 1
ATOM 6253 C C . ARG B 1 345 ? 6.785 -29.781 -10.273 1 93.81 345 ARG B C 1
ATOM 6255 O O . ARG B 1 345 ? 6.789 -29.906 -9.047 1 93.81 345 ARG B O 1
ATOM 6262 N N . ALA B 1 346 ? 5.82 -29.125 -10.898 1 92.06 346 ALA B N 1
ATOM 6263 C CA . ALA B 1 346 ? 4.547 -28.719 -10.312 1 92.06 346 ALA B CA 1
ATOM 6264 C C . ALA B 1 346 ? 3.391 -29 -11.273 1 92.06 346 ALA B C 1
ATOM 6266 O O . ALA B 1 346 ? 3.535 -28.875 -12.484 1 92.06 346 ALA B O 1
ATOM 6267 N N . PHE B 1 347 ? 2.211 -29.422 -10.664 1 86.94 347 PHE B N 1
ATOM 6268 C CA . PHE B 1 347 ? 1.033 -29.75 -11.461 1 86.94 347 PHE B CA 1
ATOM 6269 C C . PHE B 1 347 ? -0.208 -29.062 -10.891 1 86.94 347 PHE B C 1
ATOM 6271 O O . PHE B 1 347 ? -0.333 -28.906 -9.672 1 86.94 347 PHE B O 1
ATOM 6278 N N . HIS B 1 348 ? -1.026 -28.672 -11.836 1 86.56 348 HIS B N 1
ATOM 6279 C CA . HIS B 1 348 ? -2.375 -28.297 -11.43 1 86.56 348 HIS B CA 1
ATOM 6280 C C . HIS B 1 348 ? -3.256 -29.516 -11.219 1 86.56 348 HIS B C 1
ATOM 6282 O O . HIS B 1 348 ? -3.465 -30.312 -12.148 1 86.56 348 HIS B O 1
ATOM 6288 N N . ILE B 1 349 ? -3.734 -29.656 -10.125 1 81.44 349 ILE B N 1
ATOM 6289 C CA . ILE B 1 349 ? -4.551 -30.844 -9.875 1 81.44 349 ILE B CA 1
ATOM 6290 C C . ILE B 1 349 ? -6.023 -30.453 -9.805 1 81.44 349 ILE B C 1
ATOM 6292 O O . ILE B 1 349 ? -6.902 -31.312 -9.734 1 81.44 349 ILE B O 1
ATOM 6296 N N . GLY B 1 350 ? -6.266 -29.141 -9.719 1 69.25 350 GLY B N 1
ATOM 6297 C CA . GLY B 1 350 ? -7.633 -28.656 -9.641 1 69.25 350 GLY B CA 1
ATOM 6298 C C . GLY B 1 350 ? -8.328 -28.609 -10.992 1 69.25 350 GLY B C 1
ATOM 6299 O O . GLY B 1 350 ? -9.547 -28.438 -11.062 1 69.25 350 GLY B O 1
ATOM 6300 N N . SER B 1 351 ? -7.574 -28.375 -12.125 1 59.97 351 SER B N 1
ATOM 6301 C CA . SER B 1 351 ? -8.203 -28.25 -13.43 1 59.97 351 SER B CA 1
ATOM 6302 C C . SER B 1 351 ? -8.641 -29.609 -13.969 1 59.97 351 SER B C 1
ATOM 6304 O O . SER B 1 351 ? -7.824 -30.531 -14.086 1 59.97 351 SER B O 1
ATOM 6306 N N . CYS B 1 352 ? -9.828 -30.016 -13.602 1 49.44 352 CYS B N 1
ATOM 6307 C CA . CYS B 1 352 ? -10.305 -31.25 -14.227 1 49.44 352 CYS B CA 1
ATOM 6308 C C . CYS B 1 352 ? -10.375 -31.109 -15.734 1 49.44 352 CYS B C 1
ATOM 6310 O O . CYS B 1 352 ? -10.75 -30.047 -16.25 1 49.44 352 CYS B O 1
ATOM 6312 N N . GLY B 1 353 ? -9.438 -31.656 -16.422 1 40.88 353 GLY B N 1
ATOM 6313 C CA . GLY B 1 353 ? -9.492 -31.688 -17.875 1 40.88 353 GLY B CA 1
ATOM 6314 C C . GLY B 1 353 ? -10.883 -31.453 -18.438 1 40.88 353 GLY B C 1
ATOM 6315 O O . GLY B 1 353 ? -11.875 -31.578 -17.703 1 40.88 353 GLY B O 1
ATOM 6316 N N . ALA B 1 354 ? -10.977 -30.766 -19.672 1 37.97 354 ALA B N 1
ATOM 6317 C CA . ALA B 1 354 ? -12.211 -30.5 -20.406 1 37.97 354 ALA B CA 1
ATOM 6318 C C . ALA B 1 354 ? -13.227 -31.625 -20.203 1 37.97 354 ALA B C 1
ATOM 6320 O O . ALA B 1 354 ? -14.422 -31.438 -20.422 1 37.97 354 ALA B O 1
ATOM 6321 N N . HIS B 1 355 ? -12.734 -32.781 -20.125 1 36.59 355 HIS B N 1
ATOM 6322 C CA . HIS B 1 355 ? -13.648 -33.906 -20.188 1 36.59 355 HIS B CA 1
ATOM 6323 C C . HIS B 1 355 ? -14.102 -34.312 -18.797 1 36.59 355 HIS B C 1
ATOM 6325 O O . HIS B 1 355 ? -14.867 -35.281 -18.641 1 36.59 355 HIS B O 1
ATOM 6331 N N . SER B 1 356 ? -13.469 -33.781 -17.781 1 39.09 356 SER B N 1
ATOM 6332 C CA . SER B 1 356 ? -13.984 -34.344 -16.531 1 39.09 356 SER B CA 1
ATOM 6333 C C . SER B 1 356 ? -14.977 -33.375 -15.875 1 39.09 356 SER B C 1
ATOM 6335 O O . SER B 1 356 ? -14.695 -32.188 -15.75 1 39.09 356 SER B O 1
ATOM 6337 N N . THR B 1 357 ? -16.172 -33.625 -15.977 1 41.53 357 THR B N 1
ATOM 6338 C CA . THR B 1 357 ? -17.328 -33.031 -15.32 1 41.53 357 THR B CA 1
ATOM 6339 C C . THR B 1 357 ? -17.109 -32.938 -13.812 1 41.53 357 THR B C 1
ATOM 6341 O O . THR B 1 357 ? -17.938 -32.406 -13.086 1 41.53 357 THR B O 1
ATOM 6344 N N . ASP B 1 358 ? -16.234 -33.656 -13.195 1 43 358 ASP B N 1
ATOM 6345 C CA . ASP B 1 358 ? -16.172 -33.75 -11.742 1 43 358 ASP B CA 1
ATOM 6346 C C . ASP B 1 358 ? -15.32 -32.656 -11.141 1 43 358 ASP B C 1
ATOM 6348 O O . ASP B 1 358 ? -14.289 -32.281 -11.703 1 43 358 ASP B O 1
ATOM 6352 N N . ASP B 1 359 ? -15.875 -31.812 -10.305 1 47.03 359 ASP B N 1
ATOM 6353 C CA . ASP B 1 359 ? -15.367 -30.656 -9.562 1 47.03 359 ASP B CA 1
ATOM 6354 C C . ASP B 1 359 ? -14.016 -30.969 -8.93 1 47.03 359 ASP B C 1
ATOM 6356 O O . ASP B 1 359 ? -13.281 -30.047 -8.539 1 47.03 359 ASP B O 1
ATOM 6360 N N . TYR B 1 360 ? -13.867 -32.156 -8.406 1 50.66 360 TYR B N 1
ATOM 6361 C CA . TYR B 1 360 ? -12.625 -32.562 -7.754 1 50.66 360 TYR B CA 1
ATOM 6362 C C . TYR B 1 360 ? -11.75 -33.375 -8.703 1 50.66 360 TYR B C 1
ATOM 6364 O O . TYR B 1 360 ? -12.148 -34.438 -9.156 1 50.66 360 TYR B O 1
ATOM 6372 N N . CYS B 1 361 ? -10.891 -32.812 -9.492 1 57.28 361 CYS B N 1
ATOM 6373 C CA . CYS B 1 361 ? -9.922 -33.594 -10.266 1 57.28 361 CYS B CA 1
ATOM 6374 C C . CYS B 1 361 ? -9 -34.406 -9.352 1 57.28 361 CYS B C 1
ATOM 6376 O O . CYS B 1 361 ? -8.609 -33.906 -8.289 1 57.28 361 CYS B O 1
ATOM 6378 N N . ASP B 1 362 ? -9.047 -35.719 -9.461 1 60.72 362 ASP B N 1
ATOM 6379 C CA . ASP B 1 362 ? -8.32 -36.656 -8.625 1 60.72 362 ASP B CA 1
ATOM 6380 C C . ASP B 1 362 ? -6.824 -36.375 -8.617 1 60.72 362 ASP B C 1
ATOM 6382 O O . ASP B 1 362 ? -6.16 -36.469 -9.656 1 60.72 362 ASP B O 1
ATOM 6386 N N . PRO B 1 363 ? -6.301 -35.781 -7.52 1 67.81 363 PRO B N 1
ATOM 6387 C CA . PRO B 1 363 ? -4.863 -35.562 -7.355 1 67.81 363 PRO B CA 1
ATOM 6388 C C . PRO B 1 363 ? -4.031 -36.812 -7.637 1 67.81 363 PRO B C 1
ATOM 6390 O O . PRO B 1 363 ? -2.828 -36.719 -7.887 1 67.81 363 PRO B O 1
ATOM 6393 N N . ASN B 1 364 ? -4.695 -37.906 -7.73 1 70.44 364 ASN B N 1
ATOM 6394 C CA . ASN B 1 364 ? -3.986 -39.188 -7.84 1 70.44 364 ASN B CA 1
ATOM 6395 C C . ASN B 1 364 ? -3.211 -39.281 -9.148 1 70.44 364 ASN B C 1
ATOM 6397 O O . ASN B 1 364 ? -2.15 -39.906 -9.211 1 70.44 364 ASN B O 1
ATOM 6401 N N . GLU B 1 365 ? -3.764 -38.656 -10.125 1 71.5 365 GLU B N 1
ATOM 6402 C CA . GLU B 1 365 ? -3.047 -38.719 -11.398 1 71.5 365 GLU B CA 1
ATOM 6403 C C . GLU B 1 365 ? -1.679 -38.031 -11.289 1 71.5 365 GLU B C 1
ATOM 6405 O O . GLU B 1 365 ? -0.685 -38.562 -11.797 1 71.5 365 GLU B O 1
ATOM 6410 N N . ALA B 1 366 ? -1.631 -36.969 -10.625 1 70.31 366 ALA B N 1
ATOM 6411 C CA . ALA B 1 366 ? -0.361 -36.25 -10.43 1 70.31 366 ALA B CA 1
ATOM 6412 C C . ALA B 1 366 ? 0.592 -37.094 -9.578 1 70.31 366 ALA B C 1
ATOM 6414 O O . ALA B 1 366 ? 1.786 -37.188 -9.867 1 70.31 366 ALA B O 1
ATOM 6415 N N . ILE B 1 367 ? 0.068 -37.719 -8.617 1 74 367 ILE B N 1
ATOM 6416 C CA . ILE B 1 367 ? 0.864 -38.562 -7.715 1 74 367 ILE B CA 1
ATOM 6417 C C . ILE B 1 367 ? 1.46 -39.719 -8.477 1 74 367 ILE B C 1
ATOM 6419 O O . ILE B 1 367 ? 2.645 -40.031 -8.328 1 74 367 ILE B O 1
ATOM 6423 N N . LEU B 1 368 ? 0.609 -40.25 -9.281 1 74.31 368 LEU B N 1
ATOM 6424 C CA . LEU B 1 368 ? 1.048 -41.406 -10.055 1 74.31 368 LEU B CA 1
ATOM 6425 C C . LEU B 1 368 ? 2.125 -41.031 -11.062 1 74.31 368 LEU B C 1
ATOM 6427 O O . LEU B 1 368 ? 3.076 -41.781 -11.289 1 74.31 368 LEU B O 1
ATOM 6431 N N . LYS B 1 369 ? 1.991 -39.906 -11.555 1 73.81 369 LYS B N 1
ATOM 6432 C CA . LYS B 1 369 ? 2.98 -39.406 -12.508 1 73.81 369 LYS B CA 1
ATOM 6433 C C . LYS B 1 369 ? 4.352 -39.25 -11.859 1 73.81 369 LYS B C 1
ATOM 6435 O O . LYS B 1 369 ? 5.363 -39.656 -12.43 1 73.81 369 LYS B O 1
ATOM 6440 N N . PHE B 1 370 ? 4.43 -38.812 -10.695 1 77.19 370 PHE B N 1
ATOM 6441 C CA . PHE B 1 370 ? 5.703 -38.625 -10.016 1 77.19 370 PHE B CA 1
ATOM 6442 C C . PHE B 1 370 ? 6.258 -39.938 -9.523 1 77.19 370 PHE B C 1
ATOM 6444 O O . PHE B 1 370 ? 7.473 -40.156 -9.539 1 77.19 370 PHE B O 1
ATOM 6451 N N . LYS B 1 371 ? 5.34 -40.781 -9.141 1 75.81 371 LYS B N 1
ATOM 6452 C CA . LYS B 1 371 ? 5.793 -42.094 -8.711 1 75.81 371 LYS B CA 1
ATOM 6453 C C . LYS B 1 371 ? 6.449 -42.844 -9.859 1 75.81 371 LYS B C 1
ATOM 6455 O O . LYS B 1 371 ? 7.465 -43.531 -9.664 1 75.81 371 LYS B O 1
ATOM 6460 N N . ASN B 1 372 ? 5.938 -42.656 -10.992 1 79.38 372 ASN B N 1
ATOM 6461 C CA . ASN B 1 372 ? 6.457 -43.344 -12.164 1 79.38 372 ASN B CA 1
ATOM 6462 C C . ASN B 1 372 ? 7.758 -42.719 -12.656 1 79.38 372 ASN B C 1
ATOM 6464 O O . ASN B 1 372 ? 8.547 -43.375 -13.344 1 79.38 372 ASN B O 1
ATOM 6468 N N . ALA B 1 373 ? 7.965 -41.5 -12.234 1 79.94 373 ALA B N 1
ATOM 6469 C CA . ALA B 1 373 ? 9.133 -40.781 -12.727 1 79.94 373 ALA B CA 1
ATOM 6470 C C . ALA B 1 373 ? 10.211 -40.688 -11.648 1 79.94 373 ALA B C 1
ATOM 6472 O O . ALA B 1 373 ? 11.141 -39.906 -11.766 1 79.94 373 ALA B O 1
ATOM 6473 N N . GLN B 1 374 ? 10.125 -41.438 -10.703 1 82.56 374 GLN B N 1
ATOM 6474 C CA . GLN B 1 374 ? 10.977 -41.344 -9.523 1 82.56 374 GLN B CA 1
ATOM 6475 C C . GLN B 1 374 ? 12.453 -41.469 -9.891 1 82.56 374 GLN B C 1
ATOM 6477 O O . GLN B 1 374 ? 13.305 -40.781 -9.328 1 82.56 374 GLN B O 1
ATOM 6482 N N . MET B 1 375 ? 12.703 -42.25 -10.867 1 84.88 375 MET B N 1
ATOM 6483 C CA . MET B 1 375 ? 14.094 -42.5 -11.234 1 84.88 375 MET B CA 1
ATOM 6484 C C . MET B 1 375 ? 14.664 -41.375 -12.078 1 84.88 375 MET B C 1
ATOM 6486 O O . MET B 1 375 ? 15.883 -41.25 -12.195 1 84.88 375 MET B O 1
ATOM 6490 N N . ASP B 1 376 ? 13.828 -40.625 -12.625 1 90.31 376 ASP B N 1
ATOM 6491 C CA . ASP B 1 376 ? 14.25 -39.562 -13.523 1 90.31 376 ASP B CA 1
ATOM 6492 C C . ASP B 1 376 ? 14.383 -38.219 -12.766 1 90.31 376 ASP B C 1
ATOM 6494 O O . ASP B 1 376 ? 14.914 -37.25 -13.305 1 90.31 376 ASP B O 1
ATOM 6498 N N . LEU B 1 377 ? 14.07 -38.188 -11.523 1 92.56 377 LEU B N 1
ATOM 6499 C CA . LEU B 1 377 ? 14.078 -36.938 -10.742 1 92.56 377 LEU B CA 1
ATOM 6500 C C . LEU B 1 377 ? 15.469 -36.688 -10.172 1 92.56 377 LEU B C 1
ATOM 6502 O O . LEU B 1 377 ? 16.375 -37.5 -10.312 1 92.56 377 LEU B O 1
ATOM 6506 N N . PHE B 1 378 ? 15.703 -35.531 -9.734 1 95.56 378 PHE B N 1
ATOM 6507 C CA . PHE B 1 378 ? 16.953 -35.094 -9.125 1 95.56 378 PHE B CA 1
ATOM 6508 C C . PHE B 1 378 ? 18.078 -35.094 -10.148 1 95.56 378 PHE B C 1
ATOM 6510 O O . PHE B 1 378 ? 19.125 -35.719 -9.906 1 95.56 378 PHE B O 1
ATOM 6517 N N . PRO B 1 379 ? 17.906 -34.438 -11.203 1 95.31 379 PRO B N 1
ATOM 6518 C CA . PRO B 1 379 ? 19 -34.375 -12.172 1 95.31 379 PRO B CA 1
ATOM 6519 C C . PRO B 1 379 ? 20.266 -33.75 -11.594 1 95.31 379 PRO B C 1
ATOM 6521 O O . PRO B 1 379 ? 20.188 -32.875 -10.711 1 95.31 379 PRO B O 1
ATOM 6524 N N . LYS B 1 380 ? 21.406 -34.125 -12.102 1 95.31 380 LYS B N 1
ATOM 6525 C CA . LYS B 1 380 ? 22.672 -33.594 -11.648 1 95.31 380 LYS B CA 1
ATOM 6526 C C . LYS B 1 380 ? 22.984 -32.281 -12.328 1 95.31 380 LYS B C 1
ATOM 6528 O O . LYS B 1 380 ? 23.641 -31.406 -11.742 1 95.31 380 LYS B O 1
ATOM 6533 N N . SER B 1 381 ? 22.484 -32.188 -13.523 1 95.06 381 SER B N 1
ATOM 6534 C CA . SER B 1 381 ? 22.688 -30.984 -14.32 1 95.06 381 SER B CA 1
ATOM 6535 C C . SER B 1 381 ? 21.5 -30.719 -15.234 1 95.06 381 SER B C 1
ATOM 6537 O O . SER B 1 381 ? 20.641 -31.578 -15.414 1 95.06 381 SER B O 1
ATOM 6539 N N . LEU B 1 382 ? 21.469 -29.484 -15.688 1 96.25 382 LEU B N 1
ATOM 6540 C CA . LEU B 1 382 ? 20.375 -29.094 -16.562 1 96.25 382 LEU B CA 1
ATOM 6541 C C . LEU B 1 382 ? 20.891 -28.719 -17.953 1 96.25 382 LEU B C 1
ATOM 6543 O O . LEU B 1 382 ? 22.016 -28.219 -18.078 1 96.25 382 LEU B O 1
ATOM 6547 N N . TYR B 1 383 ? 20.109 -28.984 -18.984 1 94.94 383 TYR B N 1
ATOM 6548 C CA . TYR B 1 383 ? 20.375 -28.594 -20.359 1 94.94 383 TYR B CA 1
ATOM 6549 C C . TYR B 1 383 ? 19.25 -27.734 -20.906 1 94.94 383 TYR B C 1
ATOM 6551 O O . TYR B 1 383 ? 18.078 -27.922 -20.562 1 94.94 383 TYR B O 1
ATOM 6559 N N . ALA B 1 384 ? 19.594 -26.859 -21.781 1 94.31 384 ALA B N 1
ATOM 6560 C CA . ALA B 1 384 ? 18.609 -25.891 -22.266 1 94.31 384 ALA B CA 1
ATOM 6561 C C . ALA B 1 384 ? 18.094 -26.266 -23.641 1 94.31 384 ALA B C 1
ATOM 6563 O O . ALA B 1 384 ? 18.875 -26.688 -24.5 1 94.31 384 ALA B O 1
ATOM 6564 N N . LEU B 1 385 ? 16.828 -26.281 -23.719 1 88.5 385 LEU B N 1
ATOM 6565 C CA . LEU B 1 385 ? 16.141 -26.281 -25.016 1 88.5 385 LEU B CA 1
ATOM 6566 C C . LEU B 1 385 ? 15.695 -24.875 -25.391 1 88.5 385 LEU B C 1
ATOM 6568 O O . LEU B 1 385 ? 14.898 -24.266 -24.672 1 88.5 385 LEU B O 1
ATOM 6572 N N . GLU B 1 386 ? 16.406 -24.203 -26.25 1 77 386 GLU B N 1
ATOM 6573 C CA . GLU B 1 386 ? 16.062 -22.828 -26.609 1 77 386 GLU B CA 1
ATOM 6574 C C . GLU B 1 386 ? 14.914 -22.797 -27.609 1 77 386 GLU B C 1
ATOM 6576 O O . GLU B 1 386 ? 14.945 -23.5 -28.625 1 77 386 GLU B O 1
ATOM 6581 N N . GLN B 1 387 ? 13.883 -22.312 -27.188 1 69.81 387 GLN B N 1
ATOM 6582 C CA . GLN B 1 387 ? 12.742 -22.141 -28.094 1 69.81 387 GLN B CA 1
ATOM 6583 C C . GLN B 1 387 ? 12.406 -20.672 -28.281 1 69.81 387 GLN B C 1
ATOM 6585 O O . GLN B 1 387 ? 12.312 -19.906 -27.328 1 69.81 387 GLN B O 1
ATOM 6590 N N . ASP B 1 388 ? 12.578 -20.031 -29.531 1 59.41 388 ASP B N 1
ATOM 6591 C CA . ASP B 1 388 ? 12.203 -18.656 -29.844 1 59.41 388 ASP B CA 1
ATOM 6592 C C . ASP B 1 388 ? 10.688 -18.5 -29.906 1 59.41 388 ASP B C 1
ATOM 6594 O O . ASP B 1 388 ? 10.055 -18.891 -30.891 1 59.41 388 ASP B O 1
ATOM 6598 N N . THR B 1 389 ? 9.938 -18.656 -28.922 1 55.91 389 THR B N 1
ATOM 6599 C CA . THR B 1 389 ? 8.5 -18.484 -29.109 1 55.91 389 THR B CA 1
ATOM 6600 C C . THR B 1 389 ? 8.07 -17.062 -28.766 1 55.91 389 THR B C 1
ATOM 6602 O O . THR B 1 389 ? 8.328 -16.578 -27.672 1 55.91 389 THR B O 1
ATOM 6605 N N . LEU B 1 390 ? 8.047 -16.203 -29.844 1 53.62 390 LEU B N 1
ATOM 6606 C CA . LEU B 1 390 ? 7.379 -14.922 -29.594 1 53.62 390 LEU B CA 1
ATOM 6607 C C . LEU B 1 390 ? 5.906 -15.133 -29.266 1 53.62 390 LEU B C 1
ATOM 6609 O O . LEU B 1 390 ? 5.133 -15.562 -30.125 1 53.62 390 LEU B O 1
ATOM 6613 N N . LEU B 1 391 ? 5.555 -15.453 -28.109 1 57.44 391 LEU B N 1
ATOM 6614 C CA . LEU B 1 391 ? 4.125 -15.648 -27.891 1 57.44 391 LEU B CA 1
ATOM 6615 C C . LEU B 1 391 ? 3.395 -14.312 -27.844 1 57.44 391 LEU B C 1
ATOM 6617 O O . LEU B 1 391 ? 3.902 -13.336 -27.281 1 57.44 391 LEU B O 1
ATOM 6621 N N . ALA B 1 392 ? 2.439 -14.188 -28.828 1 56.94 392 ALA B N 1
ATOM 6622 C CA . ALA B 1 392 ? 1.512 -13.07 -28.938 1 56.94 392 ALA B CA 1
ATOM 6623 C C . ALA B 1 392 ? 0.832 -12.781 -27.609 1 56.94 392 ALA B C 1
ATOM 6625 O O . ALA B 1 392 ? 0.59 -13.703 -26.812 1 56.94 392 ALA B O 1
ATOM 6626 N N . THR B 1 393 ? 0.87 -11.453 -27.266 1 64.69 393 THR B N 1
ATOM 6627 C CA . THR B 1 393 ? 0.102 -11.039 -26.094 1 64.69 393 THR B CA 1
ATOM 6628 C C . THR B 1 393 ? -1.395 -11.07 -26.391 1 64.69 393 THR B C 1
ATOM 6630 O O . THR B 1 393 ? -1.842 -10.531 -27.406 1 64.69 393 THR B O 1
ATOM 6633 N N . SER B 1 394 ? -2.115 -12.109 -25.891 1 70.25 394 SER B N 1
ATOM 6634 C CA . SER B 1 394 ? -3.574 -12.141 -25.938 1 70.25 394 SER B CA 1
ATOM 6635 C C . SER B 1 394 ? -4.18 -11.469 -24.703 1 70.25 394 SER B C 1
ATOM 6637 O O . SER B 1 394 ? -3.494 -11.266 -23.703 1 70.25 394 SER B O 1
ATOM 6639 N N . TYR B 1 395 ? -5.273 -10.711 -24.922 1 80.94 395 TYR B N 1
ATOM 6640 C CA . TYR B 1 395 ? -6.059 -10.172 -23.812 1 80.94 395 TYR B CA 1
ATOM 6641 C C . TYR B 1 395 ? -7.402 -10.883 -23.703 1 80.94 395 TYR B C 1
ATOM 6643 O O . TYR B 1 395 ? -8.078 -11.102 -24.703 1 80.94 395 TYR B O 1
ATOM 6651 N N . ASN B 1 396 ? -7.762 -11.391 -22.547 1 85.25 396 ASN B N 1
ATOM 6652 C CA . ASN B 1 396 ? -8.992 -12.133 -22.297 1 85.25 396 ASN B CA 1
ATOM 6653 C C . ASN B 1 396 ? -10.094 -11.227 -21.75 1 85.25 396 ASN B C 1
ATOM 6655 O O . ASN B 1 396 ? -11.25 -11.641 -21.656 1 85.25 396 ASN B O 1
ATOM 6659 N N . GLY B 1 397 ? -9.75 -9.977 -21.469 1 91.25 397 GLY B N 1
ATOM 6660 C CA . GLY B 1 397 ? -10.742 -9.07 -20.906 1 91.25 397 GLY B CA 1
ATOM 6661 C C . GLY B 1 397 ? -11.016 -9.32 -19.438 1 91.25 397 GLY B C 1
ATOM 6662 O O . GLY B 1 397 ? -10.18 -9.891 -18.734 1 91.25 397 GLY B O 1
ATOM 6663 N N . GLY B 1 398 ? -12.156 -8.781 -18.906 1 91.75 398 GLY B N 1
ATOM 6664 C CA . GLY B 1 398 ? -12.602 -8.969 -17.547 1 91.75 398 GLY B CA 1
ATOM 6665 C C . GLY B 1 398 ? -11.984 -7.98 -16.562 1 91.75 398 GLY B C 1
ATOM 6666 O O . GLY B 1 398 ? -12.195 -8.078 -15.359 1 91.75 398 GLY B O 1
ATOM 6667 N N . TRP B 1 399 ? -11.297 -7.039 -17.156 1 95.5 399 TRP B N 1
ATOM 6668 C CA . TRP B 1 399 ? -10.555 -6.09 -16.328 1 95.5 399 TRP B CA 1
ATOM 6669 C C . TRP B 1 399 ? -10.688 -4.672 -16.875 1 95.5 399 TRP B C 1
ATOM 6671 O O . TRP B 1 399 ? -9.703 -3.936 -16.953 1 95.5 399 TRP B O 1
ATOM 6681 N N . GLY B 1 400 ? -11.898 -4.348 -17.203 1 92.31 400 GLY B N 1
ATOM 6682 C CA . GLY B 1 400 ? -12.141 -3.045 -17.812 1 92.31 400 GLY B CA 1
ATOM 6683 C C . GLY B 1 400 ? -12.578 -1.996 -16.812 1 92.31 400 GLY B C 1
ATOM 6684 O O . GLY B 1 400 ? -12.57 -0.8 -17.109 1 92.31 400 GLY B O 1
ATOM 6685 N N . ASP B 1 401 ? -12.977 -2.342 -15.578 1 92.94 401 ASP B N 1
ATOM 6686 C CA . ASP B 1 401 ? -13.508 -1.423 -14.578 1 92.94 401 ASP B CA 1
ATOM 6687 C C . ASP B 1 401 ? -12.414 -0.531 -14.008 1 92.94 401 ASP B C 1
ATOM 6689 O O . ASP B 1 401 ? -11.445 -1.024 -13.414 1 92.94 401 ASP B O 1
ATOM 6693 N N . PRO B 1 402 ? -12.539 0.83 -14.125 1 92.31 402 PRO B N 1
ATOM 6694 C CA . PRO B 1 402 ? -11.477 1.729 -13.664 1 92.31 402 PRO B CA 1
ATOM 6695 C C . PRO B 1 402 ? -11.305 1.696 -12.141 1 92.31 402 PRO B C 1
ATOM 6697 O O . PRO B 1 402 ? -10.234 2.049 -11.633 1 92.31 402 PRO B O 1
ATOM 6700 N N . ARG B 1 403 ? -12.328 1.327 -11.375 1 94.06 403 ARG B N 1
ATOM 6701 C CA . ARG B 1 403 ? -12.172 1.172 -9.93 1 94.06 403 ARG B CA 1
ATOM 6702 C C . ARG B 1 403 ? -11.164 0.075 -9.602 1 94.06 403 ARG B C 1
ATOM 6704 O O . ARG B 1 403 ? -10.367 0.215 -8.68 1 94.06 403 ARG B O 1
ATOM 6711 N N . ASP B 1 404 ? -11.188 -1.019 -10.391 1 96.25 404 ASP B N 1
ATOM 6712 C CA . ASP B 1 404 ? -10.227 -2.098 -10.211 1 96.25 404 ASP B CA 1
ATOM 6713 C C . ASP B 1 404 ? -8.812 -1.626 -10.539 1 96.25 404 ASP B C 1
ATOM 6715 O O . ASP B 1 404 ? -7.852 -1.981 -9.852 1 96.25 404 ASP B O 1
ATOM 6719 N N . HIS B 1 405 ? -8.711 -0.836 -11.633 1 95.88 405 HIS B N 1
ATOM 6720 C CA . HIS B 1 405 ? -7.406 -0.275 -11.977 1 95.88 405 HIS B CA 1
ATOM 6721 C C . HIS B 1 405 ? -6.855 0.577 -10.836 1 95.88 405 HIS B C 1
ATOM 6723 O O . HIS B 1 405 ? -5.68 0.458 -10.484 1 95.88 405 HIS B O 1
ATOM 6729 N N . ALA B 1 406 ? -7.695 1.42 -10.25 1 94.25 406 ALA B N 1
ATOM 6730 C CA . ALA B 1 406 ? -7.297 2.338 -9.188 1 94.25 406 ALA B CA 1
ATOM 6731 C C . ALA B 1 406 ? -6.859 1.573 -7.941 1 94.25 406 ALA B C 1
ATOM 6733 O O . ALA B 1 406 ? -5.84 1.903 -7.328 1 94.25 406 ALA B O 1
ATOM 6734 N N . LEU B 1 407 ? -7.656 0.562 -7.555 1 95.81 407 LEU B N 1
ATOM 6735 C CA . LEU B 1 407 ? -7.309 -0.251 -6.395 1 95.81 407 LEU B CA 1
ATOM 6736 C C . LEU B 1 407 ? -5.965 -0.947 -6.602 1 95.81 407 LEU B C 1
ATOM 6738 O O . LEU B 1 407 ? -5.117 -0.946 -5.707 1 95.81 407 LEU B O 1
ATOM 6742 N N . CYS B 1 408 ? -5.805 -1.545 -7.777 1 96.31 408 CYS B N 1
ATOM 6743 C CA . CYS B 1 408 ? -4.559 -2.211 -8.141 1 96.31 408 CYS B CA 1
ATOM 6744 C C . CYS B 1 408 ? -3.379 -1.252 -8.047 1 96.31 408 CYS B C 1
ATOM 6746 O O . CYS B 1 408 ? -2.348 -1.587 -7.461 1 96.31 408 CYS B O 1
ATOM 6748 N N . MET B 1 409 ? -3.545 -0.048 -8.578 1 93.62 409 MET B N 1
ATOM 6749 C CA . MET B 1 409 ? -2.492 0.964 -8.531 1 93.62 409 MET B CA 1
ATOM 6750 C C . MET B 1 409 ? -2.182 1.356 -7.086 1 93.62 409 MET B C 1
ATOM 6752 O O . MET B 1 409 ? -1.015 1.494 -6.715 1 93.62 409 MET B O 1
ATOM 6756 N N . GLY B 1 410 ? -3.184 1.522 -6.344 1 91.5 410 GLY B N 1
ATOM 6757 C CA . GLY B 1 410 ? -2.994 1.879 -4.945 1 91.5 410 GLY B CA 1
ATOM 6758 C C . GLY B 1 410 ? -2.199 0.846 -4.168 1 91.5 410 GLY B C 1
ATOM 6759 O O . GLY B 1 410 ? -1.396 1.197 -3.303 1 91.5 410 GLY B O 1
ATOM 6760 N N . MET B 1 411 ? -2.365 -0.421 -4.5 1 91.38 411 MET B N 1
ATOM 6761 C CA . MET B 1 411 ? -1.692 -1.513 -3.803 1 91.38 411 MET B CA 1
ATOM 6762 C C . MET B 1 411 ? -0.228 -1.604 -4.219 1 91.38 411 MET B C 1
ATOM 6764 O O . MET B 1 411 ? 0.558 -2.316 -3.592 1 91.38 411 MET B O 1
ATOM 6768 N N . SER B 1 412 ? 0.17 -1.049 -5.363 1 82 412 SER B N 1
ATOM 6769 C CA . SER B 1 412 ? 1.503 -1.204 -5.934 1 82 412 SER B CA 1
ATOM 6770 C C . SER B 1 412 ? 2.543 -0.425 -5.137 1 82 412 SER B C 1
ATOM 6772 O O . SER B 1 412 ? 3.688 -0.864 -5.004 1 82 412 SER B O 1
ATOM 6774 N N . ARG B 1 413 ? 2.359 0.96 -5.16 1 61.75 413 ARG B N 1
ATOM 6775 C CA . ARG B 1 413 ? 3.455 1.86 -4.812 1 61.75 413 ARG B CA 1
ATOM 6776 C C . ARG B 1 413 ? 3.391 2.26 -3.342 1 61.75 413 ARG B C 1
ATOM 6778 O O . ARG B 1 413 ? 2.93 3.355 -3.01 1 61.75 413 ARG B O 1
ATOM 6785 N N . LEU B 1 414 ? 3.266 1.158 -2.582 1 50.34 414 LEU B N 1
ATOM 6786 C CA . LEU B 1 414 ? 3.576 1.607 -1.229 1 50.34 414 LEU B CA 1
ATOM 6787 C C . LEU B 1 414 ? 5.082 1.599 -0.987 1 50.34 414 LEU B C 1
ATOM 6789 O O . LEU B 1 414 ? 5.801 0.77 -1.55 1 50.34 414 LEU B O 1
#

Nearest PDB structures (foldseek):
  5vcm-assembly1_A  TM=9.143E-01  e=4.124E-38  Homo sapiens
  5vcs-assembly1_A  TM=8.814E-01  e=1.099E-38  Homo sapiens
  5vcr-assembly1_A  TM=8.930E-01  e=2.659E-37  Homo sapiens
  5vcm-assembly2_B  TM=8.714E-01  e=4.124E-38  Homo sapiens
  5vcs-assembly1_B  TM=8.918E-01  e=2.944E-36  Homo sapiens

Organism: Tenebrio molitor (NCBI:txid7067)

Sequence (828 aa):
MLCSKYKIFAALSLYICAVTVLLLKFSRMENTTRNEVTTVQGQVYVQNTTEQEQHTEYPAISVPDFFETVEELSEFIYLTNTQQPVLNQKLHKGAIELVIVVQVHNRSLYLQELVNSLAATPSINTTLLIFSHDLFEATTNVVVRNVSFTRVVQIFYPFSIQTHPREFPGPDLNDCQDRDEHPARPCPNLHFTDTFGNLRNASCVQIKHHWWWKANFVFEKMKMLREYNGLVLFLEEDHYVAPDFLHSLKLMQRFAKYSYPHCWLFALGIHNRINYHMLADYVYVQNSVENLGLAFNRTIWQRVSRFSEHFCKFDDYNWDWSLRHVIMQVPDEPRPVSMIMAAPRAFHIGSCGAHSTDDYCDPNEAILKFKNAQMDLFPKSLYALEQDTLLATSYNGGWGDPRDHALCMGMSRLMLCSKYKIFAALSLYICAVTVLLLKFSRMENTTRNEVTTVQGQVYVQNTTEQEQHTEYPAISVPDFFETVEELSEFIYLTNTQQPVLNQKLHKGAIELVIVVQVHNRSLYLQELVNSLAATPSINTTLLIFSHDLFEATTNVVVRNVSFTRVVQIFYPFSIQTHPREFPGPDLNDCQDRDEHPARPCPNLHFTDTFGNLRNASCVQIKHHWWWKANFVFEKMKMLREYNGLVLFLEEDHYVAPDFLHSLKLMQRFAKYSYPHCWLFALGIHNRINYHMLADYVYVQNSVENLGLAFNRTIWQRVSRFSEHFCKFDDYNWDWSLRHVIMQVPDEPRPVSMIMAAPRAFHIGSCGAHSTDDYCDPNEAILKFKNAQMDLFPKSLYALEQDTLLATSYNGGWGDPRDHALCMGMSRL

Foldseek 3Di:
DCPPDDDPPPPPDDPDPPPPPPPPDDDDDDDDDPPPPPPDCPCPVPPPPCPPPCPPQPPPPPDDQDDPDLVVVLVVQVVQLQVFDKPLCVVQPDAAQEEEEEEEEPDLVLLLQQLVLLLLAPPSQNHEYEYEYADDHNSNVVSQNPRNSYMYTYHYDNQHCSSVVAPPVHPHVQADPDPVVPPVHDRPQQVQFKPVSHTADSVLLVVLLSVLLVVLCQLPPDPVCPPPFHKYKYHYSQKHFFNCLVLVVVQVVVCCVPPNVLAFKEAQADQDDADLVVFVQEKEKELAFDRQTIMGTSVSLVQLLVQLLQLLQQFASDSRLSSSSSQVPRPDPPRYIYIYRHRGRMDRQQPQPPPDPDRGRPCVVVVVSSVVNVVSHNDPHHYYDYDHDPDDRDGPGSNRGVVSSVSSNVSRPD/DCPPDDDDPPPPDDPPPDPPPPPPPPDDDDDDDDDDPPPDCPCPPPPPPCPPPCPPPPPPPPDDQDDPDLVVVLVVQVVQLQVFDKPLCVVQPDAAQEEEEAEEEPDLVLLLQQLVLLLLAPPSQNHEYEYEYADDHNSNVVSQNPRNSYMYTYHYDNQHCSSVVAPPVHPHVQADPDPVVPPVHDRPQQVQFKPVSHTADSVLLVVLLSVLLVVLCQLPPDPVCPPPFHKYKYHYSQKHFFNCLVVVVVQVVVCCVVPPVLAFKEAQADPDDADLPVFVQEKEKELAFDRHTIMGTSVSVVQLLVQLLQLLQQFASDSRLSSSSSQVPRPDPPRYIYIYRHRGRMDRQQPDPPPDPDRGRPCVVVVVSSVVNVVSHNDPHHYYDYDHDPDDRDGPGSNRGVVSSVSSNVSRPD

pLDDT: mean 78.8, std 26.16, range [16.89, 98.88]

Secondary structure (DSSP, 8-state):
----------------------------------------------------------------S--SSHHHHHHHHHHHHHH--EETTTT--SPP-EEEEEEE-S-HHHHHHHHHHHHTSTTGGGEEEEEEESS--HHHHHHHHT--SSEEEEEE-TT-TTT-TTSTTS--TTS-SSGGGTTTS--GGGG---TTSPPP-HHHHHHHHHHHHHHHIIIII-GGGTT--S-EEEEETTEEE-TTHHHHHHHHHHHHHHH-TTEEEEEEE-SS---HHHHTTEEEEES----EEEEE-HHHHHHHHTTHHHHHHSSBS-HHHHHHHHHHH---SSPPEEEEESS-SEEE-SS--TT---SS--THHHHHHHHHTGGG-S-SS-EEEE----------B----HHHHHHHHHHH--/----------------------------------------------------------------S--SSHHHHHHHHHHHHHH--EETTTT--SPP-EEEEEEE-S-HHHHHHHHHHHHTSTTGGGEEEEEEESS--HHHHHHHHT--SSEEEEEE-TT-TTT-TTSTTS--TTS-SSGGGTTTS--GGGG---TTSPPP-HHHHHHHHHHHHHHHIIIII-GGGTT--S-EEEEETTEEE-TTHHHHHHHHHHHHHHH-TTEEEEES--SS---HHHHTTEEEEES----SSEEE-HHHHHHHHTTHHHHHHSSBS-HHHHHHHHHHH---SSPPEEEEESS-SEEE-S---TT---SS--THHHHHHHHHTGGG-S-SS-EEEE----------B----HHHHHHHHHHH--

InterPro domains:
  IPR007754 N-acetylglucosaminyltransferase II [PF05060] (77-408)
  IPR007754 N-acetylglucosaminyltransferase II [PTHR12871] (14-413)
  IPR029044 Nucleotide-diphospho-sugar transferases [G3DSA:3.90.550.10] (98-361)
  IPR029044 Nucleotide-diphospho-sugar transferases [SSF53448] (98-324)

Radius of gyration: 30.43 Å; Cα contacts (8 Å, |Δi|>4): 1375; chains: 2; bounding box: 83×84×92 Å